Protein AF-0000000080636314 (afdb_homodimer)

Nearest PDB structures (foldseek):
  5c93-assembly1_A  TM=7.070E-01  e=3.529E-15  Lactiplantibacillus plantarum 16
  3sl2-assembly1_A  TM=9.063E-01  e=4.432E-10  Bacillus subtilis
  4q20-assembly1_A  TM=6.598E-01  e=8.015E-12  Caulobacter vibrioides CB15
  8a6x-assembly1_B  TM=3.886E-01  e=5.644E-16  Pseudomonas putida KT2440
  8a7f-assembly1_A  TM=3.856E-01  e=1.520E-15  Pseudomonas putida KT2440

Organism: Winmispira thermophila (strain ATCC 700085 / DSM 6578 / Z-1203) (NCBI:txid869211)

Solvent-accessible surface area (backbone atoms only — not comparable to full-atom values): 61653 Å² total; per-residue (Å²): 132,80,71,74,73,82,65,84,44,76,60,54,56,50,50,50,51,49,52,48,51,51,50,51,53,50,50,48,52,52,51,51,51,44,62,74,38,36,90,76,32,89,43,74,67,37,55,52,52,52,50,51,50,48,51,51,42,49,50,52,47,49,53,45,49,50,53,51,50,50,54,50,50,40,53,73,66,62,46,87,54,40,64,35,47,50,49,46,33,49,50,41,42,48,46,31,45,58,18,26,52,58,49,52,52,49,39,47,48,50,52,50,49,56,53,51,53,56,69,68,68,43,58,52,58,24,30,46,33,23,42,50,36,43,51,48,59,50,50,52,51,49,50,48,51,51,49,54,73,66,30,65,68,54,55,55,33,67,62,38,99,40,67,69,59,39,50,54,46,46,42,70,67,36,71,67,54,38,29,41,35,33,30,40,91,50,38,76,79,44,73,51,70,46,74,89,73,53,76,87,72,52,62,69,76,78,81,66,71,45,72,71,41,82,44,77,56,97,81,28,48,32,39,33,38,42,43,69,47,73,50,95,94,36,65,35,36,39,36,44,31,31,63,50,61,76,61,50,58,61,36,47,48,46,23,48,52,51,30,53,53,42,49,52,46,62,73,38,41,64,65,47,51,52,49,49,48,50,53,50,45,62,60,46,49,48,48,47,50,51,35,43,45,50,33,50,56,50,40,56,63,67,45,47,66,57,53,50,52,35,50,53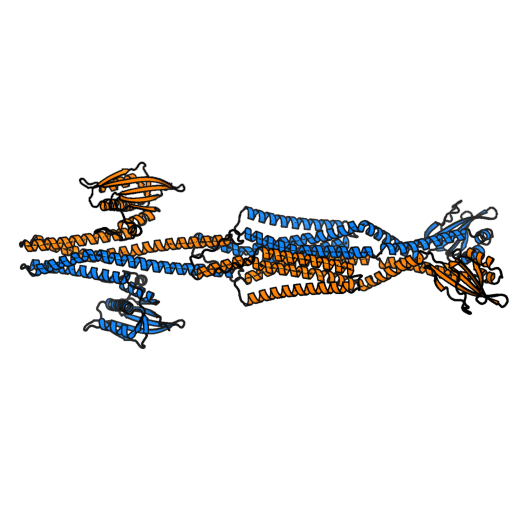,33,44,44,36,40,72,65,42,71,83,65,69,83,84,81,45,84,84,40,63,55,35,58,48,52,49,29,48,50,49,24,53,52,39,52,51,53,51,47,54,52,49,43,52,53,45,43,53,51,54,45,21,56,49,28,48,51,49,34,55,62,53,49,59,43,46,50,55,33,47,52,26,37,51,52,48,42,61,54,31,72,72,47,82,52,64,70,60,29,51,52,43,46,52,26,32,48,49,32,48,50,32,50,51,50,52,52,50,50,33,50,51,40,30,52,56,33,55,62,63,83,71,61,68,36,86,32,52,51,54,61,51,50,53,55,56,52,54,73,69,61,55,96,90,52,46,59,46,80,45,79,47,60,88,58,85,48,67,28,68,34,27,62,68,55,49,50,52,32,51,47,38,52,51,50,50,38,56,59,41,31,70,77,40,80,36,60,34,39,38,36,45,42,82,44,73,56,96,90,37,46,28,41,34,40,37,45,33,25,58,12,51,38,49,55,79,88,50,60,82,40,48,53,37,72,56,42,50,91,49,92,87,50,73,15,40,52,46,26,45,29,49,49,51,35,45,75,56,69,28,48,73,52,71,51,57,39,67,69,57,8,36,36,41,36,38,37,33,54,30,72,133,131,79,71,75,72,81,66,83,45,76,60,54,57,49,48,50,52,48,52,48,50,50,50,51,51,49,50,47,51,50,50,51,50,44,62,74,38,37,90,75,32,90,44,72,67,37,53,51,51,53,50,52,50,48,51,50,41,52,50,53,50,51,54,46,49,50,53,51,49,51,53,52,51,41,54,74,66,62,44,88,52,40,65,37,47,49,48,44,34,50,50,40,41,48,46,31,47,57,18,28,51,58,49,50,54,50,40,45,48,50,53,50,49,56,53,51,52,56,68,67,69,42,58,50,60,25,29,46,34,22,41,50,36,44,50,50,59,49,50,53,54,47,50,48,52,52,46,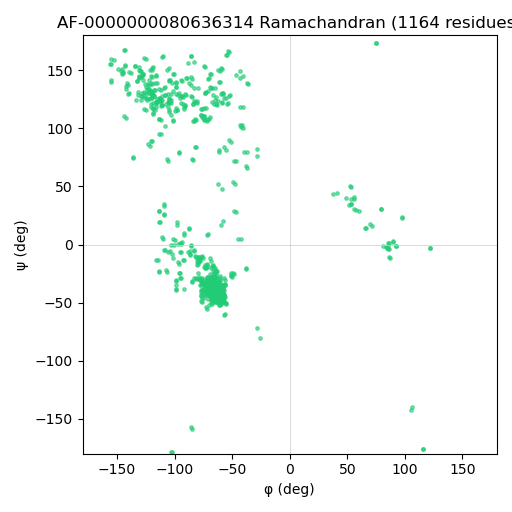54,73,65,30,66,68,53,56,53,34,67,64,38,99,41,66,69,59,39,52,53,47,47,42,69,67,37,70,67,55,36,28,41,35,32,30,39,91,49,38,76,79,45,74,50,70,49,74,89,73,53,75,88,70,54,63,68,74,80,81,68,70,44,71,72,40,82,45,75,58,97,78,27,50,32,38,34,38,45,41,71,47,73,50,98,92,36,64,35,35,38,37,43,31,33,63,48,62,76,62,50,58,60,35,46,48,47,21,49,52,51,30,53,52,41,48,50,45,63,75,39,42,67,63,47,52,51,50,50,47,50,52,50,47,63,60,46,49,47,48,47,50,52,35,43,46,50,32,49,56,51,41,56,62,67,44,48,66,57,54,50,52,34,51,51,33,44,45,37,39,72,64,42,72,84,64,69,83,85,79,48,83,85,41,65,56,33,58,48,50,50,27,48,50,48,23,53,52,38,51,49,52,52,48,54,51,47,43,52,53,46,42,53,50,55,46,22,56,49,30,46,51,49,32,56,63,55,48,60,43,46,50,56,33,47,54,26,36,51,52,47,43,60,53,31,73,73,47,83,54,65,71,60,27,50,52,42,46,52,28,31,47,49,32,50,50,33,48,52,50,53,51,50,50,32,50,51,40,31,52,55,33,55,64,63,84,71,61,68,37,87,32,52,51,55,61,51,51,53,54,55,51,55,74,69,61,55,97,88,51,50,59,46,80,46,79,46,60,88,59,86,47,64,27,69,35,28,62,68,55,49,49,50,31,51,46,40,52,51,49,50,39,54,58,41,32,71,76,41,77,36,60,36,40,39,36,46,44,82,45,74,57,96,90,37,45,27,40,34,40,37,44,32,27,58,13,52,39,49,53,79,89,50,59,83,38,48,53,36,73,54,42,51,92,48,93,89,50,73,14,39,54,48,24,44,28,50,49,52,34,46,74,57,70,27,47,75,52,70,51,57,39,68,69,57,7,35,34,41,38,38,37,33,54,31,73,132

Secondary structure (DSSP, 8-state):
---------HHHHHHHHHHHHHHHHHHHHHHHHHHHHTTT--SHHHHHHHHHHHHHHHHHHHHHHHHHHHHHHHHHTT-TTHHHHHHHHHHHHHHHHHHHHHHHHHHHHHHHHHHHHHHTT-HHHHHHHHHHHHHHHHHHHHHHHHHHHT-HHHHHHHHTT-HHHHHHHHHHH-TTEEEEEEEETTEEEEEEE-GGGS-S------S--EEEEEEEETTEEEEEEEEEEEETTEEEEEEEEEEPPTHHHHHHHHHHHHHHHHHHHHHTHHHHHHHHHHHHHHHHHHHHHHHHHHHHHHHHHHHHHHHHHHHHHHHHHTT-TT------TT-TTHHHHHHHHHHHHHHHHHHHHHHHHHHHHHHHHHHHHHHHHHHHHHHHHHHHHHHHHHHHTT---HHHHHHHHHHHHHHHHHHHHHHHHHHHHHHHHT-PPP--EEEEHHHHHHHHHHHH--TT-SEEEEEE--S--EEEE-HHHHHHHHHHHHHHHHHHTTTS-EEEEEEEEEEEETTEEEEEEEEE--SS---GGGGGGTTSTT---SSS--S-HHHHHHHHHHHTT-EEEEEEETTTEEEEEEEEEE--/---------HHHHHHHHHHHHHHHHHHHHHHHHHHHHTTT--SHHHHHHHHHHHHHHHHHHHHHHHHHHHHHHHHHTT-TTHHHHHHHHHHHHHHHHHHHHHHHHHHHHHHHHHHHHHHTT-HHHHHHHHHHHHHHHHHHHHHHHHHHHT-HHHHHHHHTT-HHHHHHHHHHH-TTEEEEEEEETTEEEEEEE-GGGS-S------S--EEEEEEEETTEEEEEEEEEEEETTEEEEEEEEEEPPHHHHHHHHHHHHHHHHHHHHHHTHHHHHHHHHHHHHHHHHHHHHHHHHHHHHHHHHHHHHHHHHHHHHHHHHTT-TT------TT-TTHHHHHHHHHHHHHHHHHHHHHHHHHHHHHHHHHHHHHHHHHHHHHHHHHHHHHHHHHHHTT---HHHHHHHHHHHHHHHHHHHHHHHHHHHHHHHHT-PPP--EEEEHHHHHHHHHHHH--TT-SEEEEEE--S--EEEE-HHHHHHHHHHHHHHHHHHTTTS-EEEEEEEEEEEETTEEEEEEEEE--SS---GGGGGGTTSTT----SS--S-HHHHHHHHHHHTT-EEEEEEETTTEEEEEEEEEE--

Radius of gyration: 63.08 Å; Cα contacts (8 Å, |Δi|>4): 1564; chains: 2; bounding box: 73×202×120 Å

pLDDT: mean 83.63, std 11.58, range [22.11, 97.38]

Foldseek 3Di:
DPPPPPCPDVVVLVVLVVVLVVVLVVLVVLLVCLVVQVVPPPDPVNVVSVVVLVVLLVVLVVVLVVLVVVLVVCVVVVDPCSVVLVVLLVVLLVVLCVVQVVVLVVVLVVLLVVVVVVLPPCPLVVLVVVLVVLVCVVVVVLVVQVCLVVPPVLVVVVQPPCVVVSVVVSCVSPVQWAKKWKDFQFHTPDIDGDPQPDDPGSPCPDDDQDRFDWDAGPQWTKTKTKDWDDYPNTIMIMMIIGIDDNCSRVSSCVSVVVSVVSVVCSVCVPVVSVVVSVSSCSSSVSSSSSSSVSSSVVSVVLCVVVVVVVVQVVVCVVPPLVDQDDQDVVDPCNVVSVVVRVVSVVVVVVVVVVVVVVVLLVQLVVLQVVLVVVLVVLVVQLVVLVVLLVVLVVDPPPVSSVVSNVVSVVSNVVSVLVNVLSVLSNCLSPPDQWQWDWDWPLVLVVVLVVVVDDPPALEEEAEAEPDTAIAGTRSVLVSLLVNLVVVVLSVQAVRHRWYWYWYWDWDDDPNFIKIKIKIWHQGQWDDPVCQVCQLPQQDDPDPSDSSNNNVSNQVRLVSQVKDKDKDIDGRGTIMIMIIGTHDD/DPPPPPCPDVVVLVVLVVVLVVVLVVLVVLLVCLVVQVVPPPDPVNVVSVVVLVVLLVVLVVVLVVLVVVLVVCVVVVDPCSVVLVVLLVVLLVVLCVVQVVVLVVVLVVLLVVLVVVLVPCPLVVLVVVLVVLVCVVVVVLVVQVCLVVPPVLLVVVQPPCVVVSVVVSCVSPVQWAKKWKDFPFHTPDIDGDPQPDDPGSPPPPDDQDRFDWDAGPQWIKTKTWDWDDYPNTIMIMMIMGIDDNCSRVSSCVSVVVSVVSVVCSVCVPVVSVVVSVSSCSSSVSSSSSSSVSSSVVSVVLCVVVVVVVVQVVVCVVPPLVDQDDQDVVDPCNVVSVVVRVVSVVVVVVVVVVVVVVVLLVQLVVLQVVLVVVVVVLVVLLVVLVVLLVVLVVDPPPVSSVVSNVVSVVSNVVSVLVNVLSVLSNCLSPPPQWQWDWDWPLVLVVVLVVVVDDPPALEEEAEAEPDTAIAGTRSVLVSLLVNLVVVVLSVQAVRHRWYWYWYWDWDDDPNFIKIKIKIWHQGQWDDPVCQVCQLPQQDDPDPSDSSNNNVSNQVRLVSQVKDKDKDIDGRGTIMIMIIGTRDD

Structure (mmCIF, N/CA/C/O backbone):
data_AF-0000000080636314-model_v1
#
loop_
_entity.id
_entity.type
_entity.pdbx_description
1 polymer 'histidine kinase'
#
loop_
_atom_site.group_PDB
_atom_site.id
_atom_site.type_symbol
_atom_site.label_atom_id
_atom_site.label_alt_id
_atom_site.label_comp_id
_atom_site.label_asym_id
_atom_site.label_entity_id
_atom_site.label_seq_id
_atom_site.pdbx_PDB_ins_code
_atom_site.Cartn_x
_atom_site.Cartn_y
_atom_site.Cartn_z
_atom_site.occupancy
_atom_site.B_iso_or_equiv
_atom_site.auth_seq_id
_atom_site.auth_comp_id
_atom_site.auth_asym_id
_atom_site.auth_atom_id
_atom_site.pdbx_PDB_model_num
ATOM 1 N N . MET A 1 1 ? -9.641 32.094 -10.695 1 22.11 1 MET A N 1
ATOM 2 C CA . MET A 1 1 ? -9.742 30.938 -11.602 1 22.11 1 MET A CA 1
ATOM 3 C C . MET A 1 1 ? -9.625 29.625 -10.828 1 22.11 1 MET A C 1
ATOM 5 O O . MET A 1 1 ? -8.703 29.438 -10.039 1 22.11 1 MET A O 1
ATOM 9 N N . ARG A 1 2 ? -10.773 28.953 -10.711 1 28.03 2 ARG A N 1
ATOM 10 C CA . ARG A 1 2 ? -11.047 27.672 -10.055 1 28.03 2 ARG A CA 1
ATOM 11 C C . ARG A 1 2 ? -10.141 26.578 -10.594 1 28.03 2 ARG A C 1
ATOM 13 O O . ARG A 1 2 ? -10.125 26.312 -11.797 1 28.03 2 ARG A O 1
ATOM 20 N N . ILE A 1 3 ? -8.938 26.5 -10.125 1 29.39 3 ILE A N 1
ATOM 21 C CA . ILE A 1 3 ? -8.164 25.359 -10.625 1 29.39 3 ILE A CA 1
ATOM 22 C C . ILE A 1 3 ? -9.039 24.109 -10.648 1 29.39 3 ILE A C 1
ATOM 24 O O . ILE A 1 3 ? -9.672 23.766 -9.648 1 29.39 3 ILE A O 1
ATOM 28 N N . PRO A 1 4 ? -9.469 23.844 -11.805 1 31.64 4 PRO A N 1
ATOM 29 C CA . PRO A 1 4 ? -10.242 22.609 -11.961 1 31.64 4 PRO A CA 1
ATOM 30 C C . PRO A 1 4 ? -9.664 21.438 -11.156 1 31.64 4 PRO A C 1
ATOM 32 O O . PRO A 1 4 ? -8.445 21.266 -11.109 1 31.64 4 PRO A O 1
ATOM 35 N N . GLY A 1 5 ? -10.227 21.156 -10.039 1 34.41 5 GLY A N 1
ATOM 36 C CA . GLY A 1 5 ? -9.992 20 -9.18 1 34.41 5 GLY A CA 1
ATOM 37 C C . GLY A 1 5 ? -9.734 18.719 -9.961 1 34.41 5 GLY A C 1
ATOM 38 O O . GLY A 1 5 ? -10.547 18.328 -10.797 1 34.41 5 GLY A O 1
ATOM 39 N N . PHE A 1 6 ? -8.523 18.594 -10.43 1 34.44 6 PHE A N 1
ATOM 40 C CA . PHE A 1 6 ? -8.109 17.344 -11.07 1 34.44 6 PHE A CA 1
ATOM 41 C C . PHE A 1 6 ? -8.719 16.141 -10.359 1 34.44 6 PHE A C 1
ATOM 43 O O . PHE A 1 6 ? -8.266 15.758 -9.289 1 34.44 6 PHE A O 1
ATOM 50 N N . PHE A 1 7 ? -9.961 16.031 -10.422 1 35 7 PHE A N 1
ATOM 51 C CA . PHE A 1 7 ? -10.742 14.828 -10.125 1 35 7 PHE A CA 1
ATOM 52 C C . PHE A 1 7 ? -10.133 13.602 -10.797 1 35 7 PHE A C 1
ATOM 54 O O . PHE A 1 7 ? -10.516 13.25 -11.914 1 35 7 PHE A O 1
ATOM 61 N N . PHE A 1 8 ? -9.031 13.469 -11.047 1 41.84 8 PHE A N 1
ATOM 62 C CA . PHE A 1 8 ? -8.641 12.141 -11.5 1 41.84 8 PHE A CA 1
ATOM 63 C C . PHE A 1 8 ? -9.227 11.07 -10.602 1 41.84 8 PHE A C 1
ATOM 65 O O . PHE A 1 8 ? -8.75 10.859 -9.484 1 41.84 8 PHE A O 1
ATOM 72 N N . SER A 1 9 ? -10.602 10.812 -10.664 1 48.84 9 SER A N 1
ATOM 73 C CA . SER A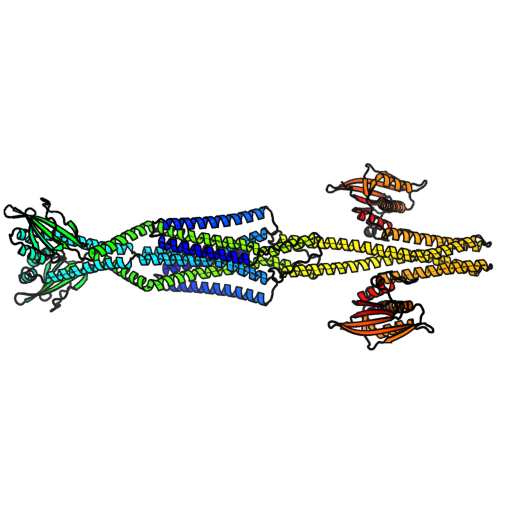 1 9 ? -11.82 10.188 -10.172 1 48.84 9 SER A CA 1
ATOM 74 C C . SER A 1 9 ? -11.641 8.688 -10.008 1 48.84 9 SER A C 1
ATOM 76 O O . SER A 1 9 ? -10.695 8.102 -10.539 1 48.84 9 SER A O 1
ATOM 78 N N . ARG A 1 10 ? -12.531 8.031 -9.312 1 57.59 10 ARG A N 1
ATOM 79 C CA . ARG A 1 10 ? -12.93 6.633 -9.234 1 57.59 10 ARG A CA 1
ATOM 80 C C . ARG A 1 10 ? -12.906 5.977 -10.609 1 57.59 10 ARG A C 1
ATOM 82 O O . ARG A 1 10 ? -12.57 4.797 -10.734 1 57.59 10 ARG A O 1
ATOM 89 N N . ARG A 1 11 ? -12.961 6.809 -11.641 1 60.5 11 ARG A N 1
ATOM 90 C CA . ARG A 1 11 ? -13.023 6.293 -13.008 1 60.5 11 ARG A CA 1
ATOM 91 C C . ARG A 1 11 ? -11.648 5.855 -13.492 1 60.5 11 ARG A C 1
ATOM 93 O O . ARG A 1 11 ? -11.523 4.852 -14.195 1 60.5 11 ARG A O 1
ATOM 100 N N . THR A 1 12 ? -10.641 6.578 -12.922 1 62.91 12 THR A N 1
ATOM 101 C CA . THR A 1 12 ? -9.312 6.211 -13.406 1 62.91 12 THR A CA 1
ATOM 102 C C . THR A 1 12 ? -8.844 4.91 -12.758 1 62.91 12 THR A C 1
ATOM 104 O O . THR A 1 12 ? -8.258 4.059 -13.43 1 62.91 12 THR A O 1
ATOM 107 N N . LEU A 1 13 ? -9.211 4.734 -11.539 1 68.94 13 LEU A N 1
ATOM 108 C CA . LEU A 1 13 ? -8.859 3.488 -10.867 1 68.94 13 LEU A CA 1
ATOM 109 C C . LEU A 1 13 ? -9.617 2.311 -11.469 1 68.94 13 LEU A C 1
ATOM 111 O O . LEU A 1 13 ? -9.039 1.247 -11.703 1 68.94 13 LEU A O 1
ATOM 115 N N . VAL A 1 14 ? -10.82 2.586 -11.711 1 69.38 14 VAL A N 1
ATOM 116 C CA . VAL A 1 14 ? -11.641 1.522 -12.281 1 69.38 14 VAL A CA 1
ATOM 117 C C . VAL A 1 14 ? -11.141 1.178 -13.68 1 69.38 14 VAL A C 1
ATOM 119 O O . VAL A 1 14 ? -11.062 0.003 -14.047 1 69.38 14 VAL A O 1
ATOM 122 N N . SER A 1 15 ? -10.766 2.203 -14.383 1 69.69 15 SER A N 1
ATOM 123 C CA . SER A 1 15 ? -10.258 1.956 -15.727 1 69.69 15 SER A CA 1
ATOM 124 C C . SER A 1 15 ? -8.938 1.188 -15.688 1 69.69 15 SER A C 1
ATOM 126 O O . SER A 1 15 ? -8.703 0.303 -16.516 1 69.69 15 SER A O 1
ATOM 128 N N . LEU A 1 16 ? -8.188 1.409 -14.711 1 71.31 16 LEU A N 1
ATOM 129 C CA . LEU A 1 16 ? -6.902 0.73 -14.578 1 71.31 16 LEU A CA 1
ATOM 130 C C . LEU A 1 16 ? -7.098 -0.731 -14.188 1 71.31 16 LEU A C 1
ATOM 132 O O . LEU A 1 16 ? -6.43 -1.616 -14.734 1 71.31 16 LEU A O 1
ATOM 136 N N . ILE A 1 17 ? -8.062 -0.902 -13.359 1 72.25 17 ILE A N 1
ATOM 137 C CA . ILE A 1 17 ? -8.352 -2.264 -12.922 1 72.25 17 ILE A CA 1
ATOM 138 C C . ILE A 1 17 ? -8.93 -3.064 -14.094 1 72.25 17 ILE A C 1
ATOM 140 O O . ILE A 1 17 ? -8.547 -4.219 -14.305 1 72.25 17 ILE A O 1
ATOM 144 N N . LEU A 1 18 ? -9.688 -2.404 -14.891 1 72.69 18 LEU A N 1
ATOM 145 C CA . LEU A 1 18 ? -10.297 -3.072 -16.031 1 72.69 18 LEU A CA 1
ATOM 146 C C . LEU A 1 18 ? -9.25 -3.422 -17.078 1 72.69 18 LEU A C 1
ATOM 148 O O . LEU A 1 18 ? -9.281 -4.512 -17.656 1 72.69 18 LEU A O 1
ATOM 152 N N . THR A 1 19 ? -8.414 -2.508 -17.312 1 70.75 19 THR A N 1
ATOM 153 C CA . THR A 1 19 ? -7.34 -2.773 -18.266 1 70.75 19 THR A CA 1
ATOM 154 C C . THR A 1 19 ? -6.441 -3.9 -17.766 1 70.75 19 THR A C 1
ATOM 156 O O . THR A 1 19 ? -6.008 -4.746 -18.547 1 70.75 19 THR A O 1
ATOM 159 N N . TYR A 1 20 ? -6.188 -3.959 -16.562 1 74 20 TYR A N 1
ATOM 160 C CA . TYR A 1 20 ? -5.406 -5.039 -15.961 1 74 20 TYR A CA 1
ATOM 161 C C . TYR A 1 20 ? -6.098 -6.383 -16.156 1 74 20 TYR A C 1
ATOM 163 O O . TYR A 1 20 ? -5.469 -7.352 -16.594 1 74 20 TYR A O 1
ATOM 171 N N . LEU A 1 21 ? -7.395 -6.324 -15.867 1 73.69 21 LEU A N 1
ATOM 172 C CA . LEU A 1 21 ? -8.156 -7.562 -15.992 1 73.69 21 LEU A CA 1
ATOM 173 C C . LEU A 1 21 ? -8.18 -8.031 -17.453 1 73.69 21 LEU A C 1
ATOM 175 O O . LEU A 1 21 ? -8.062 -9.227 -17.719 1 73.69 21 LEU A O 1
ATOM 179 N N . LEU A 1 22 ? -8.273 -7.082 -18.266 1 73.25 22 LEU A N 1
ATOM 180 C CA . LEU A 1 22 ? -8.266 -7.406 -19.688 1 73.25 22 LEU A CA 1
ATOM 181 C C . LEU A 1 22 ? -6.926 -8.008 -20.109 1 73.25 22 LEU A C 1
ATOM 183 O O . LEU A 1 22 ? -6.879 -8.992 -20.844 1 73.25 22 LEU A O 1
ATOM 187 N N . MET A 1 23 ? -5.914 -7.5 -19.609 1 74.81 23 MET A N 1
ATOM 188 C CA . MET A 1 23 ? -4.574 -7.984 -19.938 1 74.81 23 MET A CA 1
ATOM 189 C C . MET A 1 23 ? -4.348 -9.383 -19.359 1 74.81 23 MET A C 1
ATOM 191 O O . MET A 1 23 ? -3.725 -10.227 -20 1 74.81 23 MET A O 1
ATOM 195 N N . VAL A 1 24 ? -4.906 -9.602 -18.219 1 75.19 24 VAL A N 1
ATOM 196 C CA . VAL A 1 24 ? -4.801 -10.914 -17.594 1 75.19 24 VAL A CA 1
ATOM 197 C C . VAL A 1 24 ? -5.543 -11.953 -18.438 1 75.19 24 VAL A C 1
ATOM 199 O O . VAL A 1 24 ? -5.016 -13.031 -18.703 1 75.19 24 VAL A O 1
ATOM 202 N N . VAL A 1 25 ? -6.711 -11.547 -18.859 1 73.38 25 VAL A N 1
ATOM 203 C CA . VAL A 1 25 ? -7.512 -12.453 -19.688 1 73.38 25 VAL A CA 1
ATOM 204 C C . VAL A 1 25 ? -6.789 -12.742 -20.984 1 73.38 25 VAL A C 1
ATOM 206 O O . VAL A 1 25 ? -6.727 -13.898 -21.438 1 73.38 25 VAL A O 1
ATOM 209 N N . LEU A 1 26 ? -6.223 -11.75 -21.547 1 72.19 26 LEU A N 1
ATOM 210 C CA . LEU A 1 26 ? -5.484 -11.906 -22.797 1 72.19 26 LEU A CA 1
ATOM 211 C C . LEU A 1 26 ? -4.285 -12.828 -22.609 1 72.19 26 LEU A C 1
ATOM 213 O O . LEU A 1 26 ? -4.016 -13.688 -23.453 1 72.19 26 LEU A O 1
ATOM 217 N N . MET A 1 27 ? -3.645 -12.719 -21.516 1 73.19 27 MET A N 1
ATOM 218 C CA . MET A 1 27 ? -2.473 -13.539 -21.234 1 73.19 27 MET A CA 1
ATOM 219 C C . MET A 1 27 ? -2.869 -15 -21.016 1 73.19 27 MET A C 1
ATOM 221 O O . MET A 1 27 ? -2.17 -15.906 -21.469 1 73.19 27 MET A O 1
ATOM 225 N N . PHE A 1 28 ? -4.02 -15.102 -20.484 1 73.38 28 PHE A N 1
ATOM 226 C CA . PHE A 1 28 ? -4.527 -16.453 -20.266 1 73.38 28 PHE A CA 1
ATOM 227 C C . PHE A 1 28 ? -4.922 -17.109 -21.578 1 73.38 28 PHE A C 1
ATOM 229 O O . PHE A 1 28 ? -4.625 -18.281 -21.812 1 73.38 28 PHE A O 1
ATOM 236 N N . LEU A 1 29 ? -5.512 -16.328 -22.406 1 72.06 29 LEU A N 1
ATOM 237 C CA . LEU A 1 29 ? -5.93 -16.859 -23.703 1 72.06 29 LEU A CA 1
ATOM 238 C C . LEU A 1 29 ? -4.719 -17.203 -24.562 1 72.06 29 LEU A C 1
ATOM 240 O O . LEU A 1 29 ? -4.691 -18.25 -25.203 1 72.06 29 LEU A O 1
ATOM 244 N N . LEU A 1 30 ? -3.723 -16.406 -24.484 1 72.81 30 LEU A N 1
ATOM 245 C CA . LEU A 1 30 ? -2.504 -16.656 -25.25 1 72.81 30 LEU A CA 1
ATOM 246 C C . LEU A 1 30 ? -1.76 -17.875 -24.719 1 72.81 30 LEU A C 1
ATOM 248 O O . LEU A 1 30 ? -1.258 -18.688 -25.5 1 72.81 30 LEU A O 1
ATOM 252 N N . ALA A 1 31 ? -1.734 -18 -23.438 1 71.94 31 ALA A N 1
ATOM 253 C CA . ALA A 1 31 ? -1.084 -19.156 -22.828 1 71.94 31 ALA A CA 1
ATOM 254 C C . ALA A 1 31 ? -1.81 -20.453 -23.203 1 71.94 31 ALA A C 1
ATOM 256 O O . ALA A 1 31 ? -1.175 -21.453 -23.562 1 71.94 31 ALA A O 1
ATOM 257 N N . HIS A 1 32 ? -3.117 -20.328 -23.156 1 71 32 HIS A N 1
ATOM 258 C CA . HIS A 1 32 ? -3.934 -21.5 -23.5 1 71 32 HIS A CA 1
ATOM 259 C C . HIS A 1 32 ? -3.732 -21.891 -24.953 1 71 32 HIS A C 1
ATOM 261 O O . HIS A 1 32 ? -3.525 -23.078 -25.25 1 71 32 HIS A O 1
ATOM 267 N N . ARG A 1 33 ? -3.689 -20.984 -25.828 1 72.88 33 ARG A N 1
ATOM 268 C CA . ARG A 1 33 ? -3.52 -21.266 -27.25 1 72.88 33 ARG A CA 1
ATOM 269 C C . ARG A 1 33 ? -2.105 -21.75 -27.547 1 72.88 33 ARG A C 1
ATOM 271 O O . ARG A 1 33 ? -1.906 -22.609 -28.406 1 72.88 33 ARG A O 1
ATOM 278 N N . ALA A 1 34 ? -1.135 -21.25 -26.828 1 70.69 34 ALA A N 1
ATOM 279 C CA . ALA A 1 34 ? 0.261 -21.625 -27.031 1 70.69 34 ALA A CA 1
ATOM 280 C C . ALA A 1 34 ? 0.507 -23.062 -26.609 1 70.69 34 ALA A C 1
ATOM 282 O O . ALA A 1 34 ? 1.237 -23.797 -27.266 1 70.69 34 ALA A O 1
ATOM 283 N N . ILE A 1 35 ? -0.177 -23.453 -25.547 1 68.81 35 ILE A N 1
ATOM 284 C CA . ILE A 1 35 ? 0.045 -24.797 -25.016 1 68.81 35 ILE A CA 1
ATOM 285 C C . ILE A 1 35 ? -0.671 -25.812 -25.891 1 68.81 35 ILE A C 1
ATOM 287 O O . ILE A 1 35 ? -0.142 -26.906 -26.141 1 68.81 35 ILE A O 1
ATOM 291 N N . THR A 1 36 ? -1.852 -25.469 -26.312 1 64.19 36 THR A N 1
ATOM 292 C CA . THR A 1 36 ? -2.656 -26.422 -27.078 1 64.19 36 THR A CA 1
ATOM 293 C C . THR A 1 36 ? -2.145 -26.531 -28.5 1 64.19 36 THR A C 1
ATOM 295 O O . THR A 1 36 ? -2.26 -27.594 -29.125 1 64.19 36 THR A O 1
ATOM 298 N N . ARG A 1 37 ? -1.553 -25.438 -29.047 1 61.31 37 ARG A N 1
ATOM 299 C CA . ARG A 1 37 ? -1.223 -25.453 -30.469 1 61.31 37 ARG A CA 1
ATOM 300 C C . ARG A 1 37 ? 0.28 -25.609 -30.672 1 61.31 37 ARG A C 1
ATOM 302 O O . ARG A 1 37 ? 0.718 -26.078 -31.719 1 61.31 37 ARG A O 1
ATOM 309 N N . ILE A 1 38 ? 1.191 -25.25 -29.703 1 55.81 38 ILE A N 1
ATOM 310 C CA . ILE A 1 38 ? 2.627 -25.172 -29.953 1 55.81 38 ILE A CA 1
ATOM 311 C C . ILE A 1 38 ? 3.207 -26.562 -30.109 1 55.81 38 ILE A C 1
ATOM 313 O O . ILE A 1 38 ? 4.039 -26.812 -30.984 1 55.81 38 ILE A O 1
ATOM 317 N N . PRO A 1 39 ? 3.018 -27.547 -29.062 1 53.06 39 PRO A N 1
ATOM 318 C CA . PRO A 1 39 ? 3.777 -28.797 -29.219 1 53.06 39 PRO A CA 1
ATOM 319 C C . PRO A 1 39 ? 3.611 -29.422 -30.609 1 53.06 39 PRO A C 1
ATOM 321 O O . PRO A 1 39 ? 4.488 -30.156 -31.062 1 53.06 39 PRO A O 1
ATOM 324 N N . PHE A 1 40 ? 2.43 -29.156 -31.281 1 48.31 40 PHE A N 1
ATOM 325 C CA . PHE A 1 40 ? 2.121 -29.938 -32.469 1 48.31 40 PHE A CA 1
ATOM 326 C C . PHE A 1 40 ? 2.121 -29.062 -33.719 1 48.31 40 PHE A C 1
ATOM 328 O O . PHE A 1 40 ? 2.092 -29.562 -34.844 1 48.31 40 PHE A O 1
ATOM 335 N N . SER A 1 41 ? 2.111 -27.766 -33.406 1 51.72 41 SER A N 1
ATOM 336 C CA . SER A 1 41 ? 1.898 -27 -34.625 1 51.72 41 SER A CA 1
ATOM 337 C C . SER A 1 41 ? 3.182 -26.312 -35.094 1 51.72 41 SER A C 1
ATOM 339 O O . SER A 1 41 ? 3.631 -25.359 -34.469 1 51.72 41 SER A O 1
ATOM 341 N N . THR A 1 42 ? 4.125 -27 -35.594 1 56.44 42 THR A N 1
ATOM 342 C CA . THR A 1 42 ? 5.23 -26.406 -36.344 1 56.44 42 THR A CA 1
ATOM 343 C C . THR A 1 42 ? 4.719 -25.344 -37.281 1 56.44 42 THR A C 1
ATOM 345 O O . THR A 1 42 ? 5.496 -24.766 -38.062 1 56.44 42 THR A O 1
ATOM 348 N N . GLY A 1 43 ? 3.498 -25.016 -37.281 1 62.44 43 GLY A N 1
ATOM 349 C CA . GLY A 1 43 ? 2.969 -24.109 -38.281 1 62.44 43 GLY A CA 1
ATOM 350 C C . GLY A 1 43 ? 3.133 -22.656 -37.906 1 62.44 43 GLY A C 1
ATOM 351 O O . GLY A 1 43 ? 3.627 -22.328 -36.844 1 62.44 43 GLY A O 1
ATOM 352 N N . PRO A 1 44 ? 3.012 -21.812 -38.938 1 69.62 44 PRO A N 1
ATOM 353 C CA . PRO A 1 44 ? 3.15 -20.359 -38.812 1 69.62 44 PRO A CA 1
ATOM 354 C C . PRO A 1 44 ? 2.318 -19.781 -37.656 1 69.62 44 PRO A C 1
ATOM 356 O O . PRO A 1 44 ? 2.711 -18.797 -37.031 1 69.62 44 PRO A O 1
ATOM 359 N N . ALA A 1 45 ? 1.29 -20.453 -37.312 1 73.06 45 ALA A N 1
ATOM 360 C CA . ALA A 1 45 ? 0.407 -19.953 -36.25 1 73.06 45 ALA A CA 1
ATOM 361 C C . ALA A 1 45 ? 1.087 -20.031 -34.875 1 73.06 45 ALA A C 1
ATOM 363 O O . ALA A 1 45 ? 0.925 -19.125 -34.062 1 73.06 45 ALA A O 1
ATOM 364 N N . GLY A 1 46 ? 1.9 -21.047 -34.625 1 70.38 46 GLY A N 1
ATOM 365 C CA . GLY A 1 46 ? 2.635 -21.172 -33.375 1 70.38 46 GLY A CA 1
ATOM 366 C C . GLY A 1 46 ? 3.699 -20.094 -33.219 1 70.38 46 GLY A C 1
ATOM 367 O O . GLY A 1 46 ? 3.838 -19.516 -32.125 1 70.38 46 GLY A O 1
ATOM 368 N N . THR A 1 47 ? 4.25 -19.734 -34.281 1 75.31 47 THR A N 1
ATOM 369 C CA . THR A 1 47 ? 5.289 -18.719 -34.25 1 75.31 47 THR A CA 1
ATOM 370 C C . THR A 1 47 ? 4.684 -17.344 -34 1 75.31 47 THR A C 1
ATOM 372 O O . THR A 1 47 ? 5.242 -16.547 -33.219 1 75.31 47 THR A O 1
ATOM 375 N N . PHE A 1 48 ? 3.559 -17.109 -34.594 1 76.94 48 PHE A N 1
ATOM 376 C CA . PHE A 1 48 ? 2.889 -15.836 -34.406 1 76.94 48 PHE A CA 1
ATOM 377 C C . PHE A 1 48 ? 2.473 -15.656 -32.938 1 76.94 48 PHE A C 1
ATOM 379 O O . PHE A 1 48 ? 2.598 -14.562 -32.406 1 76.94 48 PHE A O 1
ATOM 386 N N . LEU A 1 49 ? 2.047 -16.703 -32.344 1 73.62 49 LEU A N 1
ATOM 387 C CA . LEU A 1 49 ? 1.598 -16.656 -30.953 1 73.62 49 LEU A CA 1
ATOM 388 C C . LEU A 1 49 ? 2.77 -16.391 -30.016 1 73.62 49 LEU A C 1
ATOM 390 O O . LEU A 1 49 ? 2.654 -15.602 -29.078 1 73.62 49 LEU A O 1
ATOM 394 N N . LEU A 1 50 ? 3.865 -16.938 -30.281 1 75.06 50 LEU A N 1
ATOM 395 C CA . LEU A 1 50 ? 5.055 -16.734 -29.453 1 75.06 50 LEU A CA 1
ATOM 396 C C . LEU A 1 50 ? 5.578 -15.312 -29.594 1 75.06 50 LEU A C 1
ATOM 398 O O . LEU A 1 50 ? 5.957 -14.688 -28.609 1 75.06 50 LEU A O 1
ATOM 402 N N . LEU A 1 51 ? 5.453 -14.82 -30.812 1 80.12 51 LEU A N 1
ATOM 403 C CA . LEU A 1 51 ? 5.938 -13.469 -31.062 1 80.12 51 LEU A CA 1
ATOM 404 C C . LEU A 1 51 ? 5.016 -12.438 -30.406 1 80.12 51 LEU A C 1
ATOM 406 O O . LEU A 1 51 ? 5.484 -11.438 -29.859 1 80.12 51 LEU A O 1
ATOM 410 N N . SER A 1 52 ? 3.746 -12.75 -30.484 1 77.5 52 SER A N 1
ATOM 411 C CA . SER A 1 52 ? 2.789 -11.852 -29.844 1 77.5 52 SER A CA 1
ATOM 412 C C . SER A 1 52 ? 2.967 -11.836 -28.328 1 77.5 52 SER A C 1
ATOM 414 O O . SER A 1 52 ? 2.865 -10.789 -27.703 1 77.5 52 SER A O 1
ATOM 416 N N . GLY A 1 53 ? 3.275 -12.977 -27.812 1 74.69 53 GLY A N 1
ATOM 417 C CA . GLY A 1 53 ? 3.561 -13.055 -26.391 1 74.69 53 GLY A CA 1
ATOM 418 C C . GLY A 1 53 ? 4.812 -12.297 -25.984 1 74.69 53 GLY A C 1
ATOM 419 O O . GLY A 1 53 ? 4.824 -11.594 -24.969 1 74.69 53 GLY A O 1
ATOM 420 N N . LEU A 1 54 ? 5.727 -12.359 -26.812 1 82.25 54 LEU A N 1
ATOM 421 C CA . LEU A 1 54 ? 6.984 -11.664 -26.562 1 82.25 54 LEU A CA 1
ATOM 422 C C . LEU A 1 54 ? 6.805 -10.148 -26.672 1 82.25 54 LEU A C 1
ATOM 424 O O . LEU A 1 54 ? 7.348 -9.398 -25.859 1 82.25 54 LEU A O 1
ATOM 428 N N . ALA A 1 55 ? 6.051 -9.781 -27.656 1 82.94 55 ALA A N 1
ATOM 429 C CA . ALA A 1 55 ? 5.77 -8.359 -27.844 1 82.94 55 ALA A CA 1
ATOM 430 C C . ALA A 1 55 ? 5.031 -7.789 -26.625 1 82.94 55 ALA A C 1
ATOM 432 O O . ALA A 1 55 ? 5.34 -6.688 -26.172 1 82.94 55 ALA A O 1
ATOM 433 N N . PHE A 1 56 ? 4.109 -8.547 -26.188 1 79.19 56 PHE A N 1
ATOM 434 C CA . PHE A 1 56 ? 3.346 -8.117 -25.016 1 79.19 56 PHE A CA 1
ATOM 435 C C . PHE A 1 56 ? 4.242 -8.008 -23.797 1 79.19 56 PHE A C 1
ATOM 437 O O . PHE A 1 56 ? 4.152 -7.043 -23.031 1 79.19 56 PHE A O 1
ATOM 444 N N . PHE A 1 57 ? 5.07 -8.938 -23.594 1 83.12 57 PHE A N 1
ATOM 445 C CA . PHE A 1 57 ? 6.023 -8.938 -22.5 1 83.12 57 PHE A CA 1
ATOM 446 C C . PHE A 1 57 ? 6.926 -7.715 -22.547 1 83.12 57 PHE A C 1
ATOM 448 O O . PHE A 1 57 ? 7.102 -7.023 -21.547 1 83.12 57 PHE A O 1
ATOM 455 N N . LEU A 1 58 ? 7.375 -7.383 -23.703 1 86.94 58 LEU A N 1
ATOM 456 C CA . LEU A 1 58 ? 8.281 -6.25 -23.875 1 86.94 58 LEU A CA 1
ATOM 457 C C . LEU A 1 58 ? 7.547 -4.93 -23.656 1 86.94 58 LEU A C 1
ATOM 459 O O . LEU A 1 58 ? 8.102 -3.992 -23.078 1 86.94 58 LEU A O 1
ATOM 463 N N . ALA A 1 59 ? 6.34 -4.922 -24.109 1 85.31 59 ALA A N 1
ATOM 464 C CA . ALA A 1 59 ? 5.535 -3.713 -23.922 1 85.31 59 ALA A CA 1
ATOM 465 C C . ALA A 1 59 ? 5.324 -3.402 -22.453 1 85.31 59 ALA A C 1
ATOM 467 O O . ALA A 1 59 ? 5.48 -2.258 -22.016 1 85.31 59 ALA A O 1
ATOM 468 N N . VAL A 1 60 ? 5.008 -4.461 -21.688 1 84.12 60 VAL A N 1
ATOM 469 C CA . VAL A 1 60 ? 4.762 -4.266 -20.266 1 84.12 60 VAL A CA 1
ATOM 470 C C . VAL A 1 60 ? 6.062 -3.861 -19.578 1 84.12 60 VAL A C 1
ATOM 472 O O . VAL A 1 60 ? 6.055 -3.006 -18.688 1 84.12 60 VAL A O 1
ATOM 475 N N . LEU A 1 61 ? 7.117 -4.348 -20.031 1 87.06 61 LEU A N 1
ATOM 476 C CA . LEU A 1 61 ? 8.422 -4.035 -19.453 1 87.06 61 LEU A CA 1
ATOM 477 C C . LEU A 1 61 ? 8.805 -2.584 -19.734 1 87.06 61 LEU A C 1
ATOM 479 O O . LEU A 1 61 ? 9.336 -1.902 -18.844 1 87.06 61 LEU A O 1
ATOM 483 N N . VAL A 1 62 ? 8.477 -2.143 -20.859 1 89.19 62 VAL A N 1
ATOM 484 C CA . VAL A 1 62 ? 8.789 -0.767 -21.234 1 89.19 62 VAL A CA 1
ATOM 485 C C . VAL A 1 62 ? 7.945 0.2 -20.406 1 89.19 62 VAL A C 1
ATOM 487 O O . VAL A 1 62 ? 8.453 1.207 -19.906 1 89.19 62 VAL A O 1
ATOM 490 N N . VAL A 1 63 ? 6.695 -0.169 -20.297 1 87 63 VAL A N 1
ATOM 491 C CA . VAL A 1 63 ? 5.812 0.693 -19.516 1 87 63 VAL A CA 1
ATOM 492 C C . VAL A 1 63 ? 6.27 0.726 -18.062 1 87 63 VAL A C 1
ATOM 494 O O . VAL A 1 63 ? 6.316 1.791 -17.438 1 87 63 VAL A O 1
ATOM 497 N N . LEU A 1 64 ? 6.609 -0.403 -17.516 1 87.56 64 LEU A N 1
ATOM 498 C CA . LEU A 1 64 ? 7.117 -0.47 -16.156 1 87.56 64 LEU A CA 1
ATOM 499 C C . LEU A 1 64 ? 8.414 0.323 -16.016 1 87.56 64 LEU A C 1
ATOM 501 O O . LEU A 1 64 ? 8.594 1.059 -15.047 1 87.56 64 LEU A O 1
ATOM 505 N N . GLY A 1 65 ? 9.266 0.228 -17.016 1 90.31 65 GLY A N 1
ATOM 506 C CA . GLY A 1 65 ? 10.5 0.992 -17.031 1 90.31 65 GLY A CA 1
ATOM 507 C C . GLY A 1 65 ? 10.273 2.492 -17.078 1 90.31 65 GLY A C 1
ATOM 508 O O . GLY A 1 65 ? 10.953 3.246 -16.375 1 90.31 65 GLY A O 1
ATOM 509 N N . ALA A 1 66 ? 9.312 2.914 -17.75 1 90.19 66 ALA A N 1
ATOM 510 C CA . ALA A 1 66 ? 8.984 4.332 -17.859 1 90.19 66 ALA A CA 1
ATOM 511 C C . ALA A 1 66 ? 8.5 4.883 -16.516 1 90.19 66 ALA A C 1
ATOM 513 O O . ALA A 1 66 ? 8.859 5.996 -16.125 1 90.19 66 ALA A O 1
ATOM 514 N N . TYR A 1 67 ? 7.742 4.074 -15.828 1 86.88 67 TYR A N 1
ATOM 515 C CA . TYR A 1 67 ? 7.227 4.508 -14.531 1 86.88 67 TYR A CA 1
ATOM 516 C C . TYR A 1 67 ? 8.344 4.555 -13.492 1 86.88 67 TYR A C 1
ATOM 518 O O . TYR A 1 67 ? 8.359 5.441 -12.633 1 86.88 67 TYR A O 1
ATOM 526 N N . VAL A 1 68 ? 9.242 3.66 -13.617 1 89.56 68 VAL A N 1
ATOM 527 C CA . VAL A 1 68 ? 10.391 3.652 -12.711 1 89.56 68 VAL A CA 1
ATOM 528 C C . VAL A 1 68 ? 11.266 4.875 -12.977 1 89.56 68 VAL A C 1
ATOM 530 O O . VAL A 1 68 ? 11.688 5.555 -12.039 1 89.56 68 VAL A O 1
ATOM 533 N N . VAL A 1 69 ? 11.43 5.207 -14.227 1 90.19 69 VAL A N 1
ATOM 534 C CA . VAL A 1 69 ? 12.234 6.371 -14.594 1 90.19 69 VAL A CA 1
ATOM 535 C C . VAL A 1 69 ? 11.555 7.648 -14.109 1 90.19 69 VAL A C 1
ATOM 537 O O . VAL A 1 69 ? 12.211 8.547 -13.586 1 90.19 69 VAL A O 1
ATOM 540 N N . LYS A 1 70 ? 10.281 7.691 -14.242 1 87.81 70 LYS A N 1
ATOM 541 C CA . LYS A 1 70 ? 9.516 8.844 -13.766 1 87.81 70 LYS A CA 1
ATOM 542 C C . LYS A 1 70 ? 9.68 9.016 -12.258 1 87.81 70 LYS A C 1
ATOM 544 O O . LYS A 1 70 ? 9.875 10.133 -11.781 1 87.81 70 LYS A O 1
ATOM 549 N N . ALA A 1 71 ? 9.625 7.938 -11.586 1 86.12 71 ALA A N 1
ATOM 550 C CA . ALA A 1 71 ? 9.797 7.988 -10.141 1 86.12 71 ALA A CA 1
ATOM 551 C C . ALA A 1 71 ? 11.195 8.461 -9.766 1 86.12 71 ALA A C 1
ATOM 553 O O . ALA A 1 71 ? 11.367 9.258 -8.844 1 86.12 71 ALA A O 1
ATOM 554 N N . LEU A 1 72 ? 12.156 8.031 -10.586 1 89.25 72 LEU A N 1
ATOM 555 C CA . LEU A 1 72 ? 13.539 8.422 -10.32 1 89.25 72 LEU A CA 1
ATOM 556 C C . LEU A 1 72 ? 13.75 9.898 -10.641 1 89.25 72 LEU A C 1
ATOM 558 O O . LEU A 1 72 ? 14.484 10.594 -9.93 1 89.25 72 LEU A O 1
ATOM 562 N N . GLN A 1 73 ? 13.078 10.383 -11.578 1 91.12 73 GLN A N 1
ATOM 563 C CA . GLN A 1 73 ? 13.164 11.797 -11.93 1 91.12 73 GLN A CA 1
ATOM 564 C C . GLN A 1 73 ? 12.531 12.672 -10.852 1 91.12 73 GLN A C 1
ATOM 566 O O . GLN A 1 73 ? 13.055 13.742 -10.531 1 91.12 73 GLN A O 1
ATOM 571 N N . GLU A 1 74 ? 11.484 12.156 -10.312 1 86.19 74 GLU A N 1
ATOM 572 C CA . GLU A 1 74 ? 10.82 12.891 -9.242 1 86.19 74 GLU A CA 1
ATOM 573 C C . GLU A 1 74 ? 11.68 12.945 -7.984 1 86.19 74 GLU A C 1
ATOM 575 O O . GLU A 1 74 ? 11.648 13.922 -7.238 1 86.19 74 GLU A O 1
ATOM 580 N N . VAL A 1 75 ? 12.453 11.93 -7.77 1 85.31 75 VAL A N 1
ATOM 581 C CA . VAL A 1 75 ? 13.375 11.891 -6.645 1 85.31 75 VAL A CA 1
ATOM 582 C C . VAL A 1 75 ? 14.484 12.914 -6.855 1 85.31 75 VAL A C 1
ATOM 584 O O . VAL A 1 75 ? 14.859 13.641 -5.926 1 85.31 75 VAL A O 1
ATOM 587 N N . ARG A 1 76 ? 14.938 12.992 -8.141 1 89.12 76 ARG A N 1
ATOM 588 C CA . ARG A 1 76 ? 16 13.93 -8.461 1 89.12 76 ARG A CA 1
ATOM 589 C C . ARG A 1 76 ? 15.523 15.375 -8.344 1 89.12 76 ARG A C 1
ATOM 591 O O . ARG A 1 76 ? 16.266 16.25 -7.91 1 89.12 76 ARG A O 1
ATOM 598 N N . ALA A 1 77 ? 14.266 15.586 -8.539 1 87.94 77 ALA A N 1
ATOM 599 C CA . ALA A 1 77 ? 13.68 16.922 -8.484 1 87.94 77 ALA A CA 1
ATOM 600 C C . ALA A 1 77 ? 13.297 17.297 -7.055 1 87.94 77 ALA A C 1
ATOM 602 O O . ALA A 1 77 ? 12.891 18.438 -6.789 1 87.94 77 ALA A O 1
ATOM 603 N N . ARG A 1 78 ? 13.438 16.328 -6.141 1 81.19 78 ARG A N 1
ATOM 604 C CA . ARG A 1 78 ? 13.141 16.516 -4.73 1 81.19 78 ARG A CA 1
ATOM 605 C C . ARG A 1 78 ? 11.734 17.094 -4.543 1 81.19 78 ARG A C 1
ATOM 607 O O . ARG A 1 78 ? 11.547 18.078 -3.824 1 81.19 78 ARG A O 1
ATOM 614 N N . LYS A 1 79 ? 10.719 16.547 -5.133 1 79.88 79 LYS A N 1
ATOM 615 C CA . LYS A 1 79 ? 9.328 16.969 -4.996 1 79.88 79 LYS A CA 1
ATOM 616 C C . LYS A 1 79 ? 8.797 16.672 -3.594 1 79.88 79 LYS A C 1
ATOM 618 O O . LYS A 1 79 ? 9.227 15.703 -2.955 1 79.88 79 LYS A O 1
ATOM 623 N N . PRO A 1 80 ? 7.961 17.484 -3.129 1 75.38 80 PRO A N 1
ATOM 624 C CA . PRO A 1 80 ? 7.383 17.203 -1.812 1 75.38 80 PRO A CA 1
ATOM 625 C C . PRO A 1 80 ? 6.668 15.852 -1.756 1 75.38 80 PRO A C 1
ATOM 627 O O . PRO A 1 80 ? 5.969 15.484 -2.701 1 75.38 80 PRO A O 1
ATOM 630 N N . GLY A 1 81 ? 6.988 15.07 -0.764 1 78.19 81 GLY A N 1
ATOM 631 C CA . GLY A 1 81 ? 6.305 13.805 -0.534 1 78.19 81 GLY A CA 1
ATOM 632 C C . GLY A 1 81 ? 6.949 12.633 -1.259 1 78.19 81 GLY A C 1
ATOM 633 O O . GLY A 1 81 ? 6.422 11.523 -1.247 1 78.19 81 GLY A O 1
ATOM 634 N N . ILE A 1 82 ? 8.07 12.859 -1.966 1 81.75 82 ILE A N 1
ATOM 635 C CA . ILE A 1 82 ? 8.68 11.852 -2.83 1 81.75 82 ILE A CA 1
ATOM 636 C C . ILE A 1 82 ? 9.156 10.672 -1.988 1 81.75 82 ILE A C 1
ATOM 638 O O . ILE A 1 82 ? 9.055 9.516 -2.408 1 81.75 82 ILE A O 1
ATOM 642 N N . PHE A 1 83 ? 9.562 10.93 -0.866 1 80.81 83 PHE A N 1
ATOM 643 C CA . PHE A 1 83 ? 10.062 9.844 -0.036 1 80.81 83 PHE A CA 1
ATOM 644 C C . PHE A 1 83 ? 8.922 8.953 0.427 1 80.81 83 PHE A C 1
ATOM 646 O O . PHE A 1 83 ? 9.062 7.727 0.48 1 80.81 83 PHE A O 1
ATOM 653 N N . LEU A 1 84 ? 7.812 9.578 0.718 1 82.94 84 LEU A N 1
ATOM 654 C CA . LEU A 1 84 ? 6.637 8.789 1.068 1 82.94 84 LEU A CA 1
ATOM 655 C C . LEU A 1 84 ? 6.137 7.992 -0.132 1 82.94 84 LEU A C 1
ATOM 657 O O . LEU A 1 84 ? 5.73 6.836 0.011 1 82.94 84 LEU A O 1
ATOM 661 N N . LYS A 1 85 ? 6.25 8.641 -1.218 1 84.44 85 LYS A N 1
ATOM 662 C CA . LYS A 1 85 ? 5.844 7.961 -2.445 1 84.44 85 LYS A CA 1
ATOM 663 C C . LYS A 1 85 ? 6.727 6.75 -2.727 1 84.44 85 LYS A C 1
ATOM 665 O O . LYS A 1 85 ? 6.227 5.664 -3.031 1 84.44 85 LYS A O 1
ATOM 670 N N . LEU A 1 86 ? 7.984 6.891 -2.605 1 86.44 86 LEU A N 1
ATOM 671 C CA . LEU A 1 86 ? 8.922 5.797 -2.84 1 86.44 86 LEU A CA 1
ATOM 672 C C . LEU A 1 86 ? 8.711 4.668 -1.838 1 86.44 86 LEU A C 1
ATOM 674 O O . LEU A 1 86 ? 8.773 3.492 -2.197 1 86.44 86 LEU A O 1
ATOM 678 N N . ARG A 1 87 ? 8.461 5.035 -0.717 1 84.5 87 ARG A N 1
ATOM 679 C CA . ARG A 1 87 ? 8.219 4.016 0.298 1 84.5 87 ARG A CA 1
ATOM 680 C C . ARG A 1 87 ? 6.965 3.211 -0.022 1 84.5 87 ARG A C 1
ATOM 682 O O . ARG A 1 87 ? 6.957 1.984 0.107 1 84.5 87 ARG A O 1
ATOM 689 N N . LEU A 1 88 ? 5.953 3.955 -0.389 1 87 88 LEU A N 1
ATOM 690 C CA . LEU A 1 88 ? 4.711 3.273 -0.733 1 87 88 LEU A CA 1
ATOM 691 C C . LEU A 1 88 ? 4.906 2.365 -1.942 1 87 88 LEU A C 1
ATOM 693 O O . LEU A 1 88 ? 4.43 1.228 -1.952 1 87 88 LEU A O 1
ATOM 697 N N . ILE A 1 89 ? 5.625 2.863 -2.881 1 88 89 ILE A N 1
ATOM 698 C CA . ILE A 1 89 ? 5.918 2.08 -4.074 1 88 89 ILE A CA 1
ATOM 699 C C . ILE A 1 89 ? 6.711 0.833 -3.693 1 88 89 ILE A C 1
ATOM 701 O O . ILE A 1 89 ? 6.43 -0.263 -4.184 1 88 89 ILE A O 1
ATOM 705 N N . LEU A 1 90 ? 7.672 0.966 -2.854 1 88.25 90 LEU A N 1
ATOM 706 C CA . LEU A 1 90 ? 8.492 -0.159 -2.416 1 88.25 90 LEU A CA 1
ATOM 707 C C . LEU A 1 90 ? 7.656 -1.165 -1.63 1 88.25 90 LEU A C 1
ATOM 709 O O . LEU A 1 90 ? 7.824 -2.377 -1.788 1 88.25 90 LEU A O 1
ATOM 713 N N . LEU A 1 91 ? 6.746 -0.641 -0.823 1 88.44 91 LEU A N 1
ATOM 714 C CA . LEU A 1 91 ? 5.883 -1.527 -0.048 1 88.44 91 LEU A CA 1
ATOM 715 C C . LEU A 1 91 ? 4.934 -2.299 -0.959 1 88.44 91 LEU A C 1
ATOM 717 O O . LEU A 1 91 ? 4.777 -3.514 -0.814 1 88.44 91 LEU A O 1
ATOM 721 N N . PHE A 1 92 ? 4.383 -1.551 -1.89 1 89.69 92 PHE A N 1
ATOM 722 C CA . PHE A 1 92 ? 3.494 -2.189 -2.852 1 89.69 92 PHE A CA 1
ATOM 723 C C . PHE A 1 92 ? 4.246 -3.225 -3.68 1 89.69 92 PHE A C 1
ATOM 725 O O . PHE A 1 92 ? 3.748 -4.328 -3.904 1 89.69 92 PHE A O 1
ATOM 732 N N . SER A 1 93 ? 5.457 -2.836 -4.113 1 90 93 SER A N 1
ATOM 733 C CA . SER A 1 93 ? 6.27 -3.75 -4.906 1 90 93 SER A CA 1
ATOM 734 C C . SER A 1 93 ? 6.68 -4.973 -4.094 1 90 93 SER A C 1
ATOM 736 O O . SER A 1 93 ? 6.641 -6.098 -4.59 1 90 93 SER A O 1
ATOM 738 N N . PHE A 1 94 ? 7.031 -4.719 -2.951 1 90.94 94 PHE A N 1
ATOM 739 C CA . PHE A 1 94 ? 7.438 -5.797 -2.061 1 90.94 94 PHE A CA 1
ATOM 740 C C . PHE A 1 94 ? 6.293 -6.777 -1.842 1 90.94 94 PHE A C 1
ATOM 742 O O . PHE A 1 94 ? 6.473 -7.992 -1.976 1 90.94 94 PHE A O 1
ATOM 749 N N . LEU A 1 95 ? 5.148 -6.309 -1.563 1 88.25 95 LEU A N 1
ATOM 750 C CA . LEU A 1 95 ? 3.984 -7.152 -1.321 1 88.25 95 LEU A CA 1
ATOM 751 C C . LEU A 1 95 ? 3.609 -7.934 -2.576 1 88.25 95 LEU A C 1
ATOM 753 O O . LEU A 1 95 ? 3.232 -9.102 -2.496 1 88.25 95 LEU A O 1
ATOM 757 N N . THR A 1 96 ? 3.725 -7.293 -3.674 1 88.62 96 THR A N 1
ATOM 758 C CA . THR A 1 96 ? 3.438 -7.938 -4.949 1 88.62 96 THR A CA 1
ATOM 759 C C . THR A 1 96 ? 4.395 -9.102 -5.191 1 88.62 96 THR A C 1
ATOM 761 O O . THR A 1 96 ? 3.967 -10.188 -5.586 1 88.62 96 THR A O 1
ATOM 764 N N . LEU A 1 97 ? 5.613 -8.883 -4.902 1 88.94 97 LEU A N 1
ATOM 765 C CA . LEU A 1 97 ? 6.629 -9.906 -5.125 1 88.94 97 LEU A CA 1
ATOM 766 C C . LEU A 1 97 ? 6.473 -11.047 -4.121 1 88.94 97 LEU A C 1
ATOM 768 O O . LEU A 1 97 ? 6.625 -12.219 -4.48 1 88.94 97 LEU A O 1
ATOM 772 N N . VAL A 1 98 ? 6.105 -10.703 -2.99 1 86.81 98 VAL A N 1
ATOM 773 C CA . VAL A 1 98 ? 5.922 -11.703 -1.942 1 86.81 98 VAL A CA 1
ATOM 774 C C . VAL A 1 98 ? 4.715 -12.578 -2.268 1 86.81 98 VAL A C 1
ATOM 776 O O . VAL A 1 98 ? 4.703 -13.773 -1.962 1 86.81 98 VAL A O 1
ATOM 779 N N . ALA A 1 99 ? 3.795 -12 -2.938 1 87.25 99 ALA A N 1
ATOM 780 C CA . ALA A 1 99 ? 2.574 -12.727 -3.273 1 87.25 99 ALA A CA 1
ATOM 781 C C . ALA A 1 99 ? 2.764 -13.555 -4.539 1 87.25 99 ALA A C 1
ATOM 783 O O . ALA A 1 99 ? 2.26 -14.68 -4.637 1 87.25 99 ALA A O 1
ATOM 784 N N . SER A 1 100 ? 3.566 -13.086 -5.43 1 88.06 100 SER A N 1
ATOM 785 C CA . SER A 1 100 ? 3.605 -13.688 -6.758 1 88.06 100 SER A CA 1
ATOM 786 C C . SER A 1 100 ? 4.77 -14.664 -6.891 1 88.06 100 SER A C 1
ATOM 788 O O . SER A 1 100 ? 4.621 -15.734 -7.48 1 88.06 100 SER A O 1
ATOM 790 N N . VAL A 1 101 ? 5.945 -14.391 -6.332 1 86.88 101 VAL A N 1
ATOM 791 C CA . VAL A 1 101 ? 7.164 -15.156 -6.566 1 86.88 101 VAL A CA 1
ATOM 792 C C . VAL A 1 101 ? 7.023 -16.547 -5.957 1 86.88 101 VAL A C 1
ATOM 794 O O . VAL A 1 101 ? 7.254 -17.562 -6.629 1 86.88 101 VAL A O 1
ATOM 797 N N . PRO A 1 102 ? 6.555 -16.656 -4.762 1 85.31 102 PRO A N 1
ATOM 798 C CA . PRO A 1 102 ? 6.379 -18 -4.211 1 85.31 102 PRO A CA 1
ATOM 799 C C . PRO A 1 102 ? 5.352 -18.812 -4.984 1 85.31 102 PRO A C 1
ATOM 801 O O . PRO A 1 102 ? 5.512 -20.031 -5.129 1 85.31 102 PRO A O 1
ATOM 804 N N . GLN A 1 103 ? 4.328 -18.203 -5.496 1 84.12 103 GLN A N 1
ATOM 805 C CA . GLN A 1 103 ? 3.33 -18.906 -6.297 1 84.12 103 GLN A CA 1
ATOM 806 C C . GLN A 1 103 ? 3.939 -19.438 -7.586 1 84.12 103 GLN A C 1
ATOM 808 O O . GLN A 1 103 ? 3.646 -20.578 -7.996 1 84.12 103 GLN A O 1
ATOM 813 N N . GLY A 1 104 ? 4.734 -18.625 -8.172 1 84.75 104 GLY A N 1
ATOM 814 C CA . GLY A 1 104 ? 5.422 -19.062 -9.375 1 84.75 104 GLY A CA 1
ATOM 815 C C . GLY A 1 104 ? 6.395 -20.203 -9.133 1 84.75 104 GLY A C 1
ATOM 816 O O . GLY A 1 104 ? 6.434 -21.156 -9.898 1 84.75 104 GLY A O 1
ATOM 817 N N . LEU A 1 105 ? 7.105 -20.141 -8.094 1 86.88 105 LEU A N 1
ATOM 818 C CA . LEU A 1 105 ? 8.055 -21.188 -7.75 1 86.88 105 LEU A CA 1
ATOM 819 C C . LEU A 1 105 ? 7.336 -22.484 -7.418 1 86.88 105 LEU A C 1
ATOM 821 O O . LEU A 1 105 ? 7.809 -23.578 -7.773 1 86.88 105 LEU A O 1
ATOM 825 N N . LEU A 1 106 ? 6.219 -22.344 -6.766 1 85.81 106 LEU A N 1
ATOM 826 C CA . LEU A 1 106 ? 5.41 -23.531 -6.465 1 85.81 106 LEU A CA 1
ATOM 827 C C . LEU A 1 106 ? 4.891 -24.172 -7.746 1 85.81 106 LEU A C 1
ATOM 829 O O . LEU A 1 106 ? 4.914 -25.391 -7.883 1 85.81 106 LEU A O 1
ATOM 833 N N . ALA A 1 107 ? 4.457 -23.344 -8.633 1 85.94 107 ALA A N 1
ATOM 834 C CA . ALA A 1 107 ? 3.955 -23.844 -9.906 1 85.94 107 ALA A CA 1
ATOM 835 C C . ALA A 1 107 ? 5.043 -24.594 -10.672 1 85.94 107 ALA A C 1
ATOM 837 O O . ALA A 1 107 ? 4.809 -25.703 -11.172 1 85.94 107 ALA A O 1
ATOM 838 N N . ILE A 1 108 ? 6.211 -24.047 -10.68 1 85.94 108 ILE A N 1
ATOM 839 C CA . ILE A 1 108 ? 7.34 -24.656 -11.375 1 85.94 108 ILE A CA 1
ATOM 840 C C . ILE A 1 108 ? 7.699 -25.984 -10.719 1 85.94 108 ILE A C 1
ATOM 842 O O . ILE A 1 108 ? 7.938 -26.984 -11.406 1 85.94 108 ILE A O 1
ATOM 846 N N . ASN A 1 109 ? 7.633 -26 -9.5 1 84.88 109 ASN A N 1
ATOM 847 C CA . ASN A 1 109 ? 7.953 -27.219 -8.766 1 84.88 109 ASN A CA 1
ATOM 848 C C . ASN A 1 109 ? 6.93 -28.328 -9.039 1 84.88 109 ASN A C 1
ATOM 850 O O . ASN A 1 109 ? 7.297 -29.484 -9.25 1 84.88 109 ASN A O 1
ATOM 854 N N . VAL A 1 110 ? 5.703 -27.953 -9.008 1 83.44 110 VAL A N 1
ATOM 855 C CA . VAL A 1 110 ? 4.641 -28.922 -9.258 1 83.44 110 VAL A CA 1
ATOM 856 C C . VAL A 1 110 ? 4.754 -29.453 -10.688 1 83.44 110 VAL A C 1
ATOM 858 O O . VAL A 1 110 ? 4.676 -30.656 -10.914 1 83.44 110 VAL A O 1
ATOM 861 N N . ILE A 1 111 ? 5.02 -28.578 -11.594 1 82.62 111 ILE A N 1
ATOM 862 C CA . ILE A 1 111 ? 5.156 -28.953 -12.992 1 82.62 111 ILE A CA 1
ATOM 863 C C . ILE A 1 111 ? 6.34 -29.922 -13.148 1 82.62 111 ILE A C 1
ATOM 865 O O . ILE A 1 111 ? 6.219 -30.969 -13.781 1 82.62 111 ILE A O 1
ATOM 869 N N . ARG A 1 112 ? 7.391 -29.578 -12.531 1 83.88 112 ARG A N 1
ATOM 870 C CA . ARG A 1 112 ? 8.602 -30.391 -12.633 1 83.88 112 ARG A CA 1
ATOM 871 C C . ARG A 1 112 ? 8.398 -31.766 -12.008 1 83.88 112 ARG A C 1
ATOM 873 O O . ARG A 1 112 ? 8.812 -32.781 -12.57 1 83.88 112 ARG A O 1
ATOM 880 N N . GLU A 1 113 ? 7.715 -31.797 -10.953 1 80.75 113 GLU A N 1
ATOM 881 C CA . GLU A 1 113 ? 7.523 -33.031 -10.234 1 80.75 113 GLU A CA 1
ATOM 882 C C . GLU A 1 113 ? 6.5 -33.938 -10.945 1 80.75 113 GLU A C 1
ATOM 884 O O . GLU A 1 113 ? 6.672 -35.156 -11.008 1 80.75 113 GLU A O 1
ATOM 889 N N . VAL A 1 114 ? 5.461 -33.344 -11.398 1 79.62 114 VAL A N 1
ATOM 890 C CA . VAL A 1 114 ? 4.426 -34.125 -12.086 1 79.62 114 VAL A CA 1
ATOM 891 C C . VAL A 1 114 ? 4.992 -34.719 -13.375 1 79.62 114 VAL A C 1
ATOM 893 O O . VAL A 1 114 ? 4.824 -35.906 -13.641 1 79.62 114 VAL A O 1
ATOM 896 N N . ILE A 1 115 ? 5.73 -33.938 -14.086 1 81.56 115 ILE A N 1
ATOM 897 C CA . ILE A 1 115 ? 6.293 -34.406 -15.352 1 81.56 115 ILE A CA 1
ATOM 898 C C . ILE A 1 115 ? 7.422 -35.406 -15.086 1 81.56 115 ILE A C 1
ATOM 900 O O . ILE A 1 115 ? 7.539 -36.406 -15.781 1 81.56 115 ILE A O 1
ATOM 904 N N . GLY A 1 116 ? 8.234 -35.062 -14.141 1 80.12 116 GLY A N 1
ATOM 905 C CA . GLY A 1 116 ? 9.273 -36 -13.766 1 80.12 116 GLY A CA 1
ATOM 906 C C . GLY A 1 116 ? 8.742 -37.375 -13.328 1 80.12 116 GLY A C 1
ATOM 907 O O . GLY A 1 116 ? 9.305 -38.406 -13.664 1 80.12 116 GLY A O 1
ATOM 908 N N . GLY A 1 117 ? 7.621 -37.344 -12.586 1 78.31 117 GLY A N 1
ATOM 909 C CA . GLY A 1 117 ? 6.969 -38.594 -12.172 1 78.31 117 GLY A CA 1
ATOM 910 C C . GLY A 1 117 ? 6.484 -39.406 -13.344 1 78.31 117 GLY A C 1
ATOM 911 O O . GLY A 1 117 ? 6.574 -40.656 -13.312 1 78.31 117 GLY A O 1
ATOM 912 N N . TRP A 1 118 ? 6.121 -38.75 -14.328 1 77.69 118 TRP A N 1
ATOM 913 C CA . TRP A 1 118 ? 5.645 -39.438 -15.523 1 77.69 118 TRP A CA 1
ATOM 914 C C . TRP A 1 118 ? 6.793 -40.156 -16.234 1 77.69 118 TRP A C 1
ATOM 916 O O . TRP A 1 118 ? 6.637 -41.281 -16.719 1 77.69 118 TRP A O 1
ATOM 926 N N . PHE A 1 119 ? 7.949 -39.562 -16.266 1 80.56 119 PHE A N 1
ATOM 927 C CA . PHE A 1 119 ? 9.102 -40.125 -16.953 1 80.56 119 PHE A CA 1
ATOM 928 C C . PHE A 1 119 ? 9.641 -41.344 -16.172 1 80.56 119 PHE A C 1
ATOM 930 O O . PHE A 1 119 ? 10.242 -42.219 -16.766 1 80.56 119 PHE A O 1
ATOM 937 N N . GLN A 1 120 ? 9.266 -41.375 -14.977 1 83.44 120 GLN A N 1
ATOM 938 C CA . GLN A 1 120 ? 9.805 -42.438 -14.133 1 83.44 120 GLN A CA 1
ATOM 939 C C . GLN A 1 120 ? 8.867 -43.656 -14.102 1 83.44 120 GLN A C 1
ATOM 941 O O . GLN A 1 120 ? 9.203 -44.688 -13.523 1 83.44 120 GLN A O 1
ATOM 946 N N . MET A 1 121 ? 7.777 -43.625 -14.836 1 85.19 121 MET A N 1
ATOM 947 C CA . MET A 1 121 ? 6.801 -44.719 -14.836 1 85.19 121 MET A CA 1
ATOM 948 C C . MET A 1 121 ? 7.266 -45.875 -15.719 1 85.19 121 MET A C 1
ATOM 950 O O . MET A 1 121 ? 6.703 -46.969 -15.656 1 85.19 121 MET A O 1
ATOM 954 N N . GLY A 1 122 ? 8.305 -45.656 -16.5 1 90.06 122 GLY A N 1
ATOM 955 C CA . GLY A 1 122 ? 8.836 -46.719 -17.344 1 90.06 122 GLY A CA 1
ATOM 956 C C . GLY A 1 122 ? 8.031 -46.938 -18.609 1 90.06 122 GLY A C 1
ATOM 957 O O . GLY A 1 122 ? 7.875 -48.062 -19.062 1 90.06 122 GLY A O 1
ATOM 958 N N . VAL A 1 123 ? 7.453 -45.906 -19.078 1 92.62 123 VAL A N 1
ATOM 959 C CA . VAL A 1 123 ? 6.625 -46 -20.281 1 92.62 123 VAL A CA 1
ATOM 960 C C . VAL A 1 123 ? 7.48 -46.438 -21.469 1 92.62 123 VAL A C 1
ATOM 962 O O . VAL A 1 123 ? 7.078 -47.312 -22.234 1 92.62 123 VAL A O 1
ATOM 965 N N . THR A 1 124 ? 8.688 -45.875 -21.578 1 93.31 124 THR A N 1
ATOM 966 C CA . THR A 1 124 ? 9.586 -46.219 -22.672 1 93.31 124 THR A CA 1
ATOM 967 C C . THR A 1 124 ? 9.961 -47.688 -22.641 1 93.31 124 THR A C 1
ATOM 969 O O . THR A 1 124 ? 9.969 -48.375 -23.672 1 93.31 124 THR A O 1
ATOM 972 N N . GLU A 1 125 ? 10.18 -48.156 -21.453 1 94.81 125 GLU A N 1
ATOM 973 C CA . GLU A 1 125 ? 10.555 -49.562 -21.281 1 94.81 125 GLU A CA 1
ATOM 974 C C . GLU A 1 125 ? 9.391 -50.5 -21.625 1 94.81 125 GLU A C 1
ATOM 976 O O . GLU A 1 125 ? 9.594 -51.531 -22.25 1 94.81 125 GLU A O 1
ATOM 981 N N . ALA A 1 126 ? 8.258 -50.125 -21.219 1 96.12 126 ALA A N 1
ATOM 982 C CA . ALA A 1 126 ? 7.086 -50.938 -21.516 1 96.12 126 ALA A CA 1
ATOM 983 C C . ALA A 1 126 ? 6.793 -50.938 -23.016 1 96.12 126 ALA A C 1
ATOM 985 O O . ALA A 1 126 ? 6.477 -52 -23.594 1 96.12 126 ALA A O 1
ATOM 986 N N . LEU A 1 127 ? 6.898 -49.781 -23.609 1 96.25 127 LEU A N 1
ATOM 987 C CA . LEU A 1 127 ? 6.688 -49.719 -25.047 1 96.25 127 LEU A CA 1
ATOM 988 C C . LEU A 1 127 ? 7.742 -50.531 -25.797 1 96.25 127 LEU A C 1
ATOM 990 O O . LEU A 1 127 ? 7.434 -51.188 -26.797 1 96.25 127 LEU A O 1
ATOM 994 N N . GLN A 1 128 ? 8.961 -50.5 -25.312 1 96.25 128 GLN A N 1
ATOM 995 C CA . GLN A 1 128 ? 10.023 -51.281 -25.906 1 96.25 128 GLN A CA 1
ATOM 996 C C . GLN A 1 128 ? 9.711 -52.781 -25.797 1 96.25 128 GLN A C 1
ATOM 998 O O . GLN A 1 128 ? 10.008 -53.562 -26.703 1 96.25 128 GLN A O 1
ATOM 1003 N N . SER A 1 129 ? 9.164 -53.156 -24.688 1 97.12 129 SER A N 1
ATOM 1004 C CA . SER A 1 129 ? 8.734 -54.531 -24.516 1 97.12 129 SER A CA 1
ATOM 1005 C C . SER A 1 129 ? 7.699 -54.906 -25.578 1 97.12 129 SER A C 1
ATOM 1007 O O . SER A 1 129 ? 7.754 -56.031 -26.141 1 97.12 129 SER A O 1
ATOM 1009 N N . GLY A 1 130 ? 6.766 -54.031 -25.797 1 97.38 130 GLY A N 1
ATOM 1010 C CA . GLY A 1 130 ? 5.789 -54.25 -26.844 1 97.38 130 GLY A CA 1
ATOM 1011 C C . GLY A 1 130 ? 6.414 -54.406 -28.219 1 97.38 130 GLY A C 1
ATOM 1012 O O . GLY A 1 130 ? 6.043 -55.281 -28.984 1 97.38 130 GLY A O 1
ATOM 1013 N N . VAL A 1 131 ? 7.391 -53.594 -28.484 1 97 131 VAL A N 1
ATOM 1014 C CA . VAL A 1 131 ? 8.086 -53.656 -29.766 1 97 131 VAL A CA 1
ATOM 1015 C C . VAL A 1 131 ? 8.852 -54.969 -29.875 1 97 131 VAL A C 1
ATOM 1017 O O . VAL A 1 131 ? 8.898 -55.562 -30.953 1 97 131 VAL A O 1
ATOM 1020 N N . ASN A 1 132 ? 9.43 -55.406 -28.797 1 96 132 ASN A N 1
ATOM 1021 C CA . ASN A 1 132 ? 10.141 -56.688 -28.797 1 96 132 ASN A CA 1
ATOM 1022 C C . ASN A 1 132 ? 9.211 -57.844 -29.156 1 96 132 ASN A C 1
ATOM 1024 O O . ASN A 1 132 ? 9.594 -58.75 -29.891 1 96 132 ASN A O 1
ATOM 1028 N N . PHE A 1 133 ? 8.016 -57.781 -28.656 1 96.5 133 PHE A N 1
ATOM 1029 C CA . PHE A 1 133 ? 7.031 -58.781 -29 1 96.5 133 PHE A CA 1
ATOM 1030 C C . PHE A 1 133 ? 6.684 -58.719 -30.484 1 96.5 133 PHE A C 1
ATOM 1032 O O . PHE A 1 133 ? 6.566 -59.75 -31.156 1 96.5 133 PHE A O 1
ATOM 1039 N N . ALA A 1 134 ? 6.5 -57.531 -30.953 1 96.06 134 ALA A N 1
ATOM 1040 C CA . ALA A 1 134 ? 6.18 -57.344 -32.375 1 96.06 134 ALA A CA 1
ATOM 1041 C C . ALA A 1 134 ? 7.297 -57.875 -33.25 1 96.06 134 ALA A C 1
ATOM 1043 O O . ALA A 1 134 ? 7.039 -58.562 -34.25 1 96.06 134 ALA A O 1
ATOM 1044 N N . VAL A 1 135 ? 8.547 -57.594 -32.938 1 95.19 135 VAL A N 1
ATOM 1045 C CA . VAL A 1 135 ? 9.711 -58.031 -33.688 1 95.19 135 VAL A CA 1
ATOM 1046 C C . VAL A 1 135 ? 9.82 -59.562 -33.625 1 95.19 135 VAL A C 1
ATOM 1048 O O . VAL A 1 135 ? 10.102 -60.219 -34.625 1 95.19 135 VAL A O 1
ATOM 1051 N N . SER A 1 136 ? 9.594 -60.094 -32.438 1 94.06 136 SER A N 1
ATOM 1052 C CA . SER A 1 136 ? 9.656 -61.562 -32.312 1 94.06 136 SER A CA 1
ATOM 1053 C C . SER A 1 136 ? 8.555 -62.25 -33.094 1 94.06 136 SER A C 1
ATOM 1055 O O . SER A 1 136 ? 8.773 -63.281 -33.688 1 94.06 136 SER A O 1
ATOM 1057 N N . TYR A 1 137 ? 7.422 -61.625 -33.094 1 92.69 137 TYR A N 1
ATOM 1058 C CA . TYR A 1 137 ? 6.305 -62.125 -33.906 1 92.69 137 TYR A CA 1
ATOM 1059 C C . TYR A 1 137 ? 6.664 -62.188 -35.375 1 92.69 137 TYR A C 1
ATOM 1061 O O . TYR A 1 137 ? 6.344 -63.156 -36.062 1 92.69 137 TYR A O 1
ATOM 1069 N N . TYR A 1 138 ? 7.363 -61.25 -35.781 1 92.44 138 TYR A N 1
ATOM 1070 C CA . TYR A 1 138 ? 7.816 -61.156 -37.188 1 92.44 138 TYR A CA 1
ATOM 1071 C C . TYR A 1 138 ? 8.953 -62.125 -37.438 1 92.44 138 TYR A C 1
ATOM 1073 O O . TYR A 1 138 ? 8.906 -62.906 -38.406 1 92.44 138 TYR A O 1
ATOM 1081 N N . THR A 1 139 ? 9.969 -62.188 -36.656 1 93.31 139 THR A N 1
ATOM 1082 C CA . THR A 1 139 ? 11.18 -62.969 -36.844 1 93.31 139 THR A CA 1
ATOM 1083 C C . THR A 1 139 ? 10.859 -64.438 -36.812 1 93.31 139 THR A C 1
ATOM 1085 O O . THR A 1 139 ? 11.43 -65.25 -37.562 1 93.31 139 THR A O 1
ATOM 1088 N N . GLU A 1 140 ? 10.008 -64.812 -36 1 89.19 140 GLU A N 1
ATOM 1089 C CA . GLU A 1 140 ? 9.633 -66.188 -35.906 1 89.19 140 GLU A CA 1
ATOM 1090 C C . GLU A 1 140 ? 8.938 -66.688 -37.156 1 89.19 140 GLU A C 1
ATOM 1092 O O . GLU A 1 140 ? 9.148 -67.812 -37.594 1 89.19 140 GLU A O 1
ATOM 1097 N N . ARG A 1 141 ? 8.148 -65.875 -37.781 1 90.25 141 ARG A N 1
ATOM 1098 C CA . ARG A 1 141 ? 7.48 -66.25 -39.031 1 90.25 141 ARG A CA 1
ATOM 1099 C C . ARG A 1 141 ? 8.469 -66.312 -40.188 1 90.25 141 ARG A C 1
ATOM 1101 O O . ARG A 1 141 ? 8.352 -67.125 -41.094 1 90.25 141 ARG A O 1
ATOM 1108 N N . VAL A 1 142 ? 9.43 -65.438 -40.125 1 92.19 142 VAL A N 1
ATOM 1109 C CA . VAL A 1 142 ? 10.492 -65.438 -41.125 1 92.19 142 VAL A CA 1
ATOM 1110 C C . VAL A 1 142 ? 11.297 -66.75 -41 1 92.19 142 VAL A C 1
ATOM 1112 O O . VAL A 1 142 ? 11.594 -67.375 -42 1 92.19 142 VAL A O 1
ATOM 1115 N N . GLU A 1 143 ? 11.594 -67.062 -39.781 1 88.38 143 GLU A N 1
ATOM 1116 C CA . GLU A 1 143 ? 12.352 -68.25 -39.531 1 88.38 143 GLU A CA 1
ATOM 1117 C C . GLU A 1 143 ? 11.547 -69.5 -39.938 1 88.38 143 GLU A C 1
ATOM 1119 O O . GLU A 1 143 ? 12.102 -70.438 -40.469 1 88.38 143 GLU A O 1
ATOM 1124 N N . LEU A 1 144 ? 10.289 -69.438 -39.656 1 85.5 144 LEU A N 1
ATOM 1125 C CA . LEU A 1 144 ? 9.406 -70.562 -40 1 85.5 144 LEU A CA 1
ATOM 1126 C C . LEU A 1 144 ? 9.391 -70.75 -41.531 1 85.5 144 LEU A C 1
ATOM 1128 O O . LEU A 1 144 ? 9.539 -71.875 -42 1 85.5 144 LEU A O 1
ATOM 1132 N N . LEU A 1 145 ? 9.25 -69.75 -42.25 1 89.25 145 LEU A N 1
ATOM 1133 C CA . LEU A 1 145 ? 9.242 -69.875 -43.719 1 89.25 145 LEU A CA 1
ATOM 1134 C C . LEU A 1 145 ? 10.578 -70.375 -44.219 1 89.25 145 LEU A C 1
ATOM 1136 O O . LEU A 1 145 ? 10.617 -71.125 -45.188 1 89.25 145 LEU A O 1
ATOM 1140 N N . GLY A 1 146 ? 11.602 -69.938 -43.562 1 87.31 146 GLY A N 1
ATOM 1141 C CA . GLY A 1 146 ? 12.922 -70.438 -43.906 1 87.31 146 GLY A CA 1
ATOM 1142 C C . GLY A 1 146 ? 13.07 -71.938 -43.656 1 87.31 146 GLY A C 1
ATOM 1143 O O . GLY A 1 146 ? 13.617 -72.625 -44.5 1 87.31 146 GLY A O 1
ATOM 1144 N N . ARG A 1 147 ? 12.555 -72.375 -42.688 1 83.75 147 ARG A N 1
ATOM 1145 C CA . ARG A 1 147 ? 12.625 -73.75 -42.344 1 83.75 147 ARG A CA 1
ATOM 1146 C C . ARG A 1 147 ? 11.766 -74.625 -43.281 1 83.75 147 ARG A C 1
ATOM 1148 O O . ARG A 1 147 ? 12.172 -75.688 -43.688 1 83.75 147 ARG A O 1
ATOM 1155 N N . VAL A 1 148 ? 10.617 -74.062 -43.562 1 85.69 148 VAL A N 1
ATOM 1156 C CA . VAL A 1 148 ? 9.719 -74.812 -44.469 1 85.69 148 VAL A CA 1
ATOM 1157 C C . VAL A 1 148 ? 10.359 -74.938 -45.844 1 85.69 148 VAL A C 1
ATOM 1159 O O . VAL A 1 148 ? 10.305 -75.938 -46.469 1 85.69 148 VAL A O 1
ATOM 1162 N N . ASN A 1 149 ? 10.977 -73.875 -46.219 1 88 149 ASN A N 1
ATOM 1163 C CA . ASN A 1 149 ? 11.617 -73.875 -47.531 1 88 149 ASN A CA 1
ATOM 1164 C C . ASN A 1 149 ? 12.773 -74.875 -47.625 1 88 149 ASN A C 1
ATOM 1166 O O . ASN A 1 149 ? 13.117 -75.312 -48.719 1 88 149 ASN A O 1
ATOM 1170 N N . ASN A 1 150 ? 13.281 -75.25 -46.469 1 87.19 150 ASN A N 1
ATOM 1171 C CA . ASN A 1 150 ? 14.43 -76.125 -46.469 1 87.19 150 ASN A CA 1
ATOM 1172 C C . ASN A 1 150 ? 14.047 -77.5 -45.938 1 87.19 150 ASN A C 1
ATOM 1174 O O . ASN A 1 150 ? 14.914 -78.375 -45.719 1 87.19 150 ASN A O 1
ATOM 1178 N N . HIS A 1 151 ? 12.789 -77.688 -45.719 1 84.62 151 HIS A N 1
ATOM 1179 C CA . HIS A 1 151 ? 12.336 -78.938 -45.188 1 84.62 151 HIS A CA 1
ATOM 1180 C C . HIS A 1 151 ? 12.508 -80.062 -46.188 1 84.62 151 HIS A C 1
ATOM 1182 O O . HIS A 1 151 ? 12.117 -79.938 -47.344 1 84.62 151 HIS A O 1
ATOM 1188 N N . PRO A 1 152 ? 13.023 -81.25 -45.812 1 84.62 152 PRO A N 1
ATOM 1189 C CA . PRO A 1 152 ? 13.312 -82.312 -46.75 1 84.62 152 PRO A CA 1
ATOM 1190 C C . PRO A 1 152 ? 12.062 -82.812 -47.469 1 84.62 152 PRO A C 1
ATOM 1192 O O . PRO A 1 152 ? 12.102 -83.125 -48.656 1 84.62 152 PRO A O 1
ATOM 1195 N N . LEU A 1 153 ? 11.016 -82.938 -46.781 1 82.38 153 LEU A N 1
ATOM 1196 C CA . LEU A 1 153 ? 9.789 -83.438 -47.375 1 82.38 153 LEU A CA 1
ATOM 1197 C C . LEU A 1 153 ? 9.273 -82.5 -48.438 1 82.38 153 LEU A C 1
ATOM 1199 O O . LEU A 1 153 ? 8.727 -82.938 -49.469 1 82.38 153 LEU A O 1
ATOM 1203 N N . TYR A 1 154 ? 9.43 -81.25 -48.188 1 88.06 154 TYR A N 1
ATOM 1204 C CA . TYR A 1 154 ? 9.023 -80.25 -49.156 1 88.06 154 TYR A CA 1
ATOM 1205 C C . TYR A 1 154 ? 9.898 -80.312 -50.406 1 88.06 154 TYR A C 1
ATOM 1207 O O . TYR A 1 154 ? 9.383 -80.375 -51.531 1 88.06 154 TYR A O 1
ATOM 1215 N N . LEU A 1 155 ? 11.141 -80.5 -50.188 1 89.12 155 LEU A N 1
ATOM 1216 C CA . LEU A 1 155 ? 12.086 -80.625 -51.312 1 89.12 155 LEU A CA 1
ATOM 1217 C C . LEU A 1 155 ? 11.836 -81.875 -52.125 1 89.12 155 LEU A C 1
ATOM 1219 O O . LEU A 1 155 ? 11.906 -81.812 -53.375 1 89.12 155 LEU A O 1
ATOM 1223 N N . GLU A 1 156 ? 11.516 -82.875 -51.406 1 90.25 156 GLU A N 1
ATOM 1224 C CA . GLU A 1 156 ? 11.203 -84.125 -52.094 1 90.25 156 GLU A CA 1
ATOM 1225 C C . GLU A 1 156 ? 9.898 -84.062 -52.875 1 90.25 156 GLU A C 1
ATOM 1227 O O . GLU A 1 156 ? 9.789 -84.562 -54 1 90.25 156 GLU A O 1
ATOM 1232 N N . SER A 1 157 ? 9.016 -83.375 -52.312 1 91.69 157 SER A N 1
ATOM 1233 C CA . SER A 1 157 ? 7.707 -83.25 -52.938 1 91.69 157 SER A CA 1
ATOM 1234 C C . SER A 1 157 ? 7.793 -82.438 -54.219 1 91.69 157 SER A C 1
ATOM 1236 O O . SER A 1 157 ? 7.031 -82.625 -55.156 1 91.69 157 SER A O 1
ATOM 1238 N N . LEU A 1 158 ? 8.68 -81.5 -54.219 1 90.81 158 LEU A N 1
ATOM 1239 C CA . LEU A 1 158 ? 8.852 -80.625 -55.406 1 90.81 158 LEU A CA 1
ATOM 1240 C C . LEU A 1 158 ? 9.359 -81.438 -56.594 1 90.81 158 LEU A C 1
ATOM 1242 O O . LEU A 1 158 ? 9.109 -81.062 -57.75 1 90.81 158 LEU A O 1
ATOM 1246 N N . GLN A 1 159 ? 9.938 -82.438 -56.156 1 90.62 159 GLN A N 1
ATOM 1247 C CA . GLN A 1 159 ? 10.508 -83.25 -57.219 1 90.62 159 GLN A CA 1
ATOM 1248 C C . GLN A 1 159 ? 9.477 -84.25 -57.781 1 90.62 159 GLN A C 1
ATOM 1250 O O . GLN A 1 159 ? 9.648 -84.75 -58.875 1 90.62 159 GLN A O 1
ATOM 1255 N N . GLN A 1 160 ? 8.383 -84.188 -56.938 1 86.62 160 GLN A N 1
ATOM 1256 C CA . GLN A 1 160 ? 7.309 -85.062 -57.406 1 86.62 160 GLN A CA 1
ATOM 1257 C C . GLN A 1 160 ? 6.258 -84.25 -58.188 1 86.62 160 GLN A C 1
ATOM 1259 O O . GLN A 1 160 ? 5.996 -83.125 -57.906 1 86.62 160 GLN A O 1
ATOM 1264 N N . ASP A 1 161 ? 6.031 -84.5 -59.438 1 83.31 161 ASP A N 1
ATOM 1265 C CA . ASP A 1 161 ? 5.105 -83.812 -60.312 1 83.31 161 ASP A CA 1
ATOM 1266 C C . ASP A 1 161 ? 3.672 -83.875 -59.812 1 83.31 161 ASP A C 1
ATOM 1268 O O . ASP A 1 161 ? 2.764 -84.25 -60.562 1 83.31 161 ASP A O 1
ATOM 1272 N N . GLU A 1 162 ? 3.428 -83.562 -58.406 1 92.25 162 GLU A N 1
ATOM 1273 C CA . GLU A 1 162 ? 2.113 -83.5 -57.781 1 92.25 162 GLU A CA 1
ATOM 1274 C C . GLU A 1 162 ? 1.97 -82.312 -56.875 1 92.25 162 GLU A C 1
ATOM 1276 O O . GLU A 1 162 ? 1.938 -82.438 -55.656 1 92.25 162 GLU A O 1
ATOM 1281 N N . PRO A 1 163 ? 1.812 -81.188 -57.562 1 92.75 163 PRO A N 1
ATOM 1282 C CA . PRO A 1 163 ? 1.792 -79.938 -56.781 1 92.75 163 PRO A CA 1
ATOM 1283 C C . PRO A 1 163 ? 0.665 -79.875 -55.75 1 92.75 163 PRO A C 1
ATOM 1285 O O . PRO A 1 163 ? 0.8 -79.25 -54.719 1 92.75 163 PRO A O 1
ATOM 1288 N N . GLU A 1 164 ? -0.45 -80.5 -56 1 93.62 164 GLU A N 1
ATOM 1289 C CA . GLU A 1 164 ? -1.548 -80.562 -55.031 1 93.62 164 GLU A CA 1
ATOM 1290 C C . GLU A 1 164 ? -1.141 -81.25 -53.75 1 93.62 164 GLU A C 1
ATOM 1292 O O . GLU A 1 164 ? -1.55 -80.875 -52.656 1 93.62 164 GLU A O 1
ATOM 1297 N N . LYS A 1 165 ? -0.372 -82.312 -53.906 1 91.56 165 LYS A N 1
ATOM 1298 C CA . LYS A 1 165 ? 0.138 -83.062 -52.75 1 91.56 165 LYS A CA 1
ATOM 1299 C C . LYS A 1 165 ? 1.131 -82.188 -51.969 1 91.56 165 LYS A C 1
ATOM 1301 O O . LYS A 1 165 ? 1.167 -82.25 -50.75 1 91.56 165 LYS A O 1
ATOM 1306 N N . THR A 1 166 ? 1.898 -81.438 -52.719 1 92.44 166 THR A N 1
ATOM 1307 C CA . THR A 1 166 ? 2.848 -80.562 -52.094 1 92.44 166 THR A CA 1
ATOM 1308 C C . THR A 1 166 ? 2.117 -79.5 -51.25 1 92.44 166 THR A C 1
ATOM 1310 O O . THR A 1 166 ? 2.531 -79.188 -50.125 1 92.44 166 THR A O 1
ATOM 1313 N N . TRP A 1 167 ? 1.062 -79 -51.812 1 92.62 167 TRP A N 1
ATOM 1314 C CA . TRP A 1 167 ? 0.264 -78 -51.094 1 92.62 167 TRP A CA 1
ATOM 1315 C C . TRP A 1 167 ? -0.333 -78.562 -49.812 1 92.62 167 TRP A C 1
ATOM 1317 O O . TRP A 1 167 ? -0.302 -77.938 -48.75 1 92.62 167 TRP A O 1
ATOM 1327 N N . ARG A 1 168 ? -0.851 -79.75 -49.906 1 89.5 168 ARG A N 1
ATOM 1328 C CA . ARG A 1 168 ? -1.413 -80.438 -48.75 1 89.5 168 ARG A CA 1
ATOM 1329 C C . ARG A 1 168 ? -0.341 -80.688 -47.688 1 89.5 168 ARG A C 1
ATOM 1331 O O . ARG A 1 168 ? -0.601 -80.562 -46.469 1 89.5 168 ARG A O 1
ATOM 1338 N N . LEU A 1 169 ? 0.795 -81 -48.156 1 84.75 169 LEU A N 1
ATOM 1339 C CA . LEU A 1 169 ? 1.921 -81.25 -47.25 1 84.75 169 LEU A CA 1
ATOM 1340 C C . LEU A 1 169 ? 2.297 -79.938 -46.562 1 84.75 169 LEU A C 1
ATOM 1342 O O . LEU A 1 169 ? 2.467 -79.938 -45.344 1 84.75 169 LEU A O 1
ATOM 1346 N N . LEU A 1 170 ? 2.387 -78.938 -47.312 1 87.75 170 LEU A N 1
ATOM 1347 C CA . LEU A 1 170 ? 2.758 -77.625 -46.75 1 87.75 170 LEU A CA 1
ATOM 1348 C C . LEU A 1 170 ? 1.755 -77.188 -45.688 1 87.75 170 LEU A C 1
ATOM 1350 O O . LEU A 1 170 ? 2.145 -76.75 -44.625 1 87.75 170 LEU A O 1
ATOM 1354 N N . ARG A 1 171 ? 0.532 -77.312 -45.906 1 84.75 171 ARG A N 1
ATOM 1355 C CA . ARG A 1 171 ? -0.508 -76.875 -44.969 1 84.75 171 ARG A CA 1
ATOM 1356 C C . ARG A 1 171 ? -0.501 -77.812 -43.719 1 84.75 171 ARG A C 1
ATOM 1358 O O . ARG A 1 171 ? -0.877 -77.375 -42.625 1 84.75 171 ARG A O 1
ATOM 1365 N N . SER A 1 172 ? -0.124 -79.062 -44.031 1 76.25 172 SER A N 1
ATOM 1366 C CA . SER A 1 172 ? -0.046 -79.938 -42.906 1 76.25 172 SER A CA 1
ATOM 1367 C C . SER A 1 172 ? 1.144 -79.625 -42 1 76.25 172 SER A C 1
ATOM 1369 O O . SER A 1 172 ? 1.085 -79.812 -40.781 1 76.25 172 SER A O 1
ATOM 1371 N N . LEU A 1 173 ? 2.207 -79.125 -42.688 1 74.69 173 LEU A N 1
ATOM 1372 C CA . LEU A 1 173 ? 3.393 -78.75 -41.938 1 74.69 173 LEU A CA 1
ATOM 1373 C C . LEU A 1 173 ? 3.162 -77.438 -41.188 1 74.69 173 LEU A C 1
ATOM 1375 O O . LEU A 1 173 ? 3.498 -77.312 -40 1 74.69 173 LEU A O 1
ATOM 1379 N N . TYR A 1 174 ? 2.598 -76.5 -41.938 1 79.25 174 TYR A N 1
ATOM 1380 C CA . TYR A 1 174 ? 2.348 -75.188 -41.344 1 79.25 174 TYR A CA 1
ATOM 1381 C C . TYR A 1 174 ? 1.043 -74.625 -41.844 1 79.25 174 TYR A C 1
ATOM 1383 O O . TYR A 1 174 ? 0.991 -74.062 -42.969 1 79.25 174 TYR A O 1
ATOM 1391 N N . GLN A 1 175 ? 0.165 -74.625 -40.938 1 78.69 175 GLN A N 1
ATOM 1392 C CA . GLN A 1 175 ? -1.176 -74.188 -41.281 1 78.69 175 GLN A CA 1
ATOM 1393 C C . GLN A 1 175 ? -1.193 -72.688 -41.625 1 78.69 175 GLN A C 1
ATOM 1395 O O . GLN A 1 175 ? -2.119 -72.188 -42.281 1 78.69 175 GLN A O 1
ATOM 1400 N N . GLU A 1 176 ? -0.172 -72 -41.219 1 81.94 176 GLU A N 1
ATOM 1401 C CA . GLU A 1 176 ? -0.13 -70.5 -41.375 1 81.94 176 GLU A CA 1
ATOM 1402 C C . GLU A 1 176 ? 0.227 -70.125 -42.812 1 81.94 176 GLU A C 1
ATOM 1404 O O . GLU A 1 176 ? 0.068 -69 -43.219 1 81.94 176 GLU A O 1
ATOM 1409 N N . ILE A 1 177 ? 0.712 -71.062 -43.625 1 90.94 177 ILE A N 1
ATOM 1410 C CA . ILE A 1 177 ? 1.043 -70.812 -45 1 90.94 177 ILE A CA 1
ATOM 1411 C C . ILE A 1 177 ? -0.226 -70.438 -45.781 1 90.94 177 ILE A C 1
ATOM 1413 O O . ILE A 1 177 ? -1.206 -71.188 -45.75 1 90.94 177 ILE A O 1
ATOM 1417 N N . SER A 1 178 ? -0.187 -69.375 -46.438 1 92.19 178 SER A N 1
ATOM 1418 C CA . SER A 1 178 ? -1.397 -68.812 -47 1 92.19 178 SER A CA 1
ATOM 1419 C C . SER A 1 178 ? -1.509 -69.188 -48.5 1 92.19 178 SER A C 1
ATOM 1421 O O . SER A 1 178 ? -2.613 -69.25 -49.031 1 92.19 178 SER A O 1
ATOM 1423 N N . SER A 1 179 ? -0.375 -69.312 -49.125 1 93.56 179 SER A N 1
ATOM 1424 C CA . SER A 1 179 ? -0.442 -69.625 -50.562 1 93.56 179 SER A CA 1
ATOM 1425 C C . SER A 1 179 ? 0.838 -70.312 -51.031 1 93.56 179 SER A C 1
ATOM 1427 O O . SER A 1 179 ? 1.876 -70.188 -50.375 1 93.56 179 SER A O 1
ATOM 1429 N N . PHE A 1 180 ? 0.688 -71.062 -52.094 1 94.19 180 PHE A N 1
ATOM 1430 C CA . PHE A 1 180 ? 1.772 -71.75 -52.75 1 94.19 180 PHE A CA 1
ATOM 1431 C C . PHE A 1 180 ? 1.63 -71.688 -54.281 1 94.19 180 PHE A C 1
ATOM 1433 O O . PHE A 1 180 ? 0.542 -71.938 -54.812 1 94.19 180 PHE A O 1
ATOM 1440 N N . GLU A 1 181 ? 2.674 -71.312 -54.906 1 93.56 181 GLU A N 1
ATOM 1441 C CA . GLU A 1 181 ? 2.625 -71.25 -56.375 1 93.56 181 GLU A CA 1
ATOM 1442 C C . GLU A 1 181 ? 3.9 -71.75 -57 1 93.56 181 GLU A C 1
ATOM 1444 O O . GLU A 1 181 ? 4.977 -71.688 -56.406 1 93.56 181 GLU A O 1
ATOM 1449 N N . ILE A 1 182 ? 3.736 -72.312 -58.125 1 92.31 182 ILE A N 1
ATOM 1450 C CA . ILE A 1 182 ? 4.848 -72.812 -58.938 1 92.31 182 ILE A CA 1
ATOM 1451 C C . ILE A 1 182 ? 4.844 -72.125 -60.281 1 92.31 182 ILE A C 1
ATOM 1453 O O . ILE A 1 182 ? 3.818 -72.062 -60.969 1 92.31 182 ILE A O 1
ATOM 1457 N N . ILE A 1 183 ? 5.969 -71.625 -60.625 1 90.5 183 ILE A N 1
ATOM 1458 C CA . ILE A 1 183 ? 6.098 -70.875 -61.844 1 90.5 183 ILE A CA 1
ATOM 1459 C C . ILE A 1 183 ? 7.152 -71.5 -62.75 1 90.5 183 ILE A C 1
ATOM 1461 O O . ILE A 1 183 ? 8.203 -71.938 -62.281 1 90.5 183 ILE A O 1
ATOM 1465 N N . GLN A 1 184 ? 6.797 -71.625 -64 1 88.44 184 GLN A N 1
ATOM 1466 C CA . GLN A 1 184 ? 7.691 -72.188 -65.062 1 88.44 184 GLN A CA 1
ATOM 1467 C C . GLN A 1 184 ? 7.836 -71.188 -66.188 1 88.44 184 GLN A C 1
ATOM 1469 O O . GLN A 1 184 ? 6.848 -70.812 -66.812 1 88.44 184 GLN A O 1
ATOM 1474 N N . GLU A 1 185 ? 9.07 -70.875 -66.5 1 82.69 185 GLU A N 1
ATOM 1475 C CA . GLU A 1 185 ? 9.359 -69.938 -67.562 1 82.69 185 GLU A CA 1
ATOM 1476 C C . GLU A 1 185 ? 8.414 -68.75 -67.562 1 82.69 185 GLU A C 1
ATOM 1478 O O . GLU A 1 185 ? 7.824 -68.375 -68.562 1 82.69 185 GLU A O 1
ATOM 1483 N N . GLY A 1 186 ? 8.164 -68.188 -66.375 1 80.75 186 GLY A N 1
ATOM 1484 C CA . GLY A 1 186 ? 7.363 -67 -66.188 1 80.75 186 GLY A CA 1
ATOM 1485 C C . GLY A 1 186 ? 5.871 -67.25 -66.188 1 80.75 186 GLY A C 1
ATOM 1486 O O . GLY A 1 186 ? 5.07 -66.312 -66.062 1 80.75 186 GLY A O 1
ATOM 1487 N N . ARG A 1 187 ? 5.477 -68.438 -66.375 1 88.12 187 ARG A N 1
ATOM 1488 C CA . ARG A 1 187 ? 4.062 -68.812 -66.375 1 88.12 187 ARG A CA 1
ATOM 1489 C C . ARG A 1 187 ? 3.729 -69.625 -65.125 1 88.12 187 ARG A C 1
ATOM 1491 O O . ARG A 1 187 ? 4.457 -70.562 -64.75 1 88.12 187 ARG A O 1
ATOM 1498 N N . ARG A 1 188 ? 2.6 -69.25 -64.5 1 90.88 188 ARG A N 1
ATOM 1499 C CA . ARG A 1 188 ? 2.145 -70 -63.312 1 90.88 188 ARG A CA 1
ATOM 1500 C C . ARG A 1 188 ? 1.574 -71.375 -63.688 1 90.88 188 ARG A C 1
ATOM 1502 O O . ARG A 1 188 ? 0.604 -71.438 -64.438 1 90.88 188 ARG A O 1
ATOM 1509 N N . VAL A 1 189 ? 2.064 -72.375 -63.312 1 90.62 189 VAL A N 1
ATOM 1510 C CA . VAL A 1 189 ? 1.645 -73.75 -63.656 1 90.62 189 VAL A CA 1
ATOM 1511 C C . VAL A 1 189 ? 0.719 -74.312 -62.594 1 90.62 189 VAL A C 1
ATOM 1513 O O . VAL A 1 189 ? -0.078 -75.188 -62.844 1 90.62 189 VAL A O 1
ATOM 1516 N N . PHE A 1 190 ? 0.886 -73.688 -61.312 1 93.75 190 PHE A N 1
ATOM 1517 C CA . PHE A 1 190 ? 0.053 -74.188 -60.188 1 93.75 190 PHE A CA 1
ATOM 1518 C C . PHE A 1 190 ? -0.093 -73.062 -59.125 1 93.75 190 PHE A C 1
ATOM 1520 O O . PHE A 1 190 ? 0.814 -72.25 -58.938 1 93.75 190 PHE A O 1
ATOM 1527 N N . TRP A 1 191 ? -1.172 -73 -58.625 1 92.62 191 TRP A N 1
ATOM 1528 C CA . TRP A 1 191 ? -1.362 -72.125 -57.438 1 92.62 191 TRP A CA 1
ATOM 1529 C C . TRP A 1 191 ? -2.414 -72.75 -56.5 1 92.62 191 TRP A C 1
ATOM 1531 O O . TRP A 1 191 ? -3.309 -73.438 -56.938 1 92.62 191 TRP A O 1
ATOM 1541 N N . ALA A 1 192 ? -2.252 -72.5 -55.219 1 95.06 192 ALA A N 1
ATOM 1542 C CA . ALA A 1 192 ? -3.211 -72.875 -54.188 1 95.06 192 ALA A CA 1
ATOM 1543 C C . ALA A 1 192 ? -3.193 -71.875 -53.031 1 95.06 192 ALA A C 1
ATOM 1545 O O . ALA A 1 192 ? -2.174 -71.25 -52.781 1 95.06 192 ALA A O 1
ATOM 1546 N N . GLY A 1 193 ? -4.363 -71.75 -52.375 1 93.31 193 GLY A N 1
ATOM 1547 C CA . GLY A 1 193 ? -4.449 -70.938 -51.219 1 93.31 193 GLY A CA 1
ATOM 1548 C C . GLY A 1 193 ? -5.191 -69.625 -51.5 1 93.31 193 GLY A C 1
ATOM 1549 O O . GLY A 1 193 ? -6.195 -69.625 -52.219 1 93.31 193 GLY A O 1
ATOM 1550 N N . GLU A 1 194 ? -4.703 -68.562 -50.938 1 90.81 194 GLU A N 1
ATOM 1551 C CA . GLU A 1 194 ? -5.371 -67.312 -51.062 1 90.81 194 GLU A CA 1
ATOM 1552 C C . GLU A 1 194 ? -5.004 -66.625 -52.375 1 90.81 194 GLU A C 1
ATOM 1554 O O . GLU A 1 194 ? -3.854 -66.188 -52.562 1 90.81 194 GLU A O 1
ATOM 1559 N N . PRO A 1 195 ? -5.969 -66.312 -53.156 1 88.81 195 PRO A N 1
ATOM 1560 C CA . PRO A 1 195 ? -5.707 -65.75 -54.469 1 88.81 195 PRO A CA 1
ATOM 1561 C C . PRO A 1 195 ? -5.16 -64.312 -54.406 1 88.81 195 PRO A C 1
ATOM 1563 O O . PRO A 1 195 ? -4.422 -63.875 -55.312 1 88.81 195 PRO A O 1
ATOM 1566 N N . SER A 1 196 ? -5.504 -63.594 -53.375 1 87 196 SER A N 1
ATOM 1567 C CA . SER A 1 196 ? -5.09 -62.219 -53.281 1 87 196 SER A CA 1
ATOM 1568 C C . SER A 1 196 ? -3.588 -62.094 -53.062 1 87 196 SER A C 1
ATOM 1570 O O . SER A 1 196 ? -3.002 -61.031 -53.25 1 87 196 SER A O 1
ATOM 1572 N N . LEU A 1 197 ? -2.924 -63.188 -52.75 1 86.75 197 LEU A N 1
ATOM 1573 C CA . LEU A 1 197 ? -1.511 -63.156 -52.375 1 86.75 197 LEU A CA 1
ATOM 1574 C C . LEU A 1 197 ? -0.645 -63.625 -53.531 1 86.75 197 LEU A C 1
ATOM 1576 O O . LEU A 1 197 ? 0.585 -63.625 -53.438 1 86.75 197 LEU A O 1
ATOM 1580 N N . LEU A 1 198 ? -1.326 -63.969 -54.594 1 84.62 198 LEU A N 1
ATOM 1581 C CA . LEU A 1 198 ? -0.591 -64.5 -55.719 1 84.62 198 LEU A CA 1
ATOM 1582 C C . LEU A 1 198 ? 0.231 -63.406 -56.406 1 84.62 198 LEU A C 1
ATOM 1584 O O . LEU A 1 198 ? -0.17 -62.25 -56.438 1 84.62 198 LEU A O 1
ATOM 1588 N N . LEU A 1 199 ? 1.409 -63.812 -56.844 1 82.06 199 LEU A N 1
ATOM 1589 C CA . LEU A 1 199 ? 2.295 -62.844 -57.531 1 82.06 199 LEU A CA 1
ATOM 1590 C C . LEU A 1 199 ? 1.664 -62.344 -58.812 1 82.06 199 LEU A C 1
ATOM 1592 O O . LEU A 1 199 ? 1.117 -63.125 -59.594 1 82.06 199 LEU A O 1
ATOM 1596 N N . SER A 1 200 ? 1.426 -61.031 -58.938 1 72.69 200 SER A N 1
ATOM 1597 C CA . SER A 1 200 ? 0.816 -60.438 -60.125 1 72.69 200 SER A CA 1
ATOM 1598 C C . SER A 1 200 ? 1.66 -60.688 -61.375 1 72.69 200 SER A C 1
ATOM 1600 O O . SER A 1 200 ? 1.123 -60.969 -62.469 1 72.69 200 SER A O 1
ATOM 1602 N N . SER A 1 201 ? 2.957 -60.375 -61.375 1 69.12 201 SER A N 1
ATOM 1603 C CA . SER A 1 201 ? 3.816 -60.594 -62.531 1 69.12 201 SER A CA 1
ATOM 1604 C C . SER A 1 201 ? 4.965 -61.531 -62.219 1 69.12 201 SER A C 1
ATOM 1606 O O . SER A 1 201 ? 5.949 -61.156 -61.594 1 69.12 201 SER A O 1
ATOM 1608 N N . PRO A 1 202 ? 4.539 -62.844 -62.469 1 61.25 202 PRO A N 1
ATOM 1609 C CA . PRO A 1 202 ? 5.586 -63.812 -62.188 1 61.25 202 PRO A CA 1
ATOM 1610 C C . PRO A 1 202 ? 6.859 -63.562 -63 1 61.25 202 PRO A C 1
ATOM 1612 O O . PRO A 1 202 ? 7.652 -64.5 -63.188 1 61.25 202 PRO A O 1
ATOM 1615 N N . GLU A 1 203 ? 7.07 -62.406 -63.5 1 56.16 203 GLU A N 1
ATOM 1616 C CA . GLU A 1 203 ? 8.281 -62.25 -64.312 1 56.16 203 GLU A CA 1
ATOM 1617 C C . GLU A 1 203 ? 9.492 -62.875 -63.594 1 56.16 203 GLU A C 1
ATOM 1619 O O . GLU A 1 203 ? 9.508 -63 -62.375 1 56.16 203 GLU A O 1
ATOM 1624 N N . GLU A 1 204 ? 10.422 -63.469 -64.625 1 50.22 204 GLU A N 1
ATOM 1625 C CA . GLU A 1 204 ? 11.602 -64.312 -64.5 1 50.22 204 GLU A CA 1
ATOM 1626 C C . GLU A 1 204 ? 12.578 -63.781 -63.438 1 50.22 204 GLU A C 1
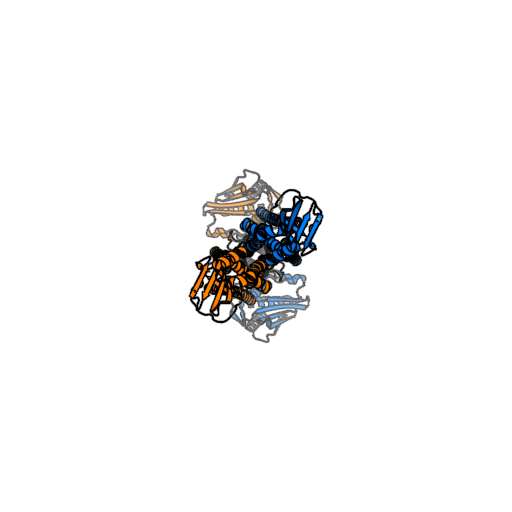ATOM 1628 O O . GLU A 1 204 ? 13.258 -62.781 -63.688 1 50.22 204 GLU A O 1
ATOM 1633 N N . GLU A 1 205 ? 12.211 -63.531 -62.344 1 49.81 205 GLU A N 1
ATOM 1634 C CA . GLU A 1 205 ? 13.469 -63.344 -61.625 1 49.81 205 GLU A CA 1
ATOM 1635 C C . GLU A 1 205 ? 14.32 -64.625 -61.625 1 49.81 205 GLU A C 1
ATOM 1637 O O . GLU A 1 205 ? 13.883 -65.688 -61.188 1 49.81 205 GLU A O 1
ATOM 1642 N N . GLU A 1 206 ? 15.031 -64.875 -62.75 1 47.84 206 GLU A N 1
ATOM 1643 C CA . GLU A 1 206 ? 15.828 -66.062 -63.062 1 47.84 206 GLU A CA 1
ATOM 1644 C C . GLU A 1 206 ? 16.328 -66.75 -61.812 1 47.84 206 GLU A C 1
ATOM 1646 O O . GLU A 1 206 ? 16.391 -67.938 -61.75 1 47.84 206 GLU A O 1
ATOM 1651 N N . ASN A 1 207 ? 17.453 -66.25 -61.156 1 46.09 207 ASN A N 1
ATOM 1652 C CA . ASN A 1 207 ? 18.516 -67 -60.469 1 46.09 207 ASN A CA 1
ATOM 1653 C C . ASN A 1 207 ? 18.219 -67.188 -59 1 46.09 207 ASN A C 1
ATOM 1655 O O . ASN A 1 207 ? 19.062 -67.688 -58.25 1 46.09 207 ASN A O 1
ATOM 1659 N N . LEU A 1 208 ? 17.609 -66.312 -57.969 1 46.44 208 LEU A N 1
ATOM 1660 C CA . LEU A 1 208 ? 18.172 -66.25 -56.625 1 46.44 208 LEU A CA 1
ATOM 1661 C C . LEU A 1 208 ? 17.25 -66.938 -55.625 1 46.44 208 LEU A C 1
ATOM 1663 O O . LEU A 1 208 ? 16.031 -66.75 -55.656 1 46.44 208 LEU A O 1
ATOM 1667 N N . THR A 1 209 ? 17.453 -68.25 -55.094 1 52.88 209 THR A N 1
ATOM 1668 C CA . THR A 1 209 ? 17.031 -68.562 -53.75 1 52.88 209 THR A CA 1
ATOM 1669 C C . THR A 1 209 ? 17.047 -67.375 -52.844 1 52.88 209 THR A C 1
ATOM 1671 O O . THR A 1 209 ? 18.109 -66.875 -52.469 1 52.88 209 THR A O 1
ATOM 1674 N N . SER A 1 210 ? 16.062 -66.5 -52.969 1 62.31 210 SER A N 1
ATOM 1675 C CA . SER A 1 210 ? 16.062 -65.188 -52.281 1 62.31 210 SER A CA 1
ATOM 1676 C C . SER A 1 210 ? 15.633 -65.375 -50.844 1 62.31 210 SER A C 1
ATOM 1678 O O . SER A 1 210 ? 14.883 -66.312 -50.5 1 62.31 210 SER A O 1
ATOM 1680 N N . PRO A 1 211 ? 16.328 -64.75 -49.844 1 74.56 211 PRO A N 1
ATOM 1681 C CA . PRO A 1 211 ? 15.859 -64.562 -48.469 1 74.56 211 PRO A CA 1
ATOM 1682 C C . PRO A 1 211 ? 14.383 -64.188 -48.375 1 74.56 211 PRO A C 1
ATOM 1684 O O . PRO A 1 211 ? 13.773 -63.844 -49.375 1 74.56 211 PRO A O 1
ATOM 1687 N N . VAL A 1 212 ? 13.688 -64.688 -47.281 1 82 212 VAL A N 1
ATOM 1688 C CA . VAL A 1 212 ? 12.289 -64.312 -47.031 1 82 212 VAL A CA 1
ATOM 1689 C C . VAL A 1 212 ? 12.094 -62.812 -47.312 1 82 212 VAL A C 1
ATOM 1691 O O . VAL A 1 212 ? 12.844 -62 -46.781 1 82 212 VAL A O 1
ATOM 1694 N N . THR A 1 213 ? 11.289 -62.5 -48.219 1 87.56 213 THR A N 1
ATOM 1695 C CA . THR A 1 213 ? 11 -61.094 -48.531 1 87.56 213 THR A CA 1
ATOM 1696 C C . THR A 1 213 ? 9.688 -60.656 -47.906 1 87.56 213 THR A C 1
ATOM 1698 O O . THR A 1 213 ? 8.773 -61.469 -47.719 1 87.56 213 THR A O 1
ATOM 1701 N N . ARG A 1 214 ? 9.695 -59.375 -47.531 1 89.81 214 ARG A N 1
ATOM 1702 C CA . ARG A 1 214 ? 8.492 -58.75 -46.969 1 89.81 214 ARG A CA 1
ATOM 1703 C C . ARG A 1 214 ? 7.824 -57.844 -48 1 89.81 214 ARG A C 1
ATOM 1705 O O . ARG A 1 214 ? 8.477 -56.969 -48.562 1 89.81 214 ARG A O 1
ATOM 1712 N N . GLU A 1 215 ? 6.594 -58.125 -48.25 1 89.31 215 GLU A N 1
ATOM 1713 C CA . GLU A 1 215 ? 5.832 -57.312 -49.188 1 89.31 215 GLU A CA 1
ATOM 1714 C C . GLU A 1 215 ? 4.527 -56.812 -48.594 1 89.31 215 GLU A C 1
ATOM 1716 O O . GLU A 1 215 ? 3.982 -57.469 -47.688 1 89.31 215 GLU A O 1
ATOM 1721 N N . SER A 1 216 ? 4.082 -55.625 -48.969 1 88.94 216 SER A N 1
ATOM 1722 C CA . SER A 1 216 ? 2.797 -55.094 -48.531 1 88.94 216 SER A CA 1
ATOM 1723 C C . SER A 1 216 ? 1.762 -55.156 -49.625 1 88.94 216 SER A C 1
ATOM 1725 O O . SER A 1 216 ? 1.938 -54.531 -50.688 1 88.94 216 SER A O 1
ATOM 1727 N N . ILE A 1 217 ? 0.778 -55.938 -49.438 1 86.94 217 ILE A N 1
ATOM 1728 C CA . ILE A 1 217 ? -0.3 -56.094 -50.406 1 86.94 217 ILE A CA 1
ATOM 1729 C C . ILE A 1 217 ? -1.626 -55.688 -49.781 1 86.94 217 ILE A C 1
ATOM 1731 O O . ILE A 1 217 ? -2.096 -56.312 -48.844 1 86.94 217 ILE A O 1
ATOM 1735 N N . GLU A 1 218 ? -2.266 -54.656 -50.281 1 85.88 218 GLU A N 1
ATOM 1736 C CA . GLU A 1 218 ? -3.561 -54.156 -49.812 1 85.88 218 GLU A CA 1
ATOM 1737 C C . GLU A 1 218 ? -3.553 -53.938 -48.312 1 85.88 218 GLU A C 1
ATOM 1739 O O . GLU A 1 218 ? -4.477 -54.344 -47.625 1 85.88 218 GLU A O 1
ATOM 1744 N N . GLY A 1 219 ? -2.422 -53.531 -47.75 1 83.62 219 GLY A N 1
ATOM 1745 C CA . GLY A 1 219 ? -2.324 -53.188 -46.344 1 83.62 219 GLY A CA 1
ATOM 1746 C C . GLY A 1 219 ? -1.91 -54.344 -45.469 1 83.62 219 GLY A C 1
ATOM 1747 O O . GLY A 1 219 ? -1.757 -54.188 -44.25 1 83.62 219 GLY A O 1
ATOM 1748 N N . LEU A 1 220 ? -1.739 -55.5 -46.156 1 88.38 220 LEU A N 1
ATOM 1749 C CA . LEU A 1 220 ? -1.312 -56.688 -45.406 1 88.38 220 LEU A CA 1
ATOM 1750 C C . LEU A 1 220 ? 0.177 -56.938 -45.625 1 88.38 220 LEU A C 1
ATOM 1752 O O . LEU A 1 220 ? 0.7 -56.75 -46.719 1 88.38 220 LEU A O 1
ATOM 1756 N N . THR A 1 221 ? 0.768 -57.281 -44.562 1 91.81 221 THR A N 1
ATOM 1757 C CA . THR A 1 221 ? 2.16 -57.719 -44.656 1 91.81 221 THR A CA 1
ATOM 1758 C C . THR A 1 221 ? 2.246 -59.188 -45.031 1 91.81 221 THR A C 1
ATOM 1760 O O . THR A 1 221 ? 1.692 -60.062 -44.375 1 91.81 221 THR A O 1
ATOM 1763 N N . VAL A 1 222 ? 2.918 -59.406 -46.156 1 93 222 VAL A N 1
ATOM 1764 C CA . VAL A 1 222 ? 3.062 -60.781 -46.656 1 93 222 VAL A CA 1
ATOM 1765 C C . VAL A 1 222 ? 4.543 -61.156 -46.719 1 93 222 VAL A C 1
ATOM 1767 O O . VAL A 1 222 ? 5.375 -60.375 -47.188 1 93 222 VAL A O 1
ATOM 1770 N N . LEU A 1 223 ? 4.82 -62.25 -46.156 1 93.75 223 LEU A N 1
ATOM 1771 C CA . LEU A 1 223 ? 6.156 -62.812 -46.219 1 93.75 223 LEU A CA 1
ATOM 1772 C C . LEU A 1 223 ? 6.23 -63.906 -47.312 1 93.75 223 LEU A C 1
ATOM 1774 O O . LEU A 1 223 ? 5.332 -64.75 -47.406 1 93.75 223 LEU A O 1
ATOM 1778 N N . ARG A 1 224 ? 7.316 -63.844 -48.094 1 91.94 224 ARG A N 1
ATOM 1779 C CA . ARG A 1 224 ? 7.449 -64.812 -49.219 1 91.94 224 ARG A CA 1
ATOM 1780 C C . ARG A 1 224 ? 8.844 -65.438 -49.25 1 91.94 224 ARG A C 1
ATOM 1782 O O . ARG A 1 224 ? 9.828 -64.75 -48.938 1 91.94 224 ARG A O 1
ATOM 1789 N N . VAL A 1 225 ? 8.828 -66.625 -49.531 1 92.25 225 VAL A N 1
ATOM 1790 C CA . VAL A 1 225 ? 10.102 -67.25 -49.781 1 92.25 225 VAL A CA 1
ATOM 1791 C C . VAL A 1 225 ? 10.07 -67.938 -51.156 1 92.25 225 VAL A C 1
ATOM 1793 O O . VAL A 1 225 ? 9.055 -68.5 -51.531 1 92.25 225 VAL A O 1
ATOM 1796 N N . ARG A 1 226 ? 11.094 -67.812 -51.875 1 90.31 226 ARG A N 1
ATOM 1797 C CA . ARG A 1 226 ? 11.211 -68.312 -53.25 1 90.31 226 ARG A CA 1
ATOM 1798 C C . ARG A 1 226 ? 12.328 -69.375 -53.344 1 90.31 226 ARG A C 1
ATOM 1800 O O . ARG A 1 226 ? 13.375 -69.188 -52.719 1 90.31 226 ARG A O 1
ATOM 1807 N N . ARG A 1 227 ? 11.93 -70.438 -54 1 90.12 227 ARG A N 1
ATOM 1808 C CA . ARG A 1 227 ? 12.922 -71.5 -54.219 1 90.12 227 ARG A CA 1
ATOM 1809 C C . ARG A 1 227 ? 12.914 -71.938 -55.688 1 90.12 227 ARG A C 1
ATOM 1811 O O . ARG A 1 227 ? 11.867 -72.312 -56.219 1 90.12 227 ARG A O 1
ATOM 1818 N N . VAL A 1 228 ? 14.109 -72 -56.281 1 90 228 VAL A N 1
ATOM 1819 C CA . VAL A 1 228 ? 14.266 -72.5 -57.625 1 90 228 VAL A CA 1
ATOM 1820 C C . VAL A 1 228 ? 14.641 -74 -57.594 1 90 228 VAL A C 1
ATOM 1822 O O . VAL A 1 228 ? 15.5 -74.375 -56.781 1 90 228 VAL A O 1
ATOM 1825 N N . PHE A 1 229 ? 13.891 -74.75 -58.281 1 88.06 229 PHE A N 1
ATOM 1826 C CA . PHE A 1 229 ? 14.211 -76.188 -58.312 1 88.06 229 PHE A CA 1
ATOM 1827 C C . PHE A 1 229 ? 14.125 -76.688 -59.75 1 88.06 229 PHE A C 1
ATOM 1829 O O . PHE A 1 229 ? 13.453 -76.125 -60.594 1 88.06 229 PHE A O 1
ATOM 1836 N N . GLU A 1 230 ? 14.891 -77.75 -60 1 89.88 230 GLU A N 1
ATOM 1837 C CA . GLU A 1 230 ? 14.938 -78.312 -61.312 1 89.88 230 GLU A CA 1
ATOM 1838 C C . GLU A 1 230 ? 14.305 -79.75 -61.344 1 89.88 230 GLU A C 1
ATOM 1840 O O . GLU A 1 230 ? 14.531 -80.5 -60.406 1 89.88 230 GLU A O 1
ATOM 1845 N N . ARG A 1 231 ? 13.336 -79.875 -62.219 1 88.88 231 ARG A N 1
ATOM 1846 C CA . ARG A 1 231 ? 12.695 -81.188 -62.438 1 88.88 231 ARG A CA 1
ATOM 1847 C C . ARG A 1 231 ? 12.633 -81.562 -63.906 1 88.88 231 ARG A C 1
ATOM 1849 O O . ARG A 1 231 ? 12.094 -80.75 -64.75 1 88.88 231 ARG A O 1
ATOM 1856 N N . ASP A 1 232 ? 13.172 -82.75 -64.375 1 87.88 232 ASP A N 1
ATOM 1857 C CA . ASP A 1 232 ? 13.172 -83.188 -65.75 1 87.88 232 ASP A CA 1
ATOM 1858 C C . ASP A 1 232 ? 13.797 -82.188 -66.688 1 87.88 232 ASP A C 1
ATOM 1860 O O . ASP A 1 232 ? 13.242 -81.875 -67.75 1 87.88 232 ASP A O 1
ATOM 1864 N N . SER A 1 233 ? 14.859 -81.5 -66.375 1 87.88 233 SER A N 1
ATOM 1865 C CA . SER A 1 233 ? 15.656 -80.562 -67.125 1 87.88 233 SER A CA 1
ATOM 1866 C C . SER A 1 233 ? 14.906 -79.25 -67.375 1 87.88 233 SER A C 1
ATOM 1868 O O . SER A 1 233 ? 15.211 -78.5 -68.312 1 87.88 233 SER A O 1
ATOM 1870 N N . THR A 1 234 ? 13.891 -79.125 -66.562 1 90.19 234 THR A N 1
ATOM 1871 C CA . THR A 1 234 ? 13.148 -77.875 -66.625 1 90.19 234 THR A CA 1
ATOM 1872 C C . THR A 1 234 ? 13.273 -77.125 -65.25 1 90.19 234 THR A C 1
ATOM 1874 O O . THR A 1 234 ? 13.266 -77.75 -64.188 1 90.19 234 THR A O 1
ATOM 1877 N N . VAL A 1 235 ? 13.438 -75.875 -65.375 1 90.44 235 VAL A N 1
ATOM 1878 C CA . VAL A 1 235 ? 13.625 -75.062 -64.188 1 90.44 235 VAL A CA 1
ATOM 1879 C C . VAL A 1 235 ? 12.281 -74.5 -63.719 1 90.44 235 VAL A C 1
ATOM 1881 O O . VAL A 1 235 ? 11.531 -73.938 -64.5 1 90.44 235 VAL A O 1
ATOM 1884 N N . TYR A 1 236 ? 11.93 -74.688 -62.406 1 90.12 236 TYR A N 1
ATOM 1885 C CA . TYR A 1 236 ? 10.703 -74.188 -61.781 1 90.12 236 TYR A CA 1
ATOM 1886 C C . TYR A 1 236 ? 11.008 -73.25 -60.625 1 90.12 236 TYR A C 1
ATOM 1888 O O . TYR A 1 236 ? 12.109 -73.312 -60.062 1 90.12 236 TYR A O 1
ATOM 1896 N N . LEU A 1 237 ? 10.109 -72.375 -60.406 1 90.31 237 LEU A N 1
ATOM 1897 C CA . LEU A 1 237 ? 10.156 -71.562 -59.25 1 90.31 237 LEU A CA 1
ATOM 1898 C C . LEU A 1 237 ? 8.984 -71.812 -58.312 1 90.31 237 LEU A C 1
ATOM 1900 O O . LEU A 1 237 ? 7.828 -71.75 -58.719 1 90.31 237 LEU A O 1
ATOM 1904 N N . ALA A 1 238 ? 9.273 -72.125 -57.031 1 92.06 238 ALA A N 1
ATOM 1905 C CA . ALA A 1 238 ? 8.25 -72.375 -56.031 1 92.06 238 ALA A CA 1
ATOM 1906 C C . ALA A 1 238 ? 8.188 -71.125 -55.062 1 92.06 238 ALA A C 1
ATOM 1908 O O . ALA A 1 238 ? 9.227 -70.688 -54.594 1 92.06 238 ALA A O 1
ATOM 1909 N N . VAL A 1 239 ? 7 -70.688 -54.906 1 92 239 VAL A N 1
ATOM 1910 C CA . VAL A 1 239 ? 6.816 -69.562 -54.031 1 92 239 VAL A CA 1
ATOM 1911 C C . VAL A 1 239 ? 5.828 -69.875 -52.938 1 92 239 VAL A C 1
ATOM 1913 O O . VAL A 1 239 ? 4.699 -70.312 -53.188 1 92 239 VAL A O 1
ATOM 1916 N N . ILE A 1 240 ? 6.312 -69.688 -51.656 1 93.25 240 ILE A N 1
ATOM 1917 C CA . ILE A 1 240 ? 5.461 -69.875 -50.469 1 93.25 240 ILE A CA 1
ATOM 1918 C C . ILE A 1 240 ? 5.172 -68.5 -49.875 1 93.25 240 ILE A C 1
ATOM 1920 O O . ILE A 1 240 ? 6.09 -67.688 -49.656 1 93.25 240 ILE A O 1
ATOM 1924 N N . SER A 1 241 ? 3.936 -68.312 -49.688 1 92.94 241 SER A N 1
ATOM 1925 C CA . SER A 1 241 ? 3.549 -67 -49.125 1 92.94 241 SER A CA 1
ATOM 1926 C C . SER A 1 241 ? 2.818 -67.188 -47.781 1 92.94 241 SER A C 1
ATOM 1928 O O . SER A 1 241 ? 2.031 -68.125 -47.656 1 92.94 241 SER A O 1
ATOM 1930 N N . LEU A 1 242 ? 3.184 -66.312 -46.844 1 93.31 242 LEU A N 1
ATOM 1931 C CA . LEU A 1 242 ? 2.535 -66.25 -45.531 1 93.31 242 LEU A CA 1
ATOM 1932 C C . LEU A 1 242 ? 2.023 -64.875 -45.219 1 93.31 242 LEU A C 1
ATOM 1934 O O . LEU A 1 242 ? 2.785 -63.875 -45.281 1 93.31 242 LEU A O 1
ATOM 1938 N N . SER A 1 243 ? 0.727 -64.75 -44.875 1 92.62 243 SER A N 1
ATOM 1939 C CA . SER A 1 243 ? 0.121 -63.438 -44.562 1 92.62 243 SER A CA 1
ATOM 1940 C C . SER A 1 243 ? 0.104 -63.188 -43.062 1 92.62 243 SER A C 1
ATOM 1942 O O . SER A 1 243 ? -0.329 -64.062 -42.312 1 92.62 243 SER A O 1
ATOM 1944 N N . MET A 1 244 ? 0.589 -62.031 -42.75 1 91.62 244 MET A N 1
ATOM 1945 C CA . MET A 1 244 ? 0.464 -61.625 -41.344 1 91.62 244 MET A CA 1
ATOM 1946 C C . MET A 1 244 ? -0.971 -61.219 -41.031 1 91.62 244 MET A C 1
ATOM 1948 O O . MET A 1 244 ? -1.725 -60.812 -41.938 1 91.62 244 MET A O 1
ATOM 1952 N N . PRO A 1 245 ? -1.319 -61.375 -39.75 1 90.5 245 PRO A N 1
ATOM 1953 C CA . PRO A 1 245 ? -2.672 -60.938 -39.406 1 90.5 245 PRO A CA 1
ATOM 1954 C C . PRO A 1 245 ? -2.92 -59.469 -39.688 1 90.5 245 PRO A C 1
ATOM 1956 O O . PRO A 1 245 ? -1.997 -58.656 -39.625 1 90.5 245 PRO A O 1
ATOM 1959 N N . PRO A 1 246 ? -4.172 -59.094 -39.969 1 90.62 246 PRO A N 1
ATOM 1960 C CA . PRO A 1 246 ? -4.504 -57.719 -40.344 1 90.62 246 PRO A CA 1
ATOM 1961 C C . PRO A 1 246 ? -4.164 -56.688 -39.281 1 90.62 246 PRO A C 1
ATOM 1963 O O . PRO A 1 246 ? -3.865 -55.531 -39.594 1 90.62 246 PRO A O 1
ATOM 1966 N N . TRP A 1 247 ? -4.156 -57.094 -38.031 1 91.25 247 TRP A N 1
ATOM 1967 C CA . TRP A 1 247 ? -3.939 -56.156 -36.938 1 91.25 247 TRP A CA 1
ATOM 1968 C C . TRP A 1 247 ? -2.451 -55.906 -36.75 1 91.25 247 TRP A C 1
ATOM 1970 O O . TRP A 1 247 ? -2.072 -54.969 -36 1 91.25 247 TRP A O 1
ATOM 1980 N N . TYR A 1 248 ? -1.583 -56.75 -37.469 1 93.88 248 TYR A N 1
ATOM 1981 C CA . TYR A 1 248 ? -0.15 -56.719 -37.188 1 93.88 248 TYR A CA 1
ATOM 1982 C C . TYR A 1 248 ? 0.436 -55.375 -37.562 1 93.88 248 TYR A C 1
ATOM 1984 O O . TYR A 1 248 ? 1.176 -54.781 -36.75 1 93.88 248 TYR A O 1
ATOM 1992 N N . VAL A 1 249 ? 0.112 -54.812 -38.688 1 92.81 249 VAL A N 1
ATOM 1993 C CA . VAL A 1 249 ? 0.716 -53.594 -39.188 1 92.81 249 VAL A CA 1
ATOM 1994 C C . VAL A 1 249 ? 0.3 -52.406 -38.312 1 92.81 249 VAL A C 1
ATOM 1996 O O . VAL A 1 249 ? 1.149 -51.656 -37.844 1 92.81 249 VAL A O 1
ATOM 1999 N N . ASP A 1 250 ? -0.978 -52.312 -38.094 1 94.25 250 ASP A N 1
ATOM 2000 C CA . ASP A 1 250 ? -1.502 -51.156 -37.312 1 94.25 250 ASP A CA 1
ATOM 2001 C C . ASP A 1 250 ? -0.97 -51.188 -35.906 1 94.25 250 ASP A C 1
ATOM 2003 O O . ASP A 1 250 ? -0.54 -50.125 -35.375 1 94.25 250 ASP A O 1
ATOM 2007 N N . GLN A 1 251 ? -0.933 -52.281 -35.281 1 94.56 251 GLN A N 1
ATOM 2008 C CA . GLN A 1 251 ? -0.502 -52.375 -33.906 1 94.56 251 GLN A CA 1
ATOM 2009 C C . GLN A 1 251 ? 1.008 -52.188 -33.781 1 94.56 251 GLN A C 1
ATOM 2011 O O . GLN A 1 251 ? 1.485 -51.562 -32.812 1 94.56 251 GLN A O 1
ATOM 2016 N N . SER A 1 252 ? 1.743 -52.719 -34.75 1 95.31 252 SER A N 1
ATOM 2017 C CA . SER A 1 252 ? 3.193 -52.531 -34.719 1 95.31 252 SER A CA 1
ATOM 2018 C C . SER A 1 252 ? 3.578 -51.094 -34.938 1 95.31 252 SER A C 1
ATOM 2020 O O . SER A 1 252 ? 4.469 -50.562 -34.25 1 95.31 252 SER A O 1
ATOM 2022 N N . ASN A 1 253 ? 2.859 -50.406 -35.844 1 94.75 253 ASN A N 1
ATOM 2023 C CA . ASN A 1 253 ? 3.141 -49 -36.125 1 94.75 253 ASN A CA 1
ATOM 2024 C C . ASN A 1 253 ? 2.826 -48.125 -34.906 1 94.75 253 ASN A C 1
ATOM 2026 O O . ASN A 1 253 ? 3.596 -47.219 -34.594 1 94.75 253 ASN A O 1
ATOM 2030 N N . ARG A 1 254 ? 1.715 -48.375 -34.312 1 94.81 254 ARG A N 1
ATOM 2031 C CA . ARG A 1 254 ? 1.328 -47.594 -33.125 1 94.81 254 ARG A CA 1
ATOM 2032 C C . ARG A 1 254 ? 2.375 -47.719 -32.031 1 94.81 254 ARG A C 1
ATOM 2034 O O . ARG A 1 254 ? 2.742 -46.75 -31.391 1 94.81 254 ARG A O 1
ATOM 2041 N N . LEU A 1 255 ? 2.869 -48.906 -31.828 1 95.75 255 LEU A N 1
ATOM 2042 C CA . LEU A 1 255 ? 3.869 -49.188 -30.812 1 95.75 255 LEU A CA 1
ATOM 2043 C C . LEU A 1 255 ? 5.199 -48.531 -31.156 1 95.75 255 LEU A C 1
ATOM 2045 O O . LEU A 1 255 ? 5.793 -47.844 -30.312 1 95.75 255 LEU A O 1
ATOM 2049 N N . THR A 1 256 ? 5.641 -48.656 -32.406 1 95.19 256 THR A N 1
ATOM 2050 C CA . THR A 1 256 ? 6.953 -48.156 -32.781 1 95.19 256 THR A CA 1
ATOM 2051 C C . THR A 1 256 ? 6.965 -46.625 -32.812 1 95.19 256 THR A C 1
ATOM 2053 O O . THR A 1 256 ? 7.926 -46 -32.375 1 95.19 256 THR A O 1
ATOM 2056 N N . GLU A 1 257 ? 5.867 -46.125 -33.281 1 95.31 257 GLU A N 1
ATOM 2057 C CA . GLU A 1 257 ? 5.773 -44.656 -33.344 1 95.31 257 GLU A CA 1
ATOM 2058 C C . GLU A 1 257 ? 5.812 -44.031 -31.969 1 95.31 257 GLU A C 1
ATOM 2060 O O . GLU A 1 257 ? 6.543 -43.094 -31.719 1 95.31 257 GLU A O 1
ATOM 2065 N N . LEU A 1 258 ? 5.027 -44.562 -31.078 1 94 258 LEU A N 1
ATOM 2066 C CA . LEU A 1 258 ? 4.969 -44 -29.734 1 94 258 LEU A CA 1
ATOM 2067 C C . LEU A 1 258 ? 6.27 -44.25 -28.984 1 94 258 LEU A C 1
ATOM 2069 O O . LEU A 1 258 ? 6.73 -43.375 -28.219 1 94 258 LEU A O 1
ATOM 2073 N N . ARG A 1 259 ? 6.816 -45.469 -29.156 1 94.5 259 ARG A N 1
ATOM 2074 C CA . ARG A 1 259 ? 8.102 -45.75 -28.531 1 94.5 259 ARG A CA 1
ATOM 2075 C C . ARG A 1 259 ? 9.172 -44.75 -28.984 1 94.5 259 ARG A C 1
ATOM 2077 O O . ARG A 1 259 ? 9.914 -44.219 -28.156 1 94.5 259 ARG A O 1
ATOM 2084 N N . ASP A 1 260 ? 9.258 -44.438 -30.266 1 94.38 260 ASP A N 1
ATOM 2085 C CA . ASP A 1 260 ? 10.25 -43.5 -30.797 1 94.38 260 ASP A CA 1
ATOM 2086 C C . ASP A 1 260 ? 10.023 -42.094 -30.25 1 94.38 260 ASP A C 1
ATOM 2088 O O . ASP A 1 260 ? 10.977 -41.406 -29.906 1 94.38 260 ASP A O 1
ATOM 2092 N N . ARG A 1 261 ? 8.789 -41.75 -30.125 1 90.88 261 ARG A N 1
ATOM 2093 C CA . ARG A 1 261 ? 8.453 -40.438 -29.562 1 90.88 261 ARG A CA 1
ATOM 2094 C C . ARG A 1 261 ? 8.891 -40.344 -28.109 1 90.88 261 ARG A C 1
ATOM 2096 O O . ARG A 1 261 ? 9.461 -39.344 -27.688 1 90.88 261 ARG A O 1
ATOM 2103 N N . PHE A 1 262 ? 8.695 -41.406 -27.344 1 90.75 262 PHE A N 1
ATOM 2104 C CA . PHE A 1 262 ? 9.031 -41.375 -25.922 1 90.75 262 PHE A CA 1
ATOM 2105 C C . PHE A 1 262 ? 10.539 -41.5 -25.734 1 90.75 262 PHE A C 1
ATOM 2107 O O . PHE A 1 262 ? 11.094 -40.969 -24.781 1 90.75 262 PHE A O 1
ATOM 2114 N N . LEU A 1 263 ? 11.172 -42.219 -26.594 1 91.62 263 LEU A N 1
ATOM 2115 C CA . LEU A 1 263 ? 12.625 -42.281 -26.547 1 91.62 263 LEU A CA 1
ATOM 2116 C C . LEU A 1 263 ? 13.234 -40.906 -26.734 1 91.62 263 LEU A C 1
ATOM 2118 O O . LEU A 1 263 ? 14.18 -40.531 -26.047 1 91.62 263 LEU A O 1
ATOM 2122 N N . LEU A 1 264 ? 12.625 -40.156 -27.641 1 89.56 264 LEU A N 1
ATOM 2123 C CA . LEU A 1 264 ? 13.062 -38.781 -27.875 1 89.56 264 LEU A CA 1
ATOM 2124 C C . LEU A 1 264 ? 12.805 -37.906 -26.656 1 89.56 264 LEU A C 1
ATOM 2126 O O . LEU A 1 264 ? 13.68 -37.156 -26.234 1 89.56 264 LEU A O 1
ATOM 2130 N N . LEU A 1 265 ? 11.641 -38.125 -26.094 1 85.44 265 LEU A N 1
ATOM 2131 C CA . LEU A 1 265 ? 11.273 -37.344 -24.906 1 85.44 265 LEU A CA 1
ATOM 2132 C C . LEU A 1 265 ? 12.188 -37.656 -23.734 1 85.44 265 LEU A C 1
ATOM 2134 O O . LEU A 1 265 ? 12.578 -36.781 -22.984 1 85.44 265 LEU A O 1
ATOM 2138 N N . ASP A 1 266 ? 12.539 -38.906 -23.578 1 87.94 266 ASP A N 1
ATOM 2139 C CA . ASP A 1 266 ? 13.43 -39.344 -22.5 1 87.94 266 ASP A CA 1
ATOM 2140 C C . ASP A 1 266 ? 14.836 -38.781 -22.688 1 87.94 266 ASP A C 1
ATOM 2142 O O . ASP A 1 266 ? 15.484 -38.375 -21.719 1 87.94 266 ASP A O 1
ATOM 2146 N N . ARG A 1 267 ? 15.281 -38.719 -23.875 1 87.56 267 ARG A N 1
ATOM 2147 C CA . ARG A 1 267 ? 16.594 -38.188 -24.188 1 87.56 267 ARG A CA 1
ATOM 2148 C C . ARG A 1 267 ? 16.656 -36.688 -23.938 1 87.56 267 ARG A C 1
ATOM 2150 O O . ARG A 1 267 ? 17.688 -36.188 -23.484 1 87.56 267 ARG A O 1
ATOM 2157 N N . TYR A 1 268 ? 15.508 -36.031 -24.094 1 86.81 268 TYR A N 1
ATOM 2158 C CA . TYR A 1 268 ? 15.453 -34.562 -24 1 86.81 268 TYR A CA 1
ATOM 2159 C C . TYR A 1 268 ? 14.648 -34.156 -22.781 1 86.81 268 TYR A C 1
ATOM 2161 O O . TYR A 1 268 ? 13.977 -33.094 -22.797 1 86.81 268 TYR A O 1
ATOM 2169 N N . GLN A 1 269 ? 14.641 -34.969 -21.766 1 86 269 GLN A N 1
ATOM 2170 C CA . GLN A 1 269 ? 13.875 -34.656 -20.562 1 86 269 GLN A CA 1
ATOM 2171 C C . GLN A 1 269 ? 14.289 -33.344 -19.969 1 86 269 GLN A C 1
ATOM 2173 O O . GLN A 1 269 ? 13.445 -32.5 -19.625 1 86 269 GLN A O 1
ATOM 2178 N N . GLY A 1 270 ? 15.602 -33.125 -19.797 1 84.12 270 GLY A N 1
ATOM 2179 C CA . GLY A 1 270 ? 16.125 -31.906 -19.219 1 84.12 270 GLY A CA 1
ATOM 2180 C C . GLY A 1 270 ? 15.688 -30.672 -19.984 1 84.12 270 GLY A C 1
ATOM 2181 O O . GLY A 1 270 ? 14.969 -29.828 -19.453 1 84.12 270 GLY A O 1
ATOM 2182 N N . PRO A 1 271 ? 16.078 -30.609 -21.281 1 84.75 271 PRO A N 1
ATOM 2183 C CA . PRO A 1 271 ? 15.656 -29.484 -22.109 1 84.75 271 PRO A CA 1
ATOM 2184 C C . PRO A 1 271 ? 14.141 -29.312 -22.156 1 84.75 271 PRO A C 1
ATOM 2186 O O . PRO A 1 271 ? 13.648 -28.172 -22.219 1 84.75 271 PRO A O 1
ATOM 2189 N N . PHE A 1 272 ? 13.383 -30.359 -22.047 1 82.31 272 PHE A N 1
ATOM 2190 C CA . PHE A 1 272 ? 11.93 -30.297 -22.062 1 82.31 272 PHE A CA 1
ATOM 2191 C C . PHE A 1 272 ? 11.398 -29.609 -20.812 1 82.31 272 PHE A C 1
ATOM 2193 O O . PHE A 1 272 ? 10.562 -28.719 -20.891 1 82.31 272 PHE A O 1
ATOM 2200 N N . LEU A 1 273 ? 11.898 -30.031 -19.734 1 84.44 273 LEU A N 1
ATOM 2201 C CA . LEU A 1 273 ? 11.5 -29.422 -18.469 1 84.44 273 LEU A CA 1
ATOM 2202 C C . LEU A 1 273 ? 11.875 -27.953 -18.422 1 84.44 273 LEU A C 1
ATOM 2204 O O . LEU A 1 273 ? 11.102 -27.125 -17.953 1 84.44 273 LEU A O 1
ATOM 2208 N N . LEU A 1 274 ? 13.039 -27.641 -18.859 1 84.56 274 LEU A N 1
ATOM 2209 C CA . LEU A 1 274 ? 13.477 -26.25 -18.922 1 84.56 274 LEU A CA 1
ATOM 2210 C C . LEU A 1 274 ? 12.57 -25.422 -19.844 1 84.56 274 LEU A C 1
ATOM 2212 O O . LEU A 1 274 ? 12.195 -24.297 -19.516 1 84.56 274 LEU A O 1
ATOM 2216 N N . SER A 1 275 ? 12.234 -26.062 -20.984 1 82.69 275 SER A N 1
ATOM 2217 C CA . SER A 1 275 ? 11.359 -25.375 -21.922 1 82.69 275 SER A CA 1
ATOM 2218 C C . SER A 1 275 ? 9.992 -25.094 -21.297 1 82.69 275 SER A C 1
ATOM 2220 O O . SER A 1 275 ? 9.422 -24.016 -21.5 1 82.69 275 SER A O 1
ATOM 2222 N N . LEU A 1 276 ? 9.531 -26.031 -20.531 1 81.88 276 LEU A N 1
ATOM 2223 C CA . LEU A 1 276 ? 8.25 -25.859 -19.875 1 81.88 276 LEU A CA 1
ATOM 2224 C C . LEU A 1 276 ? 8.328 -24.766 -18.812 1 81.88 276 LEU A C 1
ATOM 2226 O O . LEU A 1 276 ? 7.41 -23.953 -18.672 1 81.88 276 LEU A O 1
ATOM 2230 N N . THR A 1 277 ? 9.391 -24.766 -18.062 1 84.62 277 THR A N 1
ATOM 2231 C CA . THR A 1 277 ? 9.617 -23.734 -17.047 1 84.62 277 THR A CA 1
ATOM 2232 C C . THR A 1 277 ? 9.703 -22.359 -17.688 1 84.62 277 THR A C 1
ATOM 2234 O O . THR A 1 277 ? 9.102 -21.406 -17.203 1 84.62 277 THR A O 1
ATOM 2237 N N . LEU A 1 278 ? 10.414 -22.266 -18.75 1 82.25 278 LEU A N 1
ATOM 2238 C CA . LEU A 1 278 ? 10.562 -21 -19.453 1 82.25 278 LEU A CA 1
ATOM 2239 C C . LEU A 1 278 ? 9.227 -20.547 -20.047 1 82.25 278 LEU A C 1
ATOM 2241 O O . LEU A 1 278 ? 8.914 -19.359 -20.062 1 82.25 278 LEU A O 1
ATOM 2245 N N . PHE A 1 279 ? 8.508 -21.547 -20.547 1 82.69 279 PHE A N 1
ATOM 2246 C CA . PHE A 1 279 ? 7.176 -21.266 -21.062 1 82.69 279 PHE A CA 1
ATOM 2247 C C . PHE A 1 279 ? 6.277 -20.688 -19.984 1 82.69 279 PHE A C 1
ATOM 2249 O O . PHE A 1 279 ? 5.602 -19.672 -20.203 1 82.69 279 PHE A O 1
ATOM 2256 N N . TYR A 1 280 ? 6.262 -21.297 -18.859 1 84.94 280 TYR A N 1
ATOM 2257 C CA . TYR A 1 280 ? 5.492 -20.781 -17.734 1 84.94 280 TYR A CA 1
ATOM 2258 C C . TYR A 1 280 ? 5.961 -19.375 -17.359 1 84.94 280 TYR A C 1
ATOM 2260 O O . TYR A 1 280 ? 5.145 -18.484 -17.141 1 84.94 280 TYR A O 1
ATOM 2268 N N . GLY A 1 281 ? 7.297 -19.234 -17.234 1 84.25 281 GLY A N 1
ATOM 2269 C CA . GLY A 1 281 ? 7.867 -17.938 -16.891 1 84.25 281 GLY A CA 1
ATOM 2270 C C . GLY A 1 281 ? 7.496 -16.844 -17.875 1 84.25 281 GLY A C 1
ATOM 2271 O O . GLY A 1 281 ? 7.254 -15.703 -17.484 1 84.25 281 GLY A O 1
ATOM 2272 N N . PHE A 1 282 ? 7.398 -17.219 -19.062 1 82.75 282 PHE A N 1
ATOM 2273 C CA . PHE A 1 282 ? 7.086 -16.266 -20.125 1 82.75 282 PHE A CA 1
ATOM 2274 C C . PHE A 1 282 ? 5.723 -15.633 -19.906 1 82.75 282 PHE A C 1
ATOM 2276 O O . PHE A 1 282 ? 5.523 -14.453 -20.219 1 82.75 282 PHE A O 1
ATOM 2283 N N . PHE A 1 283 ? 4.785 -16.328 -19.391 1 82.62 283 PHE A N 1
ATOM 2284 C CA . PHE A 1 283 ? 3.443 -15.797 -19.172 1 82.62 283 PHE A CA 1
ATOM 2285 C C . PHE A 1 283 ? 3.293 -15.281 -17.75 1 82.62 283 PHE A C 1
ATOM 2287 O O . PHE A 1 283 ? 2.496 -14.375 -17.5 1 82.62 283 PHE A O 1
ATOM 2294 N N . ALA A 1 284 ? 4.043 -15.867 -16.859 1 86.62 284 ALA A N 1
ATOM 2295 C CA . ALA A 1 284 ? 3.93 -15.5 -15.445 1 86.62 284 ALA A CA 1
ATOM 2296 C C . ALA A 1 284 ? 4.566 -14.141 -15.18 1 86.62 284 ALA A C 1
ATOM 2298 O O . ALA A 1 284 ? 4.035 -13.344 -14.406 1 86.62 284 ALA A O 1
ATOM 2299 N N . LEU A 1 285 ? 5.641 -13.82 -15.82 1 87.5 285 LEU A N 1
ATOM 2300 C CA . LEU A 1 285 ? 6.418 -12.617 -15.539 1 87.5 285 LEU A CA 1
ATOM 2301 C C . LEU A 1 285 ? 5.633 -11.359 -15.898 1 87.5 285 LEU A C 1
ATOM 2303 O O . LEU A 1 285 ? 5.566 -10.414 -15.109 1 87.5 285 LEU A O 1
ATOM 2307 N N . PRO A 1 286 ? 4.996 -11.297 -17.109 1 84.19 286 PRO A N 1
ATOM 2308 C CA . PRO A 1 286 ? 4.191 -10.109 -17.422 1 84.19 286 PRO A CA 1
ATOM 2309 C C . PRO A 1 286 ? 3.076 -9.875 -16.406 1 84.19 286 PRO A C 1
ATOM 2311 O O . PRO A 1 286 ? 2.719 -8.727 -16.125 1 84.19 286 PRO A O 1
ATOM 2314 N N . LEU A 1 287 ? 2.531 -10.953 -15.906 1 85.38 287 LEU A N 1
ATOM 2315 C CA . LEU A 1 287 ? 1.481 -10.812 -14.906 1 85.38 287 LEU A CA 1
ATOM 2316 C C . LEU A 1 287 ? 2.016 -10.133 -13.648 1 85.38 287 LEU A C 1
ATOM 2318 O O . LEU A 1 287 ? 1.337 -9.297 -13.055 1 85.38 287 LEU A O 1
ATOM 2322 N N . VAL A 1 288 ? 3.229 -10.492 -13.273 1 88.31 288 VAL A N 1
ATOM 2323 C CA . VAL A 1 288 ? 3.867 -9.867 -12.117 1 88.31 288 VAL A CA 1
ATOM 2324 C C . VAL A 1 288 ? 4.133 -8.391 -12.406 1 88.31 288 VAL A C 1
ATOM 2326 O O . VAL A 1 288 ? 3.863 -7.527 -11.57 1 88.31 288 VAL A O 1
ATOM 2329 N N . PHE A 1 289 ? 4.59 -8.102 -13.586 1 88.62 289 PHE A N 1
ATOM 2330 C CA . PHE A 1 289 ? 4.898 -6.73 -13.961 1 88.62 289 PHE A CA 1
ATOM 2331 C C . PHE A 1 289 ? 3.637 -5.879 -13.984 1 88.62 289 PHE A C 1
ATOM 2333 O O . PHE A 1 289 ? 3.662 -4.711 -13.586 1 88.62 289 PHE A O 1
ATOM 2340 N N . LEU A 1 290 ? 2.59 -6.488 -14.469 1 86.25 290 LEU A N 1
ATOM 2341 C CA . LEU A 1 290 ? 1.317 -5.773 -14.492 1 86.25 290 LEU A CA 1
ATOM 2342 C C . LEU A 1 290 ? 0.857 -5.441 -13.078 1 86.25 290 LEU A C 1
ATOM 2344 O O . LEU A 1 290 ? 0.327 -4.355 -12.828 1 86.25 290 LEU A O 1
ATOM 2348 N N . ALA A 1 291 ? 1.065 -6.328 -12.172 1 88 291 ALA A N 1
ATOM 2349 C CA . ALA A 1 291 ? 0.716 -6.086 -10.773 1 88 291 ALA A CA 1
ATOM 2350 C C . ALA A 1 291 ? 1.576 -4.973 -10.18 1 88 291 ALA A C 1
ATOM 2352 O O . ALA A 1 291 ? 1.081 -4.129 -9.43 1 88 291 ALA A O 1
ATOM 2353 N N . LEU A 1 292 ? 2.807 -4.98 -10.562 1 89.38 292 LEU A N 1
ATOM 2354 C CA . LEU A 1 292 ? 3.711 -3.928 -10.117 1 89.38 292 LEU A CA 1
ATOM 2355 C C . LEU A 1 292 ? 3.281 -2.568 -10.656 1 89.38 292 LEU A C 1
ATOM 2357 O O . LEU A 1 292 ? 3.305 -1.571 -9.93 1 89.38 292 LEU A O 1
ATOM 2361 N N . LEU A 1 293 ? 2.916 -2.555 -11.867 1 87.19 293 LEU A N 1
ATOM 2362 C CA . LEU A 1 293 ? 2.451 -1.327 -12.5 1 87.19 293 LEU A CA 1
ATOM 2363 C C . LEU A 1 293 ? 1.204 -0.793 -11.805 1 87.19 293 LEU A C 1
ATOM 2365 O O . LEU A 1 293 ? 1.076 0.415 -11.594 1 87.19 293 LEU A O 1
ATOM 2369 N N . LEU A 1 294 ? 0.376 -1.67 -11.469 1 86.94 294 LEU A N 1
ATOM 2370 C CA . LEU A 1 294 ? -0.824 -1.27 -10.742 1 86.94 294 LEU A CA 1
ATOM 2371 C C . LEU A 1 294 ? -0.466 -0.67 -9.391 1 86.94 294 LEU A C 1
ATOM 2373 O O . LEU A 1 294 ? -1.102 0.286 -8.938 1 86.94 294 LEU A O 1
ATOM 2377 N N . GLY A 1 295 ? 0.512 -1.255 -8.719 1 87.94 295 GLY A N 1
ATOM 2378 C CA . GLY A 1 295 ? 0.993 -0.704 -7.461 1 87.94 295 GLY A CA 1
ATOM 2379 C C . GLY A 1 295 ? 1.502 0.719 -7.59 1 87.94 295 GLY A C 1
ATOM 2380 O O . GLY A 1 295 ? 1.229 1.562 -6.73 1 87.94 295 GLY A O 1
ATOM 2381 N N . PHE A 1 296 ? 2.143 1.043 -8.648 1 86.75 296 PHE A N 1
ATOM 2382 C CA . PHE A 1 296 ? 2.66 2.379 -8.93 1 86.75 296 PHE A CA 1
ATOM 2383 C C . PHE A 1 296 ? 1.521 3.377 -9.094 1 86.75 296 PHE A C 1
ATOM 2385 O O . PHE A 1 296 ? 1.563 4.473 -8.539 1 86.75 296 PHE A O 1
ATOM 2392 N N . LEU A 1 297 ? 0.571 2.988 -9.766 1 84.38 297 LEU A N 1
ATOM 2393 C CA . LEU A 1 297 ? -0.549 3.875 -10.062 1 84.38 297 LEU A CA 1
ATOM 2394 C C . LEU A 1 297 ? -1.379 4.137 -8.812 1 84.38 297 LEU A C 1
ATOM 2396 O O . LEU A 1 297 ? -1.838 5.262 -8.586 1 84.38 297 LEU A O 1
ATOM 2400 N N . LEU A 1 298 ? -1.52 3.121 -8.008 1 86.38 298 LEU A N 1
ATOM 2401 C CA . LEU A 1 298 ? -2.299 3.244 -6.777 1 86.38 298 LEU A CA 1
ATOM 2402 C C . LEU A 1 298 ? -1.571 4.113 -5.758 1 86.38 298 LEU A C 1
ATOM 2404 O O . LEU A 1 298 ? -2.207 4.812 -4.965 1 86.38 298 LEU A O 1
ATOM 2408 N N . SER A 1 299 ? -0.273 4.074 -5.754 1 87 299 SER A N 1
ATOM 2409 C CA . SER A 1 299 ? 0.525 4.887 -4.844 1 87 299 SER A CA 1
ATOM 2410 C C . SER A 1 299 ? 0.285 6.375 -5.074 1 87 299 SER A C 1
ATOM 2412 O O . SER A 1 299 ? 0.135 7.141 -4.121 1 87 299 SER A O 1
ATOM 2414 N N . ASP A 1 300 ? 0.164 6.766 -6.293 1 82.88 300 ASP A N 1
ATOM 2415 C CA . ASP A 1 300 ? -0.08 8.164 -6.652 1 82.88 300 ASP A CA 1
ATOM 2416 C C . ASP A 1 300 ? -1.441 8.633 -6.141 1 82.88 300 ASP A C 1
ATOM 2418 O O . ASP A 1 300 ? -1.564 9.734 -5.613 1 82.88 300 ASP A O 1
ATOM 2422 N N . ASP A 1 301 ? -2.277 7.801 -6.242 1 82 301 ASP A N 1
ATOM 2423 C CA . ASP A 1 301 ? -3.645 8.141 -5.859 1 82 301 ASP A CA 1
ATOM 2424 C C . ASP A 1 301 ? -3.775 8.25 -4.344 1 82 301 ASP A C 1
ATOM 2426 O O . ASP A 1 301 ? -4.5 9.109 -3.84 1 82 301 ASP A O 1
ATOM 2430 N N . PHE A 1 302 ? -3.121 7.52 -3.658 1 85.5 302 PHE A N 1
ATOM 2431 C CA . PHE A 1 302 ? -3.178 7.48 -2.201 1 85.5 302 PHE A CA 1
ATOM 2432 C C . PHE A 1 302 ? -2.516 8.719 -1.603 1 85.5 302 PHE A C 1
ATOM 2434 O O . PHE A 1 302 ? -2.945 9.211 -0.558 1 85.5 302 PHE A O 1
ATOM 2441 N N . LEU A 1 303 ? -1.565 9.289 -2.227 1 85.12 303 LEU A N 1
ATOM 2442 C CA . LEU A 1 303 ? -0.746 10.352 -1.647 1 85.12 303 LEU A CA 1
ATOM 2443 C C . LEU A 1 303 ? -1.318 11.719 -1.978 1 85.12 303 LEU A C 1
ATOM 2445 O O . LEU A 1 303 ? -0.961 12.719 -1.344 1 85.12 303 LEU A O 1
ATOM 2449 N N . LYS A 1 304 ? -2.189 11.828 -2.838 1 83.88 304 LYS A N 1
ATOM 2450 C CA . LYS A 1 304 ? -2.699 13.102 -3.344 1 83.88 304 LYS A CA 1
ATOM 2451 C C . LYS A 1 304 ? -3.273 13.953 -2.213 1 83.88 304 LYS A C 1
ATOM 2453 O O . LYS A 1 304 ? -2.906 15.117 -2.059 1 83.88 304 LYS A O 1
ATOM 2458 N N . PRO A 1 305 ? -4.094 13.312 -1.399 1 82.94 305 PRO A N 1
ATOM 2459 C CA . PRO A 1 305 ? -4.672 14.133 -0.33 1 82.94 305 PRO A CA 1
ATOM 2460 C C . PRO A 1 305 ? -3.625 14.609 0.674 1 82.94 305 PRO A C 1
ATOM 2462 O O . PRO A 1 305 ? -3.754 15.703 1.229 1 82.94 305 PRO A O 1
ATOM 2465 N N . LEU A 1 306 ? -2.605 13.922 0.858 1 85.06 306 LEU A N 1
ATOM 2466 C CA . LEU A 1 306 ? -1.553 14.289 1.796 1 85.06 306 LEU A CA 1
ATOM 2467 C C . LEU A 1 306 ? -0.714 15.438 1.241 1 85.06 306 LEU A C 1
ATOM 2469 O O . LEU A 1 306 ? -0.332 16.344 1.981 1 85.06 306 LEU A O 1
ATOM 2473 N N . ILE A 1 307 ? -0.484 15.391 -0.014 1 84.12 307 ILE A N 1
ATOM 2474 C CA . ILE A 1 307 ? 0.258 16.453 -0.683 1 84.12 307 ILE A CA 1
ATOM 2475 C C . ILE A 1 307 ? -0.561 17.734 -0.668 1 84.12 307 ILE A C 1
ATOM 2477 O O . ILE A 1 307 ? -0.015 18.828 -0.468 1 84.12 307 ILE A O 1
ATOM 2481 N N . GLN A 1 308 ? -1.815 17.578 -0.814 1 84.81 308 GLN A N 1
ATOM 2482 C CA . GLN A 1 308 ? -2.693 18.75 -0.76 1 84.81 308 GLN A CA 1
ATOM 2483 C C . GLN A 1 308 ? -2.674 19.391 0.625 1 84.81 308 GLN A C 1
ATOM 2485 O O . GLN A 1 308 ? -2.674 20.609 0.749 1 84.81 308 GLN A O 1
ATOM 2490 N N . LEU A 1 309 ? -2.711 18.578 1.634 1 86.31 309 LEU A N 1
ATOM 2491 C CA . LEU A 1 309 ? -2.643 19.094 3 1 86.31 309 LEU A CA 1
ATOM 2492 C C . LEU A 1 309 ? -1.348 19.859 3.227 1 86.31 309 LEU A C 1
ATOM 2494 O O . LEU A 1 309 ? -1.349 20.906 3.887 1 86.31 309 LEU A O 1
ATOM 2498 N N . GLU A 1 310 ? -0.297 19.312 2.686 1 87.12 310 GLU A N 1
ATOM 2499 C CA . GLU A 1 310 ? 0.991 19.984 2.766 1 87.12 310 GLU A CA 1
ATOM 2500 C C . GLU A 1 310 ? 0.939 21.344 2.07 1 87.12 310 GLU A C 1
ATOM 2502 O O . GLU A 1 310 ? 1.452 22.344 2.596 1 87.12 310 GLU A O 1
ATOM 2507 N N . HIS A 1 311 ? 0.321 21.438 0.958 1 85.75 311 HIS A N 1
ATOM 2508 C CA . HIS A 1 311 ? 0.162 22.688 0.23 1 85.75 311 HIS A CA 1
ATOM 2509 C C . HIS A 1 311 ? -0.675 23.688 1.026 1 85.75 311 HIS A C 1
ATOM 2511 O O . HIS A 1 311 ? -0.356 24.875 1.07 1 85.75 311 HIS A O 1
ATOM 2517 N N . ASP A 1 312 ? -1.708 23.141 1.646 1 86.62 312 ASP A N 1
ATOM 2518 C CA . ASP A 1 312 ? -2.57 24 2.461 1 86.62 312 ASP A CA 1
ATOM 2519 C C . ASP A 1 312 ? -1.806 24.578 3.648 1 86.62 312 ASP A C 1
ATOM 2521 O O . ASP A 1 312 ? -1.952 25.766 3.971 1 86.62 312 ASP A O 1
ATOM 2525 N N . MET A 1 313 ? -0.96 23.828 4.234 1 88.69 313 MET A N 1
ATOM 2526 C CA . MET A 1 313 ? -0.146 24.281 5.359 1 88.69 313 MET A CA 1
ATOM 2527 C C . MET A 1 313 ? 0.846 25.359 4.914 1 88.69 313 MET A C 1
ATOM 2529 O O . MET A 1 313 ? 1.061 26.344 5.625 1 88.69 313 MET A O 1
ATOM 2533 N N . ARG A 1 314 ? 1.335 25.203 3.736 1 87.44 314 ARG A N 1
ATOM 2534 C CA . ARG A 1 314 ? 2.293 26.156 3.207 1 87.44 314 ARG A CA 1
ATOM 2535 C C . ARG A 1 314 ? 1.607 27.484 2.854 1 87.44 314 ARG A C 1
ATOM 2537 O O . ARG A 1 314 ? 2.193 28.547 3.008 1 87.44 314 ARG A O 1
ATOM 2544 N N . ARG A 1 315 ? 0.438 27.344 2.365 1 87 315 ARG A N 1
ATOM 2545 C CA . ARG A 1 315 ? -0.342 28.547 2.051 1 87 315 ARG A CA 1
ATOM 2546 C C . ARG A 1 315 ? -0.62 29.359 3.307 1 87 315 ARG A C 1
ATOM 2548 O O . ARG A 1 315 ? -0.527 30.594 3.287 1 87 315 ARG A O 1
ATOM 2555 N N . ILE A 1 316 ? -0.868 28.672 4.348 1 86.06 316 ILE A N 1
ATOM 2556 C CA . ILE A 1 316 ? -1.123 29.344 5.621 1 86.06 316 ILE A CA 1
ATOM 2557 C C . ILE A 1 316 ? 0.173 29.938 6.156 1 86.06 316 ILE A C 1
ATOM 2559 O O . ILE A 1 316 ? 0.181 31.078 6.645 1 86.06 316 ILE A O 1
ATOM 2563 N N . ALA A 1 317 ? 1.199 29.266 5.965 1 86.69 317 ALA A N 1
ATOM 2564 C CA . ALA A 1 317 ? 2.51 29.75 6.379 1 86.69 317 ALA A CA 1
ATOM 2565 C C . ALA A 1 317 ? 2.904 31 5.578 1 86.69 317 ALA A C 1
ATOM 2567 O O . ALA A 1 317 ? 3.6 31.875 6.09 1 86.69 317 ALA A O 1
ATOM 2568 N N . ALA A 1 318 ? 2.379 31.047 4.379 1 86.62 318 ALA A N 1
ATOM 2569 C CA . ALA A 1 318 ? 2.711 32.156 3.486 1 86.62 318 ALA A CA 1
ATOM 2570 C C . ALA A 1 318 ? 1.838 33.375 3.771 1 86.62 318 ALA A C 1
ATOM 2572 O O . ALA A 1 318 ? 2.012 34.438 3.156 1 86.62 318 ALA A O 1
ATOM 2573 N N . GLY A 1 319 ? 0.867 33.25 4.664 1 80.69 319 GLY A N 1
ATOM 2574 C CA . GLY A 1 319 ? 0.167 34.438 5.098 1 80.69 319 GLY A CA 1
ATOM 2575 C C . GLY A 1 319 ? -1.329 34.375 4.855 1 80.69 319 GLY A C 1
ATOM 2576 O O . GLY A 1 319 ? -2.061 35.312 5.211 1 80.69 319 GLY A O 1
ATOM 2577 N N . GLU A 1 320 ? -1.74 33.312 4.254 1 83.12 320 GLU A N 1
ATOM 2578 C CA . GLU A 1 320 ? -3.178 33.188 4.035 1 83.12 320 GLU A CA 1
ATOM 2579 C C . GLU A 1 320 ? -3.867 32.594 5.266 1 83.12 320 GLU A C 1
ATOM 2581 O O . GLU A 1 320 ? -4.34 31.469 5.234 1 83.12 320 GLU A O 1
ATOM 2586 N N . LEU A 1 321 ? -3.967 33.281 6.168 1 76.69 321 LEU A N 1
ATOM 2587 C CA . LEU A 1 321 ? -4.43 32.812 7.473 1 76.69 321 LEU A CA 1
ATOM 2588 C C . LEU A 1 321 ? -5.93 32.531 7.449 1 76.69 321 LEU A C 1
ATOM 2590 O O . LEU A 1 321 ? -6.438 31.797 8.297 1 76.69 321 LEU A O 1
ATOM 2594 N N . SER A 1 322 ? -6.637 33.156 6.395 1 76.69 322 SER A N 1
ATOM 2595 C CA . SER A 1 322 ? -8.078 32.969 6.301 1 76.69 322 SER A CA 1
ATOM 2596 C C . SER A 1 322 ? -8.43 31.688 5.543 1 76.69 322 SER A C 1
ATOM 2598 O O . SER A 1 322 ? -9.594 31.281 5.512 1 76.69 322 SER A O 1
ATOM 2600 N N . PHE A 1 323 ? -7.352 31.141 5.188 1 79.5 323 PHE A N 1
ATOM 2601 C CA . PHE A 1 323 ? -7.59 29.938 4.41 1 79.5 323 PHE A CA 1
ATOM 2602 C C . PHE A 1 323 ? -8.086 28.797 5.301 1 79.5 323 PHE A C 1
ATOM 2604 O O . PHE A 1 323 ? -7.57 28.609 6.402 1 79.5 323 PHE A O 1
ATOM 2611 N N . ARG A 1 324 ? -9.227 28.172 4.809 1 78.94 324 ARG A N 1
ATOM 2612 C CA . ARG A 1 324 ? -9.727 26.953 5.453 1 78.94 324 ARG A CA 1
ATOM 2613 C C . ARG A 1 324 ? -9.703 25.766 4.496 1 78.94 324 ARG A C 1
ATOM 2615 O O . ARG A 1 324 ? -10.125 25.891 3.346 1 78.94 324 ARG A O 1
ATOM 2622 N N . PRO A 1 325 ? -9.062 24.734 5.035 1 75.88 325 PRO A N 1
ATOM 2623 C CA . PRO A 1 325 ? -9.023 23.578 4.145 1 75.88 325 PRO A CA 1
ATOM 2624 C C . PRO A 1 325 ? -10.414 23.062 3.789 1 75.88 325 PRO A C 1
ATOM 2626 O O . PRO A 1 325 ? -11.336 23.125 4.613 1 75.88 325 PRO A O 1
ATOM 2629 N N . THR A 1 326 ? -10.562 22.688 2.504 1 67.56 326 THR A N 1
ATOM 2630 C CA . THR A 1 326 ? -11.828 22.125 2.059 1 67.56 326 THR A CA 1
ATOM 2631 C C . THR A 1 326 ? -12.016 20.703 2.613 1 67.56 326 THR A C 1
ATOM 2633 O O . THR A 1 326 ? -11.195 19.828 2.355 1 67.56 326 THR A O 1
ATOM 2636 N N . PHE A 1 327 ? -12.93 20.703 3.553 1 65.31 327 PHE A N 1
ATOM 2637 C CA . PHE A 1 327 ? -13.273 19.422 4.156 1 65.31 327 PHE A CA 1
ATOM 2638 C C . PHE A 1 327 ? -14.125 18.594 3.207 1 65.31 327 PHE A C 1
ATOM 2640 O O . PHE A 1 327 ? -15.227 19 2.836 1 65.31 327 PHE A O 1
ATOM 2647 N N . THR A 1 328 ? -13.555 17.656 2.707 1 65.5 328 THR A N 1
ATOM 2648 C CA . THR A 1 328 ? -14.398 16.641 2.086 1 65.5 328 THR A CA 1
ATOM 2649 C C . THR A 1 328 ? -14.555 15.43 3.002 1 65.5 328 THR A C 1
ATOM 2651 O O . THR A 1 328 ? -13.586 14.727 3.281 1 65.5 328 THR A O 1
ATOM 2654 N N . PRO A 1 329 ? -15.734 15.312 3.58 1 57.91 329 PRO A N 1
ATOM 2655 C CA . PRO A 1 329 ? -15.953 14.227 4.539 1 57.91 329 PRO A CA 1
ATOM 2656 C C . PRO A 1 329 ? -15.539 12.867 3.996 1 57.91 329 PRO A C 1
ATOM 2658 O O . PRO A 1 329 ? -15.211 11.961 4.77 1 57.91 329 PRO A O 1
ATOM 2661 N N . ARG A 1 330 ? -15.594 12.836 2.729 1 60.66 330 ARG A N 1
ATOM 2662 C CA . ARG A 1 330 ? -15.32 11.516 2.162 1 60.66 330 ARG A CA 1
ATOM 2663 C C . ARG A 1 330 ? -13.82 11.32 1.93 1 60.66 330 ARG A C 1
ATOM 2665 O O . ARG A 1 330 ? -13.398 10.289 1.414 1 60.66 330 ARG A O 1
ATOM 2672 N N . SER A 1 331 ? -13.047 12.18 2.494 1 64.62 331 SER A N 1
ATOM 2673 C CA . SER A 1 331 ? -11.609 12.062 2.248 1 64.62 331 SER A CA 1
ATOM 2674 C C . SER A 1 331 ? -10.961 11.07 3.207 1 64.62 331 SER A C 1
ATOM 2676 O O . SER A 1 331 ? -11.414 10.906 4.34 1 64.62 331 SER A O 1
ATOM 2678 N N . GLU A 1 332 ? -10.016 10.336 2.699 1 70.75 332 GLU A N 1
ATOM 2679 C CA . GLU A 1 332 ? -9.305 9.305 3.441 1 70.75 332 GLU A CA 1
ATOM 2680 C C . GLU A 1 332 ? -8.508 9.898 4.598 1 70.75 332 GLU A C 1
ATOM 2682 O O . GLU A 1 332 ? -8.273 9.234 5.609 1 70.75 332 GLU A O 1
ATOM 2687 N N . ILE A 1 333 ? -8.25 11.109 4.383 1 76.19 333 ILE A N 1
ATOM 2688 C CA . ILE A 1 333 ? -7.453 11.766 5.414 1 76.19 333 ILE A CA 1
ATOM 2689 C C . ILE A 1 333 ? -8.328 12.758 6.184 1 76.19 333 ILE A C 1
ATOM 2691 O O . ILE A 1 333 ? -7.828 13.734 6.742 1 76.19 333 ILE A O 1
ATOM 2695 N N . ALA A 1 334 ? -9.633 12.539 6.246 1 75.75 334 ALA A N 1
ATOM 2696 C CA . ALA A 1 334 ? -10.602 13.43 6.887 1 75.75 334 ALA A CA 1
ATOM 2697 C C . ALA A 1 334 ? -10.227 13.672 8.352 1 75.75 334 ALA A C 1
ATOM 2699 O O . ALA A 1 334 ? -10.398 14.781 8.859 1 75.75 334 ALA A O 1
ATOM 2700 N N . PHE A 1 335 ? -9.688 12.656 8.961 1 77.38 335 PHE A N 1
ATOM 2701 C CA . PHE A 1 335 ? -9.32 12.781 10.367 1 77.38 335 PHE A CA 1
ATOM 2702 C C . PHE A 1 335 ? -8.195 13.781 10.547 1 77.38 335 PHE A C 1
ATOM 2704 O O . PHE A 1 335 ? -8.203 14.57 11.492 1 77.38 335 PHE A O 1
ATOM 2711 N N . LEU A 1 336 ? -7.316 13.82 9.625 1 82.75 336 LEU A N 1
ATOM 2712 C CA . LEU A 1 336 ? -6.191 14.75 9.68 1 82.75 336 LEU A CA 1
ATOM 2713 C C . LEU A 1 336 ? -6.633 16.156 9.32 1 82.75 336 LEU A C 1
ATOM 2715 O O . LEU A 1 336 ? -6.223 17.125 9.969 1 82.75 336 LEU A O 1
ATOM 2719 N N . ILE A 1 337 ? -7.473 16.234 8.398 1 83.06 337 ILE A N 1
ATOM 2720 C CA . ILE A 1 337 ? -7.988 17.516 7.957 1 83.06 337 ILE A CA 1
ATOM 2721 C C . ILE A 1 337 ? -8.836 18.141 9.062 1 83.06 337 ILE A C 1
ATOM 2723 O O . ILE A 1 337 ? -8.75 19.344 9.32 1 83.06 337 ILE A O 1
ATOM 2727 N N . ARG A 1 338 ? -9.578 17.328 9.703 1 81.88 338 ARG A N 1
ATOM 2728 C CA . ARG A 1 338 ? -10.406 17.812 10.812 1 81.88 338 ARG A CA 1
ATOM 2729 C C . ARG A 1 338 ? -9.539 18.312 11.961 1 81.88 338 ARG A C 1
ATOM 2731 O O . ARG A 1 338 ? -9.828 19.344 12.562 1 81.88 338 ARG A O 1
ATOM 2738 N N . ALA A 1 339 ? -8.57 17.531 12.289 1 84.12 339 ALA A N 1
ATOM 2739 C CA . ALA A 1 339 ? -7.652 17.953 13.344 1 84.12 339 ALA A CA 1
ATOM 2740 C C . ALA A 1 339 ? -6.957 19.266 12.992 1 84.12 339 ALA A C 1
ATOM 2742 O O . ALA A 1 339 ? -6.812 20.141 13.836 1 84.12 339 ALA A O 1
ATOM 2743 N N . PHE A 1 340 ? -6.652 19.344 11.766 1 87.62 340 PHE A N 1
ATOM 2744 C CA . PHE A 1 340 ? -6 20.531 11.25 1 87.62 340 PHE A CA 1
ATOM 2745 C C . PHE A 1 340 ? -6.938 21.734 11.305 1 87.62 340 PHE A C 1
ATOM 2747 O O . PHE A 1 340 ? -6.559 22.797 11.789 1 87.62 340 PHE A O 1
ATOM 2754 N N . ALA A 1 341 ? -8.07 21.516 10.883 1 83.38 341 ALA A N 1
ATOM 2755 C CA . ALA A 1 341 ? -9.062 22.578 10.891 1 83.38 341 ALA A CA 1
ATOM 2756 C C . ALA A 1 341 ? -9.375 23.016 12.32 1 83.38 341 ALA A C 1
ATOM 2758 O O . ALA A 1 341 ? -9.508 24.219 12.594 1 83.38 341 ALA A O 1
ATOM 2759 N N . THR A 1 342 ? -9.547 22.094 13.203 1 86.06 342 THR A N 1
ATOM 2760 C CA . THR A 1 342 ? -9.812 22.391 14.609 1 86.06 342 THR A CA 1
ATOM 2761 C C . THR A 1 342 ? -8.656 23.172 15.227 1 86.06 342 THR A C 1
ATOM 2763 O O . THR A 1 342 ? -8.875 24.125 15.961 1 86.06 342 THR A O 1
ATOM 2766 N N . MET A 1 343 ? -7.516 22.734 14.883 1 88 343 MET A N 1
ATOM 2767 C CA . MET A 1 343 ? -6.32 23.406 15.375 1 88 343 MET A CA 1
ATOM 2768 C C . MET A 1 343 ? -6.289 24.859 14.906 1 88 343 MET A C 1
ATOM 2770 O O . MET A 1 343 ? -6.039 25.766 15.703 1 88 343 MET A O 1
ATOM 2774 N N . LEU A 1 344 ? -6.633 25.141 13.695 1 87.5 344 LEU A N 1
ATOM 2775 C CA . LEU A 1 344 ? -6.617 26.484 13.125 1 87.5 344 LEU A CA 1
ATOM 2776 C C . LEU A 1 344 ? -7.66 27.375 13.797 1 87.5 344 LEU A C 1
ATOM 2778 O O . LEU A 1 344 ? -7.387 28.531 14.117 1 87.5 344 LEU A O 1
ATOM 2782 N N . THR A 1 345 ? -8.758 26.75 14.008 1 85.06 345 THR A N 1
ATOM 2783 C CA . THR A 1 345 ? -9.844 27.5 14.648 1 85.06 345 THR A CA 1
ATOM 2784 C C . THR A 1 345 ? -9.469 27.859 16.078 1 85.06 345 THR A C 1
ATOM 2786 O O . THR A 1 345 ? -9.703 28.984 16.516 1 85.06 345 THR A O 1
ATOM 2789 N N . GLU A 1 346 ? -8.875 27.016 16.734 1 85.5 346 GLU A N 1
ATOM 2790 C CA . GLU A 1 346 ? -8.477 27.25 18.125 1 85.5 346 GLU A CA 1
ATOM 2791 C C . GLU A 1 346 ? -7.34 28.281 18.203 1 85.5 346 GLU A C 1
ATOM 2793 O O . GLU A 1 346 ? -7.301 29.094 19.125 1 85.5 346 GLU A O 1
ATOM 2798 N N . LEU A 1 347 ? -6.484 28.188 17.266 1 85.56 347 LEU A N 1
ATOM 2799 C CA . LEU A 1 347 ? -5.387 29.156 17.219 1 85.56 347 LEU A CA 1
ATOM 2800 C C . LEU A 1 347 ? -5.906 30.562 16.938 1 85.56 347 LEU A C 1
ATOM 2802 O O . LEU A 1 347 ? -5.422 31.531 17.531 1 85.56 347 LEU A O 1
ATOM 2806 N N . GLU A 1 348 ? -6.875 30.656 16.156 1 85.38 348 GLU A N 1
ATOM 2807 C CA . GLU A 1 348 ? -7.5 31.938 15.859 1 85.38 348 GLU A CA 1
ATOM 2808 C C . GLU A 1 348 ? -8.242 32.5 17.078 1 85.38 348 GLU A C 1
ATOM 2810 O O . GLU A 1 348 ? -8.141 33.688 17.391 1 85.38 348 GLU A O 1
ATOM 2815 N N . ARG A 1 349 ? -8.922 31.641 17.719 1 82.25 349 ARG A N 1
ATOM 2816 C CA . ARG A 1 349 ? -9.648 32.031 18.938 1 82.25 349 ARG A CA 1
ATOM 2817 C C . ARG A 1 349 ? -8.695 32.469 20.031 1 82.25 349 ARG A C 1
ATOM 2819 O O . ARG A 1 349 ? -8.938 33.5 20.688 1 82.25 349 ARG A O 1
ATOM 2826 N N . ASN A 1 350 ? -7.676 31.75 20.172 1 83.5 350 ASN A N 1
ATOM 2827 C CA . ASN A 1 350 ? -6.664 32.094 21.156 1 83.5 350 ASN A CA 1
ATOM 2828 C C . ASN A 1 350 ? -5.977 33.406 20.828 1 83.5 350 ASN A C 1
ATOM 2830 O O . ASN A 1 350 ? -5.656 34.188 21.719 1 83.5 350 ASN A O 1
ATOM 2834 N N . ARG A 1 351 ? -5.785 33.625 19.594 1 83.12 351 ARG A N 1
ATOM 2835 C CA . ARG A 1 351 ? -5.191 34.875 19.125 1 83.12 351 ARG A CA 1
ATOM 2836 C C . ARG A 1 351 ? -6.09 36.062 19.453 1 83.12 351 ARG A C 1
ATOM 2838 O O . ARG A 1 351 ? -5.617 37.094 19.969 1 83.12 351 ARG A O 1
ATOM 2845 N N . GLU A 1 352 ? -7.305 35.969 19.25 1 81.56 352 GLU A N 1
ATOM 2846 C CA . GLU A 1 352 ? -8.266 37.031 19.531 1 81.56 352 GLU A CA 1
ATOM 2847 C C . GLU A 1 352 ? -8.336 37.344 21.031 1 81.56 352 GLU A C 1
ATOM 2849 O O . GLU A 1 352 ? -8.367 38.5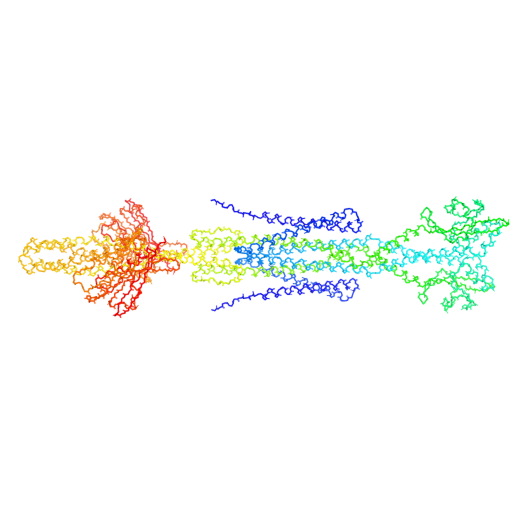 21.422 1 81.56 352 GLU A O 1
ATOM 2854 N N . LYS A 1 353 ? -8.305 36.312 21.781 1 79.5 353 LYS A N 1
ATOM 2855 C CA . LYS A 1 353 ? -8.32 36.469 23.234 1 79.5 353 LYS A CA 1
ATOM 2856 C C . LYS A 1 353 ? -7.062 37.188 23.719 1 79.5 353 LYS A C 1
ATOM 2858 O O . LYS A 1 353 ? -7.133 38.031 24.594 1 79.5 353 LYS A O 1
ATOM 2863 N N . LEU A 1 354 ? -6 36.781 23.109 1 81.5 354 LEU A N 1
ATOM 2864 C CA . LEU A 1 354 ? -4.727 37.406 23.484 1 81.5 354 LEU A CA 1
ATOM 2865 C C . LEU A 1 354 ? -4.676 38.875 23.109 1 81.5 354 LEU A C 1
ATOM 2867 O O . LEU A 1 354 ? -4.156 39.688 23.859 1 81.5 354 LEU A O 1
ATOM 2871 N N . LEU A 1 355 ? -5.188 39.188 21.984 1 81.25 355 LEU A N 1
ATOM 2872 C CA . LEU A 1 355 ? -5.23 40.562 21.516 1 81.25 355 LEU A CA 1
ATOM 2873 C C . LEU A 1 355 ? -6.082 41.406 22.438 1 81.25 355 LEU A C 1
ATOM 2875 O O . LEU A 1 355 ? -5.691 42.531 22.797 1 81.25 355 LEU A O 1
ATOM 2879 N N . GLN A 1 356 ? -7.164 40.906 22.875 1 76.69 356 GLN A N 1
ATOM 2880 C CA . GLN A 1 356 ? -8.055 41.625 23.781 1 76.69 356 GLN A CA 1
ATOM 2881 C C . GLN A 1 356 ? -7.41 41.812 25.141 1 76.69 356 GLN A C 1
ATOM 2883 O O . GLN A 1 356 ? -7.465 42.906 25.719 1 76.69 356 GLN A O 1
ATOM 2888 N N . ALA A 1 357 ? -6.816 40.75 25.609 1 75.56 357 ALA A N 1
ATOM 2889 C CA . ALA A 1 357 ? -6.141 40.812 26.906 1 75.56 357 ALA A CA 1
ATOM 2890 C C . ALA A 1 357 ? -4.996 41.812 26.875 1 75.56 357 ALA A C 1
ATOM 2892 O O . ALA A 1 357 ? -4.805 42.562 27.828 1 75.56 357 ALA A O 1
ATOM 2893 N N . GLU A 1 358 ? -4.309 41.812 25.781 1 76.81 358 GLU A N 1
ATOM 2894 C CA . GLU A 1 358 ? -3.178 42.719 25.641 1 76.81 358 GLU A CA 1
ATOM 2895 C C . GLU A 1 358 ? -3.65 44.156 25.547 1 76.81 358 GLU A C 1
ATOM 2897 O O . GLU A 1 358 ? -3.014 45.062 26.094 1 76.81 358 GLU A O 1
ATOM 2902 N N . LYS A 1 359 ? -4.711 44.375 24.922 1 72.38 359 LYS A N 1
ATOM 2903 C CA . LYS A 1 359 ? -5.297 45.688 24.828 1 72.38 359 LYS A CA 1
ATOM 2904 C C . LYS A 1 359 ? -5.656 46.219 26.219 1 72.38 359 LYS A C 1
ATOM 2906 O O . LYS A 1 359 ? -5.328 47.375 26.547 1 72.38 359 LYS A O 1
ATOM 2911 N N . ILE A 1 360 ? -6.262 45.469 27.016 1 67.31 360 ILE A N 1
ATOM 2912 C CA . ILE A 1 360 ? -6.699 45.844 28.359 1 67.31 360 ILE A CA 1
ATOM 2913 C C . ILE A 1 360 ? -5.484 46.125 29.234 1 67.31 360 ILE A C 1
ATOM 2915 O O . ILE A 1 360 ? -5.445 47.125 29.953 1 67.31 360 ILE A O 1
ATOM 2919 N N . ALA A 1 361 ? -4.496 45.25 29.078 1 73.75 361 ALA A N 1
ATOM 2920 C CA . ALA A 1 361 ? -3.283 45.406 29.875 1 73.75 361 ALA A CA 1
ATOM 2921 C C . ALA A 1 361 ? -2.549 46.688 29.531 1 73.75 361 ALA A C 1
ATOM 2923 O O . ALA A 1 361 ? -2.105 47.438 30.406 1 73.75 361 ALA A O 1
ATOM 2924 N N . THR A 1 362 ? -2.414 46.969 28.297 1 72.19 362 THR A N 1
ATOM 2925 C CA . THR A 1 362 ? -1.763 48.188 27.828 1 72.19 362 THR A CA 1
ATOM 2926 C C . THR A 1 362 ? -2.525 49.406 28.297 1 72.19 362 THR A C 1
ATOM 2928 O O . THR A 1 362 ? -1.921 50.375 28.734 1 72.19 362 THR A O 1
ATOM 2931 N N . TRP A 1 363 ? -3.74 49.312 28.328 1 67.12 363 TRP A N 1
ATOM 2932 C CA . TRP A 1 363 ? -4.617 50.375 28.797 1 67.12 363 TRP A CA 1
ATOM 2933 C C . TRP A 1 363 ? -4.383 50.656 30.281 1 67.12 363 TRP A C 1
ATOM 2935 O O . TRP A 1 363 ? -4.281 51.812 30.688 1 67.12 363 TRP A O 1
ATOM 2945 N N . GLN A 1 364 ? -4.391 49.625 30.984 1 68.75 364 GLN A N 1
ATOM 2946 C CA . GLN A 1 364 ? -4.254 49.75 32.438 1 68.75 364 GLN A CA 1
ATOM 2947 C C . GLN A 1 364 ? -2.928 50.406 32.812 1 68.75 364 GLN A C 1
ATOM 2949 O O . GLN A 1 364 ? -2.891 51.281 33.656 1 68.75 364 GLN A O 1
ATOM 2954 N N . ASP A 1 365 ? -1.956 50 32.062 1 70.88 365 ASP A N 1
ATOM 2955 C CA . ASP A 1 365 ? -0.618 50.531 32.344 1 70.88 365 ASP A CA 1
ATOM 2956 C C . ASP A 1 365 ? -0.523 52 32 1 70.88 365 ASP A C 1
ATOM 2958 O O . ASP A 1 365 ? -0.019 52.812 32.812 1 70.88 365 ASP A O 1
ATOM 2962 N N . ILE A 1 366 ? -1.08 52.438 31.062 1 69.06 366 ILE A N 1
ATOM 2963 C CA . ILE A 1 366 ? -1.02 53.844 30.578 1 69.06 366 ILE A CA 1
ATOM 2964 C C . ILE A 1 366 ? -1.89 54.719 31.453 1 69.06 366 ILE A C 1
ATOM 2966 O O . ILE A 1 366 ? -1.466 55.812 31.859 1 69.06 366 ILE A O 1
ATOM 2970 N N . ALA A 1 367 ? -2.99 54.219 31.734 1 69.31 367 ALA A N 1
ATOM 2971 C CA . ALA A 1 367 ? -3.938 54.969 32.562 1 69.31 367 ALA A CA 1
ATOM 2972 C C . ALA A 1 367 ? -3.344 55.281 33.938 1 69.31 367 ALA A C 1
ATOM 2974 O O . ALA A 1 367 ? -3.457 56.406 34.438 1 69.31 367 ALA A O 1
ATOM 2975 N N . GLN A 1 368 ? -2.734 54.281 34.469 1 71.94 368 GLN A N 1
ATOM 2976 C CA . GLN A 1 368 ? -2.137 54.438 35.812 1 71.94 368 GLN A CA 1
ATOM 2977 C C . GLN A 1 368 ? -1.003 55.469 35.781 1 71.94 368 GLN A C 1
ATOM 2979 O O . GLN A 1 368 ? -0.903 56.312 36.656 1 71.94 368 GLN A O 1
ATOM 2984 N N . GLN A 1 369 ? -0.273 55.344 34.75 1 69.75 369 GLN A N 1
ATOM 2985 C CA . GLN A 1 369 ? 0.879 56.219 34.625 1 69.75 369 GLN A CA 1
ATOM 2986 C C . GLN A 1 369 ? 0.443 57.656 34.344 1 69.75 369 GLN A C 1
ATOM 2988 O O . GLN A 1 369 ? 0.934 58.594 34.969 1 69.75 369 GLN A O 1
ATOM 2993 N N . LEU A 1 370 ? -0.505 57.906 33.5 1 73.25 370 LEU A N 1
ATOM 2994 C CA . LEU A 1 370 ? -1.012 59.219 33.156 1 73.25 370 LEU A CA 1
ATOM 2995 C C . LEU A 1 37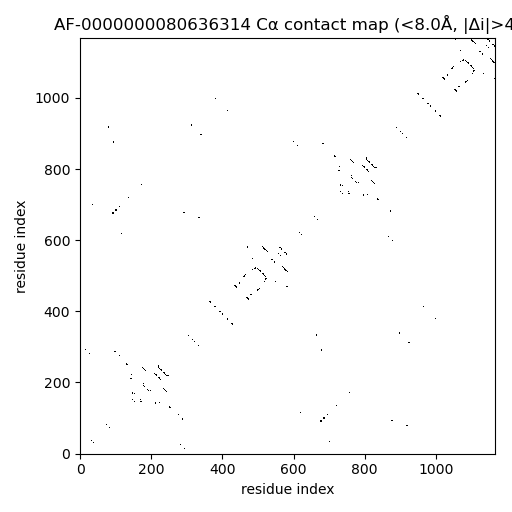0 ? -1.715 59.875 34.344 1 73.25 370 LEU A C 1
ATOM 2997 O O . LEU A 1 370 ? -1.531 61.062 34.594 1 73.25 370 LEU A O 1
ATOM 3001 N N . ALA A 1 371 ? -2.457 59.094 35.031 1 74 371 ALA A N 1
ATOM 3002 C CA . ALA A 1 371 ? -3.135 59.594 36.219 1 74 371 ALA A CA 1
ATOM 3003 C C . ALA A 1 371 ? -2.135 60.156 37.219 1 74 371 ALA A C 1
ATOM 3005 O O . ALA A 1 371 ? -2.359 61.219 37.812 1 74 371 ALA A O 1
ATOM 3006 N N . HIS A 1 372 ? -1.017 59.438 37.406 1 74.81 372 HIS A N 1
ATOM 3007 C CA . HIS A 1 372 ? 0.023 59.844 38.344 1 74.81 372 HIS A CA 1
ATOM 3008 C C . HIS A 1 372 ? 0.711 61.125 37.875 1 74.81 372 HIS A C 1
ATOM 3010 O O . HIS A 1 372 ? 0.873 62.094 38.625 1 74.81 372 HIS A O 1
ATOM 3016 N N . GLU A 1 373 ? 0.932 61.25 36.562 1 74 373 GLU A N 1
ATOM 3017 C CA . GLU A 1 373 ? 1.682 62.375 35.969 1 74 373 GLU A CA 1
ATOM 3018 C C . GLU A 1 373 ? 0.836 63.625 35.906 1 74 373 GLU A C 1
ATOM 3020 O O . GLU A 1 373 ? 1.357 64.75 36.031 1 74 373 GLU A O 1
ATOM 3025 N N . ILE A 1 374 ? -0.409 63.469 35.75 1 81.69 374 ILE A N 1
ATOM 3026 C CA . ILE A 1 374 ? -1.313 64.625 35.656 1 81.69 374 ILE A CA 1
ATOM 3027 C C . ILE A 1 374 ? -1.686 65.125 37.062 1 81.69 374 ILE A C 1
ATOM 3029 O O . ILE A 1 374 ? -1.829 66.312 37.281 1 81.69 374 ILE A O 1
ATOM 3033 N N . LYS A 1 375 ? -1.729 64.312 38.094 1 83.56 375 LYS A N 1
ATOM 3034 C CA . LYS A 1 375 ? -2.041 64.625 39.469 1 83.56 375 LYS A CA 1
ATOM 3035 C C . LYS A 1 375 ? -0.955 65.562 40.062 1 83.56 375 LYS A C 1
ATOM 3037 O O . LYS A 1 375 ? -1.248 66.438 40.844 1 83.56 375 LYS A O 1
ATOM 3042 N N . ASN A 1 376 ? 0.227 65.375 39.656 1 84 376 ASN A N 1
ATOM 3043 C CA . ASN A 1 376 ? 1.386 66.062 40.188 1 84 376 ASN A CA 1
ATOM 3044 C C . ASN A 1 376 ? 1.32 67.562 39.938 1 84 376 ASN A C 1
ATOM 3046 O O . ASN A 1 376 ? 1.471 68.375 40.844 1 84 376 ASN A O 1
ATOM 3050 N N . PRO A 1 377 ? 0.97 68 38.75 1 87.44 377 PRO A N 1
ATOM 3051 C CA . PRO A 1 377 ? 0.838 69.438 38.5 1 87.44 377 PRO A CA 1
ATOM 3052 C C . PRO A 1 377 ? -0.498 70 39 1 87.44 377 PRO A C 1
ATOM 3054 O O . PRO A 1 377 ? -0.6 71.188 39.281 1 87.44 377 PRO A O 1
ATOM 3057 N N . LEU A 1 378 ? -1.458 69.188 39.25 1 90.94 378 LEU A N 1
ATOM 3058 C CA . LEU A 1 378 ? -2.779 69.688 39.656 1 90.94 378 LEU A CA 1
ATOM 3059 C C . LEU A 1 378 ? -2.779 70.062 41.125 1 90.94 378 LEU A C 1
ATOM 3061 O O . LEU A 1 378 ? -3.473 71 41.5 1 90.94 378 LEU A O 1
ATOM 3065 N N . THR A 1 379 ? -1.928 69.5 41.906 1 91.12 379 THR A N 1
ATOM 3066 C CA . THR A 1 379 ? -1.865 69.75 43.312 1 91.12 379 THR A CA 1
ATOM 3067 C C . THR A 1 379 ? -1.329 71.188 43.562 1 91.12 379 THR A C 1
ATOM 3069 O O . THR A 1 379 ? -1.958 71.938 44.281 1 91.12 379 THR A O 1
ATOM 3072 N N . PRO A 1 380 ? -0.237 71.5 42.969 1 93.31 380 PRO A N 1
ATOM 3073 C CA . PRO A 1 380 ? 0.242 72.875 43.125 1 93.31 380 PRO A CA 1
ATOM 3074 C C . PRO A 1 380 ? -0.729 73.875 42.562 1 93.31 380 PRO A C 1
ATOM 3076 O O . PRO A 1 380 ? -0.851 75 43.094 1 93.31 380 PRO A O 1
ATOM 3079 N N . ILE A 1 381 ? -1.38 73.625 41.562 1 94.38 381 ILE A N 1
ATOM 3080 C CA . ILE A 1 381 ? -2.373 74.5 41 1 94.38 381 ILE A CA 1
ATOM 3081 C C . ILE A 1 381 ? -3.492 74.75 42 1 94.38 381 ILE A C 1
ATOM 3083 O O . ILE A 1 381 ? -3.883 75.875 42.25 1 94.38 381 ILE A O 1
ATOM 3087 N N . ARG A 1 382 ? -3.908 73.688 42.594 1 94.88 382 ARG A N 1
ATOM 3088 C CA . ARG A 1 382 ? -4.969 73.812 43.594 1 94.88 382 ARG A CA 1
ATOM 3089 C C . ARG A 1 382 ? -4.527 74.625 44.781 1 94.88 382 ARG A C 1
ATOM 3091 O O . ARG A 1 382 ? -5.246 75.5 45.219 1 94.88 382 ARG A O 1
ATOM 3098 N N . LEU A 1 383 ? -3.396 74.375 45.25 1 94.56 383 LEU A N 1
ATOM 3099 C CA . LEU A 1 383 ? -2.867 75.062 46.406 1 94.56 383 LEU A CA 1
ATOM 3100 C C . LEU A 1 383 ? -2.668 76.562 46.125 1 94.56 383 LEU A C 1
ATOM 3102 O O . LEU A 1 383 ? -2.98 77.375 46.969 1 94.56 383 LEU A O 1
ATOM 3106 N N . ALA A 1 384 ? -2.203 76.812 44.969 1 95.56 384 ALA A N 1
ATOM 3107 C CA . ALA A 1 384 ? -2.01 78.188 44.562 1 95.56 384 ALA A CA 1
ATOM 3108 C C . ALA A 1 384 ? -3.344 78.875 44.438 1 95.56 384 ALA A C 1
ATOM 3110 O O . ALA A 1 384 ? -3.477 80.062 44.875 1 95.56 384 ALA A O 1
ATOM 3111 N N . ALA A 1 385 ? -4.262 78.25 43.906 1 95.25 385 ALA A N 1
ATOM 3112 C CA . ALA A 1 385 ? -5.594 78.875 43.781 1 95.25 385 ALA A CA 1
ATOM 3113 C C . ALA A 1 385 ? -6.242 79.125 45.125 1 95.25 385 ALA A C 1
ATOM 3115 O O . ALA A 1 385 ? -6.859 80.125 45.375 1 95.25 385 ALA A O 1
ATOM 3116 N N . GLU A 1 386 ? -6.078 78.188 46 1 94.5 386 GLU A N 1
ATOM 3117 C CA . GLU A 1 386 ? -6.625 78.375 47.344 1 94.5 386 GLU A CA 1
ATOM 3118 C C . GLU A 1 386 ? -5.949 79.5 48.125 1 94.5 386 GLU A C 1
ATOM 3120 O O . GLU A 1 386 ? -6.598 80.188 48.906 1 94.5 386 GLU A O 1
ATOM 3125 N N . ARG A 1 387 ? -4.746 79.625 47.875 1 94.19 387 ARG A N 1
ATOM 3126 C CA . ARG A 1 387 ? -3.994 80.75 48.469 1 94.19 387 ARG A CA 1
ATOM 3127 C C . ARG A 1 387 ? -4.512 82.062 48 1 94.19 387 ARG A C 1
ATOM 3129 O O . ARG A 1 387 ? -4.688 83 48.812 1 94.19 387 ARG A O 1
ATOM 3136 N N . ILE A 1 388 ? -4.789 82.188 46.781 1 94.62 388 ILE A N 1
ATOM 3137 C CA . ILE A 1 388 ? -5.336 83.375 46.188 1 94.62 388 ILE A CA 1
ATOM 3138 C C . ILE A 1 388 ? -6.719 83.688 46.781 1 94.62 388 ILE A C 1
ATOM 3140 O O . ILE A 1 388 ? -7.031 84.812 47.156 1 94.62 388 ILE A O 1
ATOM 3144 N N . ARG A 1 389 ? -7.438 82.625 46.875 1 93.31 389 ARG A N 1
ATOM 3145 C CA . ARG A 1 389 ? -8.805 82.75 47.375 1 93.31 389 ARG A CA 1
ATOM 3146 C C . ARG A 1 389 ? -8.805 83.25 48.812 1 93.31 389 ARG A C 1
ATOM 3148 O O . ARG A 1 389 ? -9.609 84.125 49.188 1 93.31 389 ARG A O 1
ATOM 3155 N N . ARG A 1 390 ? -7.938 82.812 49.625 1 92.94 390 ARG A N 1
ATOM 3156 C CA . ARG A 1 390 ? -7.828 83.25 51.031 1 92.94 390 ARG A CA 1
ATOM 3157 C C . ARG A 1 390 ? -7.402 84.688 51.156 1 92.94 390 ARG A C 1
ATOM 3159 O O . ARG A 1 390 ? -7.918 85.438 52 1 92.94 390 ARG A O 1
ATOM 3166 N N . LYS A 1 391 ? -6.574 85.062 50.312 1 91.19 391 LYS A N 1
ATOM 3167 C CA . LYS A 1 391 ? -6.102 86.438 50.344 1 91.19 391 LYS A CA 1
ATOM 3168 C C . LYS A 1 391 ? -7.16 87.375 49.812 1 91.19 391 LYS A C 1
ATOM 3170 O O . LYS A 1 391 ? -7.258 88.562 50.25 1 91.19 391 LYS A O 1
ATOM 3175 N N . ALA A 1 392 ? -7.902 86.938 48.906 1 86.94 392 ALA A N 1
ATOM 3176 C CA . ALA A 1 392 ? -8.977 87.75 48.281 1 86.94 392 ALA A CA 1
ATOM 3177 C C . ALA A 1 392 ? -10.039 88.125 49.312 1 86.94 392 ALA A C 1
ATOM 3179 O O . ALA A 1 392 ? -10.648 89.188 49.25 1 86.94 392 ALA A O 1
ATOM 3180 N N . GLU A 1 393 ? -10.211 87.312 50.281 1 87.25 393 GLU A N 1
ATOM 3181 C CA . GLU A 1 393 ? -11.203 87.562 51.312 1 87.25 393 GLU A CA 1
ATOM 3182 C C . GLU A 1 393 ? -10.844 88.75 52.156 1 87.25 393 GLU A C 1
ATOM 3184 O O . GLU A 1 393 ? -11.719 89.438 52.688 1 87.25 393 GLU A O 1
ATOM 3189 N N . GLY A 1 394 ? -9.602 89.188 52.156 1 83.56 394 GLY A N 1
ATOM 3190 C CA . GLY A 1 394 ? -9.133 90.312 52.969 1 83.56 394 GLY A CA 1
ATOM 3191 C C . GLY A 1 394 ? -8.992 91.562 52.188 1 83.56 394 GLY A C 1
ATOM 3192 O O . GLY A 1 394 ? -8.617 92.625 52.719 1 83.56 394 GLY A O 1
ATOM 3193 N N . VAL A 1 395 ? -9.398 91.5 50.906 1 87 395 VAL A N 1
ATOM 3194 C CA . VAL A 1 395 ? -9.219 92.625 50.031 1 87 395 VAL A CA 1
ATOM 3195 C C . VAL A 1 395 ? -10.391 93.625 50.188 1 87 395 VAL A C 1
ATOM 3197 O O . VAL A 1 395 ? -11.555 93.188 50.156 1 87 395 VAL A O 1
ATOM 3200 N N . GLU A 1 396 ? -10.211 94.938 50.438 1 84.44 396 GLU A N 1
ATOM 3201 C CA . GLU A 1 396 ? -11.227 95.938 50.688 1 84.44 396 GLU A CA 1
ATOM 3202 C C . GLU A 1 396 ? -11.844 96.438 49.375 1 84.44 396 GLU A C 1
ATOM 3204 O O . GLU A 1 396 ? -13.023 96.812 49.344 1 84.44 396 GLU A O 1
ATOM 3209 N N . ASP A 1 397 ? -11.086 96.438 48.25 1 88.5 397 ASP A N 1
ATOM 3210 C CA . ASP A 1 397 ? -11.586 96.812 46.938 1 88.5 397 ASP A CA 1
ATOM 3211 C C . ASP A 1 397 ? -12.578 95.75 46.406 1 88.5 397 ASP A C 1
ATOM 3213 O O . ASP A 1 397 ? -12.18 94.688 46 1 88.5 397 ASP A O 1
ATOM 3217 N N . GLU A 1 398 ? -13.797 96.062 46.344 1 89.88 398 GLU A N 1
ATOM 3218 C CA . GLU A 1 398 ? -14.867 95.125 45.969 1 89.88 398 GLU A CA 1
ATOM 3219 C C . GLU A 1 398 ? -14.695 94.625 44.562 1 89.88 398 GLU A C 1
ATOM 3221 O O . GLU A 1 398 ? -15.016 93.5 44.25 1 89.88 398 GLU A O 1
ATOM 3226 N N . ALA A 1 399 ? -14.211 95.5 43.625 1 88.31 399 ALA A N 1
ATOM 3227 C CA . ALA A 1 399 ? -14.016 95.062 42.25 1 88.31 399 ALA A CA 1
ATOM 3228 C C . ALA A 1 399 ? -12.898 94.062 42.094 1 88.31 399 ALA A C 1
ATOM 3230 O O . ALA A 1 399 ? -13.023 93.062 41.375 1 88.31 399 ALA A O 1
ATOM 3231 N N . LEU A 1 400 ? -11.875 94.312 42.812 1 90.12 400 LEU A N 1
ATOM 3232 C CA . LEU A 1 400 ? -10.75 93.375 42.812 1 90.12 400 LEU A CA 1
ATOM 3233 C C . LEU A 1 400 ? -11.125 92.062 43.469 1 90.12 400 LEU A C 1
ATOM 3235 O O . LEU A 1 400 ? -10.766 91 42.969 1 90.12 400 LEU A O 1
ATOM 3239 N N . GLN A 1 401 ? -11.805 92.188 44.562 1 91.62 401 GLN A N 1
ATOM 3240 C CA . GLN A 1 401 ? -12.242 90.938 45.281 1 91.62 401 GLN A CA 1
ATOM 3241 C C . GLN A 1 401 ? -13.133 90.125 44.406 1 91.62 401 GLN A C 1
ATOM 3243 O O . GLN A 1 401 ? -13.008 88.875 44.406 1 91.62 401 GLN A O 1
ATOM 3248 N N . ARG A 1 402 ? -13.984 90.625 43.562 1 93.06 402 ARG A N 1
ATOM 3249 C CA . ARG A 1 402 ? -14.891 89.875 42.688 1 93.06 402 ARG A CA 1
ATOM 3250 C C . ARG A 1 402 ? -14.125 89.188 41.594 1 93.06 402 ARG A C 1
ATOM 3252 O O . ARG A 1 402 ? -14.422 88 41.312 1 93.06 402 ARG A O 1
ATOM 3259 N N . VAL A 1 403 ? -13.164 89.812 41.031 1 91.69 403 VAL A N 1
ATOM 3260 C CA . VAL A 1 403 ? -12.383 89.188 39.969 1 91.69 403 VAL A CA 1
ATOM 3261 C C . VAL A 1 403 ? -11.562 88 40.5 1 91.69 403 VAL A C 1
ATOM 3263 O O . VAL A 1 403 ? -11.477 87 39.844 1 91.69 403 VAL A O 1
ATOM 3266 N N . LEU A 1 404 ? -10.93 88.25 41.656 1 93.81 404 LEU A N 1
ATOM 3267 C CA . LEU A 1 404 ? -10.109 87.188 42.25 1 93.81 404 LEU A CA 1
ATOM 3268 C C . LEU A 1 404 ? -10.969 86 42.625 1 93.81 404 LEU A C 1
ATOM 3270 O O . LEU A 1 404 ? -10.578 84.812 42.406 1 93.81 404 LEU A O 1
ATOM 3274 N N . ASP A 1 405 ? -12.07 86.25 43.156 1 93 405 ASP A N 1
ATOM 3275 C CA . ASP A 1 405 ? -12.969 85.188 43.562 1 93 405 ASP A CA 1
ATOM 3276 C C . ASP A 1 405 ? -13.5 84.438 42.375 1 93 405 ASP A C 1
ATOM 3278 O O . ASP A 1 405 ? -13.516 83.188 42.375 1 93 405 ASP A O 1
ATOM 3282 N N . GLN A 1 406 ? -13.875 85.062 41.312 1 93.44 406 GLN A N 1
ATOM 3283 C CA . GLN A 1 406 ? -14.406 84.438 40.125 1 93.44 406 GLN A CA 1
ATOM 3284 C C . GLN A 1 406 ? -13.328 83.625 39.438 1 93.44 406 GLN A C 1
ATOM 3286 O O . GLN A 1 406 ? -13.586 82.5 39 1 93.44 406 GLN A O 1
ATOM 3291 N N . SER A 1 407 ? -12.219 84.188 39.312 1 94.69 407 SER A N 1
ATOM 3292 C CA . SER A 1 407 ? -11.133 83.5 38.656 1 94.69 407 SER A CA 1
ATOM 3293 C C . SER A 1 407 ? -10.68 82.312 39.406 1 94.69 407 SER A C 1
ATOM 3295 O O . SER A 1 407 ? -10.43 81.25 38.844 1 94.69 407 SER A O 1
ATOM 3297 N N . THR A 1 408 ? -10.555 82.375 40.688 1 94.75 408 THR A N 1
ATOM 3298 C CA . THR A 1 408 ? -10.125 81.25 41.5 1 94.75 408 THR A CA 1
ATOM 3299 C C . THR A 1 408 ? -11.188 80.125 41.5 1 94.75 408 THR A C 1
ATOM 3301 O O . THR A 1 408 ? -10.867 78.938 41.531 1 94.75 408 THR A O 1
ATOM 3304 N N . GLN A 1 409 ? -12.375 80.562 41.438 1 93.19 409 GLN A N 1
ATOM 3305 C CA . GLN A 1 409 ? -13.461 79.562 41.344 1 93.19 409 GLN A CA 1
ATOM 3306 C C . GLN A 1 409 ? -13.383 78.812 40.062 1 93.19 409 GLN A C 1
ATOM 3308 O O . GLN A 1 409 ? -13.594 77.562 40.062 1 93.19 409 GLN A O 1
ATOM 3313 N N . ILE A 1 410 ? -13.078 79.438 39 1 93.94 410 ILE A N 1
ATOM 3314 C CA . ILE A 1 410 ? -12.922 78.812 37.719 1 93.94 410 ILE A CA 1
ATOM 3315 C C . ILE A 1 410 ? -11.758 77.812 37.781 1 93.94 410 ILE A C 1
ATOM 3317 O O . ILE A 1 410 ? -11.883 76.688 37.344 1 93.94 410 ILE A O 1
ATOM 3321 N N . ILE A 1 411 ? -10.656 78.25 38.344 1 95.44 411 ILE A N 1
ATOM 3322 C CA . ILE A 1 411 ? -9.469 77.438 38.438 1 95.44 411 ILE A CA 1
ATOM 3323 C C . ILE A 1 411 ? -9.766 76.188 39.281 1 95.44 411 ILE A C 1
ATOM 3325 O O . ILE A 1 411 ? -9.477 75.062 38.875 1 95.44 411 ILE A O 1
ATOM 3329 N N . LEU A 1 412 ? -10.336 76.375 40.406 1 94.81 412 LEU A N 1
ATOM 3330 C CA . LEU A 1 412 ? -10.609 75.312 41.344 1 94.81 412 LEU A CA 1
ATOM 3331 C C . LEU A 1 412 ? -11.648 74.375 40.75 1 94.81 412 LEU A C 1
ATOM 3333 O O . LEU A 1 412 ? -11.547 73.125 40.906 1 94.81 412 LEU A O 1
ATOM 3337 N N . HIS A 1 413 ? -12.578 74.875 40.031 1 91.88 413 HIS A N 1
ATOM 3338 C CA . HIS A 1 413 ? -13.578 74.062 39.375 1 91.88 413 HIS A CA 1
ATOM 3339 C C . HIS A 1 413 ? -12.945 73.188 38.312 1 91.88 413 HIS A C 1
ATOM 3341 O O . HIS A 1 413 ? -13.242 72 38.219 1 91.88 413 HIS A O 1
ATOM 3347 N N . GLU A 1 414 ? -12.109 73.75 37.531 1 91.75 414 GLU A N 1
ATOM 3348 C CA . GLU A 1 414 ? -11.453 73 36.469 1 91.75 414 GLU A CA 1
ATOM 3349 C C . GLU A 1 414 ? -10.461 72 37.031 1 91.75 414 GLU A C 1
ATOM 3351 O O . GLU A 1 414 ? -10.305 70.875 36.469 1 91.75 414 GLU A O 1
ATOM 3356 N N . VAL A 1 415 ? -9.773 72.312 38.062 1 93.06 415 VAL A N 1
ATOM 3357 C CA . VAL A 1 415 ? -8.859 71.375 38.75 1 93.06 415 VAL A CA 1
ATOM 3358 C C . VAL A 1 415 ? -9.641 70.188 39.312 1 93.06 415 VAL A C 1
ATOM 3360 O O . VAL A 1 415 ? -9.211 69.062 39.219 1 93.06 415 VAL A O 1
ATOM 3363 N N . ASN A 1 416 ? -10.773 70.5 39.875 1 89.19 416 ASN A N 1
ATOM 3364 C CA . ASN A 1 416 ? -11.633 69.438 40.406 1 89.19 416 ASN A CA 1
ATOM 3365 C C . ASN A 1 416 ? -12.148 68.5 39.281 1 89.19 416 ASN A C 1
ATOM 3367 O O . ASN A 1 416 ? -12.234 67.312 39.469 1 89.19 416 ASN A O 1
ATOM 3371 N N . ARG A 1 417 ? -12.445 69.125 38.219 1 84.44 417 ARG A N 1
ATOM 3372 C CA . ARG A 1 417 ? -12.906 68.375 37.062 1 84.44 417 ARG A CA 1
ATOM 3373 C C . ARG A 1 417 ? -11.812 67.438 36.562 1 84.44 417 ARG A C 1
ATOM 3375 O O . ARG A 1 417 ? -12.078 66.25 36.281 1 84.44 417 ARG A O 1
ATOM 3382 N N . LEU A 1 418 ? -10.633 67.875 36.406 1 87.62 418 LEU A N 1
ATOM 3383 C CA . LEU A 1 418 ? -9.5 67.062 35.938 1 87.62 418 LEU A CA 1
ATOM 3384 C C . LEU A 1 418 ? -9.18 65.938 36.938 1 87.62 418 LEU A C 1
ATOM 3386 O O . LEU A 1 418 ? -8.844 64.812 36.531 1 87.62 418 LEU A O 1
ATOM 3390 N N . THR A 1 419 ? -9.234 66.312 38.219 1 86.31 419 THR A N 1
ATOM 3391 C CA . THR A 1 419 ? -8.984 65.312 39.25 1 86.31 419 THR A CA 1
ATOM 3392 C C . THR A 1 419 ? -10.008 64.188 39.188 1 86.31 419 THR A C 1
ATOM 3394 O O . THR A 1 419 ? -9.648 63 39.281 1 86.31 419 THR A O 1
ATOM 3397 N N . ARG A 1 420 ? -11.211 64.5 38.906 1 79.25 420 ARG A N 1
ATOM 3398 C CA . ARG A 1 420 ? -12.266 63.5 38.781 1 79.25 420 ARG A CA 1
ATOM 3399 C C . ARG A 1 420 ? -12.039 62.656 37.531 1 79.25 420 ARG A C 1
ATOM 3401 O O . ARG A 1 420 ? -12.219 61.438 37.562 1 79.25 420 ARG A O 1
ATOM 3408 N N . LEU A 1 421 ? -11.695 63.25 36.469 1 75.94 421 LEU A N 1
ATOM 3409 C CA . LEU A 1 421 ? -11.391 62.531 35.25 1 75.94 421 LEU A CA 1
ATOM 3410 C C . LEU A 1 421 ? -10.266 61.531 35.469 1 75.94 421 LEU A C 1
ATOM 3412 O O . LEU A 1 421 ? -10.367 60.375 35.031 1 75.94 421 LEU A O 1
ATOM 3416 N N . LEU A 1 422 ? -9.242 61.938 36.094 1 78.94 422 LEU A N 1
ATOM 3417 C CA . LEU A 1 422 ? -8.094 61.062 36.375 1 78.94 422 LEU A CA 1
ATOM 3418 C C . LEU A 1 422 ? -8.477 59.938 37.312 1 78.94 422 LEU A C 1
ATOM 3420 O O . LEU A 1 422 ? -7.988 58.812 37.156 1 78.94 422 LEU A O 1
ATOM 3424 N N . GLU A 1 423 ? -9.273 60.25 38.281 1 75.19 423 GLU A N 1
ATOM 3425 C CA . GLU A 1 423 ? -9.758 59.219 39.188 1 75.19 423 GLU A CA 1
ATOM 3426 C C . GLU A 1 423 ? -10.602 58.188 38.469 1 75.19 423 GLU A C 1
ATOM 3428 O O . GLU A 1 423 ? -10.461 57 38.688 1 75.19 423 GLU A O 1
ATOM 3433 N N . GLU A 1 424 ? -11.383 58.688 37.562 1 71 424 GLU A N 1
ATOM 3434 C CA . GLU A 1 424 ? -12.188 57.781 36.75 1 71 424 GLU A CA 1
ATOM 3435 C C . GLU A 1 424 ? -11.305 56.938 35.844 1 71 424 GLU A C 1
ATOM 3437 O O . GLU A 1 424 ? -11.578 55.75 35.656 1 71 424 GLU A O 1
ATOM 3442 N N . PHE A 1 425 ?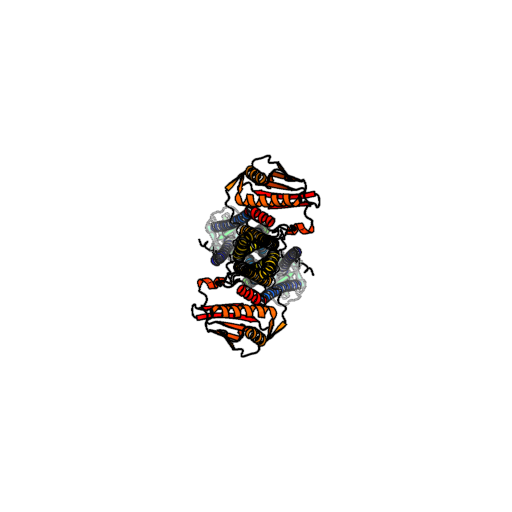 -10.352 57.531 35.344 1 71.5 425 PHE A N 1
ATOM 3443 C CA . PHE A 1 425 ? -9.398 56.844 34.469 1 71.5 425 PHE A CA 1
ATOM 3444 C C . PHE A 1 425 ? -8.633 55.781 35.25 1 71.5 425 PHE A C 1
ATOM 3446 O O . PHE A 1 425 ? -8.438 54.656 34.781 1 71.5 425 PHE A O 1
ATOM 3453 N N . ARG A 1 426 ? -8.219 56.156 36.375 1 69.69 426 ARG A N 1
ATOM 3454 C CA . ARG A 1 426 ? -7.516 55.25 37.281 1 69.69 426 ARG A CA 1
ATOM 3455 C C . ARG A 1 426 ? -8.414 54.062 37.656 1 69.69 426 ARG A C 1
ATOM 3457 O O . ARG A 1 426 ? -7.965 52.938 37.688 1 69.69 426 ARG A O 1
ATOM 3464 N N . ASP A 1 427 ? -9.578 54.406 37.969 1 68.31 427 ASP A N 1
ATOM 3465 C CA . ASP A 1 427 ? -10.539 53.375 38.312 1 68.31 427 ASP A CA 1
ATOM 3466 C C . ASP A 1 427 ? -10.766 52.406 37.188 1 68.31 427 ASP A C 1
ATOM 3468 O O . ASP A 1 427 ? -10.906 51.188 37.406 1 68.31 427 ASP A O 1
ATOM 3472 N N . PHE A 1 428 ? -10.742 52.938 36.031 1 65.56 428 PHE A N 1
ATOM 3473 C CA . PHE A 1 428 ? -10.883 52.125 34.844 1 65.56 428 PHE A CA 1
ATOM 3474 C C . PHE A 1 428 ? -9.672 51.219 34.656 1 65.56 428 PHE A C 1
ATOM 3476 O O . PHE A 1 428 ? -9.82 50.031 34.312 1 65.56 428 PHE A O 1
ATOM 3483 N N . SER A 1 429 ? -8.586 51.781 34.844 1 64.19 429 SER A N 1
ATOM 3484 C CA . SER A 1 429 ? -7.34 51.062 34.625 1 64.19 429 SER A CA 1
ATOM 3485 C C . SER A 1 429 ? -7.098 50.031 35.688 1 64.19 429 SER A C 1
ATOM 3487 O O . SER A 1 429 ? -6.398 49.031 35.469 1 64.19 429 SER A O 1
ATOM 3489 N N . ARG A 1 430 ? -7.598 50.375 36.969 1 61.28 430 ARG A N 1
ATOM 3490 C CA . ARG A 1 430 ? -7.297 49.5 38.125 1 61.28 430 ARG A CA 1
ATOM 3491 C C . ARG A 1 430 ? -8.391 48.469 38.312 1 61.28 430 ARG A C 1
ATOM 3493 O O . ARG A 1 430 ? -8.492 47.875 39.406 1 61.28 430 ARG A O 1
ATOM 3500 N N . LEU A 1 431 ? -9.219 48.375 37.438 1 63.88 431 LEU A N 1
ATOM 3501 C CA . LEU A 1 431 ? -10.188 47.312 37.688 1 63.88 431 LEU A CA 1
ATOM 3502 C C . LEU A 1 431 ? -9.492 46 38 1 63.88 431 LEU A C 1
ATOM 3504 O O . LEU A 1 431 ? -8.898 45.406 37.094 1 63.88 431 LEU A O 1
ATOM 3508 N N . ARG A 1 432 ? -9.172 45.75 39.25 1 64.75 432 ARG A N 1
ATOM 3509 C CA . ARG A 1 432 ? -8.602 44.5 39.719 1 64.75 432 ARG A CA 1
ATOM 3510 C C . ARG A 1 432 ? -9.477 43.312 39.312 1 64.75 432 ARG A C 1
ATOM 3512 O O . ARG A 1 432 ? -10.625 43.5 38.906 1 64.75 432 ARG A O 1
ATOM 3519 N N . GLU A 1 433 ? -8.859 42.094 39.375 1 77 433 GLU A N 1
ATOM 3520 C CA . GLU A 1 433 ? -9.656 40.906 39.219 1 77 433 GLU A CA 1
ATOM 3521 C C . GLU A 1 433 ? -10.797 40.844 40.25 1 77 433 GLU A C 1
ATOM 3523 O O . GLU A 1 433 ? -10.602 41.156 41.406 1 77 433 GLU A O 1
ATOM 3528 N N . PRO A 1 434 ? -11.961 40.688 39.75 1 81.12 434 PRO A N 1
ATOM 3529 C CA . PRO A 1 434 ? -13.117 40.719 40.656 1 81.12 434 PRO A CA 1
ATOM 3530 C C . PRO A 1 434 ? -13.039 39.656 41.75 1 81.12 434 PRO A C 1
ATOM 3532 O O . PRO A 1 434 ? -12.609 38.531 41.5 1 81.12 434 PRO A O 1
ATOM 3535 N N . THR A 1 435 ? -13.062 40.031 42.938 1 86.44 435 THR A N 1
ATOM 3536 C CA . THR A 1 435 ? -13.266 39.094 44.031 1 86.44 435 THR A CA 1
ATOM 3537 C C . THR A 1 435 ? -14.719 38.656 44.094 1 86.44 435 THR A C 1
ATOM 3539 O O . THR A 1 435 ? -15.594 39.406 44.531 1 86.44 435 THR A O 1
ATOM 3542 N N . LEU A 1 436 ? -14.938 37.344 43.75 1 89.75 436 LEU A N 1
ATOM 3543 C CA . LEU A 1 436 ? -16.297 36.844 43.625 1 89.75 436 LEU A CA 1
ATOM 3544 C C . LEU A 1 436 ? -16.875 36.438 44.969 1 89.75 436 LEU A C 1
ATOM 3546 O O . LEU A 1 436 ? -16.344 35.562 45.656 1 89.75 436 LEU A O 1
ATOM 3550 N N . THR A 1 437 ? -17.781 37.219 45.5 1 91.69 437 THR A N 1
ATOM 3551 C CA . THR A 1 437 ? -18.547 36.938 46.688 1 91.69 437 THR A CA 1
ATOM 3552 C C . THR A 1 437 ? -20.031 36.906 46.406 1 91.69 437 THR A C 1
ATOM 3554 O O . THR A 1 437 ? -20.484 37.438 45.406 1 91.69 437 THR A O 1
ATOM 3557 N N . PRO A 1 438 ? -20.797 36.062 47.219 1 93.62 438 PRO A N 1
ATOM 3558 C CA . PRO A 1 438 ? -22.25 36.062 47 1 93.62 438 PRO A CA 1
ATOM 3559 C C . PRO A 1 438 ? -22.859 37.469 47.094 1 93.62 438 PRO A C 1
ATOM 3561 O O . PRO A 1 438 ? -22.656 38.156 48.094 1 93.62 438 PRO A O 1
ATOM 3564 N N . CYS A 1 439 ? -23.453 37.844 46.031 1 92.75 439 CYS A N 1
ATOM 3565 C CA . CYS A 1 439 ? -24.047 39.188 45.938 1 92.75 439 CYS A CA 1
ATOM 3566 C C . CYS A 1 439 ? -25.531 39.094 45.562 1 92.75 439 CYS A C 1
ATOM 3568 O O . CYS A 1 439 ? -25.875 38.5 44.562 1 92.75 439 CYS A O 1
ATOM 3570 N N . ASN A 1 440 ? -26.375 39.562 46.531 1 94.44 440 ASN A N 1
ATOM 3571 C CA . ASN A 1 440 ? -27.797 39.656 46.188 1 94.44 440 ASN A CA 1
ATOM 3572 C C . ASN A 1 440 ? -28.078 40.875 45.312 1 94.44 440 ASN A C 1
ATOM 3574 O O . ASN A 1 440 ? -27.953 42 45.719 1 94.44 440 ASN A O 1
ATOM 3578 N N . LEU A 1 441 ? -28.547 40.594 44.062 1 94.69 441 LEU A N 1
ATOM 3579 C CA . LEU A 1 441 ? -28.688 41.625 43.062 1 94.69 441 LEU A CA 1
ATOM 3580 C C . LEU A 1 441 ? -29.828 42.562 43.406 1 94.69 441 LEU A C 1
ATOM 3582 O O . LEU A 1 441 ? -29.75 43.781 43.125 1 94.69 441 LEU A O 1
ATOM 3586 N N . ARG A 1 442 ? -30.891 42.062 44.031 1 93.75 442 ARG A N 1
ATOM 3587 C CA . ARG A 1 442 ? -32 42.906 44.406 1 93.75 442 ARG A CA 1
ATOM 3588 C C . ARG A 1 442 ? -31.578 43.938 45.438 1 93.75 442 ARG A C 1
ATOM 3590 O O . ARG A 1 442 ? -31.891 45.125 45.312 1 93.75 442 ARG A O 1
ATOM 3597 N N . SER A 1 443 ? -30.906 43.469 46.406 1 93.62 443 SER A N 1
ATOM 3598 C CA . SER A 1 443 ? -30.422 44.344 47.469 1 93.62 443 SER A CA 1
ATOM 3599 C C . SER A 1 443 ? -29.438 45.375 46.906 1 93.62 443 SER A C 1
ATOM 3601 O O . SER A 1 443 ? -29.469 46.562 47.312 1 93.62 443 SER A O 1
ATOM 3603 N N . LEU A 1 444 ? -28.641 44.906 46.094 1 94.19 444 LEU A N 1
ATOM 3604 C CA . LEU A 1 444 ? -27.641 45.812 45.469 1 94.19 444 LEU A CA 1
ATOM 3605 C C . LEU A 1 444 ? -28.328 46.906 44.656 1 94.19 444 LEU A C 1
ATOM 3607 O O . LEU A 1 444 ? -27.969 48.062 44.781 1 94.19 444 LEU A O 1
ATOM 3611 N N . LEU A 1 445 ? -29.266 46.562 43.875 1 94.75 445 LEU A N 1
ATOM 3612 C CA . LEU A 1 445 ? -29.984 47.531 43.031 1 94.75 445 LEU A CA 1
ATOM 3613 C C . LEU A 1 445 ? -30.75 48.531 43.875 1 94.75 445 LEU A C 1
ATOM 3615 O O . LEU A 1 445 ? -30.734 49.719 43.594 1 94.75 445 LEU A O 1
ATOM 3619 N N . SER A 1 446 ? -31.391 48.031 44.906 1 92.81 446 SER A N 1
ATOM 3620 C CA . SER A 1 446 ? -32.156 48.906 45.812 1 92.81 446 SER A CA 1
ATOM 3621 C C . SER A 1 446 ? -31.234 49.906 46.5 1 92.81 446 SER A C 1
ATOM 3623 O O . SER A 1 446 ? -31.594 51.094 46.594 1 92.81 446 SER A O 1
ATOM 3625 N N . HIS A 1 447 ? -30.141 49.438 46.875 1 91.81 447 HIS A N 1
ATOM 3626 C CA . HIS A 1 447 ? -29.172 50.312 47.5 1 91.81 447 HIS A CA 1
ATOM 3627 C C . HIS A 1 447 ? -28.672 51.406 46.562 1 91.81 447 HIS A C 1
ATOM 3629 O O . HIS A 1 447 ? -28.562 52.562 46.938 1 91.81 447 HIS A O 1
ATOM 3635 N N . ILE A 1 448 ? -28.391 51.031 45.344 1 92.19 448 ILE A N 1
ATOM 3636 C CA . ILE A 1 448 ? -27.875 51.969 44.344 1 92.19 448 ILE A CA 1
ATOM 3637 C C . ILE A 1 448 ? -28.953 53 44.031 1 92.19 448 ILE A C 1
ATOM 3639 O O . ILE A 1 448 ? -28.672 54.219 44 1 92.19 448 ILE A O 1
ATOM 3643 N N . LEU A 1 449 ? -30.141 52.656 43.844 1 92.5 449 LEU A N 1
ATOM 3644 C CA . LEU A 1 449 ? -31.234 53.562 43.469 1 92.5 449 LEU A CA 1
ATOM 3645 C C . LEU A 1 449 ? -31.531 54.531 44.594 1 92.5 449 LEU A C 1
ATOM 3647 O O . LEU A 1 449 ? -31.891 55.688 44.312 1 92.5 449 LEU A O 1
ATOM 3651 N N . SER A 1 450 ? -31.406 54.062 45.812 1 89.56 450 SER A N 1
ATOM 3652 C CA . SER A 1 450 ? -31.688 54.906 46.938 1 89.56 450 SER A CA 1
ATOM 3653 C C . SER A 1 450 ? -30.688 56.062 47.031 1 89.56 450 SER A C 1
ATOM 3655 O O . SER A 1 450 ? -31.031 57.156 47.5 1 89.56 450 SER A O 1
ATOM 3657 N N . SER A 1 451 ? -29.531 55.781 46.5 1 86.88 451 SER A N 1
ATOM 3658 C CA . SER A 1 451 ? -28.516 56.844 46.531 1 86.88 451 SER A CA 1
ATOM 3659 C C . SER A 1 451 ? -28.812 57.938 45.531 1 86.88 451 SER A C 1
ATOM 3661 O O . SER A 1 451 ? -28.312 59.062 45.656 1 86.88 451 SER A O 1
ATOM 3663 N N . TYR A 1 452 ? -29.578 57.688 44.562 1 85 452 TYR A N 1
ATOM 3664 C CA . TYR A 1 452 ? -29.906 58.656 43.531 1 85 452 TYR A CA 1
ATOM 3665 C C . TYR A 1 452 ? -31.297 59.25 43.75 1 85 452 TYR A C 1
ATOM 3667 O O . TYR A 1 452 ? -31.672 60.25 43.125 1 85 452 TYR A O 1
ATOM 3675 N N . ASP A 1 453 ? -31.938 58.625 44.719 1 76.5 453 ASP A N 1
ATOM 3676 C CA . ASP A 1 453 ? -33.312 59.062 45 1 76.5 453 ASP A CA 1
ATOM 3677 C C . ASP A 1 453 ? -33.344 60.281 45.875 1 76.5 453 ASP A C 1
ATOM 3679 O O . ASP A 1 453 ? -32.938 60.219 47.031 1 76.5 453 ASP A O 1
ATOM 3683 N N . ALA A 1 454 ? -33.219 61.5 45.344 1 71.44 454 ALA A N 1
ATOM 3684 C CA . ALA A 1 454 ? -33.312 62.719 46.125 1 71.44 454 ALA A CA 1
ATOM 3685 C C . ALA A 1 454 ? -34.656 63.438 45.844 1 71.44 454 ALA A C 1
ATOM 3687 O O . ALA A 1 454 ? -35.219 63.281 44.781 1 71.44 454 ALA A O 1
ATOM 3688 N N . PRO A 1 455 ? -35.125 64.25 47.094 1 70.38 455 PRO A N 1
ATOM 3689 C CA . PRO A 1 455 ? -36.344 65.062 46.906 1 70.38 455 PRO A CA 1
ATOM 3690 C C . PRO A 1 455 ? -36.219 66.125 45.875 1 70.38 455 PRO A C 1
ATOM 3692 O O . PRO A 1 455 ? -35.156 66.75 45.719 1 70.38 455 PRO A O 1
ATOM 3695 N N . GLU A 1 456 ? -37.094 66.25 44.719 1 73 456 GLU A N 1
ATOM 3696 C CA . GLU A 1 456 ? -37.188 67.312 43.75 1 73 456 GLU A CA 1
ATOM 3697 C C . GLU A 1 456 ? -36.406 67 42.5 1 73 456 GLU A C 1
ATOM 3699 O O . GLU A 1 456 ? -35.938 67.875 41.781 1 73 456 GLU A O 1
ATOM 3704 N N . THR A 1 457 ? -36.219 65.688 42.312 1 81 457 THR A N 1
ATOM 3705 C CA . THR A 1 457 ? -35.531 65.312 41.062 1 81 457 THR A CA 1
ATOM 3706 C C . THR A 1 457 ? -36.531 65.125 39.969 1 81 457 THR A C 1
ATOM 3708 O O . THR A 1 457 ? -37.656 64.688 40.219 1 81 457 THR A O 1
ATOM 3711 N N . PRO A 1 458 ? -36.188 65.5 38.781 1 86.75 458 PRO A N 1
ATOM 3712 C CA . PRO A 1 458 ? -37.062 65.312 37.625 1 86.75 458 PRO A CA 1
ATOM 3713 C C . PRO A 1 458 ? -37.219 63.906 37.156 1 86.75 458 PRO A C 1
ATOM 3715 O O . PRO A 1 458 ? -37.844 63.625 36.125 1 86.75 458 PRO A O 1
ATOM 3718 N N . TYR A 1 459 ? -36.688 62.938 37.938 1 90.06 459 TYR A N 1
ATOM 3719 C CA . TYR A 1 459 ? -36.781 61.562 37.5 1 90.06 459 TYR A CA 1
ATOM 3720 C C . TYR A 1 459 ? -37.312 60.688 38.625 1 90.06 459 TYR A C 1
ATOM 3722 O O . TYR A 1 459 ? -37.188 61.031 39.812 1 90.06 459 TYR A O 1
ATOM 3730 N N . ARG A 1 460 ? -38 59.531 38.281 1 90.88 460 ARG A N 1
ATOM 3731 C CA . ARG A 1 460 ? -38.5 58.531 39.188 1 90.88 460 ARG A CA 1
ATOM 3732 C C . ARG A 1 460 ? -38.031 57.156 38.812 1 90.88 460 ARG A C 1
ATOM 3734 O O . ARG A 1 460 ? -37.875 56.844 37.625 1 90.88 460 ARG A O 1
ATOM 3741 N N . PHE A 1 461 ? -37.75 56.438 39.812 1 92.88 461 PHE A N 1
ATOM 3742 C CA . PHE A 1 461 ? -37.25 55.062 39.562 1 92.88 461 PHE A CA 1
ATOM 3743 C C . PHE A 1 461 ? -38.375 54.062 39.781 1 92.88 461 PHE A C 1
ATOM 3745 O O . PHE A 1 461 ? -39.156 54.156 40.719 1 92.88 461 PHE A O 1
ATOM 3752 N N . HIS A 1 462 ? -38.562 53.125 38.844 1 92.69 462 HIS A N 1
ATOM 3753 C CA . HIS A 1 462 ? -39.438 51.969 38.969 1 92.69 462 HIS A CA 1
ATOM 3754 C C . HIS A 1 462 ? -38.625 50.656 39.031 1 92.69 462 HIS A C 1
ATOM 3756 O O . HIS A 1 462 ? -38 50.281 38.031 1 92.69 462 HIS A O 1
ATOM 3762 N N . LEU A 1 463 ? -38.531 50.031 40.156 1 93.12 463 LEU A N 1
ATOM 3763 C CA . LEU A 1 463 ? -37.781 48.812 40.344 1 93.12 463 LEU A CA 1
ATOM 3764 C C . LEU A 1 463 ? -38.719 47.594 40.281 1 93.12 463 LEU A C 1
ATOM 3766 O O . LEU A 1 463 ? -39.656 47.5 41.094 1 93.12 463 LEU A O 1
ATOM 3770 N N . ASP A 1 464 ? -38.5 46.781 39.281 1 91.69 464 ASP A N 1
ATOM 3771 C CA . ASP A 1 464 ? -39.281 45.562 39.125 1 91.69 464 ASP A CA 1
ATOM 3772 C C . ASP A 1 464 ? -38.375 44.312 39.312 1 91.69 464 ASP A C 1
ATOM 3774 O O . ASP A 1 464 ? -37.688 43.906 38.375 1 91.69 464 ASP A O 1
ATOM 3778 N N . THR A 1 465 ? -38.344 43.781 40.5 1 87.38 465 THR A N 1
ATOM 3779 C CA . THR A 1 465 ? -37.531 42.625 40.812 1 87.38 465 THR A CA 1
ATOM 3780 C C . THR A 1 465 ? -38.375 41.469 41.375 1 87.38 465 THR A C 1
ATOM 3782 O O . THR A 1 465 ? -38.5 41.312 42.594 1 87.38 465 THR A O 1
ATOM 3785 N N . PRO A 1 466 ? -38.906 40.688 40.469 1 76.38 466 PRO A N 1
ATOM 3786 C CA . PRO A 1 466 ? -39.844 39.656 40.938 1 76.38 466 PRO A CA 1
ATOM 3787 C C . PRO A 1 466 ? -39.125 38.594 41.812 1 76.38 466 PRO A C 1
ATOM 3789 O O . PRO A 1 466 ? -39.781 38 42.688 1 76.38 466 PRO A O 1
ATOM 3792 N N . GLU A 1 467 ? -37.875 38.281 41.562 1 83.25 467 GLU A N 1
ATOM 3793 C CA . GLU A 1 467 ? -37.188 37.25 42.312 1 83.25 467 GLU A CA 1
ATOM 3794 C C . GLU A 1 467 ? -35.844 37.75 42.812 1 83.25 467 GLU A C 1
ATOM 3796 O O . GLU A 1 467 ? -35.281 38.688 42.281 1 83.25 467 GLU A O 1
ATOM 3801 N N . ASP A 1 468 ? -35.5 37.156 43.969 1 87.81 468 ASP A N 1
ATOM 3802 C CA . ASP A 1 468 ? -34.156 37.375 44.5 1 87.81 468 ASP A CA 1
ATOM 3803 C C . ASP A 1 468 ? -33.156 36.469 43.781 1 87.81 468 ASP A C 1
ATOM 3805 O O . ASP A 1 468 ? -33.375 35.281 43.625 1 87.81 468 ASP A O 1
ATOM 3809 N N . ILE A 1 469 ? -32.219 37.125 43.219 1 92.56 469 ILE A N 1
ATOM 3810 C CA . ILE A 1 469 ? -31.172 36.375 42.5 1 92.56 469 ILE A CA 1
ATOM 3811 C C . ILE A 1 469 ? -29.812 36.656 43.156 1 92.56 469 ILE A C 1
ATOM 3813 O O . ILE A 1 469 ? -29.406 37.812 43.312 1 92.56 469 ILE A O 1
ATOM 3817 N N . VAL A 1 470 ? -29.172 35.594 43.594 1 93.56 470 VAL A N 1
ATOM 3818 C CA . VAL A 1 470 ? -27.828 35.688 44.156 1 93.56 470 VAL A CA 1
ATOM 3819 C C . VAL A 1 470 ? -26.797 35.156 43.156 1 93.56 470 VAL A C 1
ATOM 3821 O O . VAL A 1 470 ? -26.984 34.062 42.594 1 93.56 470 VAL A O 1
ATOM 3824 N N . ILE A 1 471 ? -25.828 36 42.875 1 93.12 471 ILE A N 1
ATOM 3825 C CA . ILE A 1 471 ? -24.766 35.562 41.969 1 93.12 471 ILE A CA 1
ATOM 3826 C C . ILE A 1 471 ? -23.406 35.75 42.656 1 93.12 471 ILE A C 1
ATOM 3828 O O . ILE A 1 471 ? -23.312 36.406 43.688 1 93.12 471 ILE A O 1
ATOM 3832 N N . GLN A 1 472 ? -22.406 35.031 42.156 1 93.5 472 GLN A N 1
ATOM 3833 C CA . GLN A 1 472 ? -21.031 35.281 42.562 1 93.5 472 GLN A CA 1
ATOM 3834 C C . GLN A 1 472 ? -20.422 36.438 41.812 1 93.5 472 GLN A C 1
ATOM 3836 O O . GLN A 1 472 ? -20.203 36.375 40.594 1 93.5 472 GLN A O 1
ATOM 3841 N N . ALA A 1 473 ? -20.25 37.562 42.469 1 92.94 473 ALA A N 1
ATOM 3842 C CA . ALA A 1 473 ? -19.734 38.75 41.812 1 92.94 473 ALA A CA 1
ATOM 3843 C C . ALA A 1 473 ? -19.016 39.656 42.781 1 92.94 473 ALA A C 1
ATOM 3845 O O . ALA A 1 473 ? -19.125 39.5 44 1 92.94 473 ALA A O 1
ATOM 3846 N N . ASP A 1 474 ? -18.172 40.5 42.281 1 92.31 474 ASP A N 1
ATOM 3847 C CA . ASP A 1 474 ? -17.594 41.594 43.062 1 92.31 474 ASP A CA 1
ATOM 3848 C C . ASP A 1 474 ? -18.594 42.719 43.219 1 92.31 474 ASP A C 1
ATOM 3850 O O . ASP A 1 474 ? -18.906 43.438 42.281 1 92.31 474 ASP A O 1
ATOM 3854 N N . GLU A 1 475 ? -19.078 42.938 44.438 1 92.44 475 GLU A N 1
ATOM 3855 C CA . GLU A 1 475 ? -20.156 43.906 44.719 1 92.44 475 GLU A CA 1
ATOM 3856 C C . GLU A 1 475 ? -19.734 45.312 44.344 1 92.44 475 GLU A C 1
ATOM 3858 O O . GLU A 1 475 ? -20.547 46.062 43.812 1 92.44 475 GLU A O 1
ATOM 3863 N N . GLU A 1 476 ? -18.516 45.688 44.594 1 88.44 476 GLU A N 1
ATOM 3864 C CA . GLU A 1 476 ? -18.047 47.031 44.344 1 88.44 476 GLU A CA 1
ATOM 3865 C C . GLU A 1 476 ? -17.984 47.312 42.844 1 88.44 476 GLU A C 1
ATOM 3867 O O . GLU A 1 476 ? -18.328 48.406 42.375 1 88.44 476 GLU A O 1
ATOM 3872 N N . HIS A 1 477 ? -17.547 46.25 42.156 1 90.19 477 HIS A N 1
ATOM 3873 C CA . HIS A 1 477 ? -17.484 46.375 40.719 1 90.19 477 HIS A CA 1
ATOM 3874 C C . HIS A 1 477 ? -18.875 46.531 40.125 1 90.19 477 HIS A C 1
ATOM 3876 O O . HIS A 1 477 ? -19.094 47.406 39.281 1 90.19 477 HIS A O 1
ATOM 3882 N N . LEU A 1 478 ? -19.734 45.719 40.594 1 93.5 478 LEU A N 1
ATOM 3883 C CA . LEU A 1 478 ? -21.094 45.781 40.062 1 93.5 478 LEU A CA 1
ATOM 3884 C C . LEU A 1 478 ? -21.766 47.094 40.438 1 93.5 478 LEU A C 1
ATOM 3886 O O . LEU A 1 478 ? -22.531 47.656 39.625 1 93.5 478 LEU A O 1
ATOM 3890 N N . LYS A 1 479 ? -21.5 47.594 41.625 1 91.94 479 LYS A N 1
ATOM 3891 C CA . LYS A 1 479 ? -22.031 48.906 42.031 1 91.94 479 LYS A CA 1
ATOM 3892 C C . LYS A 1 479 ? -21.578 50 41.062 1 91.94 479 LYS A C 1
ATOM 3894 O O . LYS A 1 479 ? -22.375 50.875 40.688 1 91.94 479 LYS A O 1
ATOM 3899 N N . GLN A 1 480 ? -20.375 49.906 40.75 1 87.62 480 GLN A N 1
ATOM 3900 C CA . GLN A 1 480 ? -19.812 50.906 39.844 1 87.62 480 GLN A CA 1
ATOM 3901 C C . GLN A 1 480 ? -20.469 50.781 38.438 1 87.62 480 GLN A C 1
ATOM 3903 O O . GLN A 1 480 ? -20.828 51.812 37.844 1 87.62 480 GLN A O 1
ATOM 3908 N N . ALA A 1 481 ? -20.609 49.531 37.969 1 91.81 481 ALA A N 1
ATOM 3909 C CA . ALA A 1 481 ? -21.203 49.312 36.656 1 91.81 481 ALA A CA 1
ATOM 3910 C C . ALA A 1 481 ? -22.641 49.812 36.625 1 91.81 481 ALA A C 1
ATOM 3912 O O . ALA A 1 481 ? -23.031 50.562 35.719 1 91.81 481 ALA A O 1
ATOM 3913 N N . LEU A 1 482 ? -23.359 49.406 37.562 1 94.69 482 LEU A N 1
ATOM 3914 C CA . LEU A 1 482 ? -24.766 49.75 37.594 1 94.69 482 LEU A CA 1
ATOM 3915 C C . LEU A 1 482 ? -24.938 51.25 37.844 1 94.69 482 LEU A C 1
ATOM 3917 O O . LEU A 1 482 ? -25.844 51.875 37.312 1 94.69 482 LEU A O 1
ATOM 3921 N N . GLY A 1 483 ? -24.094 51.812 38.688 1 90.38 483 GLY A N 1
ATOM 3922 C CA . GLY A 1 483 ? -24.109 53.25 38.906 1 90.38 483 GLY A CA 1
ATOM 3923 C C . GLY A 1 483 ? -23.891 54.062 37.625 1 90.38 483 GLY A C 1
ATOM 3924 O O . GLY A 1 483 ? -24.578 55.031 37.375 1 90.38 483 GLY A O 1
ATOM 3925 N N . ASN A 1 484 ? -22.984 53.625 36.844 1 87.19 484 ASN A N 1
ATOM 3926 C CA . ASN A 1 484 ? -22.703 54.281 35.562 1 87.19 484 ASN A CA 1
ATOM 3927 C C . ASN A 1 484 ? -23.906 54.219 34.625 1 87.19 484 ASN A C 1
ATOM 3929 O O . ASN A 1 484 ? -24.219 55.219 33.938 1 87.19 484 ASN A O 1
ATOM 3933 N N . LEU A 1 485 ? -24.531 53.062 34.625 1 94.06 485 LEU A N 1
ATOM 3934 C CA . LEU A 1 485 ? -25.703 52.906 33.75 1 94.06 485 LEU A CA 1
ATOM 3935 C C . LEU A 1 485 ? -26.859 53.781 34.219 1 94.06 485 LEU A C 1
ATOM 3937 O O . LEU A 1 485 ? -27.547 54.375 33.406 1 94.06 485 LEU A O 1
ATOM 3941 N N . ILE A 1 486 ? -27.094 53.781 35.469 1 93.19 486 ILE A N 1
ATOM 3942 C CA . ILE A 1 486 ? -28.172 54.594 36.031 1 93.19 486 ILE A CA 1
ATOM 3943 C C . ILE A 1 486 ? -27.891 56.062 35.781 1 93.19 486 ILE A C 1
ATOM 3945 O O . ILE A 1 486 ? -28.781 56.812 35.406 1 93.19 486 ILE A O 1
ATOM 3949 N N . GLN A 1 487 ? -26.625 56.469 36.062 1 88.56 487 GLN A N 1
ATOM 3950 C CA . GLN A 1 487 ? -26.25 57.844 35.781 1 88.56 487 GLN A CA 1
ATOM 3951 C C . GLN A 1 487 ? -26.469 58.219 34.312 1 88.56 487 GLN A C 1
ATOM 3953 O O . GLN A 1 487 ? -26.938 59.312 34 1 88.56 487 GLN A O 1
ATOM 3958 N N . ASN A 1 488 ? -26.109 57.375 33.438 1 88.81 488 ASN A N 1
ATOM 3959 C CA . ASN A 1 488 ? -26.328 57.594 32.031 1 88.81 488 ASN A CA 1
ATOM 3960 C C . ASN A 1 488 ? -27.812 57.75 31.703 1 88.81 488 ASN A C 1
ATOM 3962 O O . ASN A 1 488 ? -28.188 58.594 30.891 1 88.81 488 ASN A O 1
ATOM 3966 N N . ALA A 1 489 ? -28.625 56.906 32.312 1 92.38 489 ALA A N 1
ATOM 3967 C CA . ALA A 1 489 ? -30.078 57 32.125 1 92.38 489 ALA A CA 1
ATOM 3968 C C . ALA A 1 489 ? -30.609 58.344 32.594 1 92.38 489 ALA A C 1
ATOM 3970 O O . ALA A 1 489 ? -31.453 58.938 31.953 1 92.38 489 ALA A O 1
ATOM 3971 N N . ILE A 1 490 ? -30.109 58.844 33.719 1 89.62 490 ILE A N 1
ATOM 3972 C CA . ILE A 1 490 ? -30.516 60.125 34.281 1 89.62 490 ILE A CA 1
ATOM 3973 C C . ILE A 1 490 ? -30.109 61.25 33.344 1 89.62 490 ILE A C 1
ATOM 3975 O O . ILE A 1 490 ? -30.922 62.125 33.031 1 89.62 490 ILE A O 1
ATOM 3979 N N . ASP A 1 491 ? -28.875 61.156 32.875 1 87.19 491 ASP A N 1
ATOM 3980 C CA . ASP A 1 491 ? -28.344 62.219 32 1 87.19 491 ASP A CA 1
ATOM 3981 C C . ASP A 1 491 ? -29.078 62.25 30.672 1 87.19 491 ASP A C 1
ATOM 3983 O O . ASP A 1 491 ? -29.219 63.312 30.062 1 87.19 491 ASP A O 1
ATOM 3987 N N . ALA A 1 492 ? -29.531 61.156 30.203 1 88.81 492 ALA A N 1
ATOM 3988 C CA . ALA A 1 492 ? -30.234 61.062 28.938 1 88.81 492 ALA A CA 1
ATOM 3989 C C . ALA A 1 492 ? -31.547 61.844 28.969 1 88.81 492 ALA A C 1
ATOM 3991 O O . ALA A 1 492 ? -32.031 62.281 27.938 1 88.81 492 ALA A O 1
ATOM 3992 N N . GLY A 1 493 ? -32.094 61.969 30.125 1 86.44 493 GLY A N 1
ATOM 3993 C CA . GLY A 1 493 ? -33.375 62.688 30.281 1 86.44 493 GLY A CA 1
ATOM 3994 C C . GLY A 1 493 ? -33.219 64.188 30.188 1 86.44 493 GLY A C 1
ATOM 3995 O O . GLY A 1 493 ? -34.219 64.875 29.969 1 86.44 493 GLY A O 1
ATOM 3996 N N . ALA A 1 494 ? -32.031 64.75 30.219 1 79.25 494 ALA A N 1
ATOM 3997 C CA . ALA A 1 494 ? -31.688 66.188 30.062 1 79.25 494 ALA A CA 1
ATOM 3998 C C . ALA A 1 494 ? -32.562 67.062 30.969 1 79.25 494 ALA A C 1
ATOM 4000 O O . ALA A 1 494 ? -33.062 68.062 30.531 1 79.25 494 ALA A O 1
ATOM 4001 N N . GLY A 1 495 ? -32.812 66.625 32.156 1 80.31 495 GLY A N 1
ATOM 4002 C CA . GLY A 1 495 ? -33.531 67.438 33.094 1 80.31 495 GLY A CA 1
ATOM 4003 C C . GLY A 1 495 ? -35.031 67.312 32.938 1 80.31 495 GLY A C 1
ATOM 4004 O O . GLY A 1 495 ? -35.812 67.938 33.719 1 80.31 495 GLY A O 1
ATOM 4005 N N . LYS A 1 496 ? -35.531 66.625 32.094 1 85.19 496 LYS A N 1
ATOM 4006 C CA . LYS A 1 496 ? -36.969 66.438 31.891 1 85.19 496 LYS A CA 1
ATOM 4007 C C . LYS A 1 496 ? -37.469 65.25 32.781 1 85.19 496 LYS A C 1
ATOM 4009 O O . LYS A 1 496 ? -36.688 64.438 33.281 1 85.19 496 LYS A O 1
ATOM 4014 N N . GLU A 1 497 ? -38.812 65.438 33 1 86.81 497 GLU A N 1
ATOM 4015 C CA . GLU A 1 497 ? -39.438 64.375 33.781 1 86.81 497 GLU A CA 1
ATOM 4016 C C . GLU A 1 497 ? -39.406 63.031 33.062 1 86.81 497 GLU A C 1
ATOM 4018 O O . GLU A 1 497 ? -39.781 62.969 31.891 1 86.81 497 GLU A O 1
ATOM 4023 N N . GLN A 1 498 ? -38.781 62.031 33.688 1 91.31 498 GLN A N 1
ATOM 4024 C CA . GLN A 1 498 ? -38.719 60.719 33.094 1 91.31 498 GLN A CA 1
ATOM 4025 C C . GLN A 1 498 ? -38.844 59.625 34.188 1 91.31 498 GLN A C 1
ATOM 4027 O O . GLN A 1 498 ? -38.562 59.906 35.344 1 91.31 498 GLN A O 1
ATOM 4032 N N . THR A 1 499 ? -39.344 58.5 33.719 1 92 499 THR A N 1
ATOM 4033 C CA . THR A 1 499 ? -39.344 57.312 34.562 1 92 499 THR A CA 1
ATOM 4034 C C . THR A 1 499 ? -38.281 56.344 34.094 1 92 499 THR A C 1
ATOM 4036 O O . THR A 1 499 ? -38.25 55.938 32.938 1 92 499 THR A O 1
ATOM 4039 N N . ILE A 1 500 ? -37.344 56.062 34.938 1 94.56 500 ILE A N 1
ATOM 4040 C CA . ILE A 1 500 ? -36.312 55.062 34.656 1 94.56 500 ILE A CA 1
ATOM 4041 C C . ILE A 1 500 ? -36.75 53.719 35.25 1 94.56 500 ILE A C 1
ATOM 4043 O O . ILE A 1 500 ? -36.938 53.594 36.469 1 94.56 500 ILE A O 1
ATOM 4047 N N . THR A 1 501 ? -36.844 52.719 34.406 1 95.44 501 THR A N 1
ATOM 4048 C CA . THR A 1 501 ? -37.312 51.406 34.812 1 95.44 501 THR A CA 1
ATOM 4049 C C . THR A 1 501 ? -36.125 50.438 34.906 1 95.44 501 THR A C 1
ATOM 4051 O O . THR A 1 501 ? -35.344 50.312 33.969 1 95.44 501 THR A O 1
ATOM 4054 N N . VAL A 1 502 ? -35.906 49.844 36.062 1 95.94 502 VAL A N 1
ATOM 4055 C CA . VAL A 1 502 ? -34.906 48.812 36.281 1 95.94 502 VAL A CA 1
ATOM 4056 C C . VAL A 1 502 ? -35.594 47.469 36.562 1 95.94 502 VAL A C 1
ATOM 4058 O O . VAL A 1 502 ? -36.406 47.344 37.469 1 95.94 502 VAL A O 1
ATOM 4061 N N . ARG A 1 503 ? -35.25 46.438 35.719 1 96 503 ARG A N 1
ATOM 4062 C CA . ARG A 1 503 ? -35.875 45.125 35.844 1 96 503 ARG A CA 1
ATOM 4063 C C . ARG A 1 503 ? -34.812 44.062 36.031 1 96 503 ARG A C 1
ATOM 4065 O O . ARG A 1 503 ? -33.75 44.094 35.406 1 96 503 ARG A O 1
ATOM 4072 N N . LEU A 1 504 ? -35 43.219 36.938 1 95.19 504 LEU A N 1
ATOM 4073 C CA . LEU A 1 504 ? -34.188 42.031 37.188 1 95.19 504 LEU A CA 1
ATOM 4074 C C . LEU A 1 504 ? -34.938 40.781 36.875 1 95.19 504 LEU A C 1
ATOM 4076 O O . LEU A 1 504 ? -36.031 40.531 37.438 1 95.19 504 LEU A O 1
ATOM 4080 N N . LEU A 1 505 ? -34.344 40.031 35.906 1 93.12 505 LEU A N 1
ATOM 4081 C CA . LEU A 1 505 ? -35.031 38.812 35.5 1 93.12 505 LEU A CA 1
ATOM 4082 C C . LEU A 1 505 ? -34.062 37.625 35.5 1 93.12 505 LEU A C 1
ATOM 4084 O O . LEU A 1 505 ? -32.875 37.781 35.25 1 93.12 505 LEU A O 1
ATOM 4088 N N . ARG A 1 506 ? -34.594 36.438 35.875 1 93.38 506 ARG A N 1
ATOM 4089 C CA . ARG A 1 506 ? -33.844 35.188 35.688 1 93.38 506 ARG A CA 1
ATOM 4090 C C . ARG A 1 506 ? -34.156 34.562 34.344 1 93.38 506 ARG A C 1
ATOM 4092 O O . ARG A 1 506 ? -35.312 34.344 34 1 93.38 506 ARG A O 1
ATOM 4099 N N . THR A 1 507 ? -33.125 34.438 33.594 1 88.62 507 THR A N 1
ATOM 4100 C CA . THR A 1 507 ? -33.281 33.844 32.281 1 88.62 507 THR A CA 1
ATOM 4101 C C . THR A 1 507 ? -32.5 32.531 32.156 1 88.62 507 THR A C 1
ATOM 4103 O O . THR A 1 507 ? -31.484 32.344 32.844 1 88.62 507 THR A O 1
ATOM 4106 N N . SER A 1 508 ? -32.938 31.578 31.469 1 88.25 508 SER A N 1
ATOM 4107 C CA . SER A 1 508 ? -32.281 30.297 31.25 1 88.25 508 SER A CA 1
ATOM 4108 C C . SER A 1 508 ? -31.922 30.109 29.766 1 88.25 508 SER A C 1
ATOM 4110 O O . SER A 1 508 ? -32.75 30.359 28.891 1 88.25 508 SER A O 1
ATOM 4112 N N . ARG A 1 509 ? -30.703 29.984 29.484 1 79.94 509 ARG A N 1
ATOM 4113 C CA . ARG A 1 509 ? -30.219 29.703 28.125 1 79.94 509 ARG A CA 1
ATOM 4114 C C . ARG A 1 509 ? -29.281 28.516 28.109 1 79.94 509 ARG A C 1
ATOM 4116 O O . ARG A 1 509 ? -28.297 28.484 28.844 1 79.94 509 ARG A O 1
ATOM 4123 N N . ASP A 1 510 ? -29.594 27.609 27.266 1 78.44 510 ASP A N 1
ATOM 4124 C CA . ASP A 1 510 ? -28.797 26.422 27.031 1 78.44 510 ASP A CA 1
ATOM 4125 C C . ASP A 1 510 ? -28.516 25.672 28.328 1 78.44 510 ASP A C 1
ATOM 4127 O O . ASP A 1 510 ? -27.406 25.219 28.578 1 78.44 510 ASP A O 1
ATOM 4131 N N . GLY A 1 511 ? -29.516 25.672 29.312 1 79.06 511 GLY A N 1
ATOM 4132 C CA . GLY A 1 511 ? -29.422 24.938 30.578 1 79.06 511 GLY A CA 1
ATOM 4133 C C . GLY A 1 511 ? -28.703 25.719 31.656 1 79.06 511 GLY A C 1
ATOM 4134 O O . GLY A 1 511 ? -28.453 25.188 32.75 1 79.06 511 GLY A O 1
ATOM 4135 N N . ARG A 1 512 ? -28.25 26.797 31.312 1 82.31 512 ARG A N 1
ATOM 4136 C CA . ARG A 1 512 ? -27.609 27.656 32.312 1 82.31 512 ARG A CA 1
ATOM 4137 C C . ARG A 1 512 ? -28.516 28.812 32.688 1 82.31 512 ARG A C 1
ATOM 4139 O O . ARG A 1 512 ? -29.312 29.281 31.875 1 82.31 512 ARG A O 1
ATOM 4146 N N . SER A 1 513 ? -28.469 29.078 34 1 91.06 513 SER A N 1
ATOM 4147 C CA . SER A 1 513 ? -29.266 30.188 34.531 1 91.06 513 SER A CA 1
ATOM 4148 C C . SER A 1 513 ? -28.469 31.484 34.531 1 91.06 513 SER A C 1
ATOM 4150 O O . SER A 1 513 ? -27.281 31.5 34.844 1 91.06 513 SER A O 1
ATOM 4152 N N . TYR A 1 514 ? -29.094 32.531 33.969 1 92.81 514 TYR A N 1
ATOM 4153 C CA . TYR A 1 514 ? -28.484 33.844 33.938 1 92.81 514 TYR A CA 1
ATOM 4154 C C . TYR A 1 514 ? -29.359 34.875 34.656 1 92.81 514 TYR A C 1
ATOM 4156 O O . TYR A 1 514 ? -30.578 34.719 34.719 1 92.81 514 TYR A O 1
ATOM 4164 N N . ALA A 1 515 ? -28.75 35.812 35.312 1 94.62 515 ALA A N 1
ATOM 4165 C CA . ALA A 1 515 ? -29.422 37 35.812 1 94.62 515 ALA A CA 1
ATOM 4166 C C . ALA A 1 515 ? -29.344 38.125 34.781 1 94.62 515 ALA A C 1
ATOM 4168 O O . ALA A 1 515 ? -28.25 38.531 34.406 1 94.62 515 ALA A O 1
ATOM 4169 N N . THR A 1 516 ? -30.453 38.562 34.312 1 95.06 516 THR A N 1
ATOM 4170 C CA . THR A 1 516 ? -30.5 39.656 33.312 1 95.06 516 THR A CA 1
ATOM 4171 C C . THR A 1 516 ? -31.016 40.938 33.969 1 95.06 516 THR A C 1
ATOM 4173 O O . THR A 1 516 ? -32.094 40.969 34.531 1 95.06 516 THR A O 1
ATOM 4176 N N . ILE A 1 517 ? -30.203 42 33.938 1 95.81 517 ILE A N 1
ATOM 4177 C CA . ILE A 1 517 ? -30.578 43.312 34.406 1 95.81 517 ILE A CA 1
ATOM 4178 C C . ILE A 1 517 ? -30.906 44.25 33.219 1 95.81 517 ILE A C 1
ATOM 4180 O O . ILE A 1 517 ? -30.094 44.375 32.312 1 95.81 517 ILE A O 1
ATOM 4184 N N . GLU A 1 518 ? -32.094 44.781 33.281 1 96.38 518 GLU A N 1
ATOM 4185 C CA . GLU A 1 518 ? -32.531 45.719 32.25 1 96.38 518 GLU A CA 1
ATOM 4186 C C . GLU A 1 518 ? -32.688 47.125 32.812 1 96.38 518 GLU A C 1
ATOM 4188 O O . GLU A 1 518 ? -33.344 47.344 33.844 1 96.38 518 GLU A O 1
ATOM 4193 N N . ILE A 1 519 ? -32.031 48.094 32.25 1 96.19 519 ILE A N 1
ATOM 4194 C CA . ILE A 1 519 ? -32.188 49.5 32.625 1 96.19 519 ILE A CA 1
ATOM 4195 C C . ILE A 1 519 ? -32.688 50.312 31.422 1 96.19 519 ILE A C 1
ATOM 4197 O O . ILE A 1 519 ? -32 50.469 30.422 1 96.19 519 ILE A O 1
ATOM 4201 N N . ARG A 1 520 ? -33.906 50.781 31.594 1 95.94 520 ARG A N 1
ATOM 4202 C CA . ARG A 1 520 ? -34.594 51.469 30.5 1 95.94 520 ARG A CA 1
ATOM 4203 C C . ARG A 1 520 ? -34.781 52.938 30.859 1 95.94 520 ARG A C 1
ATOM 4205 O O . ARG A 1 520 ? -35.344 53.281 31.906 1 95.94 520 ARG A O 1
ATOM 4212 N N . ASP A 1 521 ? -34.312 53.812 29.969 1 93.94 521 ASP A N 1
ATOM 4213 C CA . ASP A 1 521 ? -34.562 55.25 30.109 1 93.94 521 ASP A CA 1
ATOM 4214 C C . ASP A 1 521 ? -35.5 55.781 29.047 1 93.94 521 ASP A C 1
ATOM 4216 O O . ASP A 1 521 ? -35.875 55.031 28.125 1 93.94 521 ASP A O 1
ATOM 4220 N N . GLU A 1 522 ? -36.094 56.969 29.297 1 92.69 522 GLU A N 1
ATOM 4221 C CA . GLU A 1 522 ? -36.969 57.625 28.344 1 92.69 522 GLU A CA 1
ATOM 4222 C C . GLU A 1 522 ? -36.312 58.875 27.734 1 92.69 522 GLU A C 1
ATOM 4224 O O . GLU A 1 522 ? -36.969 59.875 27.484 1 92.69 522 GLU A O 1
ATOM 4229 N N . GLY A 1 523 ? -35.062 58.781 27.594 1 89.69 523 GLY A N 1
ATOM 4230 C CA . GLY A 1 523 ? -34.281 59.938 27.156 1 89.69 523 GLY A CA 1
ATOM 4231 C C . GLY A 1 523 ? -34.25 60.094 25.641 1 89.69 523 GLY A C 1
ATOM 4232 O O . GLY A 1 523 ? -35.188 59.656 24.953 1 89.69 523 GLY A O 1
ATOM 4233 N N . HIS A 1 524 ? -33.219 60.844 25.141 1 89.31 524 HIS A N 1
ATOM 4234 C CA . HIS A 1 524 ? -33.125 61.25 23.734 1 89.31 524 HIS A CA 1
ATOM 4235 C C . HIS A 1 524 ? -32.688 60.094 22.844 1 89.31 524 HIS A C 1
ATOM 4237 O O . HIS A 1 524 ? -32.812 60.156 21.625 1 89.31 524 HIS A O 1
ATOM 4243 N N . GLY A 1 525 ? -32.281 59.031 23.438 1 91 525 GLY A N 1
ATOM 4244 C CA . GLY A 1 525 ? -31.875 57.875 22.641 1 91 525 GLY A CA 1
ATOM 4245 C C . GLY A 1 525 ? -30.516 58.062 21.984 1 91 525 GLY A C 1
ATOM 4246 O O . GLY A 1 525 ? -29.906 59.125 22.109 1 91 525 GLY A O 1
ATOM 4247 N N . ILE A 1 526 ? -30 56.969 21.344 1 89.5 526 ILE A N 1
ATOM 4248 C CA . ILE A 1 526 ? -28.688 56.969 20.688 1 89.5 526 ILE A CA 1
ATOM 4249 C C . ILE A 1 526 ? -28.859 56.75 19.188 1 89.5 526 ILE A C 1
ATOM 4251 O O . ILE A 1 526 ? -29.453 55.781 18.734 1 89.5 526 ILE A O 1
ATOM 4255 N N . PRO A 1 527 ? -28.359 57.688 18.469 1 89.25 527 PRO A N 1
ATOM 4256 C CA . PRO A 1 527 ? -28.453 57.531 17.016 1 89.25 527 PRO A CA 1
ATOM 4257 C C . PRO A 1 527 ? -27.734 56.281 16.516 1 89.25 527 PRO A C 1
ATOM 4259 O O . PRO A 1 527 ? -26.734 55.844 17.109 1 89.25 527 PRO A O 1
ATOM 4262 N N . GLU A 1 528 ? -28.203 55.719 15.469 1 87.44 528 GLU A N 1
ATOM 4263 C CA . GLU A 1 528 ? -27.703 54.469 14.922 1 87.44 528 GLU A CA 1
ATOM 4264 C C . GLU A 1 528 ? -26.219 54.562 14.594 1 87.44 528 GLU A C 1
ATOM 4266 O O . GLU A 1 528 ? -25.484 53.594 14.797 1 87.44 528 GLU A O 1
ATOM 4271 N N . ASP A 1 529 ? -25.719 55.656 14.156 1 79.69 529 ASP A N 1
ATOM 4272 C CA . ASP A 1 529 ? -24.328 55.844 13.734 1 79.69 529 ASP A CA 1
ATOM 4273 C C . ASP A 1 529 ? -23.375 55.844 14.938 1 79.69 529 ASP A C 1
ATOM 4275 O O . ASP A 1 529 ? -22.188 55.562 14.797 1 79.69 529 ASP A O 1
ATOM 4279 N N . GLN A 1 530 ? -23.906 56.031 16.125 1 81.25 530 GLN A N 1
ATOM 4280 C CA . GLN A 1 530 ? -23.078 56.156 17.312 1 81.25 530 GLN A CA 1
ATOM 4281 C C . GLN A 1 530 ? -23.141 54.906 18.156 1 81.25 530 GLN A C 1
ATOM 4283 O O . GLN A 1 530 ? -22.375 54.719 19.109 1 81.25 530 GLN A O 1
ATOM 4288 N N . GLN A 1 531 ? -23.984 54 17.781 1 85.25 531 GLN A N 1
ATOM 4289 C CA . GLN A 1 531 ? -24.234 52.812 18.609 1 85.25 531 GLN A CA 1
ATOM 4290 C C . GLN A 1 531 ? -23.016 51.938 18.672 1 85.25 531 GLN A C 1
ATOM 4292 O O . GLN A 1 531 ? -22.766 51.281 19.703 1 85.25 531 GLN A O 1
ATOM 4297 N N . ARG A 1 532 ? -22.156 51.906 17.719 1 76.62 532 ARG A N 1
ATOM 4298 C CA . ARG A 1 532 ? -20.984 51.062 17.672 1 76.62 532 ARG A CA 1
ATOM 4299 C C . ARG A 1 532 ? -19.859 51.594 18.547 1 76.62 532 ARG A C 1
ATOM 4301 O O . ARG A 1 532 ? -18.969 50.844 18.969 1 76.62 532 ARG A O 1
ATOM 4308 N N . LEU A 1 533 ? -20.047 52.75 18.938 1 73.94 533 LEU A N 1
ATOM 4309 C CA . LEU A 1 533 ? -18.938 53.438 19.594 1 73.94 533 LEU A CA 1
ATOM 4310 C C . LEU A 1 533 ? -19.203 53.594 21.094 1 73.94 533 LEU A C 1
ATOM 4312 O O . LEU A 1 533 ? -18.312 54 21.844 1 73.94 533 LEU A O 1
ATOM 4316 N N . VAL A 1 534 ? -20.375 53.188 21.469 1 81.19 534 VAL A N 1
ATOM 4317 C CA . VAL A 1 534 ? -20.844 53.594 22.797 1 81.19 534 VAL A CA 1
ATOM 4318 C C . VAL A 1 534 ? -19.953 52.938 23.859 1 81.19 534 VAL A C 1
ATOM 4320 O O . VAL A 1 534 ? -19.75 53.531 24.938 1 81.19 534 VAL A O 1
ATOM 4323 N N . PHE A 1 535 ? -19.391 51.812 23.547 1 81.56 535 PHE A N 1
ATOM 4324 C CA . PHE A 1 535 ? -18.609 51.094 24.562 1 81.56 535 PHE A CA 1
ATOM 4325 C C . PHE A 1 535 ? -17.125 51.438 24.422 1 81.56 535 PHE A C 1
ATOM 4327 O O . PHE A 1 535 ? -16.312 50.969 25.234 1 81.56 535 PHE A O 1
ATOM 4334 N N . LEU A 1 536 ? -16.906 52.125 23.438 1 73.38 536 LEU A N 1
ATOM 4335 C CA . LEU A 1 536 ? -15.508 52.5 23.25 1 73.38 536 LEU A CA 1
ATOM 4336 C C . LEU A 1 536 ? -15.094 53.562 24.281 1 73.38 536 LEU A C 1
ATOM 4338 O O . LEU A 1 536 ? -15.867 54.469 24.594 1 73.38 536 LEU A O 1
ATOM 4342 N N . PRO A 1 537 ? -13.977 53.312 24.922 1 68.88 537 PRO A N 1
ATOM 4343 C CA . PRO A 1 537 ? -13.516 54.312 25.875 1 68.88 537 PRO A CA 1
ATOM 4344 C C . PRO A 1 537 ? -13.453 55.719 25.266 1 68.88 537 PRO A C 1
ATOM 4346 O O . PRO A 1 537 ? -13.078 55.875 24.109 1 68.88 537 PRO A O 1
ATOM 4349 N N . TYR A 1 538 ? -14.117 56.781 25.984 1 62.31 538 TYR A N 1
ATOM 4350 C CA . TYR A 1 538 ? -14.039 58.219 25.766 1 62.31 538 TYR A CA 1
ATOM 4351 C C . TYR A 1 538 ? -15.039 58.656 24.703 1 62.31 538 TYR A C 1
ATOM 4353 O O . TYR A 1 538 ? -14.992 59.781 24.234 1 62.31 538 TYR A O 1
ATOM 4361 N N . TYR A 1 539 ? -15.734 57.656 24.281 1 68.19 539 TYR A N 1
ATOM 4362 C CA . TYR A 1 539 ? -16.828 58.094 23.453 1 68.19 539 TYR A CA 1
ATOM 4363 C C . TYR A 1 539 ? -17.953 58.688 24.297 1 68.19 539 TYR A C 1
ATOM 4365 O O . TYR A 1 539 ? -18.516 58.031 25.156 1 68.19 539 TYR A O 1
ATOM 4373 N N . THR A 1 540 ? -18.094 59.906 24.219 1 69.81 540 THR A N 1
ATOM 4374 C CA . THR A 1 540 ? -19.203 60.531 24.938 1 69.81 540 THR A CA 1
ATOM 4375 C C . THR A 1 540 ? -19.828 61.625 24.109 1 69.81 540 THR A C 1
ATOM 4377 O O . THR A 1 540 ? -19.141 62.25 23.281 1 69.81 540 THR A O 1
ATOM 4380 N N . THR A 1 541 ? -21 61.688 24.094 1 67.94 541 THR A N 1
ATOM 4381 C CA . THR A 1 541 ? -21.719 62.812 23.5 1 67.94 541 THR A CA 1
ATOM 4382 C C . THR A 1 541 ? -22.078 63.844 24.547 1 67.94 541 THR A C 1
ATOM 4384 O O . THR A 1 541 ? -22.656 64.875 24.234 1 67.94 541 THR A O 1
ATOM 4387 N N . LYS A 1 542 ? -21.672 63.594 25.812 1 69.38 542 LYS A N 1
ATOM 4388 C CA . LYS A 1 542 ? -21.953 64.5 26.922 1 69.38 542 LYS A CA 1
ATOM 4389 C C . LYS A 1 542 ? -20.875 65.562 27.031 1 69.38 542 LYS A C 1
ATOM 4391 O O . LYS A 1 542 ? -19.703 65.312 26.734 1 69.38 542 LYS A O 1
ATOM 4396 N N . ARG A 1 543 ? -21.344 66.812 27.312 1 60.78 543 ARG A N 1
ATOM 4397 C CA . ARG A 1 543 ? -20.422 67.938 27.453 1 60.78 543 ARG A CA 1
ATOM 4398 C C . ARG A 1 543 ? -19.438 67.688 28.594 1 60.78 543 ARG A C 1
ATOM 4400 O O . ARG A 1 543 ? -18.266 68.062 28.484 1 60.78 543 ARG A O 1
ATOM 4407 N N . GLN A 1 544 ? -19.969 67.062 29.734 1 57.47 544 GLN A N 1
ATOM 4408 C CA . GLN A 1 544 ? -19.109 66.875 30.891 1 57.47 544 GLN A CA 1
ATOM 4409 C C . GLN A 1 544 ? -18.812 65.438 31.141 1 57.47 544 GLN A C 1
ATOM 4411 O O . GLN A 1 544 ? -18.328 65.062 32.219 1 57.47 544 GLN A O 1
ATOM 4416 N N . GLY A 1 545 ? -19.016 64.688 30.141 1 65.69 545 GLY A N 1
ATOM 4417 C CA . GLY A 1 545 ? -18.812 63.25 30.328 1 65.69 545 GLY A CA 1
ATOM 4418 C C . GLY A 1 545 ? -17.422 62.781 29.953 1 65.69 545 GLY A C 1
ATOM 4419 O O . GLY A 1 545 ? -16.781 63.375 29.062 1 65.69 545 GLY A O 1
ATOM 4420 N N . THR A 1 546 ? -16.844 61.844 30.734 1 64.19 546 THR A N 1
ATOM 4421 C CA . THR A 1 546 ? -15.508 61.312 30.469 1 64.19 546 THR A CA 1
ATOM 4422 C C . THR A 1 546 ? -15.562 60.25 29.375 1 64.19 546 THR A C 1
ATOM 4424 O O . THR A 1 546 ? -14.539 59.906 28.797 1 64.19 546 THR A O 1
ATOM 4427 N N . GLY A 1 547 ? -16.719 59.781 29.094 1 73 547 GLY A N 1
ATOM 4428 C CA . GLY A 1 547 ? -16.938 58.719 28.109 1 73 547 GLY A CA 1
ATOM 4429 C C . GLY A 1 547 ? -16.328 57.375 28.516 1 73 547 GLY A C 1
ATOM 4430 O O . GLY A 1 547 ? -16.156 56.5 27.688 1 73 547 GLY A O 1
ATOM 4431 N N . LEU A 1 548 ? -15.969 57.25 29.75 1 78.12 548 LEU A N 1
ATOM 4432 C CA . LEU A 1 548 ? -15.375 56 30.234 1 78.12 548 LEU A CA 1
ATOM 4433 C C . LEU A 1 548 ? -16.438 55.125 30.906 1 78.12 548 LEU A C 1
ATOM 4435 O O . LEU A 1 548 ? -16.203 53.938 31.109 1 78.12 548 LEU A O 1
ATOM 4439 N N . GLY A 1 549 ? -17.516 55.719 31.188 1 79.81 549 GLY A N 1
ATOM 4440 C CA . GLY A 1 549 ? -18.531 55.031 31.969 1 79.81 549 GLY A CA 1
ATOM 4441 C C . GLY A 1 549 ? -18.953 53.719 31.359 1 79.81 549 GLY A C 1
ATOM 4442 O O . GLY A 1 549 ? -18.875 52.688 32 1 79.81 549 GLY A O 1
ATOM 4443 N N . LEU A 1 550 ? -19.281 53.75 30.109 1 87.12 550 LEU A N 1
ATOM 4444 C CA . LEU A 1 550 ? -19.797 52.562 29.469 1 87.12 550 LEU A CA 1
ATOM 4445 C C . LEU A 1 550 ? -18.672 51.562 29.188 1 87.12 550 LEU A C 1
ATOM 4447 O O . LEU A 1 550 ? -18.906 50.344 29.188 1 87.12 550 LEU A O 1
ATOM 4451 N N . ALA A 1 551 ? -17.562 52.031 28.922 1 81.31 551 ALA A N 1
ATOM 4452 C CA . ALA A 1 551 ? -16.406 51.156 28.75 1 81.31 551 ALA A CA 1
ATOM 4453 C C . ALA A 1 551 ? -16.109 50.375 30.031 1 81.31 551 ALA A C 1
ATOM 4455 O O . ALA A 1 551 ? -15.789 49.188 29.984 1 81.31 551 ALA A O 1
ATOM 4456 N N . ILE A 1 552 ? -16.188 51.062 31.141 1 80 552 ILE A N 1
ATOM 4457 C CA . ILE A 1 552 ? -15.984 50.438 32.438 1 80 552 ILE A CA 1
ATOM 4458 C C . ILE A 1 552 ? -17.047 49.375 32.688 1 80 552 ILE A C 1
ATOM 4460 O O . ILE A 1 552 ? -16.75 48.281 33.156 1 80 552 ILE A O 1
ATOM 4464 N N . VAL A 1 553 ? -18.25 49.719 32.312 1 89.5 553 VAL A N 1
ATOM 4465 C CA . VAL A 1 553 ? -19.359 48.781 32.469 1 89.5 553 VAL A CA 1
ATOM 4466 C C . VAL A 1 553 ? -19.062 47.5 31.672 1 89.5 553 VAL A C 1
ATOM 4468 O O . VAL A 1 553 ? -19.203 46.406 32.188 1 89.5 553 VAL A O 1
ATOM 4471 N N . GLN A 1 554 ? -18.719 47.688 30.469 1 87.75 554 GLN A N 1
ATOM 4472 C CA . GLN A 1 554 ? -18.438 46.562 29.609 1 87.75 554 GLN A CA 1
ATOM 4473 C C . GLN A 1 554 ? -17.328 45.688 30.188 1 87.75 554 GLN A C 1
ATOM 4475 O O . GLN A 1 554 ? -17.438 44.469 30.188 1 87.75 554 GLN A O 1
ATOM 4480 N N . ARG A 1 555 ? -16.328 46.219 30.609 1 80.5 555 ARG A N 1
ATOM 4481 C CA . ARG A 1 555 ? -15.203 45.5 31.188 1 80.5 555 ARG A CA 1
ATOM 4482 C C . ARG A 1 555 ? -15.641 44.719 32.406 1 80.5 555 ARG A C 1
ATOM 4484 O O . ARG A 1 555 ? -15.281 43.531 32.562 1 80.5 555 ARG A O 1
ATOM 4491 N N . ILE A 1 556 ? -16.328 45.375 33.312 1 86.88 556 ILE A N 1
ATOM 4492 C CA . ILE A 1 556 ? -16.781 44.75 34.531 1 86.88 556 ILE A CA 1
ATOM 4493 C C . ILE A 1 556 ? -17.656 43.562 34.188 1 86.88 556 ILE A C 1
ATOM 4495 O O . ILE A 1 556 ? -17.5 42.469 34.781 1 86.88 556 ILE A O 1
ATOM 4499 N N . VAL A 1 557 ? -18.516 43.688 33.25 1 91.75 557 VAL A N 1
ATOM 4500 C CA . VAL A 1 557 ? -19.438 42.625 32.844 1 91.75 557 VAL A CA 1
ATOM 4501 C C . VAL A 1 557 ? -18.656 41.438 32.25 1 91.75 557 VAL A C 1
ATOM 4503 O O . VAL A 1 557 ? -18.922 40.281 32.594 1 91.75 557 VAL A O 1
ATOM 4506 N N . LEU A 1 558 ? -17.766 41.812 31.484 1 85.06 558 LEU A N 1
ATOM 4507 C CA . LEU A 1 558 ? -16.938 40.812 30.859 1 85.06 558 LEU A CA 1
ATOM 4508 C C . LEU A 1 558 ? -16.109 40.062 31.906 1 85.06 558 LEU A C 1
ATOM 4510 O O . LEU A 1 558 ? -15.984 38.812 31.844 1 85.06 558 LEU A O 1
ATOM 4514 N N . ASP A 1 559 ? -15.578 40.719 32.812 1 83.38 559 ASP A N 1
ATOM 4515 C CA . ASP A 1 559 ? -14.797 40.125 33.875 1 83.38 559 ASP A CA 1
ATOM 4516 C C . ASP A 1 559 ? -15.648 39.188 34.75 1 83.38 559 ASP A C 1
ATOM 4518 O O . ASP A 1 559 ? -15.117 38.312 35.438 1 83.38 559 ASP A O 1
ATOM 4522 N N . HIS A 1 560 ? -16.891 39.406 34.719 1 89 560 HIS A N 1
ATOM 4523 C CA . HIS A 1 560 ? -17.812 38.531 35.438 1 89 560 HIS A CA 1
ATOM 4524 C C . HIS A 1 560 ? -18.438 37.5 34.531 1 89 560 HIS A C 1
ATOM 4526 O O . HIS A 1 560 ? -19.484 36.938 34.844 1 89 560 HIS A O 1
ATOM 4532 N N . ASN A 1 561 ? -17.781 37.281 33.375 1 87.62 561 ASN A N 1
ATOM 4533 C CA . ASN A 1 561 ? -18.188 36.312 32.375 1 87.62 561 ASN A CA 1
ATOM 4534 C C . ASN A 1 561 ? -19.609 36.562 31.875 1 87.62 561 ASN A C 1
ATOM 4536 O O . ASN A 1 561 ? -20.375 35.625 31.641 1 87.62 561 ASN A O 1
ATOM 4540 N N . GLY A 1 562 ? -20 37.875 31.906 1 89 562 GLY A N 1
ATOM 4541 C CA . GLY A 1 562 ? -21.312 38.281 31.438 1 89 562 GLY A CA 1
ATOM 4542 C C . GLY A 1 562 ? -21.281 38.906 30.047 1 89 562 GLY A C 1
ATOM 4543 O O . GLY A 1 562 ? -20.266 38.844 29.344 1 89 562 GLY A O 1
ATOM 4544 N N . LYS A 1 563 ? -22.484 39.312 29.641 1 91.5 563 LYS A N 1
ATOM 4545 C CA . LYS A 1 563 ? -22.656 40 28.359 1 91.5 563 LYS A CA 1
ATOM 4546 C C . LYS A 1 563 ? -23.438 41.312 28.547 1 91.5 563 LYS A C 1
ATOM 4548 O O . LYS A 1 563 ? -24.312 41.375 29.406 1 91.5 563 LYS A O 1
ATOM 4553 N N . ILE A 1 564 ? -23.062 42.281 27.734 1 92.25 564 ILE A N 1
ATOM 4554 C CA . ILE A 1 564 ? -23.797 43.562 27.75 1 92.25 564 ILE A CA 1
ATOM 4555 C C . ILE A 1 564 ? -24.219 43.938 26.344 1 92.25 564 ILE A C 1
ATOM 4557 O O . ILE A 1 564 ? -23.469 43.719 25.391 1 92.25 564 ILE A O 1
ATOM 4561 N N . TRP A 1 565 ? -25.469 44.281 26.156 1 92.5 565 TRP A N 1
ATOM 4562 C CA . TRP A 1 565 ? -25.969 44.812 24.906 1 92.5 565 TRP A CA 1
ATOM 4563 C C . TRP A 1 565 ? -27.031 45.906 25.172 1 92.5 565 TRP A C 1
ATOM 4565 O O . TRP A 1 565 ? -27.344 46.188 26.328 1 92.5 565 TRP A O 1
ATOM 4575 N N . PHE A 1 566 ? -27.406 46.688 24.125 1 93.5 566 PHE A N 1
ATOM 4576 C CA . PHE A 1 566 ? -28.391 47.719 24.312 1 93.5 566 PHE A CA 1
ATOM 4577 C C . PHE A 1 566 ? -29.266 47.875 23.078 1 93.5 566 PHE A C 1
ATOM 4579 O O . PHE A 1 566 ? -28.938 47.406 22 1 93.5 566 PHE A O 1
ATOM 4586 N N . THR A 1 567 ? -30.484 48.25 23.266 1 94 567 THR A N 1
ATOM 4587 C CA . THR A 1 567 ? -31.391 48.719 22.234 1 94 567 THR A CA 1
ATOM 4588 C C . THR A 1 567 ? -31.734 50.188 22.438 1 94 567 THR A C 1
ATOM 4590 O O . THR A 1 567 ? -31.891 50.625 23.578 1 94 567 THR A O 1
ATOM 4593 N N . SER A 1 568 ? -31.672 50.969 21.344 1 93.06 568 SER A N 1
ATOM 4594 C CA . SER A 1 568 ? -31.953 52.406 21.469 1 93.06 568 SER A CA 1
ATOM 4595 C C . SER A 1 568 ? -32.719 52.938 20.266 1 93.06 568 SER A C 1
ATOM 4597 O O . SER A 1 568 ? -32.531 52.438 19.141 1 93.06 568 SER A O 1
ATOM 4599 N N . GLU A 1 569 ? -33.719 53.75 20.531 1 91.81 569 GLU A N 1
ATOM 4600 C CA . GLU A 1 569 ? -34.438 54.5 19.5 1 91.81 569 GLU A CA 1
ATOM 4601 C C . GLU A 1 569 ? -34.438 56 19.797 1 91.81 569 GLU A C 1
ATOM 4603 O O . GLU A 1 569 ? -34.719 56.406 20.922 1 91.81 569 GLU A O 1
ATOM 4608 N N . VAL A 1 570 ? -34.062 56.75 18.734 1 91.94 570 VAL A N 1
ATOM 4609 C CA . VAL A 1 570 ? -33.969 58.188 18.906 1 91.94 570 VAL A CA 1
ATOM 4610 C C . VAL A 1 570 ? -35.344 58.75 19.328 1 91.94 570 VAL A C 1
ATOM 4612 O O . VAL A 1 570 ? -36.344 58.438 18.719 1 91.94 570 VAL A O 1
ATOM 4615 N N . GLY A 1 571 ? -35.375 59.5 20.328 1 89.94 571 GLY A N 1
ATOM 4616 C CA . GLY A 1 571 ? -36.594 60.125 20.797 1 89.94 571 GLY A CA 1
ATOM 4617 C C . GLY A 1 571 ? -37.375 59.25 21.75 1 89.94 571 GLY A C 1
ATOM 4618 O O . GLY A 1 571 ? -38.344 59.719 22.375 1 89.94 571 GLY A O 1
ATOM 4619 N N . LYS A 1 572 ? -37.125 58 21.953 1 90.75 572 LYS A N 1
ATOM 4620 C CA . LYS A 1 572 ? -37.844 57.094 22.797 1 90.75 572 LYS A CA 1
ATOM 4621 C C . LYS A 1 572 ? -37 56.625 23.984 1 90.75 572 LYS A C 1
ATOM 4623 O O . LYS A 1 572 ? -37.562 56.125 24.984 1 90.75 572 LYS A O 1
ATOM 4628 N N . GLY A 1 573 ? -35.75 56.719 23.812 1 92.88 573 GLY A N 1
ATOM 4629 C CA . GLY A 1 573 ? -34.906 56.312 24.922 1 92.88 573 GLY A CA 1
ATOM 4630 C C . GLY A 1 573 ? -34.031 55.094 24.594 1 92.88 573 GLY A C 1
ATOM 4631 O O . GLY A 1 573 ? -33.938 54.688 23.438 1 92.88 573 GLY A O 1
ATOM 4632 N N . SER A 1 574 ? -33.312 54.625 25.562 1 94.75 574 SER A N 1
ATOM 4633 C CA . SER A 1 574 ? -32.406 53.5 25.422 1 94.75 574 SER A CA 1
ATOM 4634 C C . SER A 1 574 ? -32.625 52.469 26.531 1 94.75 574 SER A C 1
ATOM 4636 O O . SER A 1 574 ? -33 52.844 27.641 1 94.75 574 SER A O 1
ATOM 4638 N N . THR A 1 575 ? -32.469 51.219 26.172 1 96 575 THR A N 1
ATOM 4639 C CA . THR A 1 575 ? -32.5 50.125 27.141 1 96 575 THR A CA 1
ATOM 4640 C C . THR A 1 575 ? -31.188 49.344 27.125 1 96 575 THR A C 1
ATOM 4642 O O . THR A 1 575 ? -30.781 48.812 26.094 1 96 575 THR A O 1
ATOM 4645 N N . PHE A 1 576 ? -30.469 49.312 28.219 1 96.19 576 PHE A N 1
ATOM 4646 C CA . PHE A 1 576 ? -29.25 48.531 28.359 1 96.19 576 PHE A CA 1
ATOM 4647 C C . PHE A 1 576 ? -29.531 47.219 29.078 1 96.19 576 PHE A C 1
ATOM 4649 O O . PHE A 1 576 ? -30.312 47.188 30.031 1 96.19 576 PHE A O 1
ATOM 4656 N N . TYR A 1 577 ? -28.906 46.156 28.609 1 95.94 577 TYR A N 1
ATOM 4657 C CA . TYR A 1 577 ? -29.062 44.812 29.172 1 95.94 577 TYR A CA 1
ATOM 4658 C C . TYR A 1 577 ? -27.734 44.281 29.656 1 95.94 577 TYR A C 1
ATOM 4660 O O . TYR A 1 577 ? -26.719 44.375 28.953 1 95.94 577 TYR A O 1
ATOM 4668 N N . ILE A 1 578 ? -27.688 43.781 30.828 1 95.81 578 ILE A N 1
ATOM 4669 C CA . ILE A 1 578 ? -26.547 43.062 31.359 1 95.81 578 ILE A CA 1
ATOM 4670 C C . ILE A 1 578 ? -26.969 41.625 31.734 1 95.81 578 ILE A C 1
ATOM 4672 O O . ILE A 1 578 ? -27.984 41.438 32.406 1 95.81 578 ILE A O 1
ATOM 4676 N N . GLU A 1 579 ? -26.281 40.719 31.234 1 94.56 579 GLU A N 1
ATOM 4677 C CA . GLU A 1 579 ? -26.516 39.312 31.562 1 94.56 579 GLU A CA 1
ATOM 4678 C C . GLU A 1 579 ? -25.344 38.719 32.344 1 94.56 579 GLU A C 1
ATOM 4680 O O . GLU A 1 579 ? -24.203 38.781 31.859 1 94.56 579 GLU A O 1
ATOM 4685 N N . LEU A 1 580 ? -25.562 38.188 33.531 1 94.38 580 LEU A N 1
ATOM 4686 C CA . LEU A 1 580 ? -24.547 37.562 34.375 1 94.38 580 LEU A CA 1
ATOM 4687 C C . LEU A 1 580 ? -24.906 36.125 34.719 1 94.38 580 LEU A C 1
ATOM 4689 O O . LEU A 1 580 ? -26.062 35.812 34.969 1 94.38 580 LEU A O 1
ATOM 4693 N N . PRO A 1 581 ? -23.906 35.281 34.656 1 92.62 581 PRO A N 1
ATOM 4694 C CA . PRO A 1 581 ? -24.188 33.875 34.969 1 92.62 581 PRO A CA 1
ATOM 4695 C C . PRO A 1 581 ? -24.547 33.656 36.438 1 92.62 581 PRO A C 1
ATOM 4697 O O . PRO A 1 581 ? -23.969 34.312 37.312 1 92.62 581 PRO A O 1
ATOM 4700 N N . VAL A 1 582 ? -25.625 32.844 36.625 1 91 582 VAL A N 1
ATOM 4701 C CA . VAL A 1 582 ? -26.031 32.406 37.969 1 91 582 VAL A CA 1
ATOM 4702 C C . VAL A 1 582 ? -25.453 31.031 38.281 1 91 582 VAL A C 1
ATOM 4704 O O . VAL A 1 582 ? -25.562 30.109 37.469 1 91 582 VAL A O 1
ATOM 4707 N N . GLU A 1 583 ? -24.172 31 38.656 1 74.94 583 GLU A N 1
ATOM 4708 C CA . GLU A 1 583 ? -23.609 29.672 38.906 1 74.94 583 GLU A CA 1
ATOM 4709 C C . GLU A 1 583 ? -24.656 28.75 39.562 1 74.94 583 GLU A C 1
ATOM 4711 O O . GLU A 1 583 ? -25.469 29.203 40.344 1 74.94 583 GLU A O 1
ATOM 4716 N N . PRO A 1 584 ? -24.688 27.375 39.062 1 55.38 584 PRO A N 1
ATOM 4717 C CA . PRO A 1 584 ? -25.547 26.406 39.75 1 55.38 584 PRO A CA 1
ATOM 4718 C C . PRO A 1 584 ? -25.203 26.266 41.219 1 55.38 584 PRO A C 1
ATOM 4720 O O . PRO A 1 584 ? -24.078 26.531 41.625 1 55.38 584 PRO A O 1
ATOM 4723 N N . MET B 1 1 ? 6.145 11.266 32.969 1 22.12 1 MET B N 1
ATOM 4724 C CA . MET B 1 1 ? 6.438 9.883 32.594 1 22.12 1 MET B CA 1
ATOM 4725 C C . MET B 1 1 ? 6.48 9.719 31.094 1 22.12 1 MET B C 1
ATOM 4727 O O . MET B 1 1 ? 5.551 10.133 30.391 1 22.12 1 MET B O 1
ATOM 4731 N N . ARG B 1 2 ? 7.695 9.539 30.562 1 28.41 2 ARG B N 1
ATOM 4732 C CA . ARG B 1 2 ? 8.102 9.367 29.172 1 28.41 2 ARG B CA 1
ATOM 4733 C C . ARG B 1 2 ? 7.383 8.18 28.531 1 28.41 2 ARG B C 1
ATOM 4735 O O . ARG B 1 2 ? 7.465 7.055 29.031 1 28.41 2 ARG B O 1
ATOM 4742 N N . ILE B 1 3 ? 6.188 8.359 28.047 1 29.84 3 ILE B N 1
ATOM 4743 C CA . ILE B 1 3 ? 5.609 7.207 27.375 1 29.84 3 ILE B CA 1
ATOM 4744 C C . ILE B 1 3 ? 6.664 6.555 26.484 1 29.84 3 ILE B C 1
ATOM 4746 O O . ILE B 1 3 ? 7.305 7.227 25.672 1 29.84 3 ILE B O 1
ATOM 4750 N N . PRO B 1 4 ? 7.148 5.512 26.984 1 32.19 4 PRO B N 1
ATOM 4751 C CA . PRO B 1 4 ? 8.102 4.75 26.172 1 32.19 4 PRO B CA 1
ATOM 4752 C C . PRO B 1 4 ? 7.676 4.664 24.703 1 32.19 4 PRO B C 1
ATOM 4754 O O . PRO B 1 4 ? 6.492 4.484 24.406 1 32.19 4 PRO B O 1
ATOM 4757 N N . GLY B 1 5 ? 8.273 5.43 23.859 1 35.03 5 GLY B N 1
ATOM 4758 C CA . GLY B 1 5 ? 8.172 5.434 22.406 1 35.03 5 GLY B CA 1
ATOM 4759 C C . GLY B 1 5 ? 8.102 4.039 21.812 1 35.03 5 GLY B C 1
ATOM 4760 O O . GLY B 1 5 ? 8.969 3.205 22.062 1 35.03 5 GLY B O 1
ATOM 4761 N N . PHE B 1 6 ? 6.941 3.465 21.859 1 34.88 6 PHE B N 1
ATOM 4762 C CA . PHE B 1 6 ? 6.719 2.189 21.188 1 34.88 6 PHE B CA 1
ATOM 4763 C C . PHE B 1 6 ? 7.473 2.137 19.859 1 34.88 6 PHE B C 1
ATOM 4765 O O . PHE B 1 6 ? 7.047 2.738 18.875 1 34.88 6 PHE B O 1
ATOM 4772 N N . PHE B 1 7 ? 8.711 2.123 19.938 1 35.09 7 PHE B N 1
ATOM 4773 C CA . PHE B 1 7 ? 9.641 1.758 18.875 1 35.09 7 PHE B CA 1
ATOM 4774 C C . PHE B 1 7 ? 9.234 0.439 18.219 1 35.09 7 PHE B C 1
ATOM 4776 O O . PHE B 1 7 ? 9.711 -0.626 18.625 1 35.09 7 PHE B O 1
ATOM 4783 N N . PHE B 1 8 ? 8.164 0.038 18.141 1 42.16 8 PHE B N 1
ATOM 4784 C CA . PHE B 1 8 ? 7.977 -1.131 17.297 1 42.16 8 PHE B CA 1
ATOM 4785 C C . PHE B 1 8 ? 8.664 -0.936 15.953 1 42.16 8 PHE B C 1
ATOM 4787 O O . PHE B 1 8 ? 8.164 -0.206 15.094 1 42.16 8 PHE B O 1
ATOM 4794 N N . SER B 1 9 ? 10.062 -0.961 15.883 1 49 9 SER B N 1
ATOM 4795 C CA . SER B 1 9 ? 11.32 -0.769 15.164 1 49 9 SER B CA 1
ATOM 4796 C C . SER B 1 9 ? 11.328 -1.552 13.852 1 49 9 SER B C 1
ATOM 4798 O O . SER B 1 9 ? 10.508 -2.449 13.656 1 49 9 SER B O 1
ATOM 4800 N N . ARG B 1 10 ? 12.258 -1.301 12.953 1 57.69 10 ARG B N 1
ATOM 4801 C CA . ARG B 1 10 ? 12.82 -2.02 11.812 1 57.69 10 ARG B CA 1
ATOM 4802 C C . ARG B 1 10 ? 12.945 -3.51 12.117 1 57.69 10 ARG B C 1
ATOM 4804 O O . ARG B 1 10 ? 12.766 -4.344 11.227 1 57.69 10 ARG B O 1
ATOM 4811 N N . ARG B 1 11 ? 12.969 -3.848 13.406 1 60.19 11 ARG B N 1
ATOM 4812 C CA . ARG B 1 11 ? 13.156 -5.234 13.82 1 60.19 11 ARG B CA 1
ATOM 4813 C C . ARG B 1 11 ? 11.867 -6.035 13.68 1 60.19 11 ARG B C 1
ATOM 4815 O O . ARG B 1 11 ? 11.898 -7.203 13.297 1 60.19 11 ARG B O 1
ATOM 4822 N N . THR B 1 12 ? 10.758 -5.273 13.836 1 63 12 THR B N 1
ATOM 4823 C CA . THR B 1 12 ? 9.508 -6.023 13.75 1 63 12 THR B CA 1
ATOM 4824 C C . THR B 1 12 ? 9.164 -6.332 12.297 1 63 12 THR B C 1
ATOM 4826 O O . THR B 1 12 ? 8.711 -7.434 11.977 1 63 12 THR B O 1
ATOM 4829 N N . LEU B 1 13 ? 9.492 -5.426 11.445 1 68.5 13 LEU B N 1
ATOM 4830 C CA . LEU B 1 13 ? 9.242 -5.664 10.031 1 68.5 13 LEU B CA 1
ATOM 4831 C C . LEU B 1 13 ? 10.164 -6.754 9.492 1 68.5 13 LEU B C 1
ATOM 4833 O O . LEU B 1 13 ? 9.727 -7.633 8.75 1 68.5 13 LEU B O 1
ATOM 4837 N N . VAL B 1 14 ? 11.352 -6.645 9.93 1 68.69 14 VAL B N 1
ATOM 4838 C CA . VAL B 1 14 ? 12.32 -7.637 9.477 1 68.69 14 VAL B CA 1
ATOM 4839 C C . VAL B 1 14 ? 11.938 -9.016 10.008 1 68.69 14 VAL B C 1
ATOM 4841 O O . VAL B 1 14 ? 12.008 -10.008 9.281 1 68.69 14 VAL B O 1
ATOM 4844 N N . SER B 1 15 ? 11.477 -9.023 11.219 1 68.94 15 SER B N 1
ATOM 4845 C CA . SER B 1 15 ? 11.07 -10.305 11.797 1 68.94 15 SER B CA 1
ATOM 4846 C C . SER B 1 15 ? 9.852 -10.867 11.078 1 68.94 15 SER B C 1
ATOM 4848 O O . SER B 1 15 ? 9.766 -12.078 10.859 1 68.94 15 SER B O 1
ATOM 4850 N N . LEU B 1 16 ? 9.031 -10.047 10.633 1 71 16 LEU B N 1
ATOM 4851 C CA . LEU B 1 16 ? 7.828 -10.492 9.938 1 71 16 LEU B CA 1
ATOM 4852 C C . LEU B 1 16 ? 8.164 -11.016 8.547 1 71 16 LEU B C 1
ATOM 4854 O O . LEU B 1 16 ? 7.633 -12.047 8.117 1 71 16 LEU B O 1
ATOM 4858 N N . ILE B 1 17 ? 9.086 -10.344 7.969 1 72.19 17 ILE B N 1
ATOM 4859 C CA . ILE B 1 17 ? 9.508 -10.766 6.641 1 72.19 17 ILE B CA 1
ATOM 4860 C C . ILE B 1 17 ? 10.234 -12.109 6.73 1 72.19 17 ILE B C 1
ATOM 4862 O O . ILE B 1 17 ? 9.992 -13.008 5.918 1 72.19 17 ILE B O 1
ATOM 4866 N N . LEU B 1 18 ? 10.961 -12.281 7.781 1 71.94 18 LEU B N 1
ATOM 4867 C CA . LEU B 1 18 ? 11.695 -13.523 7.969 1 71.94 18 LEU B CA 1
ATOM 4868 C C . LEU B 1 18 ? 10.75 -14.68 8.258 1 71.94 18 LEU B C 1
ATOM 4870 O O . LEU B 1 18 ? 10.93 -15.781 7.734 1 71.94 18 LEU B O 1
ATOM 4874 N N . THR B 1 19 ? 9.828 -14.406 9.07 1 70.12 19 THR B N 1
ATOM 4875 C CA . THR B 1 19 ? 8.844 -15.438 9.367 1 70.12 19 THR B CA 1
ATOM 4876 C C . THR B 1 19 ? 8.055 -15.812 8.117 1 70.12 19 THR B C 1
ATOM 4878 O O . THR B 1 19 ? 7.766 -16.984 7.879 1 70.12 19 THR B O 1
ATOM 4881 N N . TYR B 1 20 ? 7.75 -14.906 7.328 1 73.44 20 TYR B N 1
ATOM 4882 C CA . TYR B 1 20 ? 7.07 -15.156 6.062 1 73.44 20 TYR B CA 1
ATOM 4883 C C . TYR B 1 20 ? 7.918 -16.031 5.152 1 73.44 20 TYR B C 1
ATOM 4885 O O . TYR B 1 20 ? 7.43 -17.031 4.605 1 73.44 20 TYR B O 1
ATOM 4893 N N . LEU B 1 21 ? 9.18 -15.625 5.098 1 73.25 21 LEU B N 1
ATOM 4894 C CA . LEU B 1 21 ? 10.078 -16.375 4.234 1 73.25 21 LEU B CA 1
ATOM 4895 C C . LEU B 1 21 ? 10.234 -17.812 4.734 1 73.25 21 LEU B C 1
ATOM 4897 O O . LEU B 1 21 ? 10.258 -18.75 3.936 1 73.25 21 LEU B O 1
ATOM 4901 N N . LEU B 1 22 ? 10.258 -17.906 5.996 1 72.62 22 LEU B N 1
ATOM 4902 C CA . LEU B 1 22 ? 10.359 -19.234 6.594 1 72.62 22 LEU B CA 1
ATOM 4903 C C . LEU B 1 22 ? 9.117 -20.062 6.285 1 72.62 22 LEU B C 1
ATOM 4905 O O . LEU B 1 22 ? 9.219 -21.25 5.938 1 72.62 22 LEU B O 1
ATOM 4909 N N . MET B 1 23 ? 8.039 -19.469 6.328 1 74.31 23 MET B N 1
ATOM 4910 C CA . MET B 1 23 ? 6.781 -20.172 6.059 1 74.31 23 MET B CA 1
ATOM 4911 C C . MET B 1 23 ? 6.688 -20.562 4.586 1 74.31 23 MET B C 1
ATOM 4913 O O . MET B 1 23 ? 6.199 -21.641 4.262 1 74.31 23 MET B O 1
ATOM 4917 N N . VAL B 1 24 ? 7.195 -19.719 3.756 1 74.56 24 VAL B N 1
ATOM 4918 C CA . VAL B 1 24 ? 7.211 -20.016 2.326 1 74.56 24 VAL B CA 1
ATOM 4919 C C . VAL B 1 24 ? 8.109 -21.219 2.051 1 74.56 24 VAL B C 1
ATOM 4921 O O . VAL B 1 24 ? 7.715 -22.141 1.327 1 74.56 24 VAL B O 1
ATOM 4924 N N . VAL B 1 25 ? 9.25 -21.188 2.699 1 72.25 25 VAL B N 1
ATOM 4925 C CA . VAL B 1 25 ? 10.188 -22.297 2.518 1 72.25 25 VAL B CA 1
ATOM 4926 C C . VAL B 1 25 ? 9.57 -23.594 3.031 1 72.25 25 VAL B C 1
ATOM 4928 O O . VAL B 1 25 ? 9.656 -24.625 2.373 1 72.25 25 VAL B O 1
ATOM 4931 N N . LEU B 1 26 ? 8.922 -23.5 4.121 1 71.81 26 LEU B N 1
ATOM 4932 C CA . LEU B 1 26 ? 8.273 -24.672 4.707 1 71.81 26 LEU B CA 1
ATOM 4933 C C . LEU B 1 26 ? 7.176 -25.203 3.789 1 71.81 26 LEU B C 1
ATOM 4935 O O . LEU B 1 26 ? 7.055 -26.406 3.596 1 71.81 26 LEU B O 1
ATOM 4939 N N . MET B 1 27 ? 6.473 -24.344 3.184 1 72.88 27 MET B N 1
ATOM 4940 C CA . MET B 1 27 ? 5.391 -24.734 2.289 1 72.88 27 MET B CA 1
ATOM 4941 C C . MET B 1 27 ? 5.934 -25.375 1.023 1 72.88 27 MET B C 1
ATOM 4943 O O . MET B 1 27 ? 5.367 -26.359 0.53 1 72.88 27 MET B O 1
ATOM 4947 N N . PHE B 1 28 ? 7.047 -24.891 0.686 1 72.88 28 PHE B N 1
ATOM 4948 C CA . PHE B 1 28 ? 7.695 -25.453 -0.489 1 72.88 28 PHE B CA 1
ATOM 4949 C C . PHE B 1 28 ? 8.219 -26.859 -0.19 1 72.88 28 PHE B C 1
ATOM 4951 O O . PHE B 1 28 ? 8.062 -27.766 -1.001 1 72.88 28 PHE B O 1
ATOM 4958 N N . LEU B 1 29 ? 8.773 -26.984 0.944 1 71.94 29 LEU B N 1
ATOM 4959 C CA . LEU B 1 29 ? 9.312 -28.281 1.333 1 71.94 29 LEU B CA 1
ATOM 4960 C C . LEU B 1 29 ? 8.195 -29.312 1.514 1 71.94 29 LEU B C 1
ATOM 4962 O O . LEU B 1 29 ? 8.32 -30.453 1.072 1 71.94 29 LEU B O 1
ATOM 4966 N N . LEU B 1 30 ? 7.121 -28.891 2.049 1 72.12 30 LEU B N 1
ATOM 4967 C CA . LEU B 1 30 ? 5.977 -29.766 2.256 1 72.12 30 LEU B CA 1
ATOM 4968 C C . LEU B 1 30 ? 5.344 -30.156 0.923 1 72.12 30 LEU B C 1
ATOM 4970 O O . LEU B 1 30 ? 4.977 -31.312 0.723 1 72.12 30 LEU B O 1
ATOM 4974 N N . ALA B 1 31 ? 5.266 -29.219 0.053 1 71.44 31 ALA B N 1
ATOM 4975 C CA . ALA B 1 31 ? 4.715 -29.5 -1.272 1 71.44 31 ALA B CA 1
ATOM 4976 C C . ALA B 1 31 ? 5.598 -30.484 -2.039 1 71.44 31 ALA B C 1
ATOM 4978 O O . ALA B 1 31 ? 5.098 -31.438 -2.643 1 71.44 31 ALA B O 1
ATOM 4979 N N . HIS B 1 32 ? 6.883 -30.234 -1.903 1 70.5 32 HIS B N 1
ATOM 4980 C CA . HIS B 1 32 ? 7.84 -31.109 -2.572 1 70.5 32 HIS B CA 1
ATOM 4981 C C . HIS B 1 32 ? 7.766 -32.531 -2.027 1 70.5 32 HIS B C 1
ATOM 4983 O O . HIS B 1 32 ? 7.703 -33.5 -2.795 1 70.5 32 HIS B O 1
ATOM 4989 N N . ARG B 1 33 ? 7.668 -32.719 -0.777 1 73.06 33 ARG B N 1
ATOM 4990 C CA . ARG B 1 33 ? 7.609 -34.031 -0.15 1 73.06 33 ARG B CA 1
ATOM 4991 C C . ARG B 1 33 ? 6.277 -34.719 -0.433 1 73.06 33 ARG B C 1
ATOM 4993 O O . ARG B 1 33 ? 6.219 -35.938 -0.599 1 73.06 33 ARG B O 1
ATOM 5000 N N . ALA B 1 34 ? 5.219 -33.906 -0.51 1 70.38 34 ALA B N 1
ATOM 5001 C CA . ALA B 1 34 ? 3.887 -34.469 -0.762 1 70.38 34 ALA B CA 1
ATOM 5002 C C . ALA B 1 34 ? 3.773 -35 -2.182 1 70.38 34 ALA B C 1
ATOM 5004 O O . ALA B 1 34 ? 3.168 -36.062 -2.402 1 70.38 34 ALA B O 1
ATOM 5005 N N . ILE B 1 35 ? 4.422 -34.312 -3.092 1 68.25 35 ILE B N 1
ATOM 5006 C CA . ILE B 1 35 ? 4.316 -34.719 -4.492 1 68.25 35 ILE B CA 1
ATOM 5007 C C . ILE B 1 35 ? 5.188 -35.938 -4.746 1 68.25 35 ILE B C 1
ATOM 5009 O O . ILE B 1 35 ? 4.789 -36.844 -5.48 1 68.25 35 ILE B O 1
ATOM 5013 N N . THR B 1 36 ? 6.352 -35.938 -4.137 1 64.12 36 THR B N 1
ATOM 5014 C CA . THR B 1 36 ? 7.293 -37.031 -4.391 1 64.12 36 THR B CA 1
ATOM 5015 C C . THR B 1 36 ? 6.879 -38.312 -3.648 1 64.12 36 THR B C 1
ATOM 5017 O O . THR B 1 36 ? 7.145 -39.406 -4.109 1 64.12 36 THR B O 1
ATOM 5020 N N . ARG B 1 37 ? 6.199 -38.125 -2.502 1 61.22 37 ARG B N 1
ATOM 5021 C CA . ARG B 1 37 ? 5.949 -39.312 -1.672 1 61.22 37 ARG B CA 1
ATOM 5022 C C . ARG B 1 37 ? 4.488 -39.719 -1.74 1 61.22 37 ARG B C 1
ATOM 5024 O O . ARG B 1 37 ? 4.156 -40.875 -1.499 1 61.22 37 ARG B O 1
ATOM 5031 N N . ILE B 1 38 ? 3.512 -38.844 -2.098 1 56.25 38 ILE B N 1
ATOM 5032 C CA . ILE B 1 38 ? 2.092 -39.156 -1.956 1 56.25 38 ILE B CA 1
ATOM 5033 C C . ILE B 1 38 ? 1.674 -40.188 -3.008 1 56.25 38 ILE B C 1
ATOM 5035 O O . ILE B 1 38 ? 0.923 -41.094 -2.711 1 56.25 38 ILE B O 1
ATOM 5039 N N . PRO B 1 39 ? 1.933 -39.938 -4.41 1 53.31 39 PRO B N 1
ATOM 5040 C CA . PRO B 1 39 ? 1.333 -40.906 -5.344 1 53.31 39 PRO B CA 1
ATOM 5041 C C . PRO B 1 39 ? 1.652 -42.344 -4.988 1 53.31 39 PRO B C 1
ATOM 5043 O O . PRO B 1 39 ? 0.904 -43.25 -5.355 1 53.31 39 PRO B O 1
ATOM 5046 N N . PHE B 1 40 ? 2.82 -42.562 -4.246 1 48.5 40 PHE B N 1
ATOM 5047 C CA . PHE B 1 40 ? 3.297 -43.938 -4.117 1 48.5 40 PHE B CA 1
ATOM 5048 C C . PHE B 1 40 ? 3.27 -44.406 -2.662 1 48.5 40 PHE B C 1
ATOM 5050 O O . PHE B 1 40 ? 3.434 -45.562 -2.369 1 48.5 40 PHE B O 1
ATOM 5057 N N . SER B 1 41 ? 3.092 -43.375 -1.83 1 51.94 41 SER B N 1
ATOM 5058 C CA . SER B 1 41 ? 3.285 -43.844 -0.465 1 51.94 41 SER B CA 1
ATOM 5059 C C . SER B 1 41 ? 1.96 -43.938 0.282 1 51.94 41 SER B C 1
ATOM 5061 O O . SER B 1 41 ? 1.379 -42.938 0.655 1 51.94 41 SER B O 1
ATOM 5063 N N . THR B 1 42 ? 1.151 -44.875 0.009 1 56.62 42 THR B N 1
ATOM 5064 C CA . THR B 1 42 ? 0.032 -45.25 0.875 1 56.62 42 THR B CA 1
ATOM 5065 C C . THR B 1 42 ? 0.48 -45.312 2.332 1 56.62 42 THR B C 1
ATOM 5067 O O . THR B 1 42 ? -0.305 -45.688 3.209 1 56.62 42 THR B O 1
ATOM 5070 N N . GLY B 1 43 ? 1.657 -44.969 2.629 1 62.81 43 GLY B N 1
ATOM 5071 C CA . GLY B 1 43 ? 2.15 -45.156 3.982 1 62.81 43 GLY B CA 1
ATOM 5072 C C . GLY B 1 43 ? 1.805 -44 4.91 1 62.81 43 GLY B C 1
ATOM 5073 O O . GLY B 1 43 ? 1.233 -43 4.48 1 62.81 43 GLY B O 1
ATOM 5074 N N . PRO B 1 44 ? 1.906 -44.312 6.211 1 70.56 44 PRO B N 1
ATOM 5075 C CA . PRO B 1 44 ? 1.602 -43.344 7.273 1 70.56 44 PRO B CA 1
ATOM 5076 C C . PRO B 1 44 ? 2.295 -42 7.07 1 70.56 44 PRO B C 1
ATOM 5078 O O . PRO B 1 44 ? 1.759 -40.969 7.457 1 70.56 44 PRO B O 1
ATOM 5081 N N . ALA B 1 45 ? 3.355 -42.031 6.375 1 73.75 45 ALA B N 1
ATOM 5082 C CA . ALA B 1 45 ? 4.117 -40.781 6.176 1 73.75 45 ALA B CA 1
ATOM 5083 C C . ALA B 1 45 ? 3.371 -39.812 5.258 1 73.75 45 ALA B C 1
ATOM 5085 O O . ALA B 1 45 ? 3.387 -38.625 5.48 1 73.75 45 ALA B O 1
ATOM 5086 N N . GLY B 1 46 ? 2.656 -40.344 4.246 1 70.75 46 GLY B N 1
ATOM 5087 C CA . GLY B 1 46 ? 1.862 -39.5 3.357 1 70.75 46 GLY B CA 1
ATOM 5088 C C . GLY B 1 46 ? 0.682 -38.844 4.051 1 70.75 46 GLY B C 1
ATOM 5089 O O . GLY B 1 46 ? 0.418 -37.656 3.848 1 70.75 46 GLY B O 1
ATOM 5090 N N . THR B 1 47 ? 0.162 -39.531 4.957 1 75.88 47 THR B N 1
ATOM 5091 C CA . THR B 1 47 ? -0.98 -39 5.699 1 75.88 47 THR B CA 1
ATOM 5092 C C . THR B 1 47 ? -0.54 -37.906 6.664 1 75.88 47 THR B C 1
ATOM 5094 O O . THR B 1 47 ? -1.222 -36.875 6.812 1 75.88 47 THR B O 1
ATOM 5097 N N . PHE B 1 48 ? 0.58 -38.125 7.27 1 77.25 48 PHE B N 1
ATOM 5098 C CA . PHE B 1 48 ? 1.103 -37.125 8.195 1 77.25 48 PHE B CA 1
ATOM 5099 C C . PHE B 1 48 ? 1.41 -35.812 7.477 1 77.25 48 PHE B C 1
ATOM 5101 O O . PHE B 1 48 ? 1.132 -34.719 8 1 77.25 48 PHE B O 1
ATOM 5108 N N . LEU B 1 49 ? 1.909 -35.906 6.297 1 73.81 49 LEU B N 1
ATOM 5109 C CA . LEU B 1 49 ? 2.268 -34.75 5.52 1 73.81 49 LEU B CA 1
ATOM 5110 C C . LEU B 1 49 ? 1.021 -33.969 5.102 1 73.81 49 LEU B C 1
ATOM 5112 O O . LEU B 1 49 ? 0.997 -32.719 5.168 1 73.81 49 LEU B O 1
ATOM 5116 N N . LEU B 1 50 ? 0.018 -34.594 4.777 1 75.44 50 LEU B N 1
ATOM 5117 C CA . LEU B 1 50 ? -1.233 -33.969 4.383 1 75.44 50 LEU B CA 1
ATOM 5118 C C . LEU B 1 50 ? -1.894 -33.281 5.574 1 75.44 50 LEU B C 1
ATOM 5120 O O . LEU B 1 50 ? -2.393 -32.156 5.457 1 75.44 50 LEU B O 1
ATOM 5124 N N . LEU B 1 51 ? -1.759 -33.938 6.703 1 80.5 51 LEU B N 1
ATOM 5125 C CA . LEU B 1 51 ? -2.365 -33.375 7.902 1 80.5 51 LEU B CA 1
ATOM 5126 C C . LEU B 1 51 ? -1.601 -32.156 8.375 1 80.5 51 LEU B C 1
ATOM 5128 O O . LEU B 1 51 ? -2.205 -31.172 8.82 1 80.5 51 LEU B O 1
ATOM 5132 N N . SER B 1 52 ? -0.314 -32.25 8.25 1 77.88 52 SER B N 1
ATOM 5133 C CA . SER B 1 52 ? 0.504 -31.094 8.625 1 77.88 52 SER B CA 1
ATOM 5134 C C . SER B 1 52 ? 0.239 -29.906 7.707 1 77.88 52 SER B C 1
ATOM 5136 O O . SER B 1 52 ? 0.178 -28.766 8.164 1 77.88 52 SER B O 1
ATOM 5138 N N . GLY B 1 53 ? 0.036 -30.203 6.465 1 75.25 53 GLY B N 1
ATOM 5139 C CA . GLY B 1 53 ? -0.323 -29.156 5.523 1 75.25 53 GLY B CA 1
ATOM 5140 C C . GLY B 1 53 ? -1.671 -28.531 5.816 1 75.25 53 GLY B C 1
ATOM 5141 O O . GLY B 1 53 ? -1.815 -27.297 5.766 1 75.25 53 GLY B O 1
ATOM 5142 N N . LEU B 1 54 ? -2.523 -29.312 6.227 1 82.81 54 LEU B N 1
ATOM 5143 C CA . LEU B 1 54 ? -3.861 -28.828 6.562 1 82.81 54 LEU B CA 1
ATOM 5144 C C . LEU B 1 54 ? -3.84 -28 7.84 1 82.81 54 LEU B C 1
ATOM 5146 O O . LEU B 1 54 ? -4.504 -26.969 7.922 1 82.81 54 LEU B O 1
ATOM 5150 N N . ALA B 1 55 ? -3.086 -28.484 8.766 1 83.12 55 ALA B N 1
ATOM 5151 C CA . ALA B 1 55 ? -2.947 -27.75 10.016 1 83.12 55 ALA B CA 1
ATOM 5152 C C . ALA B 1 55 ? -2.346 -26.375 9.781 1 83.12 55 ALA B C 1
ATOM 5154 O O . ALA B 1 55 ? -2.801 -25.375 10.359 1 83.12 55 ALA B O 1
ATOM 5155 N N . PHE B 1 56 ? -1.369 -26.344 8.961 1 79.69 56 PHE B N 1
ATOM 5156 C CA . PHE B 1 56 ? -0.725 -25.078 8.641 1 79.69 56 PHE B CA 1
ATOM 5157 C C . PHE B 1 56 ? -1.696 -24.141 7.934 1 79.69 56 PHE B C 1
ATOM 5159 O O . PHE B 1 56 ? -1.758 -22.953 8.25 1 79.69 56 PHE B O 1
ATOM 5166 N N . PHE B 1 57 ? -2.42 -24.641 7.035 1 83.5 57 PHE B N 1
ATOM 5167 C CA . PHE B 1 57 ? -3.428 -23.875 6.312 1 83.5 57 PHE B CA 1
ATOM 5168 C C . PHE B 1 57 ? -4.457 -23.281 7.27 1 83.5 57 PHE B C 1
ATOM 5170 O O . PHE B 1 57 ? -4.762 -22.094 7.207 1 83.5 57 PHE B O 1
ATOM 5177 N N . LEU B 1 58 ? -4.875 -24.062 8.211 1 87 58 LEU B N 1
ATOM 5178 C CA . LEU B 1 58 ? -5.887 -23.609 9.164 1 87 58 LEU B CA 1
ATOM 5179 C C . LEU B 1 58 ? -5.312 -22.578 10.117 1 87 58 LEU B C 1
ATOM 5181 O O . LEU B 1 58 ? -5.996 -21.609 10.484 1 87 58 LEU B O 1
ATOM 5185 N N . ALA B 1 59 ? -4.094 -22.797 10.461 1 85.25 59 ALA B N 1
ATOM 5186 C CA . ALA B 1 59 ? -3.439 -21.844 11.359 1 85.25 59 ALA B CA 1
ATOM 5187 C C . ALA B 1 59 ? -3.348 -20.453 10.719 1 85.25 59 ALA B C 1
ATOM 5189 O O . ALA B 1 59 ? -3.652 -19.453 11.359 1 85.25 59 ALA B O 1
ATOM 5190 N N . VAL B 1 60 ? -2.957 -20.438 9.43 1 84.31 60 VAL B N 1
ATOM 5191 C CA . VAL B 1 60 ? -2.818 -19.172 8.727 1 84.31 60 VAL B CA 1
ATOM 5192 C C . VAL B 1 60 ? -4.188 -18.516 8.562 1 84.31 60 VAL B C 1
ATOM 5194 O O . VAL B 1 60 ? -4.328 -17.297 8.703 1 84.31 60 VAL B O 1
ATOM 5197 N N . LEU B 1 61 ? -5.16 -19.297 8.391 1 87.12 61 LEU B N 1
ATOM 5198 C CA . LEU B 1 61 ? -6.52 -18.797 8.227 1 87.12 61 LEU B CA 1
ATOM 5199 C C . LEU B 1 61 ? -7.039 -18.188 9.523 1 87.12 61 LEU B C 1
ATOM 5201 O O . LEU B 1 61 ? -7.691 -17.141 9.5 1 87.12 61 LEU B O 1
ATOM 5205 N N . VAL B 1 62 ? -6.703 -18.781 10.578 1 89.25 62 VAL B N 1
ATOM 5206 C CA . VAL B 1 62 ? -7.141 -18.297 11.883 1 89.25 62 VAL B CA 1
ATOM 5207 C C . VAL B 1 62 ? -6.457 -16.969 12.195 1 89.25 62 VAL B C 1
ATOM 5209 O O . VAL B 1 62 ? -7.098 -16.016 12.656 1 89.25 62 VAL B O 1
ATOM 5212 N N . VAL B 1 63 ? -5.188 -16.938 11.891 1 87.06 63 VAL B N 1
ATOM 5213 C CA . VAL B 1 63 ? -4.445 -15.719 12.156 1 87.06 63 VAL B CA 1
ATOM 5214 C C . VAL B 1 63 ? -4.984 -14.594 11.273 1 87.06 63 VAL B C 1
ATOM 5216 O O . VAL B 1 63 ? -5.188 -13.469 11.742 1 87.06 63 VAL B O 1
ATOM 5219 N N . LEU B 1 64 ? -5.219 -14.875 10.031 1 87.75 64 LEU B N 1
ATOM 5220 C CA . LEU B 1 64 ? -5.789 -13.891 9.117 1 87.75 64 LEU B CA 1
ATOM 5221 C C . LEU B 1 64 ? -7.168 -13.445 9.594 1 87.75 64 LEU B C 1
ATOM 5223 O O . LEU B 1 64 ? -7.48 -12.258 9.586 1 87.75 64 LEU B O 1
ATOM 5227 N N . GLY B 1 65 ? -7.949 -14.391 10.078 1 90.5 65 GLY B N 1
ATOM 5228 C CA . GLY B 1 65 ? -9.266 -14.078 10.625 1 90.5 65 GLY B CA 1
ATOM 5229 C C . GLY B 1 65 ? -9.203 -13.195 11.852 1 90.5 65 GLY B C 1
ATOM 5230 O O . GLY B 1 65 ? -9.992 -12.258 11.984 1 90.5 65 GLY B O 1
ATOM 5231 N N . ALA B 1 66 ? -8.273 -13.375 12.656 1 90.31 66 ALA B N 1
ATOM 5232 C CA . ALA B 1 66 ? -8.086 -12.57 13.859 1 90.31 66 ALA B CA 1
ATOM 5233 C C . ALA B 1 66 ? -7.75 -11.125 13.508 1 90.31 66 ALA B C 1
ATOM 5235 O O . ALA B 1 66 ? -8.25 -10.195 14.141 1 90.31 66 ALA B O 1
ATOM 5236 N N . TYR B 1 67 ? -6.93 -10.977 12.492 1 87 67 TYR B N 1
ATOM 5237 C CA . TYR B 1 67 ? -6.539 -9.633 12.078 1 87 67 TYR B CA 1
ATOM 5238 C C . TYR B 1 67 ? -7.707 -8.906 11.43 1 87 67 TYR B C 1
ATOM 5240 O O . TYR B 1 67 ? -7.871 -7.695 11.609 1 87 67 TYR B O 1
ATOM 5248 N N . VAL B 1 68 ? -8.5 -9.641 10.742 1 89.69 68 VAL B N 1
ATOM 5249 C CA . VAL B 1 68 ? -9.688 -9.055 10.125 1 89.69 68 VAL B CA 1
ATOM 5250 C C . VAL B 1 68 ? -10.68 -8.633 11.203 1 89.69 68 VAL B C 1
ATOM 5252 O O . VAL B 1 68 ? -11.227 -7.527 11.156 1 89.69 68 VAL B O 1
ATOM 5255 N N . VAL B 1 69 ? -10.82 -9.453 12.227 1 90.38 69 VAL B N 1
ATOM 5256 C CA . VAL B 1 69 ? -11.727 -9.141 13.32 1 90.38 69 VAL B CA 1
ATOM 5257 C C . VAL B 1 69 ? -11.219 -7.914 14.086 1 90.38 69 VAL B C 1
ATOM 5259 O O . VAL B 1 69 ? -12 -7.027 14.438 1 90.38 69 VAL B O 1
ATOM 5262 N N . LYS B 1 70 ? -9.945 -7.844 14.273 1 88.06 70 LYS B N 1
ATOM 5263 C CA . LYS B 1 70 ? -9.344 -6.691 14.938 1 88.06 70 LYS B CA 1
ATOM 5264 C C . LYS B 1 70 ? -9.609 -5.406 14.156 1 88.06 70 LYS B C 1
ATOM 5266 O O . LYS B 1 70 ? -9.953 -4.379 14.734 1 88.06 70 LYS B O 1
ATOM 5271 N N . ALA B 1 71 ? -9.469 -5.527 12.883 1 86.25 71 ALA B N 1
ATOM 5272 C CA . ALA B 1 71 ? -9.719 -4.367 12.039 1 86.25 71 ALA B CA 1
ATOM 5273 C C . ALA B 1 71 ? -11.188 -3.947 12.109 1 86.25 71 ALA B C 1
ATOM 5275 O O . ALA B 1 71 ? -11.492 -2.754 12.172 1 86.25 71 ALA B O 1
ATOM 5276 N N . LEU B 1 72 ? -12.039 -4.949 12.203 1 89.38 72 LEU B N 1
ATOM 5277 C CA . LEU B 1 72 ? -13.469 -4.664 12.281 1 89.38 72 LEU B CA 1
ATOM 5278 C C . LEU B 1 72 ? -13.836 -4.059 13.633 1 89.38 72 LEU B C 1
ATOM 5280 O O . LEU B 1 72 ? -14.672 -3.158 13.703 1 89.38 72 LEU B O 1
ATOM 5284 N N . GLN B 1 73 ? -13.18 -4.434 14.625 1 91.25 73 GLN B N 1
ATOM 5285 C CA . GLN B 1 73 ? -13.398 -3.873 15.953 1 91.25 73 GLN B CA 1
ATOM 5286 C C . GLN B 1 73 ? -12.93 -2.424 16.031 1 91.25 73 GLN B C 1
ATOM 5288 O O . GLN B 1 73 ? -13.586 -1.585 16.656 1 91.25 73 GLN B O 1
ATOM 5293 N N . GLU B 1 74 ? -11.859 -2.184 15.344 1 86.5 74 GLU B N 1
ATOM 5294 C CA . GLU B 1 74 ? -11.344 -0.818 15.32 1 86.5 74 GLU B CA 1
ATOM 5295 C C . GLU B 1 74 ? -12.273 0.112 14.547 1 86.5 74 GLU B C 1
ATOM 5297 O O . GLU B 1 74 ? -12.391 1.295 14.875 1 86.5 74 GLU B O 1
ATOM 5302 N N . VAL B 1 75 ? -12.922 -0.407 13.562 1 85.25 75 VAL B N 1
ATOM 5303 C CA . VAL B 1 75 ? -13.898 0.359 12.805 1 85.25 75 VAL B CA 1
ATOM 5304 C C . VAL B 1 75 ? -15.102 0.681 13.688 1 85.25 75 VAL B C 1
ATOM 5306 O O . VAL B 1 75 ? -15.602 1.81 13.68 1 85.25 75 VAL B O 1
ATOM 5309 N N . ARG B 1 76 ? -15.484 -0.359 14.508 1 89.5 76 ARG B N 1
ATOM 5310 C CA . ARG B 1 76 ? -16.641 -0.171 15.391 1 89.5 76 ARG B CA 1
ATOM 5311 C C . ARG B 1 76 ? -16.328 0.834 16.5 1 89.5 76 ARG B C 1
ATOM 5313 O O . ARG B 1 76 ? -17.188 1.617 16.891 1 89.5 76 ARG B O 1
ATOM 5320 N N . ALA B 1 77 ? -15.102 0.969 16.828 1 88.31 77 ALA B N 1
ATOM 5321 C CA . ALA B 1 77 ? -14.664 1.879 17.891 1 88.31 77 ALA B CA 1
ATOM 5322 C C . ALA B 1 77 ? -14.406 3.277 17.344 1 88.31 77 ALA B C 1
ATOM 5324 O O . ALA B 1 77 ? -14.141 4.211 18.094 1 88.31 77 ALA B O 1
ATOM 5325 N N . ARG B 1 78 ? -14.484 3.402 16 1 81.44 78 ARG B N 1
ATOM 5326 C CA . ARG B 1 78 ? -14.273 4.676 15.328 1 81.44 78 ARG B CA 1
ATOM 5327 C C . ARG B 1 78 ? -12.953 5.312 15.742 1 81.44 78 ARG B C 1
ATOM 5329 O O . ARG B 1 78 ? -12.914 6.496 16.094 1 81.44 78 ARG B O 1
ATOM 5336 N N . LYS B 1 79 ? -11.867 4.633 15.719 1 80.38 79 LYS B N 1
ATOM 5337 C CA . LYS B 1 79 ? -10.539 5.145 16.047 1 80.38 79 LYS B CA 1
ATOM 5338 C C . LYS B 1 79 ? -10.055 6.137 15 1 80.38 79 LYS B C 1
ATOM 5340 O O . LYS B 1 79 ? -10.398 6.016 13.82 1 80.38 79 LYS B O 1
ATOM 5345 N N . PRO B 1 80 ? -9.328 7.086 15.406 1 75.88 80 PRO B N 1
ATOM 5346 C CA . PRO B 1 80 ? -8.789 8.023 14.422 1 75.88 80 PRO B CA 1
ATOM 5347 C C . PRO B 1 80 ? -7.941 7.34 13.359 1 75.88 80 PRO B C 1
ATOM 5349 O O . PRO B 1 80 ? -7.156 6.441 13.672 1 75.88 80 PRO B O 1
ATOM 5352 N N . GLY B 1 81 ? -8.219 7.617 12.109 1 78.5 81 GLY B N 1
ATOM 5353 C CA . GLY B 1 81 ? -7.418 7.117 11.008 1 78.5 81 GLY B CA 1
ATOM 5354 C C . GLY B 1 81 ? -7.891 5.773 10.484 1 78.5 81 GLY B C 1
ATOM 5355 O O . GLY B 1 81 ? -7.246 5.176 9.625 1 78.5 81 GLY B O 1
ATOM 5356 N N . ILE B 1 82 ? -8.992 5.223 11.031 1 82.31 82 ILE B N 1
ATOM 5357 C CA . ILE B 1 82 ? -9.43 3.867 10.727 1 82.31 82 ILE B CA 1
ATOM 5358 C C . ILE B 1 82 ? -9.828 3.773 9.258 1 82.31 82 ILE B C 1
ATOM 5360 O O . ILE B 1 82 ? -9.57 2.764 8.602 1 82.31 82 ILE B O 1
ATOM 5364 N N . PHE B 1 83 ? -10.328 4.77 8.766 1 80.94 83 PHE B N 1
ATOM 5365 C CA . PHE B 1 83 ? -10.75 4.723 7.367 1 80.94 83 PHE B CA 1
ATOM 5366 C C . PHE B 1 83 ? -9.539 4.68 6.441 1 80.94 83 PHE B C 1
ATOM 5368 O O . PHE B 1 83 ? -9.547 3.971 5.434 1 80.94 83 PHE B O 1
ATOM 5375 N N . LEU B 1 84 ? -8.523 5.414 6.816 1 83.12 84 LEU B N 1
ATOM 5376 C CA . LEU B 1 84 ? -7.281 5.352 6.047 1 83.12 84 LEU B CA 1
ATOM 5377 C C . LEU B 1 84 ? -6.637 3.975 6.168 1 83.12 84 LEU B C 1
ATOM 5379 O O . LEU B 1 84 ? -6.109 3.441 5.188 1 83.12 84 LEU B O 1
ATOM 5383 N N . LYS B 1 85 ? -6.766 3.492 7.332 1 84.62 85 LYS B N 1
ATOM 5384 C CA . LYS B 1 85 ? -6.219 2.158 7.562 1 84.62 85 LYS B CA 1
ATOM 5385 C C . LYS B 1 85 ? -6.949 1.113 6.719 1 84.62 85 LYS B C 1
ATOM 5387 O O . LYS B 1 85 ? -6.312 0.279 6.07 1 84.62 85 LYS B O 1
ATOM 5392 N N . LEU B 1 86 ? -8.211 1.152 6.684 1 86.5 86 LEU B N 1
ATOM 5393 C CA . LEU B 1 86 ? -9.016 0.211 5.91 1 86.5 86 LEU B CA 1
ATOM 5394 C C . LEU B 1 86 ? -8.727 0.356 4.418 1 86.5 86 LEU B C 1
ATOM 5396 O O . LEU B 1 86 ? -8.648 -0.642 3.697 1 86.5 86 LEU B O 1
ATOM 5400 N N . ARG B 1 87 ? -8.594 1.485 4.039 1 84.38 87 ARG B N 1
ATOM 5401 C CA . ARG B 1 87 ? -8.297 1.71 2.629 1 84.38 87 ARG B CA 1
ATOM 5402 C C . ARG B 1 87 ? -6.941 1.11 2.254 1 84.38 87 ARG B C 1
ATOM 5404 O O . ARG B 1 87 ? -6.809 0.479 1.204 1 84.38 87 ARG B O 1
ATOM 5411 N N . LEU B 1 88 ? -6.004 1.372 3.127 1 87 88 LEU B N 1
ATOM 5412 C CA . LEU B 1 88 ? -4.676 0.829 2.863 1 87 88 LEU B CA 1
ATOM 5413 C C . LEU B 1 88 ? -4.703 -0.696 2.865 1 87 88 LEU B C 1
ATOM 5415 O O . LEU B 1 88 ? -4.105 -1.333 1.993 1 87 88 LEU B O 1
ATOM 5419 N N . ILE B 1 89 ? -5.43 -1.221 3.785 1 88.06 89 ILE B N 1
ATOM 5420 C CA . ILE B 1 89 ? -5.566 -2.672 3.871 1 88.06 89 ILE B CA 1
ATOM 5421 C C . ILE B 1 89 ? -6.238 -3.203 2.605 1 88.06 89 ILE B C 1
ATOM 5423 O O . ILE B 1 89 ? -5.809 -4.215 2.047 1 88.06 89 ILE B O 1
ATOM 5427 N N . LEU B 1 90 ? -7.246 -2.564 2.154 1 88.25 90 LEU B N 1
ATOM 5428 C CA . LEU B 1 90 ? -7.957 -2.979 0.952 1 88.25 90 LEU B CA 1
ATOM 5429 C C . LEU B 1 90 ? -7.059 -2.867 -0.277 1 88.25 90 LEU B C 1
ATOM 5431 O O . LEU B 1 90 ? -7.086 -3.738 -1.15 1 88.25 90 LEU B O 1
ATOM 5435 N N . LEU B 1 91 ? -6.262 -1.812 -0.305 1 88.44 91 LEU B N 1
ATOM 5436 C CA . LEU B 1 91 ? -5.348 -1.633 -1.43 1 88.44 91 LEU B CA 1
ATOM 5437 C C . LEU B 1 91 ? -4.273 -2.715 -1.437 1 88.44 91 LEU B C 1
ATOM 5439 O O . LEU B 1 91 ? -3.992 -3.309 -2.479 1 88.44 91 LEU B O 1
ATOM 5443 N N . PHE B 1 92 ? -3.766 -2.947 -0.246 1 89.62 92 PHE B N 1
ATOM 5444 C CA . PHE B 1 92 ? -2.76 -3.996 -0.122 1 89.62 92 PHE B CA 1
ATOM 5445 C C . PHE B 1 92 ? -3.346 -5.355 -0.482 1 89.62 92 PHE B C 1
ATOM 5447 O O . PHE B 1 92 ? -2.717 -6.141 -1.196 1 89.62 92 PHE B O 1
ATOM 5454 N N . SER B 1 93 ? -4.559 -5.594 0.018 1 89.88 93 SER B N 1
ATOM 5455 C CA . SER B 1 93 ? -5.219 -6.859 -0.272 1 89.88 93 SER B CA 1
ATOM 5456 C C . SER B 1 93 ? -5.539 -6.992 -1.758 1 89.88 93 SER B C 1
ATOM 5458 O O . SER B 1 93 ? -5.344 -8.055 -2.348 1 89.88 93 SER B O 1
ATOM 5460 N N . PHE B 1 94 ? -5.984 -5.98 -2.268 1 90.81 94 PHE B N 1
ATOM 5461 C CA . PHE B 1 94 ? -6.316 -5.965 -3.688 1 90.81 94 PHE B CA 1
ATOM 5462 C C . PHE B 1 94 ? -5.078 -6.25 -4.535 1 90.81 94 PHE B C 1
ATOM 5464 O O . PHE B 1 94 ? -5.117 -7.102 -5.426 1 90.81 94 PHE B O 1
ATOM 5471 N N . LEU B 1 95 ? -4.008 -5.621 -4.262 1 88.19 95 LEU B N 1
ATOM 5472 C CA . LEU B 1 95 ? -2.77 -5.805 -5.016 1 88.19 95 LEU B CA 1
ATOM 5473 C C . LEU B 1 95 ? -2.242 -7.227 -4.852 1 88.19 95 LEU B C 1
ATOM 5475 O O . LEU B 1 95 ? -1.743 -7.82 -5.809 1 88.19 95 LEU B O 1
ATOM 5479 N N . THR B 1 96 ? -2.383 -7.723 -3.682 1 88.56 96 THR B N 1
ATOM 5480 C CA . THR B 1 96 ? -1.954 -9.094 -3.408 1 88.56 96 THR B CA 1
ATOM 5481 C C . THR B 1 96 ? -2.76 -10.086 -4.238 1 88.56 96 THR B C 1
ATOM 5483 O O . THR B 1 96 ? -2.195 -11 -4.84 1 88.56 96 THR B O 1
ATOM 5486 N N . LEU B 1 97 ? -4.004 -9.867 -4.301 1 88.75 97 LEU B N 1
ATOM 5487 C CA . LEU B 1 97 ? -4.883 -10.766 -5.039 1 88.75 97 LEU B CA 1
ATOM 5488 C C . LEU B 1 97 ? -4.656 -10.641 -6.543 1 88.75 97 LEU B C 1
ATOM 5490 O O . LEU B 1 97 ? -4.656 -11.641 -7.262 1 88.75 97 LEU B O 1
ATOM 5494 N N . VAL B 1 98 ? -4.395 -9.484 -6.934 1 86.81 98 VAL B N 1
ATOM 5495 C CA . VAL B 1 98 ? -4.16 -9.227 -8.352 1 86.81 98 VAL B CA 1
ATOM 5496 C C . VAL B 1 98 ? -2.844 -9.875 -8.781 1 86.81 98 VAL B C 1
ATOM 5498 O O . VAL B 1 98 ? -2.717 -10.344 -9.914 1 86.81 98 VAL B O 1
ATOM 5501 N N . ALA B 1 99 ? -1.953 -9.969 -7.863 1 87.25 99 ALA B N 1
ATOM 5502 C CA . ALA B 1 99 ? -0.643 -10.531 -8.172 1 87.25 99 ALA B CA 1
ATOM 5503 C C . ALA B 1 99 ? -0.667 -12.055 -8.07 1 87.25 99 ALA B C 1
ATOM 5505 O O . ALA B 1 99 ? -0.035 -12.742 -8.875 1 87.25 99 ALA B O 1
ATOM 5506 N N . SER B 1 100 ? -1.475 -12.562 -7.207 1 88.06 100 SER B N 1
ATOM 5507 C CA . SER B 1 100 ? -1.372 -13.984 -6.883 1 88.06 100 SER B CA 1
ATOM 5508 C C . SER B 1 100 ? -2.412 -14.805 -7.645 1 88.06 100 SER B C 1
ATOM 5510 O O . SER B 1 100 ? -2.113 -15.891 -8.133 1 88.06 100 SER B O 1
ATOM 5512 N N . VAL B 1 101 ? -3.639 -14.328 -7.82 1 86.81 101 VAL B N 1
ATOM 5513 C CA . VAL B 1 101 ? -4.75 -15.109 -8.352 1 86.81 101 VAL B CA 1
ATOM 5514 C C . VAL B 1 101 ? -4.492 -15.438 -9.82 1 86.81 101 VAL B C 1
ATOM 5516 O O . VAL B 1 101 ? -4.574 -16.594 -10.227 1 86.81 101 VAL B O 1
ATOM 5519 N N . PRO B 1 102 ? -4.086 -14.492 -10.602 1 85.38 102 PRO B N 1
ATOM 5520 C CA . PRO B 1 102 ? -3.799 -14.836 -11.992 1 85.38 102 PRO B CA 1
ATOM 5521 C C . PRO B 1 102 ? -2.648 -15.828 -12.125 1 85.38 102 PRO B C 1
ATOM 5523 O O . PRO B 1 102 ? -2.668 -16.688 -13.016 1 85.38 102 PRO B O 1
ATOM 5526 N N . GLN B 1 103 ? -1.665 -15.766 -11.273 1 84.06 103 GLN B N 1
ATOM 5527 C CA . GLN B 1 103 ? -0.554 -16.703 -11.289 1 84.06 103 GLN B CA 1
ATOM 5528 C C . GLN B 1 103 ? -1.031 -18.125 -10.977 1 84.06 103 GLN B C 1
ATOM 5530 O O . GLN B 1 103 ? -0.602 -19.094 -11.609 1 84.06 103 GLN B O 1
ATOM 5535 N N . GLY B 1 104 ? -1.877 -18.188 -10.016 1 84.56 104 GLY B N 1
ATOM 5536 C CA . GLY B 1 104 ? -2.445 -19.469 -9.672 1 84.56 104 GLY B CA 1
ATOM 5537 C C . GLY B 1 104 ? -3.301 -20.062 -10.773 1 84.56 104 GLY B C 1
ATOM 5538 O O . GLY B 1 104 ? -3.193 -21.25 -11.078 1 84.56 104 GLY B O 1
ATOM 5539 N N . LEU B 1 105 ? -4.082 -19.281 -11.383 1 86.81 105 LEU B N 1
ATOM 5540 C CA . LEU B 1 105 ? -4.938 -19.734 -12.477 1 86.81 105 LEU B CA 1
ATOM 5541 C C . LEU B 1 105 ? -4.102 -20.156 -13.672 1 86.81 105 LEU B C 1
ATOM 5543 O O . LEU B 1 105 ? -4.438 -21.141 -14.344 1 86.81 105 LEU B O 1
ATOM 5547 N N . LEU B 1 106 ? -3.037 -19.453 -13.906 1 85.62 106 LEU B N 1
ATOM 5548 C CA . LEU B 1 106 ? -2.125 -19.828 -14.984 1 85.62 106 LEU B CA 1
ATOM 5549 C C . LEU B 1 106 ? -1.472 -21.172 -14.695 1 85.62 106 LEU B C 1
ATOM 5551 O O . LEU B 1 106 ? -1.355 -22.016 -15.586 1 85.62 106 LEU B O 1
ATOM 5555 N N . ALA B 1 107 ? -1.082 -21.344 -13.477 1 85.69 107 ALA B N 1
ATOM 5556 C CA . ALA B 1 107 ? -0.46 -22.609 -13.078 1 85.69 107 ALA B CA 1
ATOM 5557 C C . ALA B 1 107 ? -1.421 -23.781 -13.266 1 85.69 107 ALA B C 1
ATOM 5559 O O . ALA B 1 107 ? -1.048 -24.812 -13.828 1 85.69 107 ALA B O 1
ATOM 5560 N N . ILE B 1 108 ? -2.629 -23.562 -12.883 1 85.94 108 ILE B N 1
ATOM 5561 C CA . ILE B 1 108 ? -3.65 -24.609 -13 1 85.94 108 ILE B CA 1
ATOM 5562 C C . ILE B 1 108 ? -3.9 -24.922 -14.477 1 85.94 108 ILE B C 1
ATOM 5564 O O . ILE B 1 108 ? -3.996 -26.078 -14.867 1 85.94 108 ILE B O 1
ATOM 5568 N N . ASN B 1 109 ? -3.91 -23.953 -15.219 1 84.75 109 ASN B N 1
ATOM 5569 C CA . ASN B 1 109 ? -4.137 -24.125 -16.656 1 84.75 109 ASN B CA 1
ATOM 5570 C C . ASN B 1 109 ? -2.992 -24.891 -17.312 1 84.75 109 ASN B C 1
ATOM 5572 O O . ASN B 1 109 ? -3.223 -25.797 -18.125 1 84.75 109 ASN B O 1
ATOM 5576 N N . VAL B 1 110 ? -1.812 -24.531 -16.969 1 83.19 110 VAL B N 1
ATOM 5577 C CA . VAL B 1 110 ? -0.64 -25.188 -17.531 1 83.19 110 VAL B CA 1
ATOM 5578 C C . VAL B 1 110 ? -0.624 -26.656 -17.094 1 83.19 110 VAL B C 1
ATOM 5580 O O . VAL B 1 110 ? -0.41 -27.547 -17.922 1 83.19 110 VAL B O 1
ATOM 5583 N N . ILE B 1 111 ? -0.933 -26.875 -15.875 1 82.62 111 ILE B N 1
ATOM 5584 C CA . ILE B 1 111 ? -0.955 -28.234 -15.344 1 82.62 111 ILE B CA 1
ATOM 5585 C C . ILE B 1 111 ? -2.02 -29.062 -16.062 1 82.62 111 ILE B C 1
ATOM 5587 O O . ILE B 1 111 ? -1.753 -30.172 -16.516 1 82.62 111 ILE B O 1
ATOM 5591 N N . ARG B 1 112 ? -3.129 -28.484 -16.234 1 83.94 112 ARG B N 1
ATOM 5592 C CA . ARG B 1 112 ? -4.242 -29.172 -16.875 1 83.94 112 ARG B CA 1
ATOM 5593 C C . ARG B 1 112 ? -3.932 -29.469 -18.328 1 83.94 112 ARG B C 1
ATOM 5595 O O . ARG B 1 112 ? -4.199 -30.578 -18.812 1 83.94 112 ARG B O 1
ATOM 5602 N N . GLU B 1 113 ? -3.32 -28.578 -18.953 1 80.44 113 GLU B N 1
ATOM 5603 C CA . GLU B 1 113 ? -3.037 -28.734 -20.375 1 80.44 113 GLU B CA 1
ATOM 5604 C C . GLU B 1 113 ? -1.891 -29.719 -20.609 1 80.44 113 GLU B C 1
ATOM 5606 O O . GLU B 1 113 ? -1.929 -30.531 -21.547 1 80.44 113 GLU B O 1
ATOM 5611 N N . VAL B 1 114 ? -0.89 -29.641 -19.812 1 79.19 114 VAL B N 1
ATOM 5612 C CA . VAL B 1 114 ? 0.251 -30.547 -19.953 1 79.19 114 VAL B CA 1
ATOM 5613 C C . VAL B 1 114 ? -0.188 -31.984 -19.672 1 79.19 114 VAL B C 1
ATOM 5615 O O . VAL B 1 114 ? 0.11 -32.875 -20.453 1 79.19 114 VAL B O 1
ATOM 5618 N N . ILE B 1 115 ? -0.956 -32.156 -18.672 1 81.75 115 ILE B N 1
ATOM 5619 C CA . ILE B 1 115 ? -1.403 -33.5 -18.297 1 81.75 115 ILE B CA 1
ATOM 5620 C C . ILE B 1 115 ? -2.432 -34 -19.312 1 81.75 115 ILE B C 1
ATOM 5622 O O . ILE B 1 115 ? -2.406 -35.156 -19.703 1 81.75 115 ILE B O 1
ATOM 5626 N N . GLY B 1 116 ? -3.318 -33.125 -19.672 1 80.44 116 GLY B N 1
ATOM 5627 C CA . GLY B 1 116 ? -4.277 -33.5 -20.703 1 80.44 116 GLY B CA 1
ATOM 5628 C C . GLY B 1 116 ? -3.623 -33.906 -22 1 80.44 116 GLY B C 1
ATOM 5629 O O . GLY B 1 116 ? -4.059 -34.875 -22.656 1 80.44 116 GLY B O 1
ATOM 5630 N N . GLY B 1 117 ? -2.555 -33.188 -22.391 1 78.69 117 GLY B N 1
ATOM 5631 C CA . GLY B 1 117 ? -1.793 -33.531 -23.578 1 78.69 117 GLY B CA 1
ATOM 5632 C C . GLY B 1 117 ? -1.162 -34.906 -23.516 1 78.69 117 GLY B C 1
ATOM 5633 O O . GLY B 1 117 ? -1.129 -35.625 -24.5 1 78.69 117 GLY B O 1
ATOM 5634 N N . TRP B 1 118 ? -0.824 -35.281 -22.375 1 77.88 118 TRP B N 1
ATOM 5635 C CA . TRP B 1 118 ? -0.219 -36.594 -22.172 1 77.88 118 TRP B CA 1
ATOM 5636 C C . TRP B 1 118 ? -1.249 -37.688 -22.359 1 77.88 118 TRP B C 1
ATOM 5638 O O . TRP B 1 118 ? -0.952 -38.75 -22.953 1 77.88 118 TRP B O 1
ATOM 5648 N N . PHE B 1 119 ? -2.455 -37.469 -21.922 1 80.88 119 PHE B N 1
ATOM 5649 C CA . PHE B 1 119 ? -3.508 -38.469 -22.031 1 80.88 119 PHE B CA 1
ATOM 5650 C C . PHE B 1 119 ? -3.953 -38.625 -23.469 1 80.88 119 PHE B C 1
ATOM 5652 O O . PHE B 1 119 ? -4.422 -39.719 -23.875 1 80.88 119 PHE B O 1
ATOM 5659 N N . GLN B 1 120 ? -3.639 -37.688 -24.234 1 83.88 120 GLN B N 1
ATOM 5660 C CA . GLN B 1 120 ? -4.098 -37.688 -25.609 1 83.88 120 GLN B CA 1
ATOM 5661 C C . GLN B 1 120 ? -3.035 -38.312 -26.531 1 83.88 120 GLN B C 1
ATOM 5663 O O . GLN B 1 120 ? -3.277 -38.5 -27.719 1 83.88 120 GLN B O 1
ATOM 5668 N N . MET B 1 121 ? -1.912 -38.75 -26.016 1 85.5 121 MET B N 1
ATOM 5669 C CA . MET B 1 121 ? -0.822 -39.312 -26.828 1 85.5 121 MET B CA 1
ATOM 5670 C C . MET B 1 121 ? -1.109 -40.75 -27.234 1 85.5 121 MET B C 1
ATOM 5672 O O . MET B 1 121 ? -0.436 -41.281 -28.109 1 85.5 121 MET B O 1
ATOM 5676 N N . GLY B 1 122 ? -2.131 -41.344 -26.641 1 90.38 122 GLY B N 1
ATOM 5677 C CA . GLY B 1 122 ? -2.502 -42.688 -27 1 90.38 122 GLY B CA 1
ATOM 5678 C C . GLY B 1 122 ? -1.604 -43.75 -26.359 1 90.38 122 GLY B C 1
ATOM 5679 O O . GLY B 1 122 ? -1.31 -44.781 -26.984 1 90.38 122 GLY B O 1
ATOM 5680 N N . VAL B 1 123 ? -1.113 -43.438 -25.219 1 92.94 123 VAL B N 1
ATOM 5681 C CA . VAL B 1 123 ? -0.216 -44.375 -24.531 1 92.94 123 VAL B CA 1
ATOM 5682 C C . VAL B 1 123 ? -0.955 -45.656 -24.203 1 92.94 123 VAL B C 1
ATOM 5684 O O . VAL B 1 123 ? -0.42 -46.75 -24.406 1 92.94 123 VAL B O 1
ATOM 5687 N N . THR B 1 124 ? -2.209 -45.531 -23.766 1 93.62 124 THR B N 1
ATOM 5688 C CA . THR B 1 124 ? -3.006 -46.688 -23.391 1 93.62 124 THR B CA 1
ATOM 5689 C C . THR B 1 124 ? -3.23 -47.594 -24.609 1 93.62 124 THR B C 1
ATOM 5691 O O . THR B 1 124 ? -3.107 -48.812 -24.5 1 93.62 124 THR B O 1
ATOM 5694 N N . GLU B 1 125 ? -3.455 -46.969 -25.719 1 94.94 125 GLU B N 1
ATOM 5695 C CA . GLU B 1 125 ? -3.684 -47.719 -26.953 1 94.94 125 GLU B CA 1
ATOM 5696 C C . GLU B 1 125 ? -2.412 -48.438 -27.406 1 94.94 125 GLU B C 1
ATOM 5698 O O . GLU B 1 125 ? -2.461 -49.562 -27.859 1 94.94 125 GLU B O 1
ATOM 5703 N N . ALA B 1 126 ? -1.354 -47.781 -27.312 1 96.25 126 ALA B N 1
ATOM 5704 C CA . ALA B 1 126 ? -0.081 -48.375 -27.703 1 96.25 126 ALA B CA 1
ATOM 5705 C C . ALA B 1 126 ? 0.289 -49.531 -26.781 1 96.25 126 ALA B C 1
ATOM 5707 O O . ALA B 1 126 ? 0.748 -50.562 -27.25 1 96.25 126 ALA B O 1
ATOM 5708 N N . LEU B 1 127 ? 0.095 -49.312 -25.5 1 96.31 127 LEU B N 1
ATOM 5709 C CA . LEU B 1 127 ? 0.371 -50.375 -24.562 1 96.31 127 LEU B CA 1
ATOM 5710 C C . LEU B 1 127 ? -0.547 -51.594 -24.797 1 96.31 127 LEU B C 1
ATOM 5712 O O . LEU B 1 127 ? -0.118 -52.719 -24.688 1 96.31 127 LEU B O 1
ATOM 5716 N N . GLN B 1 128 ? -1.781 -51.281 -25.141 1 96.31 128 GLN B N 1
ATOM 5717 C CA . GLN B 1 128 ? -2.719 -52.344 -25.469 1 96.31 128 GLN B CA 1
ATOM 5718 C C . GLN B 1 128 ? -2.26 -53.125 -26.703 1 96.31 128 GLN B C 1
ATOM 5720 O O . GLN B 1 128 ? -2.418 -54.344 -26.766 1 96.31 128 GLN B O 1
ATOM 5725 N N . SER B 1 129 ? -1.745 -52.406 -27.641 1 97.06 129 SER B N 1
ATOM 5726 C CA . SER B 1 129 ? -1.177 -53.094 -28.812 1 97.06 129 SER B CA 1
ATOM 5727 C C . SER B 1 129 ? -0.053 -54.031 -28.422 1 97.06 129 SER B C 1
ATOM 5729 O O . SER B 1 129 ? 0.04 -55.156 -28.953 1 97.06 129 SER B O 1
ATOM 5731 N N . GLY B 1 130 ? 0.784 -53.562 -27.531 1 97.25 130 GLY B N 1
ATOM 5732 C CA . GLY B 1 130 ? 1.836 -54.438 -27.016 1 97.25 130 GLY B CA 1
ATOM 5733 C C . GLY B 1 130 ? 1.306 -55.688 -26.328 1 97.25 130 GLY B C 1
ATOM 5734 O O . GLY B 1 130 ? 1.81 -56.781 -26.547 1 97.25 130 GLY B O 1
ATOM 5735 N N . VAL B 1 131 ? 0.264 -55.5 -25.578 1 97.06 131 VAL B N 1
ATOM 5736 C CA . VAL B 1 131 ? -0.356 -56.625 -24.875 1 97.06 131 VAL B CA 1
ATOM 5737 C C . VAL B 1 131 ? -0.967 -57.594 -25.891 1 97.06 131 VAL B C 1
ATOM 5739 O O . VAL B 1 131 ? -0.89 -58.812 -25.719 1 97.06 131 VAL B O 1
ATOM 5742 N N . ASN B 1 132 ? -1.551 -57.062 -26.922 1 95.94 132 ASN B N 1
ATOM 5743 C CA . ASN B 1 132 ? -2.117 -57.906 -27.969 1 95.94 132 ASN B CA 1
ATOM 5744 C C . ASN B 1 132 ? -1.05 -58.781 -28.625 1 95.94 132 ASN B C 1
ATOM 5746 O O . ASN B 1 132 ? -1.295 -59.938 -28.922 1 95.94 132 ASN B O 1
ATOM 5750 N N . PHE B 1 133 ? 0.102 -58.219 -28.812 1 96.5 133 PHE B N 1
ATOM 5751 C CA . PHE B 1 133 ? 1.207 -59 -29.359 1 96.5 133 PHE B CA 1
ATOM 5752 C C . PHE B 1 133 ? 1.622 -60.094 -28.375 1 96.5 133 PHE B C 1
ATOM 5754 O O . PHE B 1 133 ? 1.882 -61.219 -28.781 1 96.5 133 PHE B O 1
ATOM 5761 N N . ALA B 1 134 ? 1.701 -59.75 -27.156 1 96.12 134 ALA B N 1
ATOM 5762 C CA . ALA B 1 134 ? 2.078 -60.719 -26.141 1 96.12 134 ALA B CA 1
ATOM 5763 C C . ALA B 1 134 ? 1.07 -61.844 -26.078 1 96.12 134 ALA B C 1
ATOM 5765 O O . ALA B 1 134 ? 1.453 -63.031 -25.984 1 96.12 134 ALA B O 1
ATOM 5766 N N . VAL B 1 135 ? -0.22 -61.562 -26.109 1 95.19 135 VAL B N 1
ATOM 5767 C CA . VAL B 1 135 ? -1.286 -62.562 -26.062 1 95.19 135 VAL B CA 1
ATOM 5768 C C . VAL B 1 135 ? -1.237 -63.406 -27.312 1 95.19 135 VAL B C 1
ATOM 5770 O O . VAL B 1 135 ? -1.388 -64.625 -27.234 1 95.19 135 VAL B O 1
ATOM 5773 N N . SER B 1 136 ? -1.025 -62.781 -28.438 1 94 136 SER B N 1
ATOM 5774 C CA . SER B 1 136 ? -0.933 -63.531 -29.688 1 94 136 SER B CA 1
ATOM 5775 C C . SER B 1 136 ? 0.276 -64.5 -29.672 1 94 136 SER B C 1
ATOM 5777 O O . SER B 1 136 ? 0.2 -65.625 -30.172 1 94 136 SER B O 1
ATOM 5779 N N . TYR B 1 137 ? 1.337 -63.969 -29.125 1 92.75 137 TYR B N 1
ATOM 5780 C CA . TYR B 1 137 ? 2.543 -64.812 -28.969 1 92.75 137 TYR B CA 1
ATOM 5781 C C . TYR B 1 137 ? 2.266 -66 -28.141 1 92.75 137 TYR B C 1
ATOM 5783 O O . TYR B 1 137 ? 2.727 -67.125 -28.484 1 92.75 137 TYR B O 1
ATOM 5791 N N . TYR B 1 138 ? 1.486 -65.875 -27.172 1 92.69 138 TYR B N 1
ATOM 5792 C CA . TYR B 1 138 ? 1.1 -67 -26.281 1 92.69 138 TYR B CA 1
ATOM 5793 C C . TYR B 1 138 ? 0.088 -67.875 -26.953 1 92.69 138 TYR B C 1
ATOM 5795 O O . TYR B 1 138 ? 0.275 -69.125 -26.984 1 92.69 138 TYR B O 1
ATOM 5803 N N . THR B 1 139 ? -0.951 -67.375 -27.531 1 93.38 139 THR B N 1
ATOM 5804 C CA . THR B 1 139 ? -2.055 -68.188 -28.109 1 93.38 139 THR B CA 1
ATOM 5805 C C . THR B 1 139 ? -1.58 -69 -29.297 1 93.38 139 THR B C 1
ATOM 5807 O O . THR B 1 139 ? -2.027 -70.125 -29.469 1 93.38 139 THR B O 1
ATOM 5810 N N . GLU B 1 140 ? -0.749 -68.438 -30.031 1 89.19 140 GLU B N 1
ATOM 5811 C CA . GLU B 1 140 ? -0.23 -69.188 -31.188 1 89.19 140 GLU B CA 1
ATOM 5812 C C . GLU B 1 140 ? 0.569 -70.438 -30.75 1 89.19 140 GLU B C 1
ATOM 5814 O O . GLU B 1 140 ? 0.505 -71.5 -31.391 1 89.19 140 GLU B O 1
ATOM 5819 N N . ARG B 1 141 ? 1.303 -70.375 -29.719 1 90.38 141 ARG B N 1
ATOM 5820 C CA . ARG B 1 141 ? 2.068 -71.5 -29.188 1 90.38 141 ARG B CA 1
ATOM 5821 C C . ARG B 1 141 ? 1.148 -72.5 -28.578 1 90.38 141 ARG B C 1
ATOM 5823 O O . ARG B 1 141 ? 1.394 -73.75 -28.703 1 90.38 141 ARG B O 1
ATOM 5830 N N . VAL B 1 142 ? 0.109 -72.062 -27.984 1 92.44 142 VAL B N 1
ATOM 5831 C CA . VAL B 1 142 ? -0.893 -73 -27.453 1 92.44 142 VAL B CA 1
ATOM 5832 C C . VAL B 1 142 ? -1.565 -73.75 -28.594 1 92.44 142 VAL B C 1
ATOM 5834 O O . VAL B 1 142 ? -1.733 -74.938 -28.531 1 92.44 142 VAL B O 1
ATOM 5837 N N . GLU B 1 143 ? -1.899 -73 -29.578 1 88.38 143 GLU B N 1
ATOM 5838 C CA . GLU B 1 143 ? -2.537 -73.625 -30.734 1 88.38 143 GLU B CA 1
ATOM 5839 C C . GLU B 1 143 ? -1.592 -74.562 -31.438 1 88.38 143 GLU B C 1
ATOM 5841 O O . GLU B 1 143 ? -2.014 -75.625 -31.891 1 88.38 143 GLU B O 1
ATOM 5846 N N . LEU B 1 144 ? -0.369 -74.188 -31.5 1 85.44 144 LEU B N 1
ATOM 5847 C CA . LEU B 1 144 ? 0.644 -75.062 -32.125 1 85.44 144 LEU B CA 1
ATOM 5848 C C . LEU B 1 144 ? 0.764 -76.375 -31.359 1 85.44 144 LEU B C 1
ATOM 5850 O O . LEU B 1 144 ? 0.763 -77.438 -31.969 1 85.44 144 LEU B O 1
ATOM 5854 N N . LEU B 1 145 ? 0.855 -76.312 -30.125 1 89.31 145 LEU B N 1
ATOM 5855 C CA . LEU B 1 145 ? 0.954 -77.562 -29.312 1 89.31 145 LEU B CA 1
ATOM 5856 C C . LEU B 1 145 ? -0.294 -78.375 -29.484 1 89.31 145 LEU B C 1
ATOM 5858 O O . LEU B 1 145 ? -0.205 -79.625 -29.5 1 89.31 145 LEU B O 1
ATOM 5862 N N . GLY B 1 146 ? -1.394 -77.688 -29.578 1 87.44 146 GLY B N 1
ATOM 5863 C CA . GLY B 1 146 ? -2.629 -78.438 -29.828 1 87.44 146 GLY B CA 1
ATOM 5864 C C . GLY B 1 146 ? -2.639 -79.125 -31.156 1 87.44 146 GLY B C 1
ATOM 5865 O O . GLY B 1 146 ? -3.055 -80.312 -31.25 1 87.44 146 GLY B O 1
ATOM 5866 N N . ARG B 1 147 ? -2.133 -78.562 -32.094 1 83.81 147 ARG B N 1
ATOM 5867 C CA . ARG B 1 147 ? -2.072 -79.188 -33.438 1 83.81 147 ARG B CA 1
ATOM 5868 C C . ARG B 1 147 ? -1.087 -80.312 -33.469 1 83.81 147 ARG B C 1
ATOM 5870 O O . ARG B 1 147 ? -1.354 -81.375 -34.094 1 83.81 147 ARG B O 1
ATOM 5877 N N . VAL B 1 148 ? 0.019 -80.125 -32.844 1 85.88 148 VAL B N 1
ATOM 5878 C CA . VAL B 1 148 ? 1.03 -81.125 -32.812 1 85.88 148 VAL B CA 1
ATOM 5879 C C . VAL B 1 148 ? 0.481 -82.375 -32.062 1 85.88 148 VAL B C 1
ATOM 5881 O O . VAL B 1 148 ? 0.678 -83.5 -32.531 1 85.88 148 VAL B O 1
ATOM 5884 N N . ASN B 1 149 ? -0.217 -82.125 -31.094 1 88.19 149 ASN B N 1
ATOM 5885 C CA . ASN B 1 149 ? -0.786 -83.25 -30.281 1 88.19 149 ASN B CA 1
ATOM 5886 C C . ASN B 1 149 ? -1.823 -84 -31.062 1 88.19 149 ASN B C 1
ATOM 5888 O O . ASN B 1 149 ? -2.07 -85.188 -30.766 1 88.19 149 ASN B O 1
ATOM 5892 N N . ASN B 1 150 ? -2.377 -83.375 -32.094 1 87.44 150 ASN B N 1
ATOM 5893 C CA . ASN B 1 150 ? -3.416 -84.062 -32.875 1 87.44 150 ASN B CA 1
ATOM 5894 C C . ASN B 1 150 ? -2.92 -84.438 -34.25 1 87.44 150 ASN B C 1
ATOM 5896 O O . ASN B 1 150 ? -3.707 -84.875 -35.094 1 87.44 150 ASN B O 1
ATOM 5900 N N . HIS B 1 151 ? -1.667 -84.188 -34.469 1 84.69 151 HIS B N 1
ATOM 5901 C CA . HIS B 1 151 ? -1.112 -84.5 -35.781 1 84.69 151 HIS B CA 1
ATOM 5902 C C . HIS B 1 151 ? -1.121 -86 -36.062 1 84.69 151 HIS B C 1
ATOM 5904 O O . HIS B 1 151 ? -0.692 -86.812 -35.219 1 84.69 151 HIS B O 1
ATOM 5910 N N . PRO B 1 152 ? -1.535 -86.438 -37.219 1 84.94 152 PRO B N 1
ATOM 5911 C CA . PRO B 1 152 ? -1.663 -87.875 -37.531 1 84.94 152 PRO B CA 1
ATOM 5912 C C . PRO B 1 152 ? -0.333 -88.625 -37.438 1 84.94 152 PRO B C 1
ATOM 5914 O O . PRO B 1 152 ? -0.281 -89.75 -36.938 1 84.94 152 PRO B O 1
ATOM 5917 N N . LEU B 1 153 ? 0.682 -88 -37.875 1 82.5 153 LEU B N 1
ATOM 5918 C CA . LEU B 1 153 ? 1.984 -88.688 -37.875 1 82.5 153 LEU B CA 1
ATOM 5919 C C . LEU B 1 153 ? 2.451 -88.938 -36.438 1 82.5 153 LEU B C 1
ATOM 5921 O O . LEU B 1 153 ? 3.094 -89.938 -36.125 1 82.5 153 LEU B O 1
ATOM 5925 N N . TYR B 1 154 ? 2.16 -88 -35.594 1 88.19 154 TYR B N 1
ATOM 5926 C CA . TYR B 1 154 ? 2.508 -88.125 -34.188 1 88.19 154 TYR B CA 1
ATOM 5927 C C . TYR B 1 154 ? 1.714 -89.25 -33.531 1 88.19 154 TYR B C 1
ATOM 5929 O O . TYR B 1 154 ? 2.281 -90.062 -32.844 1 88.19 154 TYR B O 1
ATOM 5937 N N . LEU B 1 155 ? 0.472 -89.312 -33.875 1 89.38 155 LEU B N 1
ATOM 5938 C CA . LEU B 1 155 ? -0.396 -90.312 -33.312 1 89.38 155 LEU B CA 1
ATOM 5939 C C . LEU B 1 155 ? 0.027 -91.688 -33.812 1 89.38 155 LEU B C 1
ATOM 5941 O O . LEU B 1 155 ? 0.013 -92.688 -33.031 1 89.38 155 LEU B O 1
ATOM 5945 N N . GLU B 1 156 ? 0.414 -91.75 -35.031 1 90.75 156 GLU B N 1
ATOM 5946 C CA . GLU B 1 156 ? 0.89 -93 -35.594 1 90.75 156 GLU B CA 1
ATOM 5947 C C . GLU B 1 156 ? 2.215 -93.438 -34.969 1 90.75 156 GLU B C 1
ATOM 5949 O O . GLU B 1 156 ? 2.439 -94.625 -34.688 1 90.75 156 GLU B O 1
ATOM 5954 N N . SER B 1 157 ? 3.006 -92.5 -34.781 1 92 157 SER B N 1
ATOM 5955 C CA . SER B 1 157 ? 4.32 -92.75 -34.188 1 92 157 SER B CA 1
ATOM 5956 C C . SER B 1 157 ? 4.211 -93.25 -32.781 1 92 157 SER B C 1
ATOM 5958 O O . SER B 1 157 ? 5.039 -94.062 -32.312 1 92 157 SER B O 1
ATOM 5960 N N . LEU B 1 158 ? 3.225 -92.812 -32.062 1 91.38 158 LEU B N 1
ATOM 5961 C CA . LEU B 1 158 ? 3.025 -93.25 -30.672 1 91.38 158 LEU B CA 1
ATOM 5962 C C . LEU B 1 158 ? 2.662 -94.688 -30.594 1 91.38 158 LEU B C 1
ATOM 5964 O O . LEU B 1 158 ? 2.941 -95.375 -29.594 1 91.38 158 LEU B O 1
ATOM 5968 N N . GLN B 1 159 ? 2.158 -95.062 -31.703 1 90.88 159 GLN B N 1
ATOM 5969 C CA . GLN B 1 159 ? 1.731 -96.438 -31.734 1 90.88 159 GLN B CA 1
ATOM 5970 C C . GLN B 1 159 ? 2.887 -97.375 -32.125 1 90.88 159 GLN B C 1
ATOM 5972 O O . GLN B 1 159 ? 2.826 -98.562 -31.891 1 90.88 159 GLN B O 1
ATOM 5977 N N . GLN B 1 160 ? 3.914 -96.562 -32.5 1 87.38 160 GLN B N 1
ATOM 5978 C CA . GLN B 1 160 ? 5.098 -97.312 -32.875 1 87.38 160 GLN B CA 1
ATOM 5979 C C . GLN B 1 160 ? 6.098 -97.375 -31.719 1 87.38 160 GLN B C 1
ATOM 5981 O O . GLN B 1 160 ? 6.215 -96.375 -30.953 1 87.38 160 GLN B O 1
ATOM 5986 N N . ASP B 1 161 ? 6.418 -98.5 -31.141 1 83.81 161 ASP B N 1
ATOM 5987 C CA . ASP B 1 161 ? 7.305 -98.625 -29.984 1 83.81 161 ASP B CA 1
ATOM 5988 C C . ASP B 1 161 ? 8.711 -98.125 -30.312 1 83.81 161 ASP B C 1
ATOM 5990 O O . ASP B 1 161 ? 9.695 -98.875 -30.094 1 83.81 161 ASP B O 1
ATOM 5994 N N . GLU B 1 162 ? 8.859 -96.812 -30.891 1 92.62 162 GLU B N 1
ATOM 5995 C CA . GLU B 1 162 ? 10.125 -96.125 -31.172 1 92.62 162 GLU B CA 1
ATOM 5996 C C . GLU B 1 162 ? 10.094 -94.688 -30.75 1 92.62 162 GLU B C 1
ATOM 5998 O O . GLU B 1 162 ? 10.086 -93.812 -31.594 1 92.62 162 GLU B O 1
ATOM 6003 N N . PRO B 1 163 ? 10.18 -94.562 -29.453 1 93 163 PRO B N 1
ATOM 6004 C CA . PRO B 1 163 ? 10.031 -93.188 -28.938 1 93 163 PRO B CA 1
ATOM 6005 C C . PRO B 1 163 ? 11.094 -92.25 -29.453 1 93 163 PRO B C 1
ATOM 6007 O O . PRO B 1 163 ? 10.844 -91 -29.578 1 93 163 PRO B O 1
ATOM 6010 N N . GLU B 1 164 ? 12.281 -92.625 -29.719 1 93.88 164 GLU B N 1
ATOM 6011 C CA . GLU B 1 164 ? 13.336 -91.812 -30.281 1 93.88 164 GLU B CA 1
ATOM 6012 C C . GLU B 1 164 ? 12.945 -91.25 -31.656 1 93.88 164 GLU B C 1
ATOM 6014 O O . GLU B 1 164 ? 13.25 -90.125 -31.984 1 93.88 164 GLU B O 1
ATOM 6019 N N . LYS B 1 165 ? 12.297 -92.125 -32.438 1 91.94 165 LYS B N 1
ATOM 6020 C CA . LYS B 1 165 ? 11.812 -91.688 -33.75 1 91.94 165 LYS B CA 1
ATOM 6021 C C . LYS B 1 165 ? 10.695 -90.625 -33.594 1 91.94 165 LYS B C 1
ATOM 6023 O O . LYS B 1 165 ? 10.609 -89.688 -34.406 1 91.94 165 LYS B O 1
ATOM 6028 N N . THR B 1 166 ? 9.898 -90.875 -32.594 1 92.69 166 THR B N 1
ATOM 6029 C CA . THR B 1 166 ? 8.828 -89.938 -32.344 1 92.69 166 THR B CA 1
ATOM 6030 C C . THR B 1 166 ? 9.398 -88.562 -31.969 1 92.69 166 THR B C 1
ATOM 6032 O O . THR B 1 166 ? 8.898 -87.562 -32.406 1 92.69 166 THR B O 1
ATOM 6035 N N . TRP B 1 167 ? 10.414 -88.562 -31.141 1 92.94 167 TRP B N 1
ATOM 6036 C CA . TRP B 1 167 ? 11.07 -87.312 -30.766 1 92.94 167 TRP B CA 1
ATOM 6037 C C . TRP B 1 167 ? 11.656 -86.625 -31.969 1 92.94 167 TRP B C 1
ATOM 6039 O O . TRP B 1 167 ? 11.508 -85.438 -32.125 1 92.94 167 TRP B O 1
ATOM 6049 N N . ARG B 1 168 ? 12.312 -87.312 -32.844 1 89.69 168 ARG B N 1
ATOM 6050 C CA . ARG B 1 168 ? 12.883 -86.75 -34.062 1 89.69 168 ARG B CA 1
ATOM 6051 C C . ARG B 1 168 ? 11.789 -86.188 -34.938 1 89.69 168 ARG B C 1
ATOM 6053 O O . ARG B 1 168 ? 11.977 -85.125 -35.562 1 89.69 168 ARG B O 1
ATOM 6060 N N . LEU B 1 169 ? 10.727 -86.875 -34.969 1 85.06 169 LEU B N 1
ATOM 6061 C CA . LEU B 1 169 ? 9.578 -86.438 -35.75 1 85.06 169 LEU B CA 1
ATOM 6062 C C . LEU B 1 169 ? 9.031 -85.125 -35.188 1 85.06 169 LEU B C 1
ATOM 6064 O O . LEU B 1 169 ? 8.797 -84.188 -35.906 1 85.06 169 LEU B O 1
ATOM 6068 N N . LEU B 1 170 ? 8.875 -85.125 -33.906 1 88.06 170 LEU B N 1
ATOM 6069 C CA . LEU B 1 170 ? 8.336 -83.938 -33.219 1 88.06 170 LEU B CA 1
ATOM 6070 C C . LEU B 1 170 ? 9.227 -82.75 -33.469 1 88.06 170 LEU B C 1
ATOM 6072 O O . LEU B 1 170 ? 8.734 -81.625 -33.812 1 88.06 170 LEU B O 1
ATOM 6076 N N . ARG B 1 171 ? 10.469 -82.812 -33.375 1 85 171 ARG B N 1
ATOM 6077 C CA . ARG B 1 171 ? 11.414 -81.75 -33.594 1 85 171 ARG B CA 1
ATOM 6078 C C . ARG B 1 171 ? 11.43 -81.312 -35.031 1 85 171 ARG B C 1
ATOM 6080 O O . ARG B 1 171 ? 11.688 -80.125 -35.344 1 85 171 ARG B O 1
ATOM 6087 N N . SER B 1 172 ? 11.195 -82.312 -35.875 1 76.44 172 SER B N 1
ATOM 6088 C CA . SER B 1 172 ? 11.141 -82 -37.281 1 76.44 172 SER B CA 1
ATOM 6089 C C . SER B 1 172 ? 9.875 -81.25 -37.625 1 76.44 172 SER B C 1
ATOM 6091 O O . SER B 1 172 ? 9.883 -80.375 -38.531 1 76.44 172 SER B O 1
ATOM 6093 N N . LEU B 1 173 ? 8.812 -81.562 -36.875 1 74.88 173 LEU B N 1
ATOM 6094 C CA . LEU B 1 173 ? 7.555 -80.875 -37.094 1 74.88 173 LEU B CA 1
ATOM 6095 C C . LEU B 1 173 ? 7.605 -79.5 -36.5 1 74.88 173 LEU B C 1
ATOM 6097 O O . LEU B 1 173 ? 7.191 -78.5 -37.125 1 74.88 173 LEU B O 1
ATOM 6101 N N . TYR B 1 174 ? 8.102 -79.438 -35.281 1 79.38 174 TYR B N 1
ATOM 6102 C CA . TYR B 1 174 ? 8.195 -78.125 -34.594 1 79.38 174 TYR B CA 1
ATOM 6103 C C . TYR B 1 174 ? 9.453 -78.062 -33.75 1 79.38 174 TYR B C 1
ATOM 6105 O O . TYR B 1 174 ? 9.5 -78.625 -32.656 1 79.38 174 TYR B O 1
ATOM 6113 N N . GLN B 1 175 ? 10.289 -77.25 -34.25 1 78.81 175 GLN B N 1
ATOM 6114 C CA . GLN B 1 175 ? 11.602 -77.125 -33.625 1 78.81 175 GLN B CA 1
ATOM 6115 C C . GLN B 1 175 ? 11.5 -76.5 -32.219 1 78.81 175 GLN B C 1
ATOM 6117 O O . GLN B 1 175 ? 12.406 -76.625 -31.406 1 78.81 175 GLN B O 1
ATOM 6122 N N . GLU B 1 176 ? 10.398 -75.875 -31.969 1 81.81 176 GLU B N 1
ATOM 6123 C CA . GLU B 1 176 ? 10.242 -75.125 -30.719 1 81.81 176 GLU B CA 1
ATOM 6124 C C . GLU B 1 176 ? 9.898 -76.062 -29.562 1 81.81 176 GLU B C 1
ATOM 6126 O O . GLU B 1 176 ? 9.938 -75.688 -28.391 1 81.81 176 GLU B O 1
ATOM 6131 N N . ILE B 1 177 ? 9.547 -77.312 -29.844 1 91.06 177 ILE B N 1
ATOM 6132 C CA . ILE B 1 177 ? 9.25 -78.25 -28.797 1 91.06 177 ILE B CA 1
ATOM 6133 C C . ILE B 1 177 ? 10.508 -78.562 -27.969 1 91.06 177 ILE B C 1
ATOM 6135 O O . ILE B 1 177 ? 11.562 -78.875 -28.516 1 91.06 177 ILE B O 1
ATOM 6139 N N . SER B 1 178 ? 10.383 -78.438 -26.75 1 92.44 178 SER B N 1
ATOM 6140 C CA . SER B 1 178 ? 11.547 -78.438 -25.891 1 92.44 178 SER B CA 1
ATOM 6141 C C . SER B 1 178 ? 11.773 -79.812 -25.25 1 92.44 178 SER B C 1
ATOM 6143 O O . SER B 1 178 ? 12.906 -80.188 -24.938 1 92.44 178 SER B O 1
ATOM 6145 N N . SER B 1 179 ? 10.695 -80.5 -25.031 1 93.62 179 SER B N 1
ATOM 6146 C CA . SER B 1 179 ? 10.867 -81.812 -24.422 1 93.62 179 SER B CA 1
ATOM 6147 C C . SER B 1 179 ? 9.688 -82.75 -24.75 1 93.62 179 SER B C 1
ATOM 6149 O O . SER B 1 179 ? 8.617 -82.25 -25.125 1 93.62 179 SER B O 1
ATOM 6151 N N . PHE B 1 180 ? 9.969 -84 -24.688 1 94.44 180 PHE B N 1
ATOM 6152 C CA . PHE B 1 180 ? 8.992 -85.062 -24.906 1 94.44 180 PHE B CA 1
ATOM 6153 C C . PHE B 1 180 ? 9.203 -86.25 -23.922 1 94.44 180 PHE B C 1
ATOM 6155 O O . PHE B 1 180 ? 10.336 -86.688 -23.703 1 94.44 180 PHE B O 1
ATOM 6162 N N . GLU B 1 181 ? 8.156 -86.625 -23.297 1 93.81 181 GLU B N 1
ATOM 6163 C CA . GLU B 1 181 ? 8.266 -87.688 -22.344 1 93.81 181 GLU B CA 1
ATOM 6164 C C . GLU B 1 181 ? 7.086 -88.688 -22.453 1 93.81 181 GLU B C 1
ATOM 6166 O O . GLU B 1 181 ? 5.984 -88.25 -22.828 1 93.81 181 GLU B O 1
ATOM 6171 N N . ILE B 1 182 ? 7.367 -89.875 -22.188 1 92.69 182 ILE B N 1
ATOM 6172 C CA . ILE B 1 182 ? 6.355 -90.938 -22.141 1 92.69 182 ILE B CA 1
ATOM 6173 C C . ILE B 1 182 ? 6.352 -91.562 -20.75 1 92.69 182 ILE B C 1
ATOM 6175 O O . ILE B 1 182 ? 7.402 -92 -20.25 1 92.69 182 ILE B O 1
ATOM 6179 N N . ILE B 1 183 ? 5.191 -91.625 -20.25 1 90.94 183 ILE B N 1
ATOM 6180 C CA . ILE B 1 183 ? 5.039 -92.188 -18.891 1 90.94 183 ILE B CA 1
ATOM 6181 C C . ILE B 1 183 ? 4.105 -93.375 -18.906 1 90.94 183 ILE B C 1
ATOM 6183 O O . ILE B 1 183 ? 3.084 -93.375 -19.594 1 90.94 183 ILE B O 1
ATOM 6187 N N . GLN B 1 184 ? 4.531 -94.438 -18.25 1 88.75 184 GLN B N 1
ATOM 6188 C CA . GLN B 1 184 ? 3.746 -95.625 -18.062 1 88.75 184 GLN B CA 1
ATOM 6189 C C . GLN B 1 184 ? 3.559 -95.938 -16.578 1 88.75 184 GLN B C 1
ATOM 6191 O O . GLN B 1 184 ? 4.535 -96.188 -15.859 1 88.75 184 GLN B O 1
ATOM 6196 N N . GLU B 1 185 ? 2.311 -96.188 -16.234 1 83.31 185 GLU B N 1
ATOM 6197 C CA . GLU B 1 185 ? 1.979 -96.5 -14.859 1 83.31 185 GLU B CA 1
ATOM 6198 C C . GLU B 1 185 ? 2.789 -95.688 -13.875 1 83.31 185 GLU B C 1
ATOM 6200 O O . GLU B 1 185 ? 3.389 -96.188 -12.938 1 83.31 185 GLU B O 1
ATOM 6205 N N . GLY B 1 186 ? 2.928 -94.375 -14.172 1 81.56 186 GLY B N 1
ATOM 6206 C CA . GLY B 1 186 ? 3.58 -93.438 -13.273 1 81.56 186 GLY B CA 1
ATOM 6207 C C . GLY B 1 186 ? 5.094 -93.438 -13.406 1 81.56 186 GLY B C 1
ATOM 6208 O O . GLY B 1 186 ? 5.781 -92.688 -12.695 1 81.56 186 GLY B O 1
ATOM 6209 N N . ARG B 1 187 ? 5.629 -94.25 -14.211 1 88.5 187 ARG B N 1
ATOM 6210 C CA . ARG B 1 187 ? 7.07 -94.312 -14.43 1 88.5 187 ARG B CA 1
ATOM 6211 C C . ARG B 1 187 ? 7.43 -93.75 -15.82 1 88.5 187 ARG B C 1
ATOM 6213 O O . ARG B 1 187 ? 6.781 -94.125 -16.812 1 88.5 187 ARG B O 1
ATOM 6220 N N . ARG B 1 188 ? 8.461 -92.938 -15.859 1 91.38 188 ARG B N 1
ATOM 6221 C CA . ARG B 1 188 ? 8.938 -92.375 -17.141 1 91.38 188 ARG B CA 1
ATOM 6222 C C . ARG B 1 188 ? 9.664 -93.438 -17.938 1 91.38 188 ARG B C 1
ATOM 6224 O O . ARG B 1 188 ? 10.664 -94 -17.484 1 91.38 188 ARG B O 1
ATOM 6231 N N . VAL B 1 189 ? 9.273 -93.812 -19 1 91.06 189 VAL B N 1
ATOM 6232 C CA . VAL B 1 189 ? 9.844 -94.875 -19.828 1 91.06 189 VAL B CA 1
ATOM 6233 C C . VAL B 1 189 ? 10.773 -94.25 -20.875 1 91.06 189 VAL B C 1
ATOM 6235 O O . VAL B 1 189 ? 11.703 -94.938 -21.344 1 91.06 189 VAL B O 1
ATOM 6238 N N . PHE B 1 190 ? 10.492 -92.875 -21.203 1 94 190 PHE B N 1
ATOM 6239 C CA . PHE B 1 190 ? 11.312 -92.188 -22.188 1 94 190 PHE B CA 1
ATOM 6240 C C . PHE B 1 190 ? 11.289 -90.688 -21.969 1 94 190 PHE B C 1
ATOM 6242 O O . PHE B 1 190 ? 10.297 -90.188 -21.484 1 94 190 PHE B O 1
ATOM 6249 N N . TRP B 1 191 ? 12.336 -90.125 -22.125 1 92.81 191 TRP B N 1
ATOM 6250 C CA . TRP B 1 191 ? 12.375 -88.688 -22.156 1 92.81 191 TRP B CA 1
ATOM 6251 C C . TRP B 1 191 ? 13.438 -88.188 -23.125 1 92.81 191 TRP B C 1
ATOM 6253 O O . TRP B 1 191 ? 14.43 -88.875 -23.391 1 92.81 191 TRP B O 1
ATOM 6263 N N . ALA B 1 192 ? 13.188 -87.062 -23.766 1 95.12 192 ALA B N 1
ATOM 6264 C CA . ALA B 1 192 ? 14.125 -86.375 -24.656 1 95.12 192 ALA B CA 1
ATOM 6265 C C . ALA B 1 192 ? 13.945 -84.812 -24.562 1 95.12 192 ALA B C 1
ATOM 6267 O O . ALA B 1 192 ? 12.852 -84.375 -24.266 1 95.12 192 ALA B O 1
ATOM 6268 N N . GLY B 1 193 ? 15.07 -84.125 -24.812 1 93.44 193 GLY B N 1
ATOM 6269 C CA . GLY B 1 193 ? 15.008 -82.688 -24.828 1 93.44 193 GLY B CA 1
ATOM 6270 C C . GLY B 1 193 ? 15.617 -82.062 -23.594 1 93.44 193 GLY B C 1
ATOM 6271 O O . GLY B 1 193 ? 16.641 -82.5 -23.078 1 93.44 193 GLY B O 1
ATOM 6272 N N . GLU B 1 194 ? 15 -81 -23.141 1 91.06 194 GLU B N 1
ATOM 6273 C CA . GLU B 1 194 ? 15.531 -80.25 -22.016 1 91.06 194 GLU B CA 1
ATOM 6274 C C . GLU B 1 194 ? 15.156 -80.938 -20.688 1 91.06 194 GLU B C 1
ATOM 6276 O O . GLU B 1 194 ? 13.984 -80.938 -20.312 1 91.06 194 GLU B O 1
ATOM 6281 N N . PRO B 1 195 ? 16.125 -81.25 -19.922 1 89.06 195 PRO B N 1
ATOM 6282 C CA . PRO B 1 195 ? 15.867 -82 -18.672 1 89.06 195 PRO B CA 1
ATOM 6283 C C . PRO B 1 195 ? 15.172 -81.125 -17.609 1 89.06 195 PRO B C 1
ATOM 6285 O O . PRO B 1 195 ? 14.438 -81.688 -16.781 1 89.06 195 PRO B O 1
ATOM 6288 N N . SER B 1 196 ? 15.383 -79.875 -17.656 1 87.44 196 SER B N 1
ATOM 6289 C CA . SER B 1 196 ? 14.82 -79 -16.641 1 87.44 196 SER B CA 1
ATOM 6290 C C . SER B 1 196 ? 13.305 -78.938 -16.781 1 87.44 196 SER B C 1
ATOM 6292 O O . SER B 1 196 ? 12.617 -78.5 -15.836 1 87.44 196 SER B O 1
ATOM 6294 N N . LEU B 1 197 ? 12.75 -79.375 -17.859 1 86.94 197 LEU B N 1
ATOM 6295 C CA . LEU B 1 197 ? 11.32 -79.25 -18.125 1 86.94 197 LEU B CA 1
ATOM 6296 C C . LEU B 1 197 ? 10.57 -80.562 -17.844 1 86.94 197 LEU B C 1
ATOM 6298 O O . LEU B 1 197 ? 9.344 -80.625 -17.969 1 86.94 197 LEU B O 1
ATOM 6302 N N . LEU B 1 198 ? 11.336 -81.5 -17.438 1 84.88 198 LEU B N 1
ATOM 6303 C CA . LEU B 1 198 ? 10.727 -82.812 -17.203 1 84.88 198 LEU B CA 1
ATOM 6304 C C . LEU B 1 198 ? 9.828 -82.75 -15.969 1 84.88 198 LEU B C 1
ATOM 6306 O O . LEU B 1 198 ? 10.102 -82.062 -15.016 1 84.88 198 LEU B O 1
ATOM 6310 N N . LEU B 1 199 ? 8.711 -83.5 -16.078 1 82.25 199 LEU B N 1
ATOM 6311 C CA . LEU B 1 199 ? 7.766 -83.5 -14.961 1 82.25 199 LEU B CA 1
ATOM 6312 C C . LEU B 1 199 ? 8.406 -84.188 -13.734 1 82.25 199 LEU B C 1
ATOM 6314 O O . LEU B 1 199 ? 9.062 -85.188 -13.852 1 82.25 199 LEU B O 1
ATOM 6318 N N . SER B 1 200 ? 8.492 -83.5 -12.602 1 73.25 200 SER B N 1
ATOM 6319 C CA . SER B 1 200 ? 9.094 -84 -11.375 1 73.25 200 SER B CA 1
ATOM 6320 C C . SER B 1 200 ? 8.344 -85.25 -10.867 1 73.25 200 SER B C 1
ATOM 6322 O O . SER B 1 200 ? 8.961 -86.188 -10.391 1 73.25 200 SER B O 1
ATOM 6324 N N . SER B 1 201 ? 7.012 -85.188 -10.711 1 69.75 201 SER B N 1
ATOM 6325 C CA . SER B 1 201 ? 6.23 -86.312 -10.219 1 69.75 201 SER B CA 1
ATOM 6326 C C . SER B 1 201 ? 5.18 -86.75 -11.242 1 69.75 201 SER B C 1
ATOM 6328 O O . SER B 1 201 ? 4.133 -86.125 -11.367 1 69.75 201 SER B O 1
ATOM 6330 N N . PRO B 1 202 ? 5.746 -87.688 -12.078 1 61.38 202 PRO B N 1
ATOM 6331 C CA . PRO B 1 202 ? 4.805 -88.125 -13.094 1 61.38 202 PRO B CA 1
ATOM 6332 C C . PRO B 1 202 ? 3.543 -88.75 -12.492 1 61.38 202 PRO B C 1
ATOM 6334 O O . PRO B 1 202 ? 2.832 -89.5 -13.164 1 61.38 202 PRO B O 1
ATOM 6337 N N . GLU B 1 203 ? 3.252 -88.562 -11.25 1 56.47 203 GLU B N 1
ATOM 6338 C CA . GLU B 1 203 ? 2.062 -89.188 -10.711 1 56.47 203 GLU B CA 1
ATOM 6339 C C . GLU B 1 203 ? 0.879 -89.062 -11.664 1 56.47 203 GLU B C 1
ATOM 6341 O O . GLU B 1 203 ? 0.824 -88.125 -12.469 1 56.47 203 GLU B O 1
ATOM 6346 N N . GLU B 1 204 ? 0.019 -90.312 -11.648 1 50.22 204 GLU B N 1
ATOM 6347 C CA . GLU B 1 204 ? -1.066 -90.812 -12.469 1 50.22 204 GLU B CA 1
ATOM 6348 C C . GLU B 1 204 ? -2.152 -89.75 -12.688 1 50.22 204 GLU B C 1
ATOM 6350 O O . GLU B 1 204 ? -2.928 -89.5 -11.773 1 50.22 204 GLU B O 1
ATOM 6355 N N . GLU B 1 205 ? -1.874 -88.688 -13.117 1 49.97 205 GLU B N 1
ATOM 6356 C CA . GLU B 1 205 ? -3.203 -88.188 -13.453 1 49.97 205 GLU B CA 1
ATOM 6357 C C . GLU B 1 205 ? -3.875 -89.062 -14.508 1 49.97 205 GLU B C 1
ATOM 6359 O O . GLU B 1 205 ? -3.346 -89.25 -15.602 1 49.97 205 GLU B O 1
ATOM 6364 N N . GLU B 1 206 ? -4.465 -90.188 -14.086 1 48.31 206 GLU B N 1
ATOM 6365 C CA . GLU B 1 206 ? -5.059 -91.25 -14.852 1 48.31 206 GLU B CA 1
ATOM 6366 C C . GLU B 1 206 ? -5.605 -90.812 -16.188 1 48.31 206 GLU B C 1
ATOM 6368 O O . GLU B 1 206 ? -5.566 -91.5 -17.188 1 48.31 206 GLU B O 1
ATOM 6373 N N . ASN B 1 207 ? -6.734 -90.062 -16.25 1 46.56 207 ASN B N 1
ATOM 6374 C CA . ASN B 1 207 ? -7.762 -90.125 -17.281 1 46.56 207 ASN B CA 1
ATOM 6375 C C . ASN B 1 207 ? -7.57 -89 -18.328 1 46.56 207 ASN B C 1
ATOM 6377 O O . ASN B 1 207 ? -8.406 -88.875 -19.219 1 46.56 207 ASN B O 1
ATOM 6381 N N . LEU B 1 208 ? -7.117 -87.625 -18.297 1 47.56 208 LEU B N 1
ATOM 6382 C CA . LEU B 1 208 ? -7.766 -86.625 -19.156 1 47.56 208 LEU B CA 1
ATOM 6383 C C . LEU B 1 208 ? -6.797 -86.125 -20.203 1 47.56 208 LEU B C 1
ATOM 6385 O O . LEU B 1 208 ? -5.621 -85.875 -19.922 1 47.56 208 LEU B O 1
ATOM 6389 N N . THR B 1 209 ? -6.852 -86.438 -21.578 1 53.56 209 THR B N 1
ATOM 6390 C CA . THR B 1 209 ? -6.453 -85.562 -22.625 1 53.56 209 THR B CA 1
ATOM 6391 C C . THR B 1 209 ? -6.648 -84.125 -22.188 1 53.56 209 THR B C 1
ATOM 6393 O O . THR B 1 209 ? -7.781 -83.625 -22.078 1 53.56 209 THR B O 1
ATOM 6396 N N . SER B 1 210 ? -5.711 -83.562 -21.438 1 62.75 210 SER B N 1
ATOM 6397 C CA . SER B 1 210 ? -5.871 -82.25 -20.828 1 62.75 210 SER B CA 1
ATOM 6398 C C . SER B 1 210 ? -5.523 -81.125 -21.828 1 62.75 210 SER B C 1
ATOM 6400 O O . SER B 1 210 ? -4.715 -81.375 -22.734 1 62.75 210 SER B O 1
ATOM 6402 N N . PRO B 1 211 ? -6.355 -80.062 -21.922 1 75.62 211 PRO B N 1
ATOM 6403 C CA . PRO B 1 211 ? -5.969 -78.812 -22.625 1 75.62 211 PRO B CA 1
ATOM 6404 C C . PRO B 1 211 ? -4.543 -78.375 -22.297 1 75.62 211 PRO B C 1
ATOM 6406 O O . PRO B 1 211 ? -3.934 -78.875 -21.359 1 75.62 211 PRO B O 1
ATOM 6409 N N . VAL B 1 212 ? -3.848 -77.688 -23.281 1 82.62 212 VAL B N 1
ATOM 6410 C CA . VAL B 1 212 ? -2.518 -77.125 -23.062 1 82.62 212 VAL B CA 1
ATOM 6411 C C . VAL B 1 212 ? -2.469 -76.438 -21.703 1 82.62 212 VAL B C 1
ATOM 6413 O O . VAL B 1 212 ? -3.33 -75.625 -21.391 1 82.62 212 VAL B O 1
ATOM 6416 N N . THR B 1 213 ? -1.657 -76.875 -20.844 1 88.31 213 THR B N 1
ATOM 6417 C CA . THR B 1 213 ? -1.502 -76.25 -19.531 1 88.31 213 THR B CA 1
ATOM 6418 C C . THR B 1 213 ? -0.275 -75.375 -19.484 1 88.31 213 THR B C 1
ATOM 6420 O O . THR B 1 213 ? 0.708 -75.625 -20.188 1 88.31 213 THR B O 1
ATOM 6423 N N . ARG B 1 214 ? -0.434 -74.312 -18.703 1 90.25 214 ARG B N 1
ATOM 6424 C CA . ARG B 1 214 ? 0.662 -73.375 -18.484 1 90.25 214 ARG B CA 1
ATOM 6425 C C . ARG B 1 214 ? 1.284 -73.562 -17.094 1 90.25 214 ARG B C 1
ATOM 6427 O O . ARG B 1 214 ? 0.576 -73.562 -16.094 1 90.25 214 ARG B O 1
ATOM 6434 N N . GLU B 1 215 ? 2.547 -73.812 -17.078 1 89.81 215 GLU B N 1
ATOM 6435 C CA . GLU B 1 215 ? 3.266 -73.938 -15.82 1 89.81 215 GLU B CA 1
ATOM 6436 C C . GLU B 1 215 ? 4.48 -73.062 -15.742 1 89.81 215 GLU B C 1
ATOM 6438 O O . GLU B 1 215 ? 5.047 -72.688 -16.766 1 89.81 215 GLU B O 1
ATOM 6443 N N . SER B 1 216 ? 4.824 -72.562 -14.555 1 89.56 216 SER B N 1
ATOM 6444 C CA . SER B 1 216 ? 6.016 -71.75 -14.32 1 89.56 216 SER B CA 1
ATOM 6445 C C . SER B 1 216 ? 7.109 -72.562 -13.641 1 89.56 216 SER B C 1
ATOM 6447 O O . SER B 1 216 ? 6.926 -73.062 -12.523 1 89.56 216 SER B O 1
ATOM 6449 N N . ILE B 1 217 ? 8.156 -72.812 -14.336 1 87.75 217 ILE B N 1
ATOM 6450 C CA . ILE B 1 217 ? 9.297 -73.562 -13.812 1 87.75 217 ILE B CA 1
ATOM 6451 C C . ILE B 1 217 ? 10.539 -72.688 -13.797 1 87.75 217 ILE B C 1
ATOM 6453 O O . ILE B 1 217 ? 1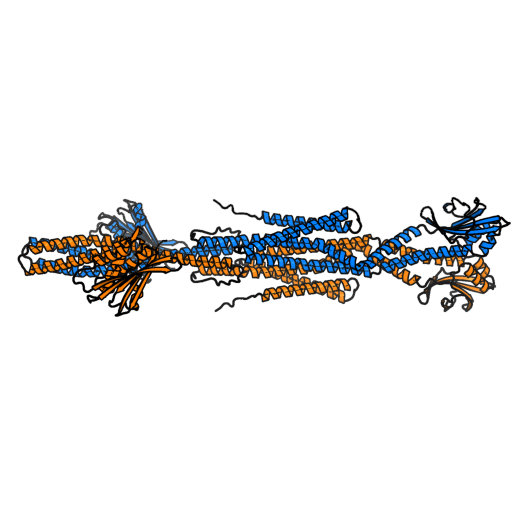1.016 -72.25 -14.852 1 87.75 217 ILE B O 1
ATOM 6457 N N . GLU B 1 218 ? 11.094 -72.375 -12.664 1 86.88 218 GLU B N 1
ATOM 6458 C CA . GLU B 1 218 ? 12.305 -71.625 -12.484 1 86.88 218 GLU B CA 1
ATOM 6459 C C . GLU B 1 218 ? 12.195 -70.25 -13.195 1 86.88 218 GLU B C 1
ATOM 6461 O O . GLU B 1 218 ? 13.117 -69.812 -13.906 1 86.88 218 GLU B O 1
ATOM 6466 N N . GLY B 1 219 ? 11 -69.688 -13.281 1 84.69 219 GLY B N 1
ATOM 6467 C CA . GLY B 1 219 ? 10.789 -68.375 -13.867 1 84.69 219 GLY B CA 1
ATOM 6468 C C . GLY B 1 219 ? 10.461 -68.438 -15.344 1 84.69 219 GLY B C 1
ATOM 6469 O O . GLY B 1 219 ? 10.227 -67.375 -15.969 1 84.69 219 GLY B O 1
ATOM 6470 N N . LEU B 1 220 ? 10.445 -69.688 -15.836 1 88.75 220 LEU B N 1
ATOM 6471 C CA . LEU B 1 220 ? 10.109 -69.812 -17.25 1 88.75 220 LEU B CA 1
ATOM 6472 C C . LEU B 1 220 ? 8.664 -70.312 -17.406 1 88.75 220 LEU B C 1
ATOM 6474 O O . LEU B 1 220 ? 8.18 -71.125 -16.625 1 88.75 220 LEU B O 1
ATOM 6478 N N . THR B 1 221 ? 8.055 -69.75 -18.375 1 92.31 221 THR B N 1
ATOM 6479 C CA . THR B 1 221 ? 6.727 -70.188 -18.719 1 92.31 221 THR B CA 1
ATOM 6480 C C . THR B 1 221 ? 6.816 -71.438 -19.656 1 92.31 221 THR B C 1
ATOM 6482 O O . THR B 1 221 ? 7.426 -71.312 -20.719 1 92.31 221 THR B O 1
ATOM 6485 N N . VAL B 1 222 ? 6.23 -72.5 -19.203 1 93.44 222 VAL B N 1
ATOM 6486 C CA . VAL B 1 222 ? 6.258 -73.75 -19.969 1 93.44 222 VAL B CA 1
ATOM 6487 C C . VAL B 1 222 ? 4.832 -74.188 -20.312 1 93.44 222 VAL B C 1
ATOM 6489 O O . VAL B 1 222 ? 3.943 -74.125 -19.469 1 93.44 222 VAL B O 1
ATOM 6492 N N . LEU B 1 223 ? 4.645 -74.438 -21.547 1 93.88 223 LEU B N 1
ATOM 6493 C CA . LEU B 1 223 ? 3.381 -75 -22.031 1 93.88 223 LEU B CA 1
ATOM 6494 C C . LEU B 1 223 ? 3.477 -76.5 -22.234 1 93.88 223 LEU B C 1
ATOM 6496 O O . LEU B 1 223 ? 4.461 -77 -22.781 1 93.88 223 LEU B O 1
ATOM 6500 N N . ARG B 1 224 ? 2.434 -77.188 -21.766 1 92.19 224 ARG B N 1
ATOM 6501 C CA . ARG B 1 224 ? 2.457 -78.688 -21.844 1 92.19 224 ARG B CA 1
ATOM 6502 C C . ARG B 1 224 ? 1.137 -79.188 -22.391 1 92.19 224 ARG B C 1
ATOM 6504 O O . ARG B 1 224 ? 0.071 -78.625 -22.109 1 92.19 224 ARG B O 1
ATOM 6511 N N . VAL B 1 225 ? 1.286 -80.125 -23.156 1 92.5 225 VAL B N 1
ATOM 6512 C CA . VAL B 1 225 ? 0.108 -80.875 -23.609 1 92.5 225 VAL B CA 1
ATOM 6513 C C . VAL B 1 225 ? 0.274 -82.375 -23.297 1 92.5 225 VAL B C 1
ATOM 6515 O O . VAL B 1 225 ? 1.367 -82.938 -23.453 1 92.5 225 VAL B O 1
ATOM 6518 N N . ARG B 1 226 ? -0.72 -83 -22.797 1 90.69 226 ARG B N 1
ATOM 6519 C CA . ARG B 1 226 ? -0.714 -84.375 -22.375 1 90.69 226 ARG B CA 1
ATOM 6520 C C . ARG B 1 226 ? -1.702 -85.188 -23.203 1 90.69 226 ARG B C 1
ATOM 6522 O O . ARG B 1 226 ? -2.797 -84.75 -23.516 1 90.69 226 ARG B O 1
ATOM 6529 N N . ARG B 1 227 ? -1.183 -86.312 -23.641 1 90.44 227 ARG B N 1
ATOM 6530 C CA . ARG B 1 227 ? -2.043 -87.25 -24.391 1 90.44 227 ARG B CA 1
ATOM 6531 C C . ARG B 1 227 ? -1.918 -88.688 -23.875 1 90.44 227 ARG B C 1
ATOM 6533 O O . ARG B 1 227 ? -0.812 -89.188 -23.781 1 90.44 227 ARG B O 1
ATOM 6540 N N . VAL B 1 228 ? -3.066 -89.312 -23.578 1 90.44 228 VAL B N 1
ATOM 6541 C CA . VAL B 1 228 ? -3.105 -90.688 -23.172 1 90.44 228 VAL B CA 1
ATOM 6542 C C . VAL B 1 228 ? -3.322 -91.562 -24.406 1 90.44 228 VAL B C 1
ATOM 6544 O O . VAL B 1 228 ? -4.176 -91.25 -25.25 1 90.44 228 VAL B O 1
ATOM 6547 N N . PHE B 1 229 ? -2.463 -92.5 -24.562 1 88.56 229 PHE B N 1
ATOM 6548 C CA . PHE B 1 229 ? -2.625 -93.438 -25.672 1 88.56 229 PHE B CA 1
ATOM 6549 C C . PHE B 1 229 ? -2.412 -94.875 -25.219 1 88.56 229 PHE B C 1
ATOM 6551 O O . PHE B 1 229 ? -1.771 -95.125 -24.203 1 88.56 229 PHE B O 1
ATOM 6558 N N . GLU B 1 230 ? -3.043 -95.75 -25.938 1 90.38 230 GLU B N 1
ATOM 6559 C CA . GLU B 1 230 ? -2.961 -97.188 -25.609 1 90.38 230 GLU B CA 1
ATOM 6560 C C . GLU B 1 230 ? -2.182 -97.938 -26.672 1 90.38 230 GLU B C 1
ATOM 6562 O O . GLU B 1 230 ? -2.373 -97.75 -27.859 1 90.38 230 GLU B O 1
ATOM 6567 N N . ARG B 1 231 ? -1.173 -98.688 -26.188 1 89.38 231 ARG B N 1
ATOM 6568 C CA . ARG B 1 231 ? -0.389 -99.562 -27.047 1 89.38 231 ARG B CA 1
ATOM 6569 C C . ARG B 1 231 ? -0.215 -100.938 -26.422 1 89.38 231 ARG B C 1
ATOM 6571 O O . ARG B 1 231 ? 0.275 -101.062 -25.297 1 89.38 231 ARG B O 1
ATOM 6578 N N . ASP B 1 232 ? -0.611 -102.062 -27.125 1 88.81 232 ASP B N 1
ATOM 6579 C CA . ASP B 1 232 ? -0.492 -103.438 -26.672 1 88.81 232 ASP B CA 1
ATOM 6580 C C . ASP B 1 232 ? -1.179 -103.625 -25.328 1 88.81 232 ASP B C 1
ATOM 6582 O O . ASP B 1 232 ? -0.604 -104.25 -24.422 1 88.81 232 ASP B O 1
ATOM 6586 N N . SER B 1 233 ? -2.316 -103.062 -25.062 1 88.44 233 SER B N 1
ATOM 6587 C CA . SER B 1 233 ? -3.176 -103.188 -23.891 1 88.44 233 SER B CA 1
ATOM 6588 C C . SER B 1 233 ? -2.553 -102.5 -22.688 1 88.44 233 SER B C 1
ATOM 6590 O O . SER B 1 233 ? -2.895 -102.812 -21.547 1 88.44 233 SER B O 1
ATOM 6592 N N . THR B 1 234 ? -1.602 -101.688 -22.984 1 90.62 234 THR B N 1
ATOM 6593 C CA . THR B 1 234 ? -1.001 -100.875 -21.938 1 90.62 234 THR B CA 1
ATOM 6594 C C . THR B 1 234 ? -1.269 -99.375 -22.188 1 90.62 234 THR B C 1
ATOM 6596 O O . THR B 1 234 ? -1.24 -98.938 -23.328 1 90.62 234 THR B O 1
ATOM 6599 N N . VAL B 1 235 ? -1.555 -98.75 -21.125 1 90.88 235 VAL B N 1
ATOM 6600 C CA . VAL B 1 235 ? -1.884 -97.375 -21.234 1 90.88 235 VAL B CA 1
ATOM 6601 C C . VAL B 1 235 ? -0.631 -96.5 -20.984 1 90.88 235 VAL B C 1
ATOM 6603 O O . VAL B 1 235 ? 0.1 -96.75 -20.031 1 90.88 235 VAL B O 1
ATOM 6606 N N . TYR B 1 236 ? -0.319 -95.562 -21.906 1 90.5 236 TYR B N 1
ATOM 6607 C CA . TYR B 1 236 ? 0.818 -94.625 -21.812 1 90.5 236 TYR B CA 1
ATOM 6608 C C . TYR B 1 236 ? 0.355 -93.188 -21.797 1 90.5 236 TYR B C 1
ATOM 6610 O O . TYR B 1 236 ? -0.763 -92.875 -22.219 1 90.5 236 TYR B O 1
ATOM 6618 N N . LEU B 1 237 ? 1.152 -92.375 -21.188 1 90.62 237 LEU B N 1
ATOM 6619 C CA . LEU B 1 237 ? 0.954 -90.938 -21.234 1 90.62 237 LEU B CA 1
ATOM 6620 C C . LEU B 1 237 ? 2.102 -90.25 -21.953 1 90.62 237 LEU B C 1
ATOM 6622 O O . LEU B 1 237 ? 3.266 -90.375 -21.578 1 90.62 237 LEU B O 1
ATOM 6626 N N . ALA B 1 238 ? 1.803 -89.5 -23 1 92.31 238 ALA B N 1
ATOM 6627 C CA . ALA B 1 238 ? 2.793 -88.688 -23.719 1 92.31 238 ALA B CA 1
ATOM 6628 C C . ALA B 1 238 ? 2.678 -87.188 -23.359 1 92.31 238 ALA B C 1
ATOM 6630 O O . ALA B 1 238 ? 1.577 -86.625 -23.328 1 92.31 238 ALA B O 1
ATOM 6631 N N . VAL B 1 239 ? 3.807 -86.688 -23.031 1 92.38 239 VAL B N 1
ATOM 6632 C CA . VAL B 1 239 ? 3.826 -85.25 -22.656 1 92.38 239 VAL B CA 1
ATOM 6633 C C . VAL B 1 239 ? 4.789 -84.5 -23.562 1 92.38 239 VAL B C 1
ATOM 6635 O O . VAL B 1 239 ? 5.965 -84.875 -23.656 1 92.38 239 VAL B O 1
ATOM 6638 N N . ILE B 1 240 ? 4.23 -83.438 -24.188 1 93.38 240 ILE B N 1
ATOM 6639 C CA . ILE B 1 240 ? 5.035 -82.5 -24.984 1 93.38 240 ILE B CA 1
ATOM 6640 C C . ILE B 1 240 ? 5.152 -81.188 -24.25 1 93.38 240 ILE B C 1
ATOM 6642 O O . ILE B 1 240 ? 4.145 -80.625 -23.812 1 93.38 240 ILE B O 1
ATOM 6646 N N . SER B 1 241 ? 6.344 -80.75 -24.125 1 93.19 241 SER B N 1
ATOM 6647 C CA . SER B 1 241 ? 6.562 -79.5 -23.453 1 93.19 241 SER B CA 1
ATOM 6648 C C . SER B 1 241 ? 7.246 -78.5 -24.375 1 93.19 241 SER B C 1
ATOM 6650 O O . SER B 1 241 ? 8.125 -78.875 -25.156 1 93.19 241 SER B O 1
ATOM 6652 N N . LEU B 1 242 ? 6.742 -77.25 -24.25 1 93.5 242 LEU B N 1
ATOM 6653 C CA . LEU B 1 242 ? 7.316 -76.125 -24.984 1 93.5 242 LEU B CA 1
ATOM 6654 C C . LEU B 1 242 ? 7.664 -75 -24.031 1 93.5 242 LEU B C 1
ATOM 6656 O O . LEU B 1 242 ? 6.809 -74.5 -23.266 1 93.5 242 LEU B O 1
ATOM 6660 N N . SER B 1 243 ? 8.922 -74.5 -24.078 1 92.81 243 SER B N 1
ATOM 6661 C CA . SER B 1 243 ? 9.375 -73.438 -23.219 1 92.81 243 SER B CA 1
ATOM 6662 C C . SER B 1 243 ? 9.289 -72.062 -23.922 1 92.81 243 SER B C 1
ATOM 6664 O O . SER B 1 243 ? 9.773 -71.938 -25.047 1 92.81 243 SER B O 1
ATOM 6666 N N . MET B 1 244 ? 8.664 -71.188 -23.219 1 91.94 244 MET B N 1
ATOM 6667 C CA . MET B 1 244 ? 8.672 -69.812 -23.734 1 91.94 244 MET B CA 1
ATOM 6668 C C . MET B 1 244 ? 10.039 -69.125 -23.547 1 91.94 244 MET B C 1
ATOM 6670 O O . MET B 1 244 ? 10.789 -69.5 -22.641 1 91.94 244 MET B O 1
ATOM 6674 N N . PRO B 1 245 ? 10.336 -68.188 -24.406 1 90.75 245 PRO B N 1
ATOM 6675 C CA . PRO B 1 245 ? 11.609 -67.5 -24.203 1 90.75 245 PRO B CA 1
ATOM 6676 C C . PRO B 1 245 ? 11.719 -66.812 -22.844 1 90.75 245 PRO B C 1
ATOM 6678 O O . PRO B 1 245 ? 10.711 -66.375 -22.297 1 90.75 245 PRO B O 1
ATOM 6681 N N . PRO B 1 246 ? 12.914 -66.688 -22.328 1 90.94 246 PRO B N 1
ATOM 6682 C CA . PRO B 1 246 ? 13.125 -66.125 -20.984 1 90.94 246 PRO B CA 1
ATOM 6683 C C . PRO B 1 246 ? 12.617 -64.688 -20.844 1 90.94 246 PRO B C 1
ATOM 6685 O O . PRO B 1 246 ? 12.211 -64.25 -19.766 1 90.94 246 PRO B O 1
ATOM 6688 N N . TRP B 1 247 ? 12.609 -63.938 -21.922 1 91.44 247 TRP B N 1
ATOM 6689 C CA . TRP B 1 247 ? 12.242 -62.531 -21.859 1 91.44 247 TRP B CA 1
ATOM 6690 C C . TRP B 1 247 ? 10.727 -62.375 -21.859 1 91.44 247 TRP B C 1
ATOM 6692 O O . TRP B 1 247 ? 10.211 -61.281 -21.578 1 91.44 247 TRP B O 1
ATOM 6702 N N . TYR B 1 248 ? 9.984 -63.531 -22.141 1 94.12 248 TYR B N 1
ATOM 6703 C CA . TYR B 1 248 ? 8.547 -63.469 -22.359 1 94.12 248 TYR B CA 1
ATOM 6704 C C . TYR B 1 248 ? 7.836 -63 -21.094 1 94.12 248 TYR B C 1
ATOM 6706 O O . TYR B 1 248 ? 7.004 -62.094 -21.141 1 94.12 248 TYR B O 1
ATOM 6714 N N . VAL B 1 249 ? 8.156 -63.531 -19.938 1 93.25 249 VAL B N 1
ATOM 6715 C CA . VAL B 1 249 ? 7.457 -63.25 -18.688 1 93.25 249 VAL B CA 1
ATOM 6716 C C . VAL B 1 249 ? 7.699 -61.812 -18.266 1 93.25 249 VAL B C 1
ATOM 6718 O O . VAL B 1 249 ? 6.75 -61.062 -18.016 1 93.25 249 VAL B O 1
ATOM 6721 N N . ASP B 1 250 ? 8.945 -61.406 -18.266 1 94.56 250 ASP B N 1
ATOM 6722 C CA . ASP B 1 250 ? 9.305 -60.094 -17.797 1 94.56 250 ASP B CA 1
ATOM 6723 C C . ASP B 1 250 ? 8.703 -59 -18.703 1 94.56 250 ASP B C 1
ATOM 6725 O O . ASP B 1 250 ? 8.133 -58.031 -18.219 1 94.56 250 ASP B O 1
ATOM 6729 N N . GLN B 1 251 ? 8.742 -59.188 -19.953 1 94.69 251 GLN B N 1
ATOM 6730 C CA . GLN B 1 251 ? 8.258 -58.188 -20.906 1 94.69 251 GLN B CA 1
ATOM 6731 C C . GLN B 1 251 ? 6.73 -58.156 -20.922 1 94.69 251 GLN B C 1
ATOM 6733 O O . GLN B 1 251 ? 6.137 -57.094 -21.031 1 94.69 251 GLN B O 1
ATOM 6738 N N . SER B 1 252 ? 6.105 -59.312 -20.766 1 95.5 252 SER B N 1
ATOM 6739 C CA . SER B 1 252 ? 4.645 -59.344 -20.719 1 95.5 252 SER B CA 1
ATOM 6740 C C . SER B 1 252 ? 4.117 -58.688 -19.453 1 95.5 252 SER B C 1
ATOM 6742 O O . SER B 1 252 ? 3.145 -57.938 -19.5 1 95.5 252 SER B O 1
ATOM 6744 N N . ASN B 1 253 ? 4.805 -58.938 -18.328 1 94.88 253 ASN B N 1
ATOM 6745 C CA . ASN B 1 253 ? 4.391 -58.344 -17.062 1 94.88 253 ASN B CA 1
ATOM 6746 C C . ASN B 1 253 ? 4.539 -56.844 -17.078 1 94.88 253 ASN B C 1
ATOM 6748 O O . ASN B 1 253 ? 3.66 -56.125 -16.609 1 94.88 253 ASN B O 1
ATOM 6752 N N . ARG B 1 254 ? 5.645 -56.344 -17.562 1 95.12 254 ARG B N 1
ATOM 6753 C CA . ARG B 1 254 ? 5.879 -54.906 -17.656 1 95.12 254 ARG B CA 1
ATOM 6754 C C . ARG B 1 254 ? 4.797 -54.219 -18.484 1 95.12 254 ARG B C 1
ATOM 6756 O O . ARG B 1 254 ? 4.285 -53.156 -18.109 1 95.12 254 ARG B O 1
ATOM 6763 N N . LEU B 1 255 ? 4.434 -54.844 -19.594 1 95.69 255 LEU B N 1
ATOM 6764 C CA . LEU B 1 255 ? 3.42 -54.312 -20.5 1 95.69 255 LEU B CA 1
ATOM 6765 C C . LEU B 1 255 ? 2.045 -54.344 -19.828 1 95.69 255 LEU B C 1
ATOM 6767 O O . LEU B 1 255 ? 1.336 -53.344 -19.844 1 95.69 255 LEU B O 1
ATOM 6771 N N . THR B 1 256 ? 1.684 -55.438 -19.219 1 95.25 256 THR B N 1
ATOM 6772 C CA . THR B 1 256 ? 0.348 -55.594 -18.656 1 95.25 256 THR B CA 1
ATOM 6773 C C . THR B 1 256 ? 0.173 -54.719 -17.422 1 95.25 256 THR B C 1
ATOM 6775 O O . THR B 1 256 ? -0.873 -54.094 -17.25 1 95.25 256 THR B O 1
ATOM 6778 N N . GLU B 1 257 ? 1.228 -54.656 -16.656 1 95.38 257 GLU B N 1
ATOM 6779 C CA . GLU B 1 257 ? 1.164 -53.812 -15.461 1 95.38 257 GLU B CA 1
ATOM 6780 C C . GLU B 1 257 ? 0.988 -52.344 -15.82 1 95.38 257 GLU B C 1
ATOM 6782 O O . GLU B 1 257 ? 0.143 -51.656 -15.242 1 95.38 257 GLU B O 1
ATOM 6787 N N . LEU B 1 258 ? 1.779 -51.875 -16.719 1 94.06 258 LEU B N 1
ATOM 6788 C CA . LEU B 1 258 ? 1.709 -50.469 -17.094 1 94.06 258 LEU B CA 1
ATOM 6789 C C . LEU B 1 258 ? 0.402 -50.156 -17.812 1 94.06 258 LEU B C 1
ATOM 6791 O O . LEU B 1 258 ? -0.185 -49.094 -17.625 1 94.06 258 LEU B O 1
ATOM 6795 N N . ARG B 1 259 ? -0.004 -51.062 -18.703 1 94.69 259 ARG B N 1
ATOM 6796 C CA . ARG B 1 259 ? -1.283 -50.906 -19.391 1 94.69 259 ARG B CA 1
ATOM 6797 C C . ARG B 1 259 ? -2.426 -50.781 -18.391 1 94.69 259 ARG B C 1
ATOM 6799 O O . ARG B 1 259 ? -3.268 -49.875 -18.5 1 94.69 259 ARG B O 1
ATOM 6806 N N . ASP B 1 260 ? -2.473 -51.625 -17.359 1 94.5 260 ASP B N 1
ATOM 6807 C CA . ASP B 1 260 ? -3.527 -51.594 -16.344 1 94.5 260 ASP B CA 1
ATOM 6808 C C . ASP B 1 260 ? -3.482 -50.281 -15.555 1 94.5 260 ASP B C 1
ATOM 6810 O O . ASP B 1 260 ? -4.527 -49.688 -15.258 1 94.5 260 ASP B O 1
ATOM 6814 N N . ARG B 1 261 ? -2.305 -49.844 -15.281 1 91.31 261 ARG B N 1
ATOM 6815 C CA . ARG B 1 261 ? -2.141 -48.562 -14.586 1 91.31 261 ARG B CA 1
ATOM 6816 C C . ARG B 1 261 ? -2.664 -47.406 -15.422 1 91.31 261 ARG B C 1
ATOM 6818 O O . ARG B 1 261 ? -3.365 -46.531 -14.914 1 91.31 261 ARG B O 1
ATOM 6825 N N . PHE B 1 262 ? -2.406 -47.406 -16.688 1 91 262 PHE B N 1
ATOM 6826 C CA . PHE B 1 262 ? -2.82 -46.312 -17.578 1 91 262 PHE B CA 1
ATOM 6827 C C . PHE B 1 262 ? -4.312 -46.406 -17.875 1 91 262 PHE B C 1
ATOM 6829 O O . PHE B 1 262 ? -4.977 -45.375 -18.031 1 91 262 PHE B O 1
ATOM 6836 N N . LEU B 1 263 ? -4.816 -47.594 -17.938 1 92 263 LEU B N 1
ATOM 6837 C CA . LEU B 1 263 ? -6.258 -47.75 -18.094 1 92 263 LEU B CA 1
ATOM 6838 C C . LEU B 1 263 ? -7 -47.156 -16.906 1 92 263 LEU B C 1
ATOM 6840 O O . LEU B 1 263 ? -8.016 -46.469 -17.078 1 92 263 LEU B O 1
ATOM 6844 N N . LEU B 1 264 ? -6.43 -47.344 -15.734 1 90 264 LEU B N 1
ATOM 6845 C CA . LEU B 1 264 ? -6.996 -46.75 -14.531 1 90 264 LEU B CA 1
ATOM 6846 C C . LEU B 1 264 ? -6.898 -45.219 -14.57 1 90 264 LEU B C 1
ATOM 6848 O O . LEU B 1 264 ? -7.871 -44.531 -14.281 1 90 264 LEU B O 1
ATOM 6852 N N . LEU B 1 265 ? -5.75 -44.781 -15.008 1 85.88 265 LEU B N 1
ATOM 6853 C CA . LEU B 1 265 ? -5.527 -43.344 -15.086 1 85.88 265 LEU B CA 1
ATOM 6854 C C . LEU B 1 265 ? -6.465 -42.719 -16.109 1 85.88 265 LEU B C 1
ATOM 6856 O O . LEU B 1 265 ? -6.992 -41.625 -15.883 1 85.88 265 LEU B O 1
ATOM 6860 N N . ASP B 1 266 ? -6.691 -43.344 -17.219 1 88.31 266 ASP B N 1
ATOM 6861 C CA . ASP B 1 266 ? -7.586 -42.875 -18.266 1 88.31 266 ASP B CA 1
ATOM 6862 C C . ASP B 1 266 ? -9.031 -42.812 -17.766 1 88.31 266 ASP B C 1
ATOM 6864 O O . ASP B 1 266 ? -9.773 -41.875 -18.078 1 88.31 266 ASP B O 1
ATOM 6868 N N . ARG B 1 267 ? -9.414 -43.812 -17.047 1 87.94 267 ARG B N 1
ATOM 6869 C CA . ARG B 1 267 ? -10.766 -43.875 -16.5 1 87.94 267 ARG B CA 1
ATOM 6870 C C . ARG B 1 267 ? -10.992 -42.781 -15.461 1 87.94 267 ARG B C 1
ATOM 6872 O O . ARG B 1 267 ? -12.094 -42.219 -15.367 1 87.94 267 ARG B O 1
ATOM 6879 N N . TYR B 1 268 ? -9.922 -42.375 -14.773 1 87.19 268 TYR B N 1
ATOM 6880 C CA . TYR B 1 268 ? -10.031 -41.406 -13.68 1 87.19 268 TYR B CA 1
ATOM 6881 C C . TYR B 1 268 ? -9.336 -40.094 -14.031 1 87.19 268 TYR B C 1
ATOM 6883 O O . TYR B 1 268 ? -8.789 -39.438 -13.156 1 87.19 268 TYR B O 1
ATOM 6891 N N . GLN B 1 269 ? -9.289 -39.781 -15.289 1 86.44 269 GLN B N 1
ATOM 6892 C CA . GLN B 1 269 ? -8.617 -38.562 -15.742 1 86.44 269 GLN B CA 1
ATOM 6893 C C . GLN B 1 269 ? -9.195 -37.344 -15.055 1 86.44 269 GLN B C 1
ATOM 6895 O O . GLN B 1 269 ? -8.453 -36.5 -14.555 1 86.44 269 GLN B O 1
ATOM 6900 N N . GLY B 1 270 ? -10.531 -37.219 -15.078 1 84.5 270 GLY B N 1
ATOM 6901 C CA . GLY B 1 270 ? -11.203 -36.094 -14.469 1 84.5 270 GLY B CA 1
ATOM 6902 C C . GLY B 1 270 ? -10.875 -35.906 -12.992 1 84.5 270 GLY B C 1
ATOM 6903 O O . GLY B 1 270 ? -10.266 -34.906 -12.602 1 84.5 270 GLY B O 1
ATOM 6904 N N . PRO B 1 271 ? -11.195 -36.969 -12.188 1 84.88 271 PRO B N 1
ATOM 6905 C CA . PRO B 1 271 ? -10.852 -36.906 -10.766 1 84.88 271 PRO B CA 1
ATOM 6906 C C . PRO B 1 271 ? -9.367 -36.688 -10.516 1 84.88 271 PRO B C 1
ATOM 6908 O O . PRO B 1 271 ? -8.992 -36 -9.562 1 84.88 271 PRO B O 1
ATOM 6911 N N . PHE B 1 272 ? -8.508 -37.125 -11.383 1 82.69 272 PHE B N 1
ATOM 6912 C CA . PHE B 1 272 ? -7.07 -36.969 -11.234 1 82.69 272 PHE B CA 1
ATOM 6913 C C . PHE B 1 272 ? -6.68 -35.5 -11.438 1 82.69 272 PHE B C 1
ATOM 6915 O O . PHE B 1 272 ? -5.945 -34.938 -10.625 1 82.69 272 PHE B O 1
ATOM 6922 N N . LEU B 1 273 ? -7.188 -34.938 -12.453 1 84.75 273 LEU B N 1
ATOM 6923 C CA . LEU B 1 273 ? -6.922 -33.531 -12.719 1 84.75 273 LEU B CA 1
ATOM 6924 C C . LEU B 1 273 ? -7.457 -32.656 -11.586 1 84.75 273 LEU B C 1
ATOM 6926 O O . LEU B 1 273 ? -6.793 -31.703 -11.164 1 84.75 273 LEU B O 1
ATOM 6930 N N . LEU B 1 274 ? -8.617 -32.938 -11.117 1 84.88 274 LEU B N 1
ATOM 6931 C CA . LEU B 1 274 ? -9.203 -32.219 -9.992 1 84.88 274 LEU B CA 1
ATOM 6932 C C . LEU B 1 274 ? -8.336 -32.344 -8.742 1 84.88 274 LEU B C 1
ATOM 6934 O O . LEU B 1 274 ? -8.094 -31.375 -8.031 1 84.88 274 LEU B O 1
ATOM 6938 N N . SER B 1 275 ? -7.871 -33.594 -8.531 1 83.06 275 SER B N 1
ATOM 6939 C CA . SER B 1 275 ? -7.02 -33.844 -7.375 1 83.06 275 SER B CA 1
ATOM 6940 C C . SER B 1 275 ? -5.727 -33.031 -7.457 1 83.06 275 SER B C 1
ATOM 6942 O O . SER B 1 275 ? -5.266 -32.469 -6.453 1 83.06 275 SER B O 1
ATOM 6944 N N . LEU B 1 276 ? -5.211 -32.938 -8.641 1 82.25 276 LEU B N 1
ATOM 6945 C CA . LEU B 1 276 ? -3.988 -32.156 -8.844 1 82.25 276 LEU B CA 1
ATOM 6946 C C . LEU B 1 276 ? -4.242 -30.672 -8.617 1 82.25 276 LEU B C 1
ATOM 6948 O O . LEU B 1 276 ? -3.422 -29.984 -8.016 1 82.25 276 LEU B O 1
ATOM 6952 N N . THR B 1 277 ? -5.34 -30.188 -9.125 1 84.88 277 THR B N 1
ATOM 6953 C CA . THR B 1 277 ? -5.73 -28.797 -8.93 1 84.88 277 THR B CA 1
ATOM 6954 C C . THR B 1 277 ? -5.93 -28.484 -7.453 1 84.88 277 THR B C 1
ATOM 6956 O O . THR B 1 277 ? -5.457 -27.469 -6.961 1 84.88 277 THR B O 1
ATOM 6959 N N . LEU B 1 278 ? -6.594 -29.344 -6.773 1 82.38 278 LEU B N 1
ATOM 6960 C CA . LEU B 1 278 ? -6.832 -29.172 -5.344 1 82.38 278 LEU B CA 1
ATOM 6961 C C . LEU B 1 278 ? -5.523 -29.234 -4.562 1 82.38 278 LEU B C 1
ATOM 6963 O O . LEU B 1 278 ? -5.336 -28.484 -3.6 1 82.38 278 LEU B O 1
ATOM 6967 N N . PHE B 1 279 ? -4.676 -30.141 -5.012 1 82.81 279 PHE B N 1
ATOM 6968 C CA . PHE B 1 279 ? -3.352 -30.25 -4.406 1 82.81 279 PHE B CA 1
ATOM 6969 C C . PHE B 1 279 ? -2.58 -28.953 -4.555 1 82.81 279 PHE B C 1
ATOM 6971 O O . PHE B 1 279 ? -2.006 -28.438 -3.588 1 82.81 279 PHE B O 1
ATOM 6978 N N . TYR B 1 280 ? -2.561 -28.422 -5.727 1 85.12 280 TYR B N 1
ATOM 6979 C CA . TYR B 1 280 ? -1.913 -27.141 -5.953 1 85.12 280 TYR B CA 1
ATOM 6980 C C . TYR B 1 280 ? -2.549 -26.047 -5.102 1 85.12 280 TYR B C 1
ATOM 6982 O O . TYR B 1 280 ? -1.844 -25.25 -4.469 1 85.12 280 TYR B O 1
ATOM 6990 N N . GLY B 1 281 ? -3.896 -26 -5.129 1 84.56 281 GLY B N 1
ATOM 6991 C CA . GLY B 1 281 ? -4.617 -25.016 -4.332 1 84.56 281 GLY B CA 1
ATOM 6992 C C . GLY B 1 281 ? -4.305 -25.109 -2.85 1 84.56 281 GLY B C 1
ATOM 6993 O O . GLY B 1 281 ? -4.207 -24.078 -2.168 1 84.56 281 GLY B O 1
ATOM 6994 N N . PHE B 1 282 ? -4.102 -26.25 -2.424 1 82.88 282 PHE B N 1
ATOM 6995 C CA . PHE B 1 282 ? -3.83 -26.516 -1.014 1 82.88 282 PHE B CA 1
ATOM 6996 C C . PHE B 1 282 ? -2.551 -25.812 -0.574 1 82.88 282 PHE B C 1
ATOM 6998 O O . PHE B 1 282 ? -2.457 -25.328 0.558 1 82.88 282 PHE B O 1
ATOM 7005 N N . PHE B 1 283 ? -1.576 -25.734 -1.382 1 82.75 283 PHE B N 1
ATOM 7006 C CA . PHE B 1 283 ? -0.313 -25.094 -1.022 1 82.75 283 PHE B CA 1
ATOM 7007 C C . PHE B 1 283 ? -0.295 -23.641 -1.461 1 82.75 283 PHE B C 1
ATOM 7009 O O . PHE B 1 283 ? 0.39 -22.812 -0.855 1 82.75 283 PHE B O 1
ATOM 7016 N N . ALA B 1 284 ? -1.032 -23.344 -2.52 1 86.88 284 ALA B N 1
ATOM 7017 C CA . ALA B 1 284 ? -1.036 -22 -3.07 1 86.88 284 ALA B CA 1
ATOM 7018 C C . ALA B 1 284 ? -1.827 -21.047 -2.178 1 86.88 284 ALA B C 1
ATOM 7020 O O . ALA B 1 284 ? -1.426 -19.891 -1.978 1 86.88 284 ALA B O 1
ATOM 7021 N N . LEU B 1 285 ? -2.883 -21.469 -1.584 1 87.69 285 LEU B N 1
ATOM 7022 C CA . LEU B 1 285 ? -3.803 -20.625 -0.841 1 87.69 285 LEU B CA 1
ATOM 7023 C C . LEU B 1 285 ? -3.139 -20.062 0.416 1 87.69 285 LEU B C 1
ATOM 7025 O O . LEU B 1 285 ? -3.217 -18.859 0.689 1 87.69 285 LEU B O 1
ATOM 7029 N N . PRO B 1 286 ? -2.449 -20.922 1.234 1 84.25 286 PRO B N 1
ATOM 7030 C CA . PRO B 1 286 ? -1.762 -20.375 2.404 1 84.25 286 PRO B CA 1
ATOM 7031 C C . PRO B 1 286 ? -0.741 -19.297 2.037 1 84.25 286 PRO B C 1
ATOM 7033 O O . PRO B 1 286 ? -0.529 -18.344 2.805 1 84.25 286 PRO B O 1
ATOM 7036 N N . LEU B 1 287 ? -0.114 -19.484 0.906 1 85.44 287 LEU B N 1
ATOM 7037 C CA . LEU B 1 287 ? 0.854 -18.484 0.466 1 85.44 287 LEU B CA 1
ATOM 7038 C C . LEU B 1 287 ? 0.176 -17.141 0.215 1 85.44 287 LEU B C 1
ATOM 7040 O O . LEU B 1 287 ? 0.722 -16.094 0.561 1 85.44 287 LEU B O 1
ATOM 7044 N N . VAL B 1 288 ? -1.01 -17.188 -0.367 1 88.25 288 VAL B N 1
ATOM 7045 C CA . VAL B 1 288 ? -1.78 -15.969 -0.606 1 88.25 288 VAL B CA 1
ATOM 7046 C C . VAL B 1 288 ? -2.191 -15.344 0.726 1 88.25 288 VAL B C 1
ATOM 7048 O O . VAL B 1 288 ? -2.066 -14.133 0.917 1 88.25 288 VAL B O 1
ATOM 7051 N N . PHE B 1 289 ? -2.604 -16.156 1.644 1 88.81 289 PHE B N 1
ATOM 7052 C CA . PHE B 1 289 ? -3.039 -15.672 2.947 1 88.81 289 PHE B CA 1
ATOM 7053 C C . PHE B 1 289 ? -1.881 -15.031 3.703 1 88.81 289 PHE B C 1
ATOM 7055 O O . PHE B 1 289 ? -2.059 -14.023 4.387 1 88.81 289 PHE B O 1
ATOM 7062 N N . LEU B 1 290 ? -0.753 -15.664 3.574 1 86.25 290 LEU B N 1
ATOM 7063 C CA . LEU B 1 290 ? 0.43 -15.109 4.223 1 86.25 290 LEU B CA 1
ATOM 7064 C C . LEU B 1 290 ? 0.77 -13.742 3.654 1 86.25 290 LEU B C 1
ATOM 7066 O O . LEU B 1 290 ? 1.164 -12.836 4.395 1 86.25 290 LEU B O 1
ATOM 7070 N N . ALA B 1 291 ? 0.618 -13.578 2.391 1 88.06 291 ALA B N 1
ATOM 7071 C CA . ALA B 1 291 ? 0.859 -12.289 1.758 1 88.06 291 ALA B CA 1
ATOM 7072 C C . ALA B 1 291 ? -0.151 -11.242 2.232 1 88.06 291 ALA B C 1
ATOM 7074 O O . ALA B 1 291 ? 0.204 -10.094 2.473 1 88.06 291 ALA B O 1
ATOM 7075 N N . LEU B 1 292 ? -1.353 -11.68 2.396 1 89.44 292 LEU B N 1
ATOM 7076 C CA . LEU B 1 292 ? -2.393 -10.797 2.906 1 89.44 292 LEU B CA 1
ATOM 7077 C C . LEU B 1 292 ? -2.088 -10.367 4.336 1 89.44 292 LEU B C 1
ATOM 7079 O O . LEU B 1 292 ? -2.26 -9.195 4.691 1 89.44 292 LEU B O 1
ATOM 7083 N N . LEU B 1 293 ? -1.657 -11.281 5.102 1 87.38 293 LEU B N 1
ATOM 7084 C CA . LEU B 1 293 ? -1.296 -10.992 6.484 1 87.38 293 LEU B CA 1
ATOM 7085 C C . LEU B 1 293 ? -0.157 -9.984 6.555 1 87.38 293 LEU B C 1
ATOM 7087 O O . LEU B 1 293 ? -0.179 -9.07 7.387 1 87.38 293 LEU B O 1
ATOM 7091 N N . LEU B 1 294 ? 0.749 -10.148 5.703 1 87.06 294 LEU B N 1
ATOM 7092 C CA . LEU B 1 294 ? 1.855 -9.195 5.645 1 87.06 294 LEU B CA 1
ATOM 7093 C C . LEU B 1 294 ? 1.357 -7.805 5.277 1 87.06 294 LEU B C 1
ATOM 7095 O O . LEU B 1 294 ? 1.855 -6.805 5.801 1 87.06 294 LEU B O 1
ATOM 7099 N N . GLY B 1 295 ? 0.417 -7.734 4.352 1 88 295 GLY B N 1
ATOM 7100 C CA . GLY B 1 295 ? -0.195 -6.461 3.998 1 88 295 GLY B CA 1
ATOM 7101 C C . GLY B 1 295 ? -0.851 -5.77 5.18 1 88 295 GLY B C 1
ATOM 7102 O O . GLY B 1 295 ? -0.722 -4.555 5.34 1 88 295 GLY B O 1
ATOM 7103 N N . PHE B 1 296 ? -1.458 -6.484 6.047 1 87 296 PHE B N 1
ATOM 7104 C CA . PHE B 1 296 ? -2.105 -5.965 7.246 1 87 296 PHE B CA 1
ATOM 7105 C C . PHE B 1 296 ? -1.076 -5.375 8.203 1 87 296 PHE B C 1
ATOM 7107 O O . PHE B 1 296 ? -1.271 -4.277 8.734 1 87 296 PHE B O 1
ATOM 7114 N N . LEU B 1 297 ? -0.059 -6.039 8.352 1 84.75 297 LEU B N 1
ATOM 7115 C CA . LEU B 1 297 ? 0.971 -5.617 9.289 1 84.75 297 LEU B CA 1
ATOM 7116 C C . LEU B 1 297 ? 1.697 -4.375 8.789 1 84.75 297 LEU B C 1
ATOM 7118 O O . LEU B 1 297 ? 2.012 -3.475 9.57 1 84.75 297 LEU B O 1
ATOM 7122 N N . LEU B 1 298 ? 1.915 -4.324 7.504 1 86.44 298 LEU B N 1
ATOM 7123 C CA . LEU B 1 298 ? 2.607 -3.191 6.902 1 86.44 298 LEU B CA 1
ATOM 7124 C C . LEU B 1 298 ? 1.732 -1.943 6.926 1 86.44 298 LEU B C 1
ATOM 7126 O O . LEU B 1 298 ? 2.24 -0.826 7.039 1 86.44 298 LEU B O 1
ATOM 7130 N N . SER B 1 299 ? 0.445 -2.107 6.824 1 87.25 299 SER B N 1
ATOM 7131 C CA . SER B 1 299 ? -0.489 -0.988 6.871 1 87.25 299 SER B CA 1
ATOM 7132 C C . SER B 1 299 ? -0.404 -0.254 8.203 1 87.25 299 SER B C 1
ATOM 7134 O O . SER B 1 299 ? -0.388 0.979 8.242 1 87.25 299 SER B O 1
ATOM 7136 N N . ASP B 1 300 ? -0.254 -0.969 9.266 1 83.19 300 ASP B N 1
ATOM 7137 C CA . ASP B 1 300 ? -0.147 -0.394 10.602 1 83.19 300 ASP B CA 1
ATOM 7138 C C . ASP B 1 300 ? 1.123 0.442 10.742 1 83.19 300 ASP B C 1
ATOM 7140 O O . ASP B 1 300 ? 1.092 1.542 11.297 1 83.19 300 ASP B O 1
ATOM 7144 N N . ASP B 1 301 ? 2.049 -0.034 10.203 1 82.38 301 ASP B N 1
ATOM 7145 C CA . ASP B 1 301 ? 3.346 0.624 10.312 1 82.38 301 ASP B CA 1
ATOM 7146 C C . ASP B 1 301 ? 3.383 1.909 9.492 1 82.38 301 ASP B C 1
ATOM 7148 O O . ASP B 1 301 ? 3.977 2.904 9.906 1 82.38 301 ASP B O 1
ATOM 7152 N N . PHE B 1 302 ? 2.783 1.939 8.461 1 85.69 302 PHE B N 1
ATOM 7153 C CA . PHE B 1 302 ? 2.764 3.076 7.547 1 85.69 302 PHE B CA 1
ATOM 7154 C C . PHE B 1 302 ? 1.938 4.219 8.125 1 85.69 302 PHE B C 1
ATOM 7156 O O . PHE B 1 302 ? 2.25 5.391 7.902 1 85.69 302 PHE B O 1
ATOM 7163 N N . LEU B 1 303 ? 0.964 3.959 8.898 1 85.38 303 LEU B N 1
ATOM 7164 C CA . LEU B 1 303 ? 0.003 4.961 9.344 1 85.38 303 LEU B CA 1
ATOM 7165 C C . LEU B 1 303 ? 0.439 5.586 10.672 1 85.38 303 LEU B C 1
ATOM 7167 O O . LEU B 1 303 ? -0.056 6.645 11.055 1 85.38 303 LEU B O 1
ATOM 7171 N N . LYS B 1 304 ? 1.334 5.062 11.328 1 84.12 304 LYS B N 1
ATOM 7172 C CA . LYS B 1 304 ? 1.73 5.477 12.672 1 84.12 304 LYS B CA 1
ATOM 7173 C C . LYS B 1 304 ? 2.148 6.945 12.688 1 84.12 304 LYS B C 1
ATOM 7175 O O . LYS B 1 304 ? 1.653 7.727 13.5 1 84.12 304 LYS B O 1
ATOM 7180 N N . PRO B 1 305 ? 2.982 7.297 11.734 1 83.12 305 PRO B N 1
ATOM 7181 C CA . PRO B 1 305 ? 3.408 8.695 11.766 1 83.12 305 PRO B CA 1
ATOM 7182 C C . PRO B 1 305 ? 2.264 9.672 11.484 1 83.12 305 PRO B C 1
ATOM 7184 O O . PRO B 1 305 ? 2.242 10.781 12.023 1 83.12 305 PRO B O 1
ATOM 7187 N N . LEU B 1 306 ? 1.316 9.289 10.766 1 85.19 306 LEU B N 1
ATOM 7188 C CA . LEU B 1 306 ? 0.18 10.141 10.438 1 85.19 306 LEU B CA 1
ATOM 7189 C C . LEU B 1 306 ? -0.744 10.305 11.641 1 85.19 306 LEU B C 1
ATOM 7191 O O . LEU B 1 306 ? -1.259 11.391 11.891 1 85.19 306 LEU B O 1
ATOM 7195 N N . ILE B 1 307 ? -0.896 9.25 12.352 1 84.44 307 ILE B N 1
ATOM 7196 C CA . ILE B 1 307 ? -1.709 9.273 13.562 1 84.44 307 ILE B CA 1
ATOM 7197 C C . ILE B 1 307 ? -1.034 10.148 14.617 1 84.44 307 ILE B C 1
ATOM 7199 O O . ILE B 1 307 ? -1.703 10.898 15.328 1 84.44 307 ILE B O 1
ATOM 7203 N N . GLN B 1 308 ? 0.233 10.07 14.648 1 85.19 308 GLN B N 1
ATOM 7204 C CA . GLN B 1 308 ? 0.976 10.914 15.586 1 85.19 308 GLN B CA 1
ATOM 7205 C C . GLN B 1 308 ? 0.814 12.391 15.242 1 85.19 308 GLN B C 1
ATOM 7207 O O . GLN B 1 308 ? 0.674 13.227 16.141 1 85.19 308 GLN B O 1
ATOM 7212 N N . LEU B 1 309 ? 0.878 12.719 13.992 1 86.56 309 LEU B N 1
ATOM 7213 C CA . LEU B 1 309 ? 0.684 14.102 13.562 1 86.56 309 LEU B CA 1
ATOM 7214 C C . LEU B 1 309 ? -0.697 14.609 13.969 1 86.56 309 LEU B C 1
ATOM 7216 O O . LEU B 1 309 ? -0.842 15.75 14.391 1 86.56 309 LEU B O 1
ATOM 7220 N N . GLU B 1 310 ? -1.648 13.727 13.805 1 87.44 310 GLU B N 1
ATOM 7221 C CA . GLU B 1 310 ? -3.004 14.055 14.227 1 87.44 310 GLU B CA 1
ATOM 7222 C C . GLU B 1 310 ? -3.062 14.328 15.727 1 87.44 310 GLU B C 1
ATOM 7224 O O . GLU B 1 310 ? -3.703 15.281 16.172 1 87.44 310 GLU B O 1
ATOM 7229 N N . HIS B 1 311 ? -2.395 13.562 16.516 1 86 311 HIS B N 1
ATOM 7230 C CA . HIS B 1 311 ? -2.33 13.758 17.953 1 86 311 HIS B CA 1
ATOM 7231 C C . HIS B 1 311 ? -1.648 15.078 18.297 1 86 311 HIS B C 1
ATOM 7233 O O . HIS B 1 311 ? -2.098 15.797 19.203 1 86 311 HIS B O 1
ATOM 7239 N N . ASP B 1 312 ? -0.604 15.359 17.562 1 87.06 312 ASP B N 1
ATOM 7240 C CA . ASP B 1 312 ? 0.12 16.609 17.781 1 87.06 312 ASP B CA 1
ATOM 7241 C C . ASP B 1 312 ? -0.764 17.812 17.469 1 87.06 312 ASP B C 1
ATOM 7243 O O . ASP B 1 312 ? -0.765 18.797 18.219 1 87.06 312 ASP B O 1
ATOM 7247 N N . MET B 1 313 ? -1.554 17.75 16.484 1 88.94 313 MET B N 1
ATOM 7248 C CA . MET B 1 313 ? -2.473 18.812 16.109 1 88.94 313 MET B CA 1
ATOM 7249 C C . MET B 1 313 ? -3.547 19 17.188 1 88.94 313 MET B C 1
ATOM 7251 O O . MET B 1 313 ? -3.902 20.141 17.516 1 88.94 313 MET B O 1
ATOM 7255 N N . ARG B 1 314 ? -3.957 17.922 17.75 1 87.75 314 ARG B N 1
ATOM 7256 C CA . ARG B 1 314 ? -4.984 17.969 18.797 1 87.75 314 ARG B CA 1
ATOM 7257 C C . ARG B 1 314 ? -4.426 18.562 20.078 1 87.75 314 ARG B C 1
ATOM 7259 O O . ARG B 1 314 ? -5.129 19.266 20.812 1 87.75 314 ARG B O 1
ATOM 7266 N N . ARG B 1 315 ? -3.225 18.234 20.344 1 87.38 315 ARG B N 1
ATOM 7267 C CA . ARG B 1 315 ? -2.561 18.781 21.516 1 87.38 315 ARG B CA 1
ATOM 7268 C C . ARG B 1 315 ? -2.441 20.297 21.422 1 87.38 315 ARG B C 1
ATOM 7270 O O . ARG B 1 315 ? -2.666 21.016 22.391 1 87.38 315 ARG B O 1
ATOM 7277 N N . ILE B 1 316 ? -2.172 20.75 20.25 1 86.38 316 ILE B N 1
ATOM 7278 C CA . ILE B 1 316 ? -2.059 22.188 20.016 1 86.38 316 ILE B CA 1
ATOM 7279 C C . ILE B 1 316 ? -3.439 22.828 20.109 1 86.38 316 ILE B C 1
ATOM 7281 O O . ILE B 1 316 ? -3.596 23.891 20.703 1 86.38 316 ILE B O 1
ATOM 7285 N N . ALA B 1 317 ? -4.367 22.156 19.609 1 87 317 ALA B N 1
ATOM 7286 C CA . ALA B 1 317 ? -5.746 22.641 19.672 1 87 317 ALA B CA 1
ATOM 7287 C C . ALA B 1 317 ? -6.227 22.703 21.125 1 87 317 ALA B C 1
ATOM 7289 O O . ALA B 1 317 ? -7.043 23.562 21.469 1 87 317 ALA B O 1
ATOM 7290 N N . ALA B 1 318 ? -5.656 21.844 21.922 1 87 318 ALA B N 1
ATOM 7291 C CA . ALA B 1 318 ? -6.055 21.766 23.328 1 87 318 ALA B CA 1
ATOM 7292 C C . ALA B 1 318 ? -5.332 22.812 24.172 1 87 318 ALA B C 1
ATOM 7294 O O . ALA B 1 318 ? -5.582 22.953 25.359 1 87 318 ALA B O 1
ATOM 7295 N N . GLY B 1 319 ? -4.398 23.562 23.578 1 81.25 319 GLY B N 1
ATOM 7296 C CA . GLY B 1 319 ? -3.855 24.703 24.297 1 81.25 319 GLY B CA 1
ATOM 7297 C C . GLY B 1 319 ? -2.352 24.641 24.484 1 81.25 319 GLY B C 1
ATOM 7298 O O . GLY B 1 319 ? -1.745 25.547 25.031 1 81.25 319 GLY B O 1
ATOM 7299 N N . GLU B 1 320 ? -1.803 23.562 24.031 1 84.12 320 GLU B N 1
ATOM 7300 C CA . GLU B 1 320 ? -0.35 23.469 24.125 1 84.12 320 GLU B CA 1
ATOM 7301 C C . GLU B 1 320 ? 0.336 24.156 22.953 1 84.12 320 GLU B C 1
ATOM 7303 O O . GLU B 1 320 ? 0.936 23.5 22.094 1 84.12 320 GLU B O 1
ATOM 7308 N N . LEU B 1 321 ? 0.323 25.281 22.938 1 77.06 321 LEU B N 1
ATOM 7309 C CA . LEU B 1 321 ? 0.763 26.109 21.812 1 77.06 321 LEU B CA 1
ATOM 7310 C C . LEU B 1 321 ? 2.281 26.078 21.688 1 77.06 321 LEU B C 1
ATOM 7312 O O . LEU B 1 321 ? 2.82 26.359 20.609 1 77.06 321 LEU B O 1
ATOM 7316 N N . SER B 1 322 ? 2.973 25.688 22.844 1 77.25 322 SER B N 1
ATOM 7317 C CA . SER B 1 322 ? 4.434 25.656 22.844 1 77.25 322 SER B CA 1
ATOM 7318 C C . SER B 1 322 ? 4.957 24.328 22.312 1 77.25 322 SER B C 1
ATOM 7320 O O . SER B 1 322 ? 6.152 24.188 22.062 1 77.25 322 SER B O 1
ATOM 7322 N N . PHE B 1 323 ? 3.967 23.594 22.031 1 80 323 PHE B N 1
ATOM 7323 C CA . PHE B 1 323 ? 4.371 22.281 21.562 1 80 323 PHE B CA 1
ATOM 7324 C C . PHE B 1 323 ? 4.934 22.344 20.156 1 80 323 PHE B C 1
ATOM 7326 O O . PHE B 1 323 ? 4.379 23.047 19.297 1 80 323 PHE B O 1
ATOM 7333 N N . ARG B 1 324 ? 6.148 21.703 20.016 1 79.75 324 ARG B N 1
ATOM 7334 C CA . ARG B 1 324 ? 6.742 21.547 18.688 1 79.75 324 ARG B CA 1
ATOM 7335 C C . ARG B 1 324 ? 6.891 20.062 18.328 1 79.75 324 ARG B C 1
ATOM 7337 O O . ARG B 1 324 ? 7.363 19.266 19.156 1 79.75 324 ARG B O 1
ATOM 7344 N N . PRO B 1 325 ? 6.344 19.797 17.141 1 76.44 325 PRO B N 1
ATOM 7345 C CA . PRO B 1 325 ? 6.48 18.375 16.766 1 76.44 325 PRO B CA 1
ATOM 7346 C C . PRO B 1 325 ? 7.938 17.938 16.641 1 76.44 325 PRO B C 1
ATOM 7348 O O . PRO B 1 325 ? 8.797 18.734 16.234 1 76.44 325 PRO B O 1
ATOM 7351 N N . THR B 1 326 ? 8.195 16.719 17.141 1 68.5 326 THR B N 1
ATOM 7352 C CA . THR B 1 326 ? 9.539 16.156 17.031 1 68.5 326 THR B CA 1
ATOM 7353 C C . THR B 1 326 ? 9.844 15.766 15.594 1 68.5 326 THR B C 1
ATOM 7355 O O . THR B 1 326 ? 9.148 14.93 15.008 1 68.5 326 THR B O 1
ATOM 7358 N N . PHE B 1 327 ? 10.688 16.625 15.055 1 65.94 327 PHE B N 1
ATOM 7359 C CA . PHE B 1 327 ? 11.133 16.375 13.695 1 65.94 327 PHE B CA 1
ATOM 7360 C C . PHE B 1 327 ? 12.117 15.211 13.656 1 65.94 327 PHE B C 1
ATOM 7362 O O . PHE B 1 327 ? 13.195 15.281 14.25 1 65.94 327 PHE B O 1
ATOM 7369 N N . THR B 1 328 ? 11.688 14.188 13.18 1 66.06 328 THR B N 1
ATOM 7370 C CA . THR B 1 328 ? 12.672 13.172 12.797 1 66.06 328 THR B CA 1
ATOM 7371 C C . THR B 1 328 ? 12.906 13.195 11.289 1 66.06 328 THR B C 1
ATOM 7373 O O . THR B 1 328 ? 12.008 12.867 10.516 1 66.06 328 THR B O 1
ATOM 7376 N N . PRO B 1 329 ? 14.062 13.703 10.906 1 58.62 329 PRO B N 1
ATOM 7377 C CA . PRO B 1 329 ? 14.344 13.844 9.477 1 58.62 329 PRO B CA 1
ATOM 7378 C C . PRO B 1 329 ? 14.109 12.547 8.703 1 58.62 329 PRO B C 1
ATOM 7380 O O . PRO B 1 329 ? 13.836 12.578 7.5 1 58.62 329 PRO B O 1
ATOM 7383 N N . ARG B 1 330 ? 14.258 11.539 9.445 1 61.47 330 ARG B N 1
ATOM 7384 C CA . ARG B 1 330 ? 14.156 10.273 8.734 1 61.47 330 ARG B CA 1
ATOM 7385 C C . ARG B 1 330 ? 12.711 9.797 8.648 1 61.47 330 ARG B C 1
ATOM 7387 O O . ARG B 1 330 ? 12.43 8.727 8.117 1 61.47 330 ARG B O 1
ATOM 7394 N N . SER B 1 331 ? 11.805 10.672 8.93 1 64.75 331 SER B N 1
ATOM 7395 C CA . SER B 1 331 ? 10.406 10.242 8.914 1 64.75 331 SER B CA 1
ATOM 7396 C C . SER B 1 331 ? 9.812 10.336 7.512 1 64.75 331 SER B C 1
ATOM 7398 O O . SER B 1 331 ? 10.219 11.188 6.715 1 64.75 331 SER B O 1
ATOM 7400 N N . GLU B 1 332 ? 8.961 9.398 7.215 1 70.94 332 GLU B N 1
ATOM 7401 C CA . GLU B 1 332 ? 8.32 9.281 5.906 1 70.94 332 GLU B CA 1
ATOM 7402 C C . GLU B 1 332 ? 7.41 10.469 5.629 1 70.94 332 GLU B C 1
ATOM 7404 O O . GLU B 1 332 ? 7.199 10.844 4.469 1 70.94 332 GLU B O 1
ATOM 7409 N N . ILE B 1 333 ? 7.035 11.008 6.695 1 76.44 333 ILE B N 1
ATOM 7410 C CA . ILE B 1 333 ? 6.125 12.133 6.547 1 76.44 333 ILE B CA 1
ATOM 7411 C C . ILE B 1 333 ? 6.848 13.43 6.902 1 76.44 333 ILE B C 1
ATOM 7413 O O . ILE B 1 333 ? 6.215 14.414 7.301 1 76.44 333 ILE B O 1
ATOM 7417 N N . ALA B 1 334 ? 8.172 13.484 6.773 1 76.06 334 ALA B N 1
ATOM 7418 C CA . ALA B 1 334 ? 9 14.625 7.137 1 76.06 334 ALA B CA 1
ATOM 7419 C C . ALA B 1 334 ? 8.539 15.891 6.422 1 76.06 334 ALA B C 1
ATOM 7421 O O . ALA B 1 334 ? 8.555 16.984 7 1 76.06 334 ALA B O 1
ATOM 7422 N N . PHE B 1 335 ? 8.07 15.719 5.219 1 77.31 335 PHE B N 1
ATOM 7423 C CA . PHE B 1 335 ? 7.621 16.859 4.441 1 77.31 335 PHE B CA 1
ATOM 7424 C C . PHE B 1 335 ? 6.383 17.484 5.07 1 77.31 335 PHE B C 1
ATOM 7426 O O . PHE B 1 335 ? 6.25 18.719 5.117 1 77.31 335 PHE B O 1
ATOM 7433 N N . LEU B 1 336 ? 5.547 16.688 5.613 1 82.75 336 LEU B N 1
ATOM 7434 C CA . LEU B 1 336 ? 4.324 17.156 6.254 1 82.75 336 LEU B CA 1
ATOM 7435 C C . LEU B 1 336 ? 4.633 17.766 7.617 1 82.75 336 LEU B C 1
ATOM 7437 O O . LEU B 1 336 ? 4.086 18.812 7.965 1 82.75 336 LEU B O 1
ATOM 7441 N N . ILE B 1 337 ? 5.512 17.156 8.273 1 83.31 337 ILE B N 1
ATOM 7442 C CA . ILE B 1 337 ? 5.91 17.641 9.594 1 83.31 337 ILE B CA 1
ATOM 7443 C C . ILE B 1 337 ? 6.625 18.984 9.461 1 83.31 337 ILE B C 1
ATOM 7445 O O . ILE B 1 337 ? 6.395 19.906 10.25 1 83.31 337 ILE B O 1
ATOM 7449 N N . ARG B 1 338 ? 7.418 19.094 8.469 1 81.94 338 ARG B N 1
ATOM 7450 C CA . ARG B 1 338 ? 8.125 20.344 8.219 1 81.94 338 ARG B CA 1
ATOM 7451 C C . ARG B 1 338 ? 7.148 21.469 7.863 1 81.94 338 ARG B C 1
ATOM 7453 O O . ARG B 1 338 ? 7.297 22.594 8.328 1 81.94 338 ARG B O 1
ATOM 7460 N N . ALA B 1 339 ? 6.262 21.156 7.004 1 84 339 ALA B N 1
ATOM 7461 C CA . ALA B 1 339 ? 5.246 22.141 6.637 1 84 339 ALA B CA 1
ATOM 7462 C C . ALA B 1 339 ? 4.438 22.578 7.852 1 84 339 ALA B C 1
ATOM 7464 O O . ALA B 1 339 ? 4.152 23.766 8.023 1 84 339 ALA B O 1
ATOM 7465 N N . PHE B 1 340 ? 4.184 21.609 8.648 1 87.62 340 PHE B N 1
ATOM 7466 C CA . PHE B 1 340 ? 3.434 21.844 9.875 1 87.62 340 PHE B CA 1
ATOM 7467 C C . PHE B 1 340 ? 4.234 22.719 10.836 1 87.62 340 PHE B C 1
ATOM 7469 O O . PHE B 1 340 ? 3.715 23.703 11.367 1 87.62 340 PHE B O 1
ATOM 7476 N N . ALA B 1 341 ? 5.402 22.375 10.977 1 83.62 341 ALA B N 1
ATOM 7477 C CA . ALA B 1 341 ? 6.277 23.141 11.867 1 83.62 341 ALA B CA 1
ATOM 7478 C C . ALA B 1 341 ? 6.465 24.562 11.367 1 83.62 341 ALA B C 1
ATOM 7480 O O . ALA B 1 341 ? 6.445 25.516 12.148 1 83.62 341 ALA B O 1
ATOM 7481 N N . THR B 1 342 ? 6.688 24.734 10.102 1 86.06 342 THR B N 1
ATOM 7482 C CA . THR B 1 342 ? 6.844 26.047 9.492 1 86.06 342 THR B CA 1
ATOM 7483 C C . THR B 1 342 ? 5.578 26.875 9.672 1 86.06 342 THR B C 1
ATOM 7485 O O . THR B 1 342 ? 5.648 28.062 10 1 86.06 342 THR B O 1
ATOM 7488 N N . MET B 1 343 ? 4.508 26.219 9.477 1 87.81 343 MET B N 1
ATOM 7489 C CA . MET B 1 343 ? 3.225 26.891 9.648 1 87.81 343 MET B CA 1
ATOM 7490 C C . MET B 1 343 ? 3.059 27.391 11.078 1 87.81 343 MET B C 1
ATOM 7492 O O . MET B 1 343 ? 2.668 28.531 11.305 1 87.81 343 MET B O 1
ATOM 7496 N N . LEU B 1 344 ? 3.43 26.641 12.055 1 87.62 344 LEU B N 1
ATOM 7497 C CA . LEU B 1 344 ? 3.299 27 13.469 1 87.62 344 LEU B CA 1
ATOM 7498 C C . LEU B 1 344 ? 4.199 28.172 13.812 1 87.62 344 LEU B C 1
ATOM 7500 O O . LEU B 1 344 ? 3.783 29.094 14.523 1 87.62 344 LEU B O 1
ATOM 7504 N N . THR B 1 345 ? 5.344 28.094 13.258 1 85.06 345 THR B N 1
ATOM 7505 C CA . THR B 1 345 ? 6.301 29.172 13.508 1 85.06 345 THR B CA 1
ATOM 7506 C C . THR B 1 345 ? 5.812 30.484 12.906 1 85.06 345 THR B C 1
ATOM 7508 O O . THR B 1 345 ? 5.898 31.531 13.547 1 85.06 345 THR B O 1
ATOM 7511 N N . GLU B 1 346 ? 5.277 30.422 11.805 1 85.38 346 GLU B N 1
ATOM 7512 C CA . GLU B 1 346 ? 4.781 31.609 11.125 1 85.38 346 GLU B CA 1
ATOM 7513 C C . GLU B 1 346 ? 3.539 32.156 11.828 1 85.38 346 GLU B C 1
ATOM 7515 O O . GLU B 1 346 ? 3.361 33.375 11.914 1 85.38 346 GLU B O 1
ATOM 7520 N N . LEU B 1 347 ? 2.752 31.266 12.297 1 85.62 347 LEU B N 1
ATOM 7521 C CA . LEU B 1 347 ? 1.562 31.688 13.023 1 85.62 347 LEU B CA 1
ATOM 7522 C C . LEU B 1 347 ? 1.94 32.375 14.336 1 85.62 347 LEU B C 1
ATOM 7524 O O . LEU B 1 347 ? 1.327 33.375 14.719 1 85.62 347 LEU B O 1
ATOM 7528 N N . GLU B 1 348 ? 2.928 31.938 14.938 1 85.5 348 GLU B N 1
ATOM 7529 C CA . GLU B 1 348 ? 3.428 32.531 16.172 1 85.5 348 GLU B CA 1
ATOM 7530 C C . GLU B 1 348 ? 4.039 33.906 15.898 1 85.5 348 GLU B C 1
ATOM 7532 O O . GLU B 1 348 ? 3.791 34.875 16.641 1 85.5 348 GLU B O 1
ATOM 7537 N N . ARG B 1 349 ? 4.773 34 14.875 1 82.25 349 ARG B N 1
ATOM 7538 C CA . ARG B 1 349 ? 5.387 35.25 14.477 1 82.25 349 ARG B CA 1
ATOM 7539 C C . ARG B 1 349 ? 4.328 36.281 14.117 1 82.25 349 ARG B C 1
ATOM 7541 O O . ARG B 1 349 ? 4.426 37.438 14.523 1 82.25 349 ARG B O 1
ATOM 7548 N N . ASN B 1 350 ? 3.387 35.844 13.406 1 83.56 350 ASN B N 1
ATOM 7549 C CA . ASN B 1 350 ? 2.293 36.719 13.016 1 83.56 350 ASN B CA 1
ATOM 7550 C C . ASN B 1 350 ? 1.483 37.188 14.227 1 83.56 350 ASN B C 1
ATOM 7552 O O . ASN B 1 350 ? 1.033 38.312 14.289 1 83.56 350 ASN B O 1
ATOM 7556 N N . ARG B 1 351 ? 1.337 36.312 15.125 1 83.19 351 ARG B N 1
ATOM 7557 C CA . ARG B 1 351 ? 0.638 36.625 16.359 1 83.19 351 ARG B CA 1
ATOM 7558 C C . ARG B 1 351 ? 1.381 37.688 17.156 1 83.19 351 ARG B C 1
ATOM 7560 O O . ARG B 1 351 ? 0.773 38.656 17.625 1 83.19 351 ARG B O 1
ATOM 7567 N N . GLU B 1 352 ? 2.607 37.625 17.266 1 81.81 352 GLU B N 1
ATOM 7568 C CA . GLU B 1 352 ? 3.428 38.594 18 1 81.81 352 GLU B CA 1
ATOM 7569 C C . GLU B 1 352 ? 3.387 39.969 17.328 1 81.81 352 GLU B C 1
ATOM 7571 O O . GLU B 1 352 ? 3.268 40.969 18 1 81.81 352 GLU B O 1
ATOM 7576 N N . LYS B 1 353 ? 3.428 39.938 16.062 1 79.69 353 LYS B N 1
ATOM 7577 C CA . LYS B 1 353 ? 3.352 41.188 15.297 1 79.69 353 LYS B CA 1
ATOM 7578 C C . LYS B 1 353 ? 1.999 41.844 15.492 1 79.69 353 LYS B C 1
ATOM 7580 O O . LYS B 1 353 ? 1.928 43.062 15.656 1 79.69 353 LYS B O 1
ATOM 7585 N N . LEU B 1 354 ? 1.01 41.031 15.508 1 81.56 354 LEU B N 1
ATOM 7586 C CA . LEU B 1 354 ? -0.342 41.562 15.68 1 81.56 354 LEU B CA 1
ATOM 7587 C C . LEU B 1 354 ? -0.527 42.125 17.078 1 81.56 354 LEU B C 1
ATOM 7589 O O . LEU B 1 354 ? -1.172 43.156 17.25 1 81.56 354 LEU B O 1
ATOM 7593 N N . LEU B 1 355 ? 0.014 41.469 18.031 1 81.38 355 LEU B N 1
ATOM 7594 C CA . LEU B 1 355 ? -0.067 41.938 19.406 1 81.38 355 LEU B CA 1
ATOM 7595 C C . LEU B 1 355 ? 0.636 43.281 19.578 1 81.38 355 LEU B C 1
ATOM 7597 O O . LEU B 1 355 ? 0.107 44.188 20.219 1 81.38 355 LEU B O 1
ATOM 7601 N N . GLN B 1 356 ? 1.738 43.438 18.953 1 77 356 GLN B N 1
ATOM 7602 C CA . GLN B 1 356 ? 2.494 44.688 19.031 1 77 356 GLN B CA 1
ATOM 7603 C C . GLN B 1 356 ? 1.762 45.812 18.312 1 77 356 GLN B C 1
ATOM 7605 O O . GLN B 1 356 ? 1.666 46.938 18.828 1 77 356 GLN B O 1
ATOM 7610 N N . ALA B 1 357 ? 1.262 45.5 17.141 1 75.88 357 ALA B N 1
ATOM 7611 C CA . ALA B 1 357 ? 0.514 46.469 16.359 1 75.88 357 ALA B CA 1
ATOM 7612 C C . ALA B 1 357 ? -0.729 46.938 17.109 1 75.88 357 ALA B C 1
ATOM 7614 O O . ALA B 1 357 ? -1.052 48.125 17.109 1 75.88 357 ALA B O 1
ATOM 7615 N N . GLU B 1 358 ? -1.354 45.969 17.734 1 76.69 358 GLU B N 1
ATOM 7616 C CA . GLU B 1 358 ? -2.566 46.312 18.484 1 76.69 358 GLU B CA 1
ATOM 7617 C C . GLU B 1 358 ? -2.248 47.156 19.703 1 76.69 358 GLU B C 1
ATOM 7619 O O . GLU B 1 358 ? -3.01 48.062 20.047 1 76.69 358 GLU B O 1
ATOM 7624 N N . LYS B 1 359 ? -1.179 46.875 20.297 1 72.44 359 LYS B N 1
ATOM 7625 C CA . LYS B 1 359 ? -0.735 47.688 21.438 1 72.44 359 LYS B CA 1
ATOM 7626 C C . LYS B 1 359 ? -0.508 49.125 21.031 1 72.44 359 LYS B C 1
ATOM 7628 O O . LYS B 1 359 ? -0.977 50.062 21.703 1 72.44 359 LYS B O 1
ATOM 7633 N N . ILE B 1 360 ? 0.129 49.375 19.984 1 67.56 360 ILE B N 1
ATOM 7634 C CA . ILE B 1 360 ? 0.452 50.719 19.469 1 67.56 360 ILE B CA 1
ATOM 7635 C C . ILE B 1 360 ? -0.831 51.438 19.094 1 67.56 360 ILE B C 1
ATOM 7637 O O . ILE B 1 360 ? -1.017 52.625 19.453 1 67.56 360 ILE B O 1
ATOM 7641 N N . ALA B 1 361 ? -1.707 50.688 18.453 1 73.94 361 ALA B N 1
ATOM 7642 C CA . ALA B 1 361 ? -2.969 51.281 18.016 1 73.94 361 ALA B CA 1
ATOM 7643 C C . ALA B 1 361 ? -3.818 51.688 19.219 1 73.94 361 ALA B C 1
ATOM 7645 O O . ALA B 1 361 ? -4.383 52.781 19.234 1 73.94 361 ALA B O 1
ATOM 7646 N N . THR B 1 362 ? -3.926 50.875 20.156 1 72.12 362 THR B N 1
ATOM 7647 C CA . THR B 1 362 ? -4.676 51.156 21.375 1 72.12 362 THR B CA 1
ATOM 7648 C C . THR B 1 362 ? -4.078 52.375 22.109 1 72.12 362 THR B C 1
ATOM 7650 O O . THR B 1 362 ? -4.805 53.25 22.578 1 72.12 362 THR B O 1
ATOM 7653 N N . TRP B 1 363 ? -2.857 52.469 22.078 1 67.31 363 TRP B N 1
ATOM 7654 C CA . TRP B 1 363 ? -2.127 53.562 22.672 1 67.31 363 TRP B CA 1
ATOM 7655 C C . TRP B 1 363 ? -2.461 54.875 21.969 1 67.31 363 TRP B C 1
ATOM 7657 O O . TRP B 1 363 ? -2.707 55.906 22.625 1 67.31 363 TRP B O 1
ATOM 7667 N N . GLN B 1 364 ? -2.383 54.812 20.719 1 69 364 GLN B N 1
ATOM 7668 C CA . GLN B 1 364 ? -2.607 56.031 19.922 1 69 364 GLN B CA 1
ATOM 7669 C C . GLN B 1 364 ? -4.012 56.562 20.141 1 69 364 GLN B C 1
ATOM 7671 O O . GLN B 1 364 ? -4.188 57.781 20.328 1 69 364 GLN B O 1
ATOM 7676 N N . ASP B 1 365 ? -4.898 55.656 20.219 1 70.81 365 ASP B N 1
ATOM 7677 C CA . ASP B 1 365 ? -6.293 56.031 20.391 1 70.81 365 ASP B CA 1
ATOM 7678 C C . ASP B 1 365 ? -6.527 56.656 21.766 1 70.81 365 ASP B C 1
ATOM 7680 O O . ASP B 1 365 ? -7.148 57.719 21.875 1 70.81 365 ASP B O 1
ATOM 7684 N N . ILE B 1 366 ? -5.973 56.25 22.719 1 68.94 366 ILE B N 1
ATOM 7685 C CA . ILE B 1 366 ? -6.148 56.688 24.094 1 68.94 366 ILE B CA 1
ATOM 7686 C C . ILE B 1 366 ? -5.426 58.031 24.312 1 68.94 366 ILE B C 1
ATOM 7688 O O . ILE B 1 366 ? -5.98 58.969 24.891 1 68.94 366 ILE B O 1
ATOM 7692 N N . ALA B 1 367 ? -4.285 58.062 23.797 1 69.62 367 ALA B N 1
ATOM 7693 C CA . ALA B 1 367 ? -3.463 59.25 23.938 1 69.62 367 ALA B CA 1
ATOM 7694 C C . ALA B 1 367 ? -4.152 60.469 23.312 1 69.62 367 ALA B C 1
ATOM 7696 O O . ALA B 1 367 ? -4.18 61.531 23.906 1 69.62 367 ALA B O 1
ATOM 7697 N N . GLN B 1 368 ? -4.676 60.25 22.156 1 72.12 368 GLN B N 1
ATOM 7698 C CA . GLN B 1 368 ? -5.352 61.312 21.438 1 72.12 368 GLN B CA 1
ATOM 7699 C C . GLN B 1 368 ? -6.582 61.781 22.203 1 72.12 368 GLN B C 1
ATOM 7701 O O . GLN B 1 368 ? -6.816 63 22.328 1 72.12 368 GLN B O 1
ATOM 7706 N N . GLN B 1 369 ? -7.246 60.844 22.688 1 69.56 369 GLN B N 1
ATOM 7707 C CA . GLN B 1 369 ? -8.477 61.156 23.406 1 69.56 369 GLN B CA 1
ATOM 7708 C C . GLN B 1 369 ? -8.18 61.844 24.734 1 69.56 369 GLN B C 1
ATOM 7710 O O . GLN B 1 369 ? -8.789 62.844 25.062 1 69.56 369 GLN B O 1
ATOM 7715 N N . LEU B 1 370 ? -7.215 61.438 25.484 1 73.31 370 LEU B N 1
ATOM 7716 C CA . LEU B 1 370 ? -6.828 62 26.766 1 73.31 370 LEU B CA 1
ATOM 7717 C C . LEU B 1 370 ? -6.25 63.406 26.594 1 73.31 370 LEU B C 1
ATOM 7719 O O . LEU B 1 370 ? -6.57 64.312 27.359 1 73.31 370 LEU B O 1
ATOM 7723 N N . ALA B 1 371 ? -5.48 63.562 25.578 1 74.44 371 ALA B N 1
ATOM 7724 C CA . ALA B 1 371 ? -4.918 64.875 25.281 1 74.44 371 ALA B CA 1
ATOM 7725 C C . ALA B 1 371 ? -6.02 65.938 25.062 1 74.44 371 ALA B C 1
ATOM 7727 O O . ALA B 1 371 ? -5.93 67 25.562 1 74.44 371 ALA B O 1
ATOM 7728 N N . HIS B 1 372 ? -7.051 65.5 24.297 1 75 372 HIS B N 1
ATOM 7729 C CA . HIS B 1 372 ? -8.172 66.375 24.016 1 75 372 HIS B CA 1
ATOM 7730 C C . HIS B 1 372 ? -8.961 66.688 25.281 1 75 372 HIS B C 1
ATOM 7732 O O . HIS B 1 372 ? -9.258 67.875 25.562 1 75 372 HIS B O 1
ATOM 7738 N N . GLU B 1 373 ? -9.141 65.75 26.172 1 74.06 373 GLU B N 1
ATOM 7739 C CA . GLU B 1 373 ? -9.961 65.875 27.375 1 74.06 373 GLU B CA 1
ATOM 7740 C C . GLU B 1 373 ? -9.25 66.688 28.453 1 74.06 373 GLU B C 1
ATOM 7742 O O . GLU B 1 373 ? -9.883 67.375 29.219 1 74.06 373 GLU B O 1
ATOM 7747 N N . ILE B 1 374 ? -7.969 66.562 28.484 1 81.56 374 ILE B N 1
ATOM 7748 C CA . ILE B 1 374 ? -7.176 67.312 29.484 1 81.56 374 ILE B CA 1
ATOM 7749 C C . ILE B 1 374 ? -6.926 68.75 29.047 1 81.56 374 ILE B C 1
ATOM 7751 O O . ILE B 1 374 ? -6.914 69.625 29.859 1 81.56 374 ILE B O 1
ATOM 7755 N N . LYS B 1 375 ? -6.863 69.062 27.766 1 83.94 375 LYS B N 1
ATOM 7756 C CA . LYS B 1 375 ? -6.656 70.375 27.219 1 83.94 375 LYS B CA 1
ATOM 7757 C C . LYS B 1 375 ? -7.852 71.312 27.5 1 83.94 375 LYS B C 1
ATOM 7759 O O . LYS B 1 375 ? -7.691 72.5 27.766 1 83.94 375 LYS B O 1
ATOM 7764 N N . ASN B 1 376 ? -8.977 70.75 27.547 1 84.19 376 ASN B N 1
ATOM 7765 C CA . ASN B 1 376 ? -10.227 71.5 27.703 1 84.19 376 ASN B CA 1
ATOM 7766 C C . ASN B 1 376 ? -10.297 72.188 29.062 1 84.19 376 ASN B C 1
ATOM 7768 O O . ASN B 1 376 ? -10.562 73.375 29.125 1 84.19 376 ASN B O 1
ATOM 7772 N N . PRO B 1 377 ? -9.938 71.562 30.172 1 87.44 377 PRO B N 1
ATOM 7773 C CA . PRO B 1 377 ? -9.938 72.25 31.469 1 87.44 377 PRO B CA 1
ATOM 7774 C C . PRO B 1 377 ? -8.688 73.125 31.672 1 87.44 377 PRO B C 1
ATOM 7776 O O . PRO B 1 377 ? -8.719 74.062 32.438 1 87.44 377 PRO B O 1
ATOM 7779 N N . LEU B 1 378 ? -7.664 72.938 30.922 1 91.12 378 LEU B N 1
ATOM 7780 C CA . LEU B 1 378 ? -6.418 73.625 31.094 1 91.12 378 LEU B CA 1
ATOM 7781 C C . LEU B 1 378 ? -6.535 75.062 30.531 1 91.12 378 LEU B C 1
ATOM 7783 O O . LEU B 1 378 ? -5.961 76 31.078 1 91.12 378 LEU B O 1
ATOM 7787 N N . THR B 1 379 ? -7.352 75.25 29.516 1 91.25 379 THR B N 1
ATOM 7788 C CA . THR B 1 379 ? -7.52 76.5 28.875 1 91.25 379 THR B CA 1
ATOM 7789 C C . THR B 1 379 ? -8.203 77.5 29.812 1 91.25 379 THR B C 1
ATOM 7791 O O . THR B 1 379 ? -7.703 78.625 30.031 1 91.25 379 THR B O 1
ATOM 7794 N N . PRO B 1 380 ? -9.289 77.125 30.375 1 93.38 380 PRO B N 1
ATOM 7795 C CA . PRO B 1 380 ? -9.914 78 31.344 1 93.38 380 PRO B CA 1
ATOM 7796 C C . PRO B 1 380 ? -9.023 78.312 32.531 1 93.38 380 PRO B C 1
ATOM 7798 O O . PRO B 1 380 ? -9.039 79.375 33.094 1 93.38 380 PRO B O 1
ATOM 7801 N N . ILE B 1 381 ? -8.297 77.438 32.969 1 94.38 381 ILE B N 1
ATOM 7802 C CA . ILE B 1 381 ? -7.375 77.625 34.094 1 94.38 381 ILE B CA 1
ATOM 7803 C C . ILE B 1 381 ? -6.336 78.688 33.719 1 94.38 381 ILE B C 1
ATOM 7805 O O . ILE B 1 381 ? -6.078 79.625 34.469 1 94.38 381 ILE B O 1
ATOM 7809 N N . ARG B 1 382 ? -5.859 78.562 32.562 1 95 382 ARG B N 1
ATOM 7810 C CA . ARG B 1 382 ? -4.863 79.5 32.062 1 95 382 ARG B CA 1
ATOM 7811 C C . ARG B 1 382 ? -5.445 80.875 31.969 1 95 382 ARG B C 1
ATOM 7813 O O . ARG B 1 382 ? -4.844 81.875 32.438 1 95 382 ARG B O 1
ATOM 7820 N N . LEU B 1 383 ? -6.555 81 31.438 1 94.62 383 LEU B N 1
ATOM 7821 C CA . LEU B 1 383 ? -7.207 82.25 31.234 1 94.62 383 LEU B CA 1
ATOM 7822 C C . LEU B 1 383 ? -7.539 82.938 32.562 1 94.62 383 LEU B C 1
ATOM 7824 O O . LEU B 1 383 ? -7.359 84.125 32.75 1 94.62 383 LEU B O 1
ATOM 7828 N N . ALA B 1 384 ? -7.977 82.125 33.469 1 95.62 384 ALA B N 1
ATOM 7829 C CA . ALA B 1 384 ? -8.289 82.562 34.812 1 95.62 384 ALA B CA 1
ATOM 7830 C C . ALA B 1 384 ? -7.027 83.062 35.531 1 95.62 384 ALA B C 1
ATOM 7832 O O . ALA B 1 384 ? -7.031 84.125 36.156 1 95.62 384 ALA B O 1
ATOM 7833 N N . ALA B 1 385 ? -6.023 82.375 35.375 1 95.31 385 ALA B N 1
ATOM 7834 C CA . ALA B 1 385 ? -4.75 82.75 36 1 95.31 385 ALA B CA 1
ATOM 7835 C C . ALA B 1 385 ? -4.199 84.062 35.375 1 95.31 385 ALA B C 1
ATOM 7837 O O . ALA B 1 385 ? -3.701 84.938 36.094 1 95.31 385 ALA B O 1
ATOM 7838 N N . GLU B 1 386 ? -4.32 84.188 34.125 1 94.69 386 GLU B N 1
ATOM 7839 C CA . GLU B 1 386 ? -3.855 85.375 33.438 1 94.69 386 GLU B CA 1
ATOM 7840 C C . GLU B 1 386 ? -4.68 86.625 33.844 1 94.69 386 GLU B C 1
ATOM 7842 O O . GLU B 1 386 ? -4.148 87.688 33.969 1 94.69 386 GLU B O 1
ATOM 7847 N N . ARG B 1 387 ? -5.875 86.375 34.062 1 94.31 387 ARG B N 1
ATOM 7848 C CA . ARG B 1 387 ? -6.762 87.438 34.531 1 94.31 387 ARG B CA 1
ATOM 7849 C C . ARG B 1 387 ? -6.363 87.938 35.906 1 94.31 387 ARG B C 1
ATOM 7851 O O . ARG B 1 387 ? -6.32 89.125 36.156 1 94.31 387 ARG B O 1
ATOM 7858 N N . ILE B 1 388 ? -6.043 87 36.75 1 94.69 388 ILE B N 1
ATOM 7859 C CA . ILE B 1 388 ? -5.598 87.375 38.094 1 94.69 388 ILE B CA 1
ATOM 7860 C C . ILE B 1 388 ? -4.277 88.125 38 1 94.69 388 ILE B C 1
ATOM 7862 O O . ILE B 1 388 ? -4.102 89.125 38.688 1 94.69 388 ILE B O 1
ATOM 7866 N N . ARG B 1 389 ? -3.459 87.688 37.188 1 93.44 389 ARG B N 1
ATOM 7867 C CA . ARG B 1 389 ? -2.143 88.312 37.031 1 93.44 389 ARG B CA 1
ATOM 7868 C C . ARG B 1 389 ? -2.258 89.75 36.531 1 93.44 389 ARG B C 1
ATOM 7870 O O . ARG B 1 389 ? -1.571 90.625 37.031 1 93.44 389 ARG B O 1
ATOM 7877 N N . ARG B 1 390 ? -3.113 90 35.688 1 92.94 390 ARG B N 1
ATOM 7878 C CA . ARG B 1 390 ? -3.332 91.375 35.125 1 92.94 390 ARG B CA 1
ATOM 7879 C C . ARG B 1 390 ? -3.906 92.312 36.188 1 92.94 390 ARG B C 1
ATOM 7881 O O . ARG B 1 390 ? -3.51 93.438 36.281 1 92.94 390 ARG B O 1
ATOM 7888 N N . LYS B 1 391 ? -4.73 91.75 36.938 1 91.31 391 LYS B N 1
ATOM 7889 C CA . LYS B 1 391 ? -5.344 92.562 38 1 91.31 391 LYS B CA 1
ATOM 7890 C C . LYS B 1 391 ? -4.363 92.812 39.125 1 91.31 391 LYS B C 1
ATOM 7892 O O . LYS B 1 391 ? -4.402 93.875 39.781 1 91.31 391 LYS B O 1
ATOM 7897 N N . ALA B 1 392 ? -3.531 91.938 39.375 1 87.19 392 ALA B N 1
ATOM 7898 C CA . ALA B 1 392 ? -2.514 92 40.406 1 87.19 392 ALA B CA 1
ATOM 7899 C C . ALA B 1 392 ? -1.542 93.188 40.125 1 87.19 392 ALA B C 1
ATOM 7901 O O . ALA B 1 392 ? -1.042 93.812 41.031 1 87.19 392 ALA B O 1
ATOM 7902 N N . GLU B 1 393 ? -1.342 93.438 38.906 1 87.62 393 GLU B N 1
ATOM 7903 C CA . GLU B 1 393 ? -0.434 94.5 38.531 1 87.62 393 GLU B CA 1
ATOM 7904 C C . GLU B 1 393 ? -0.963 95.875 38.969 1 87.62 393 GLU B C 1
ATOM 7906 O O . GLU B 1 393 ? -0.186 96.812 39.188 1 87.62 393 GLU B O 1
ATOM 7911 N N . GLY B 1 394 ? -2.236 96 39.219 1 84 394 GLY B N 1
ATOM 7912 C CA . GLY B 1 394 ? -2.854 97.25 39.594 1 84 394 GLY B CA 1
ATOM 7913 C C . GLY B 1 394 ? -3.088 97.375 41.094 1 84 394 GLY B C 1
ATOM 7914 O O . GLY B 1 394 ? -3.6 98.438 41.531 1 84 394 GLY B O 1
ATOM 7915 N N . VAL B 1 395 ? -2.617 96.375 41.812 1 87.12 395 VAL B N 1
ATOM 7916 C CA . VAL B 1 395 ? -2.875 96.375 43.25 1 87.12 395 VAL B CA 1
ATOM 7917 C C . VAL B 1 395 ? -1.812 97.188 43.969 1 87.12 395 VAL B C 1
ATOM 7919 O O . VAL B 1 395 ? -0.615 97.062 43.719 1 87.12 395 VAL B O 1
ATOM 7922 N N . GLU B 1 396 ? -2.145 98.188 44.844 1 84.75 396 GLU B N 1
ATOM 7923 C CA . GLU B 1 396 ? -1.254 99.062 45.562 1 84.75 396 GLU B CA 1
ATOM 7924 C C . GLU B 1 396 ? -0.617 98.438 46.781 1 84.75 396 GLU B C 1
ATOM 7926 O O . GLU B 1 396 ? 0.511 98.75 47.156 1 84.75 396 GLU B O 1
ATOM 7931 N N . ASP B 1 397 ? -1.3 97.438 47.438 1 88.69 397 ASP B N 1
ATOM 7932 C CA . ASP B 1 397 ? -0.776 96.688 48.562 1 88.69 397 ASP B CA 1
ATOM 7933 C C . ASP B 1 397 ? 0.339 95.75 48.125 1 88.69 397 ASP B C 1
ATOM 7935 O O . ASP B 1 397 ? 0.079 94.75 47.469 1 88.69 397 ASP B O 1
ATOM 7939 N N . GLU B 1 398 ? 1.52 96 48.438 1 89.94 398 GLU B N 1
ATOM 7940 C CA . GLU B 1 398 ? 2.699 95.312 48 1 89.94 398 GLU B CA 1
ATOM 7941 C C . GLU B 1 398 ? 2.652 93.812 48.438 1 89.94 398 GLU B C 1
ATOM 7943 O O . GLU B 1 398 ? 3.102 92.938 47.719 1 89.94 398 GLU B O 1
ATOM 7948 N N . ALA B 1 399 ? 2.129 93.562 49.625 1 88.38 399 ALA B N 1
ATOM 7949 C CA . ALA B 1 399 ? 2.049 92.188 50.188 1 88.38 399 ALA B CA 1
ATOM 7950 C C . ALA B 1 399 ? 1.044 91.375 49.375 1 88.38 399 ALA B C 1
ATOM 7952 O O . ALA B 1 399 ? 1.311 90.188 49.062 1 88.38 399 ALA B O 1
ATOM 7953 N N . LEU B 1 400 ? -0.034 91.938 49.094 1 90.12 400 LEU B N 1
ATOM 7954 C CA . LEU B 1 400 ? -1.058 91.25 48.312 1 90.12 400 LEU B CA 1
ATOM 7955 C C . LEU B 1 400 ? -0.582 91.062 46.875 1 90.12 400 LEU B C 1
ATOM 7957 O O . LEU B 1 400 ? -0.807 90 46.312 1 90.12 400 LEU B O 1
ATOM 7961 N N . GLN B 1 401 ? 0.032 92.062 46.344 1 91.69 401 GLN B N 1
ATOM 7962 C CA . GLN B 1 401 ? 0.548 91.938 44.969 1 91.69 401 GLN B CA 1
ATOM 7963 C C . GLN B 1 401 ? 1.565 90.812 44.875 1 91.69 401 GLN B C 1
ATOM 7965 O O . GLN B 1 401 ? 1.564 90.062 43.875 1 91.69 401 GLN B O 1
ATOM 7970 N N . ARG B 1 402 ? 2.4 90.562 45.844 1 93.12 402 ARG B N 1
ATOM 7971 C CA . ARG B 1 402 ? 3.422 89.5 45.844 1 93.12 402 ARG B CA 1
ATOM 7972 C C . ARG B 1 402 ? 2.789 88.125 45.875 1 93.12 402 ARG B C 1
ATOM 7974 O O . ARG B 1 402 ? 3.221 87.188 45.156 1 93.12 402 ARG B O 1
ATOM 7981 N N . VAL B 1 403 ? 1.8 87.938 46.656 1 91.62 403 VAL B N 1
ATOM 7982 C CA . VAL B 1 403 ? 1.14 86.688 46.812 1 91.62 403 VAL B CA 1
ATOM 7983 C C . VAL B 1 403 ? 0.412 86.312 45.531 1 91.62 403 VAL B C 1
ATOM 7985 O O . VAL B 1 403 ? 0.47 85.188 45.062 1 91.62 403 VAL B O 1
ATOM 7988 N N . LEU B 1 404 ? -0.292 87.25 44.969 1 93.94 404 LEU B N 1
ATOM 7989 C CA . LEU B 1 404 ? -1.026 87.062 43.719 1 93.94 404 LEU B CA 1
ATOM 7990 C C . LEU B 1 404 ? -0.073 86.688 42.594 1 93.94 404 LEU B C 1
ATOM 7992 O O . LEU B 1 404 ? -0.329 85.812 41.812 1 93.94 404 LEU B O 1
ATOM 7996 N N . ASP B 1 405 ? 0.956 87.375 42.531 1 93.06 405 ASP B N 1
ATOM 7997 C CA . ASP B 1 405 ? 1.941 87.188 41.469 1 93.06 405 ASP B CA 1
ATOM 7998 C C . ASP B 1 405 ? 2.605 85.812 41.625 1 93.06 405 ASP B C 1
ATOM 8000 O O . ASP B 1 405 ? 2.748 85.062 40.656 1 93.06 405 ASP B O 1
ATOM 8004 N N . GLN B 1 406 ? 2.963 85.438 42.812 1 93.56 406 GLN B N 1
ATOM 8005 C CA . GLN B 1 406 ? 3.613 84.125 43.062 1 93.56 406 GLN B CA 1
ATOM 8006 C C . GLN B 1 406 ? 2.662 83 42.781 1 93.56 406 GLN B C 1
ATOM 8008 O O . GLN B 1 406 ? 3.055 82 42.156 1 93.56 406 GLN B O 1
ATOM 8013 N N . SER B 1 407 ? 1.507 83.125 43.25 1 94.81 407 SER B N 1
ATOM 8014 C CA . SER B 1 407 ? 0.529 82.062 43.062 1 94.81 407 SER B CA 1
ATOM 8015 C C . SER B 1 407 ? 0.167 81.875 41.594 1 94.81 407 SER B C 1
ATOM 8017 O O . SER B 1 407 ? 0.054 80.75 41.125 1 94.81 407 SER B O 1
ATOM 8019 N N . THR B 1 408 ? -0.033 82.938 40.875 1 94.88 408 THR B N 1
ATOM 8020 C CA . THR B 1 408 ? -0.38 82.875 39.469 1 94.88 408 THR B CA 1
ATOM 8021 C C . THR B 1 408 ? 0.788 82.312 38.656 1 94.88 408 THR B C 1
ATOM 8023 O O . THR B 1 408 ? 0.584 81.625 37.688 1 94.88 408 THR B O 1
ATOM 8026 N N . GLN B 1 409 ? 1.925 82.625 39.062 1 93.38 409 GLN B N 1
ATOM 8027 C CA . GLN B 1 409 ? 3.104 82.062 38.406 1 93.38 409 GLN B CA 1
ATOM 8028 C C . GLN B 1 409 ? 3.172 80.562 38.562 1 93.38 409 GLN B C 1
ATOM 8030 O O . GLN B 1 409 ? 3.508 79.812 37.625 1 93.38 409 GLN B O 1
ATOM 8035 N N . ILE B 1 410 ? 2.855 80.125 39.75 1 94.12 410 ILE B N 1
ATOM 8036 C CA . ILE B 1 410 ? 2.832 78.688 40 1 94.12 410 ILE B CA 1
ATOM 8037 C C . ILE B 1 410 ? 1.771 78 39.125 1 94.12 410 ILE B C 1
ATOM 8039 O O . ILE B 1 410 ? 2.035 77 38.469 1 94.12 410 ILE B O 1
ATOM 8043 N N . ILE B 1 411 ? 0.61 78.562 39.062 1 95.5 411 ILE B N 1
ATOM 8044 C CA . ILE B 1 411 ? -0.494 78.062 38.281 1 95.5 411 ILE B CA 1
ATOM 8045 C C . ILE B 1 411 ? -0.114 78 36.812 1 95.5 411 ILE B C 1
ATOM 8047 O O . ILE B 1 411 ? -0.266 76.938 36.156 1 95.5 411 ILE B O 1
ATOM 8051 N N . LEU B 1 412 ? 0.374 79.062 36.312 1 95 412 LEU B N 1
ATOM 8052 C CA . LEU B 1 412 ? 0.713 79.188 34.906 1 95 412 LEU B CA 1
ATOM 8053 C C . LEU B 1 412 ? 1.868 78.25 34.562 1 95 412 LEU B C 1
ATOM 8055 O O . LEU B 1 412 ? 1.883 77.625 33.5 1 95 412 LEU B O 1
ATOM 8059 N N . HIS B 1 413 ? 2.77 78.062 35.469 1 92.06 413 HIS B N 1
ATOM 8060 C CA . HIS B 1 413 ? 3.883 77.188 35.281 1 92.06 413 HIS B CA 1
ATOM 8061 C C . HIS B 1 413 ? 3.396 75.75 35.188 1 92.06 413 HIS B C 1
ATOM 8063 O O . HIS B 1 413 ? 3.811 75 34.312 1 92.06 413 HIS B O 1
ATOM 8069 N N . GLU B 1 414 ? 2.545 75.375 36.062 1 91.94 414 GLU B N 1
ATOM 8070 C CA . GLU B 1 414 ? 2.025 74 36.094 1 91.94 414 GLU B CA 1
ATOM 8071 C C . GLU B 1 414 ? 1.113 73.75 34.906 1 91.94 414 GLU B C 1
ATOM 8073 O O . GLU B 1 414 ? 1.086 72.625 34.375 1 91.94 414 GLU B O 1
ATOM 8078 N N . VAL B 1 415 ? 0.348 74.688 34.469 1 93.19 415 VAL B N 1
ATOM 8079 C CA . VAL B 1 415 ? -0.503 74.562 33.312 1 93.19 415 VAL B CA 1
ATOM 8080 C C . VAL B 1 415 ? 0.362 74.375 32.062 1 93.19 415 VAL B C 1
ATOM 8082 O O . VAL B 1 415 ? 0.051 73.562 31.188 1 93.19 415 VAL B O 1
ATOM 8085 N N . ASN B 1 416 ? 1.416 75.125 31.969 1 89.44 416 ASN B N 1
ATOM 8086 C CA . ASN B 1 416 ? 2.352 75 30.859 1 89.44 416 ASN B CA 1
ATOM 8087 C C . ASN B 1 416 ? 3.014 73.625 30.859 1 89.44 416 ASN B C 1
ATOM 8089 O O . ASN B 1 416 ? 3.207 73 29.797 1 89.44 416 ASN B O 1
ATOM 8093 N N . ARG B 1 417 ? 3.303 73.188 32 1 84.62 417 ARG B N 1
ATOM 8094 C CA . ARG B 1 417 ? 3.889 71.875 32.156 1 84.62 417 ARG B CA 1
ATOM 8095 C C . ARG B 1 417 ? 2.926 70.75 31.672 1 84.62 417 ARG B C 1
ATOM 8097 O O . ARG B 1 417 ? 3.312 69.875 30.922 1 84.62 417 ARG B O 1
ATOM 8104 N N . LEU B 1 418 ? 1.704 70.812 32.031 1 87.69 418 LEU B N 1
ATOM 8105 C CA . LEU B 1 418 ? 0.683 69.812 31.625 1 87.69 418 LEU B CA 1
ATOM 8106 C C . LEU B 1 418 ? 0.42 69.938 30.125 1 87.69 418 LEU B C 1
ATOM 8108 O O . LEU B 1 418 ? 0.224 68.875 29.469 1 87.69 418 LEU B O 1
ATOM 8112 N N . THR B 1 419 ? 0.383 71.125 29.625 1 86.56 419 THR B N 1
ATOM 8113 C CA . THR B 1 419 ? 0.178 71.312 28.203 1 86.56 419 THR B CA 1
ATOM 8114 C C . THR B 1 419 ? 1.312 70.688 27.391 1 86.56 419 THR B C 1
ATOM 8116 O O . THR B 1 419 ? 1.068 70.062 26.391 1 86.56 419 THR B O 1
ATOM 8119 N N . ARG B 1 420 ? 2.49 70.812 27.891 1 79.31 420 ARG B N 1
ATOM 8120 C CA . ARG B 1 420 ? 3.643 70.188 27.234 1 79.31 420 ARG B CA 1
ATOM 8121 C C . ARG B 1 420 ? 3.561 68.688 27.297 1 79.31 420 ARG B C 1
ATOM 8123 O O . ARG B 1 420 ? 3.859 68 26.312 1 79.31 420 ARG B O 1
ATOM 8130 N N . LEU B 1 421 ? 3.217 68.188 28.391 1 76.06 421 LEU B N 1
ATOM 8131 C CA . LEU B 1 421 ? 3.039 66.75 28.562 1 76.06 421 LEU B CA 1
ATOM 8132 C C . LEU B 1 421 ? 2.01 66.188 27.578 1 76.06 421 LEU B C 1
ATOM 8134 O O . LEU B 1 421 ? 2.24 65.188 26.938 1 76.06 421 LEU B O 1
ATOM 8138 N N . LEU B 1 422 ? 0.925 66.812 27.438 1 79.19 422 LEU B N 1
ATOM 8139 C CA . LEU B 1 422 ? -0.148 66.438 26.547 1 79.19 422 LEU B CA 1
ATOM 8140 C C . LEU B 1 422 ? 0.299 66.5 25.094 1 79.19 422 LEU B C 1
ATOM 8142 O O . LEU B 1 422 ? -0.062 65.688 24.266 1 79.19 422 LEU B O 1
ATOM 8146 N N . GLU B 1 423 ? 1.02 67.562 24.812 1 75.62 423 GLU B N 1
ATOM 8147 C CA . GLU B 1 423 ? 1.561 67.688 23.453 1 75.62 423 GLU B CA 1
ATOM 8148 C C . GLU B 1 423 ? 2.535 66.562 23.125 1 75.62 423 GLU B C 1
ATOM 8150 O O . GLU B 1 423 ? 2.502 66 22.031 1 75.62 423 GLU B O 1
ATOM 8155 N N . GLU B 1 424 ? 3.301 66.25 24.094 1 71.25 424 GLU B N 1
ATOM 8156 C CA . GLU B 1 424 ? 4.23 65.125 23.922 1 71.25 424 GLU B CA 1
ATOM 8157 C C . GLU B 1 424 ? 3.486 63.812 23.75 1 71.25 424 GLU B C 1
ATOM 8159 O O . GLU B 1 424 ? 3.879 62.969 22.953 1 71.25 424 GLU B O 1
ATOM 8164 N N . PHE B 1 425 ? 2.488 63.688 24.484 1 71.44 425 PHE B N 1
ATOM 8165 C CA . PHE B 1 425 ? 1.643 62.5 24.422 1 71.44 425 PHE B CA 1
ATOM 8166 C C . PHE B 1 425 ? 0.953 62.406 23.062 1 71.44 425 PHE B C 1
ATOM 8168 O O . PHE B 1 425 ? 0.897 61.344 22.469 1 71.44 425 PHE B O 1
ATOM 8175 N N . ARG B 1 426 ? 0.454 63.469 22.656 1 69.94 426 ARG B N 1
ATOM 8176 C CA . ARG B 1 426 ? -0.198 63.562 21.359 1 69.94 426 ARG B CA 1
ATOM 8177 C C . ARG B 1 426 ? 0.787 63.281 20.234 1 69.94 426 ARG B C 1
ATOM 8179 O O . ARG B 1 426 ? 0.453 62.562 19.281 1 69.94 426 ARG B O 1
ATOM 8186 N N . ASP B 1 427 ? 1.911 63.812 20.375 1 68.56 427 ASP B N 1
ATOM 8187 C CA . ASP B 1 427 ? 2.945 63.562 19.375 1 68.56 427 ASP B CA 1
ATOM 8188 C C . ASP B 1 427 ? 3.328 62.094 19.312 1 68.56 427 ASP B C 1
ATOM 8190 O O . ASP B 1 427 ? 3.574 61.562 18.234 1 68.56 427 ASP B O 1
ATOM 8194 N N . PHE B 1 428 ? 3.297 61.5 20.438 1 65.75 428 PHE B N 1
ATOM 8195 C CA . PHE B 1 428 ? 3.582 60.062 20.516 1 65.75 428 PHE B CA 1
ATOM 8196 C C . PHE B 1 428 ? 2.473 59.281 19.859 1 65.75 428 PHE B C 1
ATOM 8198 O O . PHE B 1 428 ? 2.744 58.312 19.141 1 65.75 428 PHE B O 1
ATOM 8205 N N . SER B 1 429 ? 1.323 59.656 20.141 1 64.31 429 SER B N 1
ATOM 8206 C CA . SER B 1 429 ? 0.162 58.938 19.656 1 64.31 429 SER B CA 1
ATOM 8207 C C . SER B 1 429 ? -0.03 59.125 18.156 1 64.31 429 SER B C 1
ATOM 8209 O O . SER B 1 429 ? -0.613 58.281 17.484 1 64.31 429 SER B O 1
ATOM 8211 N N . ARG B 1 430 ? 0.374 60.375 17.672 1 61.75 430 ARG B N 1
ATOM 8212 C CA . ARG B 1 430 ? 0.102 60.75 16.281 1 61.75 430 ARG B CA 1
ATOM 8213 C C . ARG B 1 430 ? 1.28 60.375 15.383 1 61.75 430 ARG B C 1
ATOM 8215 O O . ARG B 1 430 ? 1.388 60.875 14.266 1 61.75 430 ARG B O 1
ATOM 8222 N N . LEU B 1 431 ? 2.156 59.719 15.883 1 64.12 431 LEU B N 1
ATOM 8223 C CA . LEU B 1 431 ? 3.209 59.406 14.922 1 64.12 431 LEU B CA 1
ATOM 8224 C C . LEU B 1 431 ? 2.625 58.781 13.664 1 64.12 431 LEU B C 1
ATOM 8226 O O . LEU B 1 431 ? 2.137 57.625 13.703 1 64.12 431 LEU B O 1
ATOM 8230 N N . ARG B 1 432 ? 2.279 59.625 12.688 1 64.88 432 ARG B N 1
ATOM 8231 C CA . ARG B 1 432 ? 1.807 59.156 11.375 1 64.88 432 ARG B CA 1
ATOM 8232 C C . ARG B 1 432 ? 2.807 58.219 10.727 1 64.88 432 ARG B C 1
ATOM 8234 O O . ARG B 1 432 ? 3.951 58.125 11.172 1 64.88 432 ARG B O 1
ATOM 8241 N N . GLU B 1 433 ? 2.295 57.469 9.695 1 77.12 433 GLU B N 1
ATOM 8242 C CA . GLU B 1 433 ? 3.211 56.688 8.867 1 77.12 433 GLU B CA 1
ATOM 8243 C C . GLU B 1 433 ? 4.301 57.562 8.266 1 77.12 433 GLU B C 1
ATOM 8245 O O . GLU B 1 433 ? 4.023 58.688 7.793 1 77.12 433 GLU B O 1
ATOM 8250 N N . PRO B 1 434 ? 5.496 57.188 8.477 1 81.31 434 PRO B N 1
ATOM 8251 C CA . PRO B 1 434 ? 6.602 58.031 8.008 1 81.31 434 PRO B CA 1
ATOM 8252 C C . PRO B 1 434 ? 6.57 58.25 6.492 1 81.31 434 PRO B C 1
ATOM 8254 O O . PRO B 1 434 ? 6.262 57.312 5.738 1 81.31 434 PRO B O 1
ATOM 8257 N N . THR B 1 435 ? 6.516 59.406 6.066 1 86.69 435 THR B N 1
ATOM 8258 C CA . THR B 1 435 ? 6.75 59.75 4.664 1 86.69 435 THR B CA 1
ATOM 8259 C C . THR B 1 435 ? 8.242 59.656 4.332 1 86.69 435 THR B C 1
ATOM 8261 O O . THR B 1 435 ? 9.016 60.531 4.719 1 86.69 435 THR B O 1
ATOM 8264 N N . LEU B 1 436 ? 8.578 58.656 3.523 1 89.81 436 LEU B N 1
ATOM 8265 C CA . LEU B 1 436 ? 9.984 58.344 3.268 1 89.81 436 LEU B CA 1
ATOM 8266 C C . LEU B 1 436 ? 10.531 59.25 2.156 1 89.81 436 LEU B C 1
ATOM 8268 O O . LEU B 1 436 ? 10.047 59.188 1.021 1 89.81 436 LEU B O 1
ATOM 8272 N N . THR B 1 437 ? 11.328 60.188 2.494 1 91.75 437 THR B N 1
ATOM 8273 C CA . THR B 1 437 ? 12.055 61.031 1.561 1 91.75 437 THR B CA 1
ATOM 8274 C C . THR B 1 437 ? 13.562 60.938 1.78 1 91.75 437 THR B C 1
ATOM 8276 O O . THR B 1 437 ? 14.008 60.5 2.85 1 91.75 437 THR B O 1
ATOM 8279 N N . PRO B 1 438 ? 14.344 61.125 0.653 1 93.62 438 PRO B N 1
ATOM 8280 C CA . PRO B 1 438 ? 15.797 61.094 0.852 1 93.62 438 PRO B CA 1
ATOM 8281 C C . PRO B 1 438 ? 16.266 62.062 1.929 1 93.62 438 PRO B C 1
ATOM 8283 O O . PRO B 1 438 ? 15.961 63.25 1.864 1 93.62 438 PRO B O 1
ATOM 8286 N N . CYS B 1 439 ? 16.891 61.531 2.893 1 92.81 439 CYS B N 1
ATOM 8287 C CA . CYS B 1 439 ? 17.359 62.312 4.023 1 92.81 439 CYS B CA 1
ATOM 8288 C C . CYS B 1 439 ? 18.844 62.094 4.254 1 92.81 439 CYS B C 1
ATOM 8290 O O . CYS B 1 439 ? 19.297 60.969 4.418 1 92.81 439 CYS B O 1
ATOM 8292 N N . ASN B 1 440 ? 19.594 63.219 4.09 1 94.44 440 ASN B N 1
ATOM 8293 C CA . ASN B 1 440 ? 21.016 63.156 4.43 1 94.44 440 ASN B CA 1
ATOM 8294 C C . ASN B 1 440 ? 21.234 63.188 5.938 1 94.44 440 ASN B C 1
ATOM 8296 O O . ASN B 1 440 ? 20.984 64.25 6.582 1 94.44 440 ASN B O 1
ATOM 8300 N N . LEU B 1 441 ? 21.797 62.094 6.488 1 94.69 441 LEU B N 1
ATOM 8301 C CA . LEU B 1 441 ? 21.875 61.938 7.934 1 94.69 441 LEU B CA 1
ATOM 8302 C C . LEU B 1 441 ? 22.906 62.906 8.523 1 94.69 441 LEU B C 1
ATOM 8304 O O . LEU B 1 441 ? 22.734 63.406 9.641 1 94.69 441 LEU B O 1
ATOM 8308 N N . ARG B 1 442 ? 23.969 63.188 7.773 1 93.88 442 ARG B N 1
ATOM 8309 C CA . ARG B 1 442 ? 25 64.125 8.258 1 93.88 442 ARG B CA 1
ATOM 8310 C C . ARG B 1 442 ? 24.422 65.5 8.43 1 93.88 442 ARG B C 1
ATOM 8312 O O . ARG B 1 442 ? 24.641 66.125 9.461 1 93.88 442 ARG B O 1
ATOM 8319 N N . SER B 1 443 ? 23.734 65.938 7.438 1 93.75 443 SER B N 1
ATOM 8320 C CA . SER B 1 443 ? 23.125 67.25 7.477 1 93.75 443 SER B CA 1
ATOM 8321 C C . SER B 1 443 ? 22.078 67.375 8.586 1 93.75 443 SER B C 1
ATOM 8323 O O . SER B 1 443 ? 21.984 68.375 9.273 1 93.75 443 SER B O 1
ATOM 8325 N N . LEU B 1 444 ? 21.375 66.312 8.695 1 94.25 444 LEU B N 1
ATOM 8326 C CA . LEU B 1 444 ? 20.328 66.312 9.719 1 94.25 444 LEU B CA 1
ATOM 8327 C C . LEU B 1 444 ? 20.938 66.375 11.117 1 94.25 444 LEU B C 1
ATOM 8329 O O . LEU B 1 444 ? 20.469 67.125 11.953 1 94.25 444 LEU B O 1
ATOM 8333 N N . LEU B 1 445 ? 21.938 65.625 11.367 1 94.88 445 LEU B N 1
ATOM 8334 C CA . LEU B 1 445 ? 22.594 65.625 12.672 1 94.88 445 LEU B CA 1
ATOM 8335 C C . LEU B 1 445 ? 23.219 66.938 12.984 1 94.88 445 LEU B C 1
ATOM 8337 O O . LEU B 1 445 ? 23.125 67.438 14.109 1 94.88 445 LEU B O 1
ATOM 8341 N N . SER B 1 446 ? 23.891 67.5 11.977 1 92.88 446 SER B N 1
ATOM 8342 C CA . SER B 1 446 ? 24.516 68.812 12.156 1 92.88 446 SER B CA 1
ATOM 8343 C C . SER B 1 446 ? 23.484 69.875 12.508 1 92.88 446 SER B C 1
ATOM 8345 O O . SER B 1 446 ? 23.719 70.75 13.383 1 92.88 446 SER B O 1
ATOM 8347 N N . HIS B 1 447 ? 22.406 69.812 11.875 1 91.81 447 HIS B N 1
ATOM 8348 C CA . HIS B 1 447 ? 21.328 70.75 12.125 1 91.81 447 HIS B CA 1
ATOM 8349 C C . HIS B 1 447 ? 20.781 70.625 13.539 1 91.81 447 HIS B C 1
ATOM 8351 O O . HIS B 1 447 ? 20.547 71.625 14.234 1 91.81 447 HIS B O 1
ATOM 8357 N N . ILE B 1 448 ? 20.578 69.375 13.969 1 92.25 448 ILE B N 1
ATOM 8358 C CA . ILE B 1 448 ? 20.031 69.125 15.297 1 92.25 448 ILE B CA 1
ATOM 8359 C C . ILE B 1 448 ? 21.016 69.625 16.359 1 92.25 448 ILE B C 1
ATOM 8361 O O . ILE B 1 448 ? 20.625 70.25 17.312 1 92.25 448 ILE B O 1
ATOM 8365 N N . LEU B 1 449 ? 22.25 69.375 16.25 1 92.56 449 LEU B N 1
ATOM 8366 C CA . LEU B 1 449 ? 23.266 69.688 17.234 1 92.56 449 LEU B CA 1
ATOM 8367 C C . LEU B 1 449 ? 23.438 71.188 17.344 1 92.56 449 LEU B C 1
ATOM 8369 O O . LEU B 1 449 ? 23.703 71.75 18.438 1 92.56 449 LEU B O 1
ATOM 8373 N N . SER B 1 450 ? 23.281 71.875 16.203 1 89.5 450 SER B N 1
ATOM 8374 C CA . SER B 1 450 ? 23.422 73.312 16.203 1 89.5 450 SER B CA 1
ATOM 8375 C C . SER B 1 450 ? 22.328 74 17.031 1 89.5 450 SER B C 1
ATOM 8377 O O . SER B 1 450 ? 22.547 75.062 17.594 1 89.5 450 SER B O 1
ATOM 8379 N N . SER B 1 451 ? 21.234 73.312 17.078 1 87.12 451 SER B N 1
ATOM 8380 C CA . SER B 1 451 ? 20.125 73.875 17.828 1 87.12 451 SER B CA 1
ATOM 8381 C C . SER B 1 451 ? 20.375 73.75 19.328 1 87.12 451 SER B C 1
ATOM 8383 O O . SER B 1 451 ? 19.766 74.5 20.109 1 87.12 451 SER B O 1
ATOM 8385 N N . TYR B 1 452 ? 21.188 72.938 19.75 1 85.19 452 TYR B N 1
ATOM 8386 C CA . TYR B 1 452 ? 21.484 72.688 21.156 1 85.19 452 TYR B CA 1
ATOM 8387 C C . TYR B 1 452 ? 22.781 73.375 21.562 1 85.19 452 TYR B C 1
ATOM 8389 O O . TYR B 1 452 ? 23.109 73.5 22.734 1 85.19 452 TYR B O 1
ATOM 8397 N N . ASP B 1 453 ? 23.422 73.812 20.484 1 76.5 453 ASP B N 1
ATOM 8398 C CA . ASP B 1 453 ? 24.75 74.438 20.719 1 76.5 453 ASP B CA 1
ATOM 8399 C C . ASP B 1 453 ? 24.625 75.875 21.156 1 76.5 453 ASP B C 1
ATOM 8401 O O . ASP B 1 453 ? 24.188 76.75 20.375 1 76.5 453 ASP B O 1
ATOM 8405 N N . ALA B 1 454 ? 24.406 76.188 22.422 1 71.56 454 ALA B N 1
ATOM 8406 C CA . ALA B 1 454 ? 24.375 77.562 22.922 1 71.56 454 ALA B CA 1
ATOM 8407 C C . ALA B 1 454 ? 25.641 77.875 23.688 1 71.56 454 ALA B C 1
ATOM 8409 O O . ALA B 1 454 ? 26.281 77 24.281 1 71.56 454 ALA B O 1
ATOM 8410 N N . PRO B 1 455 ? 25.969 79.375 23.625 1 70.88 455 PRO B N 1
ATOM 8411 C CA . PRO B 1 455 ? 27.141 79.812 24.391 1 70.88 455 PRO B CA 1
ATOM 8412 C C . PRO B 1 455 ? 26.953 79.625 25.891 1 70.88 455 PRO B C 1
ATOM 8414 O O . PRO B 1 455 ? 25.844 79.812 26.406 1 70.88 455 PRO B O 1
ATOM 8417 N N . GLU B 1 456 ? 27.859 78.875 26.703 1 73.25 456 GLU B N 1
ATOM 8418 C CA . GLU B 1 456 ? 27.922 78.75 28.156 1 73.25 456 GLU B CA 1
ATOM 8419 C C . GLU B 1 456 ? 27.234 77.5 28.641 1 73.25 456 GLU B C 1
ATOM 8421 O O . GLU B 1 456 ? 26.75 77.438 29.766 1 73.25 456 GLU B O 1
ATOM 8426 N N . THR B 1 457 ? 27.141 76.562 27.719 1 81.12 457 THR B N 1
ATOM 8427 C CA . THR B 1 457 ? 26.547 75.312 28.172 1 81.12 457 THR B CA 1
ATOM 8428 C C . THR B 1 457 ? 27.641 74.375 28.703 1 81.12 457 THR B C 1
ATOM 8430 O O . THR B 1 457 ? 28.781 74.438 28.266 1 81.12 457 THR B O 1
ATOM 8433 N N . PRO B 1 458 ? 27.312 73.688 29.703 1 87 458 PRO B N 1
ATOM 8434 C CA . PRO B 1 458 ? 28.281 72.75 30.328 1 87 458 PRO B CA 1
ATOM 8435 C C . PRO B 1 458 ? 28.578 71.5 29.484 1 87 458 PRO B C 1
ATOM 8437 O O . PRO B 1 458 ? 29.266 70.625 29.938 1 87 458 PRO B O 1
ATOM 8440 N N . TYR B 1 459 ? 28.094 71.5 28.25 1 90.19 459 TYR B N 1
ATOM 8441 C CA . TYR B 1 459 ? 28.344 70.312 27.406 1 90.19 459 TYR B CA 1
ATOM 8442 C C . TYR B 1 459 ? 28.875 70.75 26.047 1 90.19 459 TYR B C 1
ATOM 8444 O O . TYR B 1 459 ? 28.672 71.875 25.609 1 90.19 459 TYR B O 1
ATOM 8452 N N . ARG B 1 460 ? 29.719 69.875 25.406 1 91.69 460 ARG B N 1
ATOM 8453 C CA . ARG B 1 460 ? 30.25 70 24.062 1 91.69 460 ARG B CA 1
ATOM 8454 C C . ARG B 1 460 ? 29.906 68.812 23.188 1 91.69 460 ARG B C 1
ATOM 8456 O O . ARG B 1 460 ? 29.859 67.688 23.656 1 91.69 460 ARG B O 1
ATOM 8463 N N . PHE B 1 461 ? 29.641 69.125 22 1 92.94 461 PHE B N 1
ATOM 8464 C CA . PHE B 1 461 ? 29.297 68.125 21.047 1 92.94 461 PHE B CA 1
ATOM 8465 C C . PHE B 1 461 ? 30.5 67.75 20.172 1 92.94 461 PHE B C 1
ATOM 8467 O O . PHE B 1 461 ? 31.234 68.625 19.734 1 92.94 461 PHE B O 1
ATOM 8474 N N . HIS B 1 462 ? 30.828 66.5 20.016 1 92.75 462 HIS B N 1
ATOM 8475 C CA . HIS B 1 462 ? 31.797 66 19.047 1 92.75 462 HIS B CA 1
ATOM 8476 C C . HIS B 1 462 ? 31.109 65.125 17.969 1 92.75 462 HIS B C 1
ATOM 8478 O O . HIS B 1 462 ? 30.578 64.062 18.25 1 92.75 462 HIS B O 1
ATOM 8484 N N . LEU B 1 463 ? 31 65.625 16.766 1 93.19 463 LEU B N 1
ATOM 8485 C CA . LEU B 1 463 ? 30.359 64.938 15.648 1 93.19 463 LEU B CA 1
ATOM 8486 C C . LEU B 1 463 ? 31.406 64.312 14.766 1 93.19 463 LEU B C 1
ATOM 8488 O O . LEU B 1 463 ? 32.312 64.938 14.242 1 93.19 463 LEU B O 1
ATOM 8492 N N . ASP B 1 464 ? 31.359 62.969 14.742 1 91.81 464 ASP B N 1
ATOM 8493 C CA . ASP B 1 464 ? 32.25 62.188 13.891 1 91.81 464 ASP B CA 1
ATOM 8494 C C . ASP B 1 464 ? 31.453 61.5 12.773 1 91.81 464 ASP B C 1
ATOM 8496 O O . ASP B 1 464 ? 30.844 60.438 12.977 1 91.81 464 ASP B O 1
ATOM 8500 N N . THR B 1 465 ? 31.391 62.125 11.602 1 87.56 465 THR B N 1
ATOM 8501 C CA . THR B 1 465 ? 30.656 61.594 10.445 1 87.56 465 THR B CA 1
ATOM 8502 C C . THR B 1 465 ? 31.594 61.406 9.25 1 87.56 465 THR B C 1
ATOM 8504 O O . THR B 1 465 ? 31.656 62.281 8.383 1 87.56 465 THR B O 1
ATOM 8507 N N . PRO B 1 466 ? 32.281 60.281 9.195 1 76.38 466 PRO B N 1
ATOM 8508 C CA . PRO B 1 466 ? 33.25 60.125 8.125 1 76.38 466 PRO B CA 1
ATOM 8509 C C . PRO B 1 466 ? 32.625 60.094 6.738 1 76.38 466 PRO B C 1
ATOM 8511 O O . PRO B 1 466 ? 33.25 60.469 5.754 1 76.38 466 PRO B O 1
ATOM 8514 N N . GLU B 1 467 ? 31.391 59.594 6.602 1 83.12 467 GLU B N 1
ATOM 8515 C CA . GLU B 1 467 ? 30.75 59.469 5.293 1 83.12 467 GLU B CA 1
ATOM 8516 C C . GLU B 1 467 ? 29.344 60.094 5.309 1 83.12 467 GLU B C 1
ATOM 8518 O O . GLU B 1 467 ? 28.719 60.188 6.367 1 83.12 467 GLU B O 1
ATOM 8523 N N . ASP B 1 468 ? 29.047 60.562 4.137 1 87.75 468 ASP B N 1
ATOM 8524 C CA . ASP B 1 468 ? 27.656 61 3.93 1 87.75 468 ASP B CA 1
ATOM 8525 C C . ASP B 1 468 ? 26.75 59.812 3.611 1 87.75 468 ASP B C 1
ATOM 8527 O O . ASP B 1 468 ? 27.094 59 2.76 1 87.75 468 ASP B O 1
ATOM 8531 N N . ILE B 1 469 ? 25.781 59.688 4.418 1 92.56 469 ILE B N 1
ATOM 8532 C CA . ILE B 1 469 ? 24.859 58.562 4.223 1 92.56 469 ILE B CA 1
ATOM 8533 C C . ILE B 1 469 ? 23.438 59.125 3.986 1 92.56 469 ILE B C 1
ATOM 8535 O O . ILE B 1 469 ? 22.938 59.906 4.789 1 92.56 469 ILE B O 1
ATOM 8539 N N . VAL B 1 470 ? 22.906 58.781 2.855 1 93.62 470 VAL B N 1
ATOM 8540 C CA . VAL B 1 470 ? 21.531 59.156 2.531 1 93.62 470 VAL B CA 1
ATOM 8541 C C . VAL B 1 470 ? 20.609 57.938 2.656 1 93.62 470 VAL B C 1
ATOM 8543 O O . VAL B 1 470 ? 20.922 56.875 2.146 1 93.62 470 VAL B O 1
ATOM 8546 N N . ILE B 1 471 ? 19.562 58.156 3.453 1 93.12 471 ILE B N 1
ATOM 8547 C CA . ILE B 1 471 ? 18.594 57.062 3.611 1 93.12 471 ILE B CA 1
ATOM 8548 C C . ILE B 1 471 ? 17.188 57.594 3.287 1 93.12 471 ILE B C 1
ATOM 8550 O O . ILE B 1 471 ? 16.984 58.812 3.199 1 93.12 471 ILE B O 1
ATOM 8554 N N . GLN B 1 472 ? 16.297 56.656 2.99 1 93.5 472 GLN B N 1
ATOM 8555 C CA . GLN B 1 472 ? 14.891 57 2.861 1 93.5 472 GLN B CA 1
ATOM 8556 C C . GLN B 1 472 ? 14.211 57.062 4.227 1 93.5 472 GLN B C 1
ATOM 8558 O O . GLN B 1 472 ? 14.055 56.031 4.891 1 93.5 472 GLN B O 1
ATOM 8563 N N . ALA B 1 473 ? 13.891 58.219 4.688 1 93.06 473 ALA B N 1
ATOM 8564 C CA . ALA B 1 473 ? 13.297 58.344 6.016 1 93.06 473 ALA B CA 1
ATOM 8565 C C . ALA B 1 473 ? 12.453 59.625 6.121 1 93.06 473 ALA B C 1
ATOM 8567 O O . ALA B 1 473 ? 12.516 60.5 5.246 1 93.06 473 ALA B O 1
ATOM 8568 N N . ASP B 1 474 ? 11.578 59.656 7.039 1 92.31 474 ASP B N 1
ATOM 8569 C CA . ASP B 1 474 ? 10.859 60.875 7.41 1 92.31 474 ASP B CA 1
ATOM 8570 C C . ASP B 1 474 ? 11.742 61.781 8.258 1 92.31 474 ASP B C 1
ATOM 8572 O O . ASP B 1 474 ? 12.023 61.469 9.422 1 92.31 474 ASP B O 1
ATOM 8576 N N . GLU B 1 475 ? 12.125 62.906 7.707 1 92.5 475 GLU B N 1
ATOM 8577 C CA . GLU B 1 475 ? 13.086 63.812 8.336 1 92.5 475 GLU B CA 1
ATOM 8578 C C . GLU B 1 475 ? 12.562 64.312 9.672 1 92.5 475 GLU B C 1
ATOM 8580 O O . GLU B 1 475 ? 13.32 64.438 10.641 1 92.5 475 GLU B O 1
ATOM 8585 N N . GLU B 1 476 ? 11.32 64.625 9.758 1 88.62 476 GLU B N 1
ATOM 8586 C CA . GLU B 1 476 ? 10.734 65.188 10.977 1 88.62 476 GLU B CA 1
ATOM 8587 C C . GLU B 1 476 ? 10.719 64.188 12.102 1 88.62 476 GLU B C 1
ATOM 8589 O O . GLU B 1 476 ? 10.984 64.5 13.258 1 88.62 476 GLU B O 1
ATOM 8594 N N . HIS B 1 477 ? 10.398 62.969 11.648 1 90.25 477 HIS B N 1
ATOM 8595 C CA . HIS B 1 477 ? 10.398 61.906 12.633 1 90.25 477 HIS B CA 1
ATOM 8596 C C . HIS B 1 477 ? 11.797 61.656 13.188 1 90.25 477 HIS B C 1
ATOM 8598 O O . HIS B 1 477 ? 11.977 61.531 14.398 1 90.25 477 HIS B O 1
ATOM 8604 N N . LEU B 1 478 ? 12.711 61.625 12.289 1 93.56 478 LEU B N 1
ATOM 8605 C CA . LEU B 1 478 ? 14.086 61.375 12.719 1 93.56 478 LEU B CA 1
ATOM 8606 C C . LEU B 1 478 ? 14.609 62.531 13.578 1 93.56 478 LEU B C 1
ATOM 8608 O O . LEU B 1 478 ? 15.352 62.281 14.539 1 93.56 478 LEU B O 1
ATOM 8612 N N . LYS B 1 479 ? 14.242 63.75 13.242 1 92 479 LYS B N 1
ATOM 8613 C CA . LYS B 1 479 ? 14.617 64.875 14.039 1 92 479 LYS B CA 1
ATOM 8614 C C . LYS B 1 479 ? 14.117 64.75 15.477 1 92 479 LYS B C 1
ATOM 8616 O O . LYS B 1 479 ? 14.844 65.062 16.422 1 92 479 LYS B O 1
ATOM 8621 N N . GLN B 1 480 ? 12.945 64.312 15.555 1 87.75 480 GLN B N 1
ATOM 8622 C CA . GLN B 1 480 ? 12.344 64.125 16.875 1 87.75 480 GLN B CA 1
ATOM 8623 C C . GLN B 1 480 ? 13.062 63.062 17.656 1 87.75 480 GLN B C 1
ATOM 8625 O O . GLN B 1 480 ? 13.352 63.219 18.844 1 87.75 480 GLN B O 1
ATOM 8630 N N . ALA B 1 481 ? 13.352 61.938 16.953 1 91.94 481 ALA B N 1
ATOM 8631 C CA . ALA B 1 481 ? 14.016 60.812 17.594 1 91.94 481 ALA B CA 1
ATOM 8632 C C . ALA B 1 481 ? 15.414 61.188 18.078 1 91.94 481 ALA B C 1
ATOM 8634 O O . ALA B 1 481 ? 15.766 60.969 19.234 1 91.94 481 ALA B O 1
ATOM 8635 N N . LEU B 1 482 ? 16.109 61.781 17.219 1 94.75 482 LEU B N 1
ATOM 8636 C CA . LEU B 1 482 ? 17.484 62.156 17.531 1 94.75 482 LEU B CA 1
ATOM 8637 C C . LEU B 1 482 ? 17.5 63.281 18.578 1 94.75 482 LEU B C 1
ATOM 8639 O O . LEU B 1 482 ? 18.375 63.312 19.453 1 94.75 482 LEU B O 1
ATOM 8643 N N . GLY B 1 483 ? 16.578 64.188 18.469 1 90.44 483 GLY B N 1
ATOM 8644 C CA . GLY B 1 483 ? 16.453 65.25 19.484 1 90.44 483 GLY B CA 1
ATOM 8645 C C . GLY B 1 483 ? 16.219 64.688 20.875 1 90.44 483 GLY B C 1
ATOM 8646 O O . GLY B 1 483 ? 16.828 65.125 21.844 1 90.44 483 GLY B O 1
ATOM 8647 N N . ASN B 1 484 ? 15.375 63.719 20.969 1 87.44 484 ASN B N 1
ATOM 8648 C CA . ASN B 1 484 ? 15.094 63.094 22.266 1 87.44 484 ASN B CA 1
ATOM 8649 C C . ASN B 1 484 ? 16.344 62.406 22.844 1 87.44 484 ASN B C 1
ATOM 8651 O O . ASN B 1 484 ? 16.594 62.5 24.047 1 87.44 484 ASN B O 1
ATOM 8655 N N . LEU B 1 485 ? 17.078 61.75 21.953 1 94.12 485 LEU B N 1
ATOM 8656 C CA . LEU B 1 485 ? 18.297 61.062 22.406 1 94.12 485 LEU B CA 1
ATOM 8657 C C . LEU B 1 485 ? 19.344 62.094 22.859 1 94.12 485 LEU B C 1
ATOM 8659 O O . LEU B 1 485 ? 20.016 61.875 23.875 1 94.12 485 LEU B O 1
ATOM 8663 N N . ILE B 1 486 ? 19.5 63.125 22.109 1 93.31 486 ILE B N 1
ATOM 8664 C CA . ILE B 1 486 ? 20.469 64.125 22.438 1 93.31 486 ILE B CA 1
ATOM 8665 C C . ILE B 1 486 ? 20.062 64.812 23.75 1 93.31 486 ILE B C 1
ATOM 8667 O O . ILE B 1 486 ? 20.906 65.062 24.625 1 93.31 486 ILE B O 1
ATOM 8671 N N . GLN B 1 487 ? 18.781 65.125 23.875 1 88.69 487 GLN B N 1
ATOM 8672 C CA . GLN B 1 487 ? 18.297 65.75 25.109 1 88.69 487 GLN B CA 1
ATOM 8673 C C . GLN B 1 487 ? 18.547 64.812 26.297 1 88.69 487 GLN B C 1
ATOM 8675 O O . GLN B 1 487 ? 18.922 65.25 27.391 1 88.69 487 GLN B O 1
ATOM 8680 N N . ASN B 1 488 ? 18.297 63.594 26.125 1 89 488 ASN B N 1
ATOM 8681 C CA . ASN B 1 488 ? 18.562 62.594 27.172 1 89 488 ASN B CA 1
ATOM 8682 C C . ASN B 1 488 ? 20.031 62.594 27.562 1 89 488 ASN B C 1
ATOM 8684 O O . ASN B 1 488 ? 20.375 62.5 28.75 1 89 488 ASN B O 1
ATOM 8688 N N . ALA B 1 489 ? 20.906 62.656 26.578 1 92.5 489 ALA B N 1
ATOM 8689 C CA . ALA B 1 489 ? 22.344 62.688 26.812 1 92.5 489 ALA B CA 1
ATOM 8690 C C . ALA B 1 489 ? 22.734 63.938 27.609 1 92.5 489 ALA B C 1
ATOM 8692 O O . ALA B 1 489 ? 23.547 63.844 28.531 1 92.5 489 ALA B O 1
ATOM 8693 N N . ILE B 1 490 ? 22.125 65.062 27.281 1 89.69 490 ILE B N 1
ATOM 8694 C CA . ILE B 1 490 ? 22.375 66.312 27.969 1 89.69 490 ILE B CA 1
ATOM 8695 C C . ILE B 1 490 ? 21.922 66.188 29.422 1 89.69 490 ILE B C 1
ATOM 8697 O O . ILE B 1 490 ? 22.656 66.562 30.344 1 89.69 490 ILE B O 1
ATOM 8701 N N . ASP B 1 491 ? 20.734 65.688 29.609 1 87.44 491 ASP B N 1
ATOM 8702 C CA . ASP B 1 491 ? 20.141 65.562 30.938 1 87.44 491 ASP B CA 1
ATOM 8703 C C . ASP B 1 491 ? 20.938 64.625 31.812 1 87.44 491 ASP B C 1
ATOM 8705 O O . ASP B 1 491 ? 21.016 64.812 33.031 1 87.44 491 ASP B O 1
ATOM 8709 N N . ALA B 1 492 ? 21.5 63.625 31.234 1 88.94 492 ALA B N 1
ATOM 8710 C CA . ALA B 1 492 ? 22.266 62.625 31.969 1 88.94 492 ALA B CA 1
ATOM 8711 C C . ALA B 1 492 ? 23.5 63.219 32.625 1 88.94 492 ALA B C 1
ATOM 8713 O O . ALA B 1 492 ? 24 62.719 33.625 1 88.94 492 ALA B O 1
ATOM 8714 N N . GLY B 1 493 ? 23.984 64.312 32.062 1 86.69 493 GLY B N 1
ATOM 8715 C CA . GLY B 1 493 ? 25.172 64.938 32.562 1 86.69 493 GLY B CA 1
ATOM 8716 C C . GLY B 1 493 ? 24.891 65.75 33.812 1 86.69 493 GLY B C 1
ATOM 8717 O O . GLY B 1 493 ? 25.828 66.125 34.562 1 86.69 493 GLY B O 1
ATOM 8718 N N . ALA B 1 494 ? 23.641 66.062 34.188 1 79.5 494 ALA B N 1
ATOM 8719 C CA . ALA B 1 494 ? 23.188 66.75 35.406 1 79.5 494 ALA B CA 1
ATOM 8720 C C . ALA B 1 494 ? 23.922 68.062 35.562 1 79.5 494 ALA B C 1
ATOM 8722 O O . ALA B 1 494 ? 24.359 68.375 36.656 1 79.5 494 ALA B O 1
ATOM 8723 N N . GLY B 1 495 ? 24.141 68.75 34.531 1 80.19 495 GLY B N 1
ATOM 8724 C CA . GLY B 1 495 ? 24.75 70.062 34.625 1 80.19 495 GLY B CA 1
ATOM 8725 C C . GLY B 1 495 ? 26.266 70 34.688 1 80.19 495 GLY B C 1
ATOM 8726 O O . GLY B 1 495 ? 26.922 71.062 34.75 1 80.19 495 GLY B O 1
ATOM 8727 N N . LYS B 1 496 ? 26.906 69 34.719 1 86.94 496 LYS B N 1
ATOM 8728 C CA . LYS B 1 496 ? 28.359 68.875 34.719 1 86.94 496 LYS B CA 1
ATOM 8729 C C . LYS B 1 496 ? 28.938 68.938 33.312 1 86.94 496 LYS B C 1
ATOM 8731 O O . LYS B 1 496 ? 28.203 68.75 32.312 1 86.94 496 LYS B O 1
ATOM 8736 N N . GLU B 1 497 ? 30.188 69.312 33.312 1 86.38 497 GLU B N 1
ATOM 8737 C CA . GLU B 1 497 ? 30.875 69.375 32.031 1 86.38 497 GLU B CA 1
ATOM 8738 C C . GLU B 1 497 ? 31.016 68 31.422 1 86.38 497 GLU B C 1
ATOM 8740 O O . GLU B 1 497 ? 31.453 67.062 32.094 1 86.38 497 GLU B O 1
ATOM 8745 N N . GLN B 1 498 ? 30.453 67.812 30.219 1 91.44 498 GLN B N 1
ATOM 8746 C CA . GLN B 1 498 ? 30.562 66.5 29.516 1 91.44 498 GLN B CA 1
ATOM 8747 C C . GLN B 1 498 ? 30.719 66.75 28.016 1 91.44 498 GLN B C 1
ATOM 8749 O O . GLN B 1 498 ? 30.359 67.812 27.5 1 91.44 498 GLN B O 1
ATOM 8754 N N . THR B 1 499 ? 31.344 65.75 27.438 1 92 499 THR B N 1
ATOM 8755 C CA . THR B 1 499 ? 31.422 65.688 25.984 1 92 499 THR B CA 1
ATOM 8756 C C . THR B 1 499 ? 30.469 64.625 25.422 1 92 499 THR B C 1
ATOM 8758 O O . THR B 1 499 ? 30.547 63.469 25.828 1 92 499 THR B O 1
ATOM 8761 N N . ILE B 1 500 ? 29.516 65.062 24.688 1 94.56 500 ILE B N 1
ATOM 8762 C CA . ILE B 1 500 ? 28.609 64.125 24.016 1 94.56 500 ILE B CA 1
ATOM 8763 C C . ILE B 1 500 ? 29.125 63.812 22.609 1 94.56 500 ILE B C 1
ATOM 8765 O O . ILE B 1 500 ? 29.297 64.75 21.797 1 94.56 500 ILE B O 1
ATOM 8769 N N . THR B 1 501 ? 29.375 62.562 22.359 1 95.44 501 THR B N 1
ATOM 8770 C CA . THR B 1 501 ? 29.922 62.125 21.078 1 95.44 501 THR B CA 1
ATOM 8771 C C . THR B 1 501 ? 28.844 61.5 20.203 1 95.44 501 THR B C 1
ATOM 8773 O O . THR B 1 501 ? 28.125 60.594 20.625 1 95.44 501 THR B O 1
ATOM 8776 N N . VAL B 1 502 ? 28.609 62.031 19.016 1 95.94 502 VAL B N 1
ATOM 8777 C CA . VAL B 1 502 ? 27.688 61.5 18.016 1 95.94 502 VAL B CA 1
ATOM 8778 C C . VAL B 1 502 ? 28.484 60.969 16.812 1 95.94 502 VAL B C 1
ATOM 8780 O O . VAL B 1 502 ? 29.25 61.719 16.188 1 95.94 502 VAL B O 1
ATOM 8783 N N . ARG B 1 503 ? 28.312 59.656 16.531 1 96.06 503 ARG B N 1
ATOM 8784 C CA . ARG B 1 503 ? 29.031 59 15.43 1 96.06 503 ARG B CA 1
ATOM 8785 C C . ARG B 1 503 ? 28.062 58.406 14.414 1 96.06 503 ARG B C 1
ATOM 8787 O O . ARG B 1 503 ? 27.047 57.844 14.789 1 96.06 503 ARG B O 1
ATOM 8794 N N . LEU B 1 504 ? 28.281 58.656 13.195 1 95.19 504 LEU B N 1
ATOM 8795 C CA . LEU B 1 504 ? 27.562 58.062 12.086 1 95.19 504 LEU B CA 1
ATOM 8796 C C . LEU B 1 504 ? 28.469 57.125 11.289 1 95.19 504 LEU B C 1
ATOM 8798 O O . LEU B 1 504 ? 29.531 57.531 10.82 1 95.19 504 LEU B O 1
ATOM 8802 N N . LEU B 1 505 ? 28 55.844 11.289 1 93.19 505 LEU B N 1
ATOM 8803 C CA . LEU B 1 505 ? 28.797 54.844 10.594 1 93.19 505 LEU B CA 1
ATOM 8804 C C . LEU B 1 505 ? 27.953 54.062 9.609 1 93.19 505 LEU B C 1
ATOM 8806 O O . LEU B 1 505 ? 26.75 53.844 9.844 1 93.19 505 LEU B O 1
ATOM 8810 N N . ARG B 1 506 ? 28.547 53.688 8.484 1 93.44 506 ARG B N 1
ATOM 8811 C CA . ARG B 1 506 ? 27.938 52.75 7.566 1 93.44 506 ARG B CA 1
ATOM 8812 C C . ARG B 1 506 ? 28.359 51.312 7.898 1 93.44 506 ARG B C 1
ATOM 8814 O O . ARG B 1 506 ? 29.562 51.031 7.996 1 93.44 506 ARG B O 1
ATOM 8821 N N . THR B 1 507 ? 27.391 50.531 8.211 1 88.62 507 THR B N 1
ATOM 8822 C CA . THR B 1 507 ? 27.672 49.125 8.539 1 88.62 507 THR B CA 1
ATOM 8823 C C . THR B 1 507 ? 27.016 48.188 7.535 1 88.62 507 THR B C 1
ATOM 8825 O O . THR B 1 507 ? 26 48.531 6.93 1 88.62 507 THR B O 1
ATOM 8828 N N . SER B 1 508 ? 27.594 47.094 7.223 1 88.38 508 SER B N 1
ATOM 8829 C CA . SER B 1 508 ? 27.047 46.094 6.328 1 88.38 508 SER B CA 1
ATOM 8830 C C . SER B 1 508 ? 26.781 44.781 7.066 1 88.38 508 SER B C 1
ATOM 8832 O O . SER B 1 508 ? 27.641 44.312 7.84 1 88.38 508 SER B O 1
ATOM 8834 N N . ARG B 1 509 ? 25.594 44.344 7.074 1 79.88 509 ARG B N 1
ATOM 8835 C CA . ARG B 1 509 ? 25.203 43.062 7.664 1 79.88 509 ARG B CA 1
ATOM 8836 C C . ARG B 1 509 ? 24.375 42.25 6.684 1 79.88 509 ARG B C 1
ATOM 8838 O O . ARG B 1 509 ? 23.359 42.719 6.172 1 79.88 509 ARG B O 1
ATOM 8845 N N . ASP B 1 510 ? 24.812 41.094 6.523 1 78.56 510 ASP B N 1
ATOM 8846 C CA . ASP B 1 510 ? 24.141 40.094 5.684 1 78.56 510 ASP B CA 1
ATOM 8847 C C . ASP B 1 510 ? 23.891 40.656 4.285 1 78.56 510 ASP B C 1
ATOM 8849 O O . ASP B 1 510 ? 22.797 40.469 3.727 1 78.56 510 ASP B O 1
ATOM 8853 N N . GLY B 1 511 ? 24.844 41.531 3.721 1 78.88 511 GLY B N 1
ATOM 8854 C CA . GLY B 1 511 ? 24.766 42.062 2.373 1 78.88 511 GLY B CA 1
ATOM 8855 C C . GLY B 1 511 ? 23.922 43.312 2.289 1 78.88 511 GLY B C 1
ATOM 8856 O O . GLY B 1 511 ? 23.688 43.844 1.197 1 78.88 511 GLY B O 1
ATOM 8857 N N . ARG B 1 512 ? 23.375 43.656 3.334 1 82.25 512 ARG B N 1
ATOM 8858 C CA . ARG B 1 512 ? 22.625 44.906 3.363 1 82.25 512 ARG B CA 1
ATOM 8859 C C . ARG B 1 512 ? 23.406 46 4.102 1 82.25 512 ARG B C 1
ATOM 8861 O O . ARG B 1 512 ? 24.172 45.719 5.012 1 82.25 512 ARG B O 1
ATOM 8868 N N . SER B 1 513 ? 23.266 47.219 3.504 1 91.12 513 SER B N 1
ATOM 8869 C CA . SER B 1 513 ? 23.922 48.375 4.098 1 91.12 513 SER B CA 1
ATOM 8870 C C . SER B 1 513 ? 23.016 49.062 5.094 1 91.12 513 SER B C 1
ATOM 8872 O O . SER B 1 513 ? 21.828 49.219 4.848 1 91.12 513 SER B O 1
ATOM 8874 N N . TYR B 1 514 ? 23.562 49.281 6.289 1 92.88 514 TYR B N 1
ATOM 8875 C CA . TYR B 1 514 ? 22.828 50 7.328 1 92.88 514 TYR B CA 1
ATOM 8876 C C . TYR B 1 514 ? 23.578 51.281 7.75 1 92.88 514 TYR B C 1
ATOM 8878 O O . TYR B 1 514 ? 24.797 51.344 7.645 1 92.88 514 TYR B O 1
ATOM 8886 N N . ALA B 1 515 ? 22.859 52.312 8.055 1 94.62 515 ALA B N 1
ATOM 8887 C CA . ALA B 1 515 ? 23.391 53.5 8.727 1 94.62 515 ALA B CA 1
ATOM 8888 C C . ALA B 1 515 ? 23.25 53.375 10.242 1 94.62 515 ALA B C 1
ATOM 8890 O O . ALA B 1 515 ? 22.141 53.188 10.766 1 94.62 515 ALA B O 1
ATOM 8891 N N . THR B 1 516 ? 24.328 53.344 10.922 1 95.06 516 THR B N 1
ATOM 8892 C CA . THR B 1 516 ? 24.312 53.219 12.383 1 95.06 516 THR B CA 1
ATOM 8893 C C . THR B 1 516 ? 24.672 54.562 13.031 1 95.06 516 THR B C 1
ATOM 8895 O O . THR B 1 516 ? 25.734 55.125 12.75 1 95.06 516 THR B O 1
ATOM 8898 N N . ILE B 1 517 ? 23.781 55.094 13.883 1 95.81 517 ILE B N 1
ATOM 8899 C CA . ILE B 1 517 ? 24.016 56.312 14.648 1 95.81 517 ILE B CA 1
ATOM 8900 C C . ILE B 1 517 ? 24.297 55.969 16.109 1 95.81 517 ILE B C 1
ATOM 8902 O O . ILE B 1 517 ? 23.531 55.25 16.734 1 95.81 517 ILE B O 1
ATOM 8906 N N . GLU B 1 518 ? 25.438 56.438 16.547 1 96.38 518 GLU B N 1
ATOM 8907 C CA . GLU B 1 518 ? 25.844 56.219 17.938 1 96.38 518 GLU B CA 1
ATOM 8908 C C . GLU B 1 518 ? 25.828 57.531 18.719 1 96.38 518 GLU B C 1
ATOM 8910 O O . GLU B 1 518 ? 26.422 58.531 18.297 1 96.38 518 GLU B O 1
ATOM 8915 N N . ILE B 1 519 ? 25.125 57.594 19.797 1 96.25 519 ILE B N 1
ATOM 8916 C CA . ILE B 1 519 ? 25.109 58.75 20.688 1 96.25 519 ILE B CA 1
ATOM 8917 C C . ILE B 1 519 ? 25.609 58.344 22.078 1 96.25 519 ILE B C 1
ATOM 8919 O O . ILE B 1 519 ? 24.938 57.594 22.781 1 96.25 519 ILE B O 1
ATOM 8923 N N . ARG B 1 520 ? 26.766 58.875 22.406 1 95.94 520 ARG B N 1
ATOM 8924 C CA . ARG B 1 520 ? 27.422 58.5 23.656 1 95.94 520 ARG B CA 1
ATOM 8925 C C . ARG B 1 520 ? 27.469 59.688 24.609 1 95.94 520 ARG B C 1
ATOM 8927 O O . ARG B 1 520 ? 27.938 60.781 24.25 1 95.94 520 ARG B O 1
ATOM 8934 N N . ASP B 1 521 ? 26.953 59.469 25.812 1 94.06 521 ASP B N 1
ATOM 8935 C CA . ASP B 1 521 ? 27.047 60.469 26.859 1 94.06 521 ASP B CA 1
ATOM 8936 C C . ASP B 1 521 ? 28 60.031 27.969 1 94.06 521 ASP B C 1
ATOM 8938 O O . ASP B 1 521 ? 28.469 58.906 27.969 1 94.06 521 ASP B O 1
ATOM 8942 N N . GLU B 1 522 ? 28.453 61 28.781 1 92.69 522 GLU B N 1
ATOM 8943 C CA . GLU B 1 522 ? 29.312 60.719 29.938 1 92.69 522 GLU B CA 1
ATOM 8944 C C . GLU B 1 522 ? 28.562 60.938 31.25 1 92.69 522 GLU B C 1
ATOM 8946 O O . GLU B 1 522 ? 29.141 61.406 32.219 1 92.69 522 GLU B O 1
ATOM 8951 N N . GLY B 1 523 ? 27.344 60.625 31.203 1 89.75 523 GLY B N 1
ATOM 8952 C CA . GLY B 1 523 ? 26.5 60.906 32.344 1 89.75 523 GLY B CA 1
ATOM 8953 C C . GLY B 1 523 ? 26.531 59.812 33.406 1 89.75 523 GLY B C 1
ATOM 8954 O O . GLY B 1 523 ? 27.531 59.094 33.531 1 89.75 523 GLY B O 1
ATOM 8955 N N . HIS B 1 524 ? 25.422 59.75 34.25 1 89.44 524 HIS B N 1
ATOM 8956 C CA . HIS B 1 524 ? 25.359 58.906 35.438 1 89.44 524 HIS B CA 1
ATOM 8957 C C . HIS B 1 524 ? 25.094 57.438 35.031 1 89.44 524 HIS B C 1
ATOM 8959 O O . HIS B 1 524 ? 25.281 56.531 35.844 1 89.44 524 HIS B O 1
ATOM 8965 N N . GLY B 1 525 ? 24.766 57.25 33.812 1 91.06 525 GLY B N 1
ATOM 8966 C CA . GLY B 1 525 ? 24.5 55.875 33.375 1 91.06 525 GLY B CA 1
ATOM 8967 C C . GLY B 1 525 ? 23.172 55.344 33.844 1 91.06 525 GLY B C 1
ATOM 8968 O O . GLY B 1 525 ? 22.453 56.031 34.594 1 91.06 525 GLY B O 1
ATOM 8969 N N . ILE B 1 526 ? 22.781 54.125 33.375 1 89.44 526 ILE B N 1
ATOM 8970 C CA . ILE B 1 526 ? 21.5 53.469 33.719 1 89.44 526 ILE B CA 1
ATOM 8971 C C . ILE B 1 526 ? 21.766 52.188 34.469 1 89.44 526 ILE B C 1
ATOM 8973 O O . ILE B 1 526 ? 22.469 51.312 34 1 89.44 526 ILE B O 1
ATOM 8977 N N . PRO B 1 527 ? 21.219 52.125 35.625 1 89.31 527 PRO B N 1
ATOM 8978 C CA . PRO B 1 527 ? 21.406 50.875 36.375 1 89.31 527 PRO B CA 1
ATOM 8979 C C . PRO B 1 527 ? 20.812 49.656 35.688 1 89.31 527 PRO B C 1
ATOM 8981 O O . PRO B 1 527 ? 19.828 49.781 34.938 1 89.31 527 PRO B O 1
ATOM 8984 N N . GLU B 1 528 ? 21.391 48.562 35.906 1 87.56 528 GLU B N 1
ATOM 8985 C CA . GLU B 1 528 ? 21.031 47.312 35.219 1 87.56 528 GLU B CA 1
ATOM 8986 C C . GLU B 1 528 ? 19.562 46.969 35.406 1 87.56 528 GLU B C 1
ATOM 8988 O O . GLU B 1 528 ? 18.906 46.469 34.5 1 87.56 528 GLU B O 1
ATOM 8993 N N . ASP B 1 529 ? 18.969 47.25 36.531 1 79.75 529 ASP B N 1
ATOM 8994 C CA . ASP B 1 529 ? 17.594 46.875 36.875 1 79.75 529 ASP B CA 1
ATOM 8995 C C . ASP B 1 529 ? 16.594 47.75 36.094 1 79.75 529 ASP B C 1
ATOM 8997 O O . ASP B 1 529 ? 15.445 47.375 35.938 1 79.75 529 ASP B O 1
ATOM 9001 N N . GLN B 1 530 ? 17.062 48.875 35.562 1 81.5 530 GLN B N 1
ATOM 9002 C CA . GLN B 1 530 ? 16.156 49.812 34.906 1 81.5 530 GLN B CA 1
ATOM 9003 C C . GLN B 1 530 ? 16.297 49.719 33.375 1 81.5 530 GLN B C 1
ATOM 9005 O O . GLN B 1 530 ? 15.5 50.312 32.656 1 81.5 530 GLN B O 1
ATOM 9010 N N . GLN B 1 531 ? 17.234 48.938 32.938 1 85.38 531 GLN B N 1
ATOM 9011 C CA . GLN B 1 531 ? 17.547 48.906 31.516 1 85.38 531 GLN B CA 1
ATOM 9012 C C . GLN B 1 531 ? 16.406 48.312 30.703 1 85.38 531 GLN B C 1
ATOM 9014 O O . GLN B 1 531 ? 16.172 48.719 29.562 1 85.38 531 GLN B O 1
ATOM 9019 N N . ARG B 1 532 ? 15.602 47.469 31.25 1 76.31 532 ARG B N 1
ATOM 9020 C CA . ARG B 1 532 ? 14.508 46.781 30.531 1 76.31 532 ARG B CA 1
ATOM 9021 C C . ARG B 1 532 ? 13.312 47.719 30.375 1 76.31 532 ARG B C 1
ATOM 9023 O O . ARG B 1 532 ? 12.469 47.5 29.5 1 76.31 532 ARG B O 1
ATOM 9030 N N . LEU B 1 533 ? 13.383 48.75 31.078 1 74.12 533 LEU B N 1
ATOM 9031 C CA . LEU B 1 533 ? 12.18 49.562 31.156 1 74.12 533 LEU B CA 1
ATOM 9032 C C . LEU B 1 533 ? 12.359 50.875 30.391 1 74.12 533 LEU B C 1
ATOM 9034 O O . LEU B 1 533 ? 11.406 51.625 30.219 1 74.12 533 LEU B O 1
ATOM 9038 N N . VAL B 1 534 ? 13.539 51.062 29.906 1 81.31 534 VAL B N 1
ATOM 9039 C CA . VAL B 1 534 ? 13.914 52.375 29.422 1 81.31 534 VAL B CA 1
ATOM 9040 C C . VAL B 1 534 ? 13.039 52.75 28.234 1 81.31 534 VAL B C 1
ATOM 9042 O O . VAL B 1 534 ? 12.742 53.938 28.016 1 81.31 534 VAL B O 1
ATOM 9045 N N . PHE B 1 535 ? 12.609 51.75 27.484 1 81.69 535 PHE B N 1
ATOM 9046 C CA . PHE B 1 535 ? 11.844 52.062 26.281 1 81.69 535 PHE B CA 1
ATOM 9047 C C . PHE B 1 535 ? 10.352 52.031 26.547 1 81.69 535 PHE B C 1
ATOM 9049 O O . PHE B 1 535 ? 9.539 52.312 25.656 1 81.69 535 PHE B O 1
ATOM 9056 N N . LEU B 1 536 ? 10.109 51.625 27.703 1 73.5 536 LEU B N 1
ATOM 9057 C CA . LEU B 1 536 ? 8.695 51.594 28.047 1 73.5 536 LEU B CA 1
ATOM 9058 C C . LEU B 1 536 ? 8.141 53 28.219 1 73.5 536 LEU B C 1
ATOM 9060 O O . LEU B 1 536 ? 8.797 53.875 28.797 1 73.5 536 LEU B O 1
ATOM 9064 N N . PRO B 1 537 ? 7.02 53.25 27.609 1 69.06 537 PRO B N 1
ATOM 9065 C CA . PRO B 1 537 ? 6.422 54.562 27.797 1 69.06 537 PRO B CA 1
ATOM 9066 C C . PRO B 1 537 ? 6.258 54.938 29.266 1 69.06 537 PRO B C 1
ATOM 9068 O O . PRO B 1 537 ? 5.918 54.062 30.094 1 69.06 537 PRO B O 1
ATOM 9071 N N . TYR B 1 538 ? 6.781 56.188 29.703 1 62.22 538 TYR B N 1
ATOM 9072 C CA . TYR B 1 538 ? 6.574 56.875 30.969 1 62.22 538 TYR B CA 1
ATOM 9073 C C . TYR B 1 538 ? 7.57 56.406 32 1 62.22 538 TYR B C 1
ATOM 9075 O O . TYR B 1 538 ? 7.434 56.719 33.188 1 62.22 538 TYR B O 1
ATOM 9083 N N . TYR B 1 539 ? 8.367 55.531 31.5 1 68.19 539 TYR B N 1
ATOM 9084 C CA . TYR B 1 539 ? 9.461 55.25 32.438 1 68.19 539 TYR B CA 1
ATOM 9085 C C . TYR B 1 539 ? 10.477 56.375 32.438 1 68.19 539 TYR B C 1
ATOM 9087 O O . TYR B 1 539 ? 11.055 56.719 31.391 1 68.19 539 TYR B O 1
ATOM 9095 N N . THR B 1 540 ? 10.508 57.062 33.438 1 70.19 540 THR B N 1
ATOM 9096 C CA . THR B 1 540 ? 11.523 58.094 33.531 1 70.19 540 THR B CA 1
ATOM 9097 C C . THR B 1 540 ? 12.078 58.188 34.938 1 70.19 540 THR B C 1
ATOM 9099 O O . THR B 1 540 ? 11.383 57.844 35.906 1 70.19 540 THR B O 1
ATOM 9102 N N . THR B 1 541 ? 13.242 58.344 35.031 1 68.94 541 THR B N 1
ATOM 9103 C CA . THR B 1 541 ? 13.883 58.594 36.344 1 68.94 541 THR B CA 1
ATOM 9104 C C . THR B 1 541 ? 14.086 60.094 36.531 1 68.94 541 THR B C 1
ATOM 9106 O O . THR B 1 541 ? 14.57 60.531 37.562 1 68.94 541 THR B O 1
ATOM 9109 N N . LYS B 1 542 ? 13.664 60.906 35.531 1 70.06 542 LYS B N 1
ATOM 9110 C CA . LYS B 1 542 ? 13.797 62.375 35.594 1 70.06 542 LYS B CA 1
ATOM 9111 C C . LYS B 1 542 ? 12.617 63 36.312 1 70.06 542 LYS B C 1
ATOM 9113 O O . LYS B 1 542 ? 11.484 62.5 36.25 1 70.06 542 LYS B O 1
ATOM 9118 N N . ARG B 1 543 ? 12.945 64 37.188 1 61.34 543 ARG B N 1
ATOM 9119 C CA . ARG B 1 543 ? 11.922 64.688 37.938 1 61.34 543 ARG B CA 1
ATOM 9120 C C . ARG B 1 543 ? 10.914 65.375 37.031 1 61.34 543 ARG B C 1
ATOM 9122 O O . ARG B 1 543 ? 9.711 65.375 37.312 1 61.34 543 ARG B O 1
ATOM 9129 N N . GLN B 1 544 ? 11.445 65.938 35.844 1 57.91 544 GLN B N 1
ATOM 9130 C CA . GLN B 1 544 ? 10.555 66.688 34.969 1 57.91 544 GLN B CA 1
ATOM 9131 C C . GLN B 1 544 ? 10.391 65.938 33.625 1 57.91 544 GLN B C 1
ATOM 9133 O O . GLN B 1 544 ? 9.906 66.562 32.656 1 57.91 544 GLN B O 1
ATOM 9138 N N . GLY B 1 545 ? 10.703 64.75 33.688 1 66.56 545 GLY B N 1
ATOM 9139 C CA . GLY B 1 545 ? 10.633 64 32.406 1 66.56 545 GLY B CA 1
ATOM 9140 C C . GLY B 1 545 ? 9.305 63.281 32.219 1 66.56 545 GLY B C 1
ATOM 9141 O O . GLY B 1 545 ? 8.664 62.875 33.188 1 66.56 545 GLY B O 1
ATOM 9142 N N . THR B 1 546 ? 8.797 63.281 30.953 1 64.44 546 THR B N 1
ATOM 9143 C CA . THR B 1 546 ? 7.535 62.625 30.625 1 64.44 546 THR B CA 1
ATOM 9144 C C . THR B 1 546 ? 7.738 61.125 30.453 1 64.44 546 THR B C 1
ATOM 9146 O O . THR B 1 546 ? 6.773 60.344 30.484 1 64.44 546 THR B O 1
ATOM 9149 N N . GLY B 1 547 ? 8.961 60.719 30.312 1 73.31 547 GLY B N 1
ATOM 9150 C CA . GLY B 1 547 ? 9.312 59.312 30.094 1 73.31 547 GLY B CA 1
ATOM 9151 C C . GLY B 1 547 ? 8.82 58.781 28.766 1 73.31 547 GLY B C 1
ATOM 9152 O O . GLY B 1 547 ? 8.766 57.562 28.547 1 73.31 547 GLY B O 1
ATOM 9153 N N . LEU B 1 548 ? 8.414 59.656 27.875 1 78.5 548 LEU B N 1
ATOM 9154 C CA . LEU B 1 548 ? 7.914 59.25 26.578 1 78.5 548 LEU B CA 1
ATOM 9155 C C . LEU B 1 548 ? 9.008 59.312 25.516 1 78.5 548 LEU B C 1
ATOM 9157 O O . LEU B 1 548 ? 8.883 58.75 24.438 1 78.5 548 LEU B O 1
ATOM 9161 N N . GLY B 1 549 ? 10.008 60 25.859 1 80.12 549 GLY B N 1
ATOM 9162 C CA . GLY B 1 549 ? 11.047 60.312 24.891 1 80.12 549 GLY B CA 1
ATOM 9163 C C . GLY B 1 549 ? 11.625 59.062 24.234 1 80.12 549 GLY B C 1
ATOM 9164 O O . GLY B 1 549 ? 11.594 58.938 23 1 80.12 549 GLY B O 1
ATOM 9165 N N . LEU B 1 550 ? 12.008 58.125 25.031 1 87.25 550 LEU B N 1
ATOM 9166 C CA . LEU B 1 550 ? 12.672 56.938 24.484 1 87.25 550 LEU B CA 1
ATOM 9167 C C . LEU B 1 550 ? 11.664 56.031 23.828 1 87.25 550 LEU B C 1
ATOM 9169 O O . LEU B 1 550 ? 12 55.312 22.875 1 87.25 550 LEU B O 1
ATOM 9173 N N . ALA B 1 551 ? 10.508 55.969 24.297 1 81.44 551 ALA B N 1
ATOM 9174 C CA . ALA B 1 551 ? 9.453 55.188 23.656 1 81.44 551 ALA B CA 1
ATOM 9175 C C . ALA B 1 551 ? 9.172 55.719 22.25 1 81.44 551 ALA B C 1
ATOM 9177 O O . ALA B 1 551 ? 8.961 54.938 21.328 1 81.44 551 ALA B O 1
ATOM 9178 N N . ILE B 1 552 ? 9.133 57.031 22.141 1 80.38 552 ILE B N 1
ATOM 9179 C CA . ILE B 1 552 ? 8.93 57.656 20.844 1 80.38 552 ILE B CA 1
ATOM 9180 C C . ILE B 1 552 ? 10.078 57.312 19.906 1 80.38 552 ILE B C 1
ATOM 9182 O O . ILE B 1 552 ? 9.859 57 18.734 1 80.38 552 ILE B O 1
ATOM 9186 N N . VAL B 1 553 ? 11.25 57.344 20.469 1 89.56 553 VAL B N 1
ATOM 9187 C CA . VAL B 1 553 ? 12.43 57 19.672 1 89.56 553 VAL B CA 1
ATOM 9188 C C . VAL B 1 553 ? 12.297 55.562 19.141 1 89.56 553 VAL B C 1
ATOM 9190 O O . VAL B 1 553 ? 12.516 55.344 17.953 1 89.56 553 VAL B O 1
ATOM 9193 N N . GLN B 1 554 ? 12 54.688 19.984 1 87.69 554 GLN B N 1
ATOM 9194 C CA . GLN B 1 554 ? 11.867 53.312 19.594 1 87.69 554 GLN B CA 1
ATOM 9195 C C . GLN B 1 554 ? 10.812 53.125 18.5 1 87.69 554 GLN B C 1
ATOM 9197 O O . GLN B 1 554 ? 11.031 52.406 17.531 1 87.69 554 GLN B O 1
ATOM 9202 N N . ARG B 1 555 ? 9.758 53.688 18.641 1 80.62 555 ARG B N 1
ATOM 9203 C CA . ARG B 1 555 ? 8.68 53.594 17.656 1 80.62 555 ARG B CA 1
ATOM 9204 C C . ARG B 1 555 ? 9.125 54.156 16.297 1 80.62 555 ARG B C 1
ATOM 9206 O O . ARG B 1 555 ? 8.875 53.531 15.273 1 80.62 555 ARG B O 1
ATOM 9213 N N . ILE B 1 556 ? 9.688 55.312 16.344 1 86.94 556 ILE B N 1
ATOM 9214 C CA . ILE B 1 556 ? 10.141 55.969 15.102 1 86.94 556 ILE B CA 1
ATOM 9215 C C . ILE B 1 556 ? 11.148 55.062 14.398 1 86.94 556 ILE B C 1
ATOM 9217 O O . ILE B 1 556 ? 11.062 54.844 13.18 1 86.94 556 ILE B O 1
ATOM 9221 N N . VAL B 1 557 ? 12.039 54.469 15.117 1 91.88 557 VAL B N 1
ATOM 9222 C CA . VAL B 1 557 ? 13.078 53.594 14.555 1 91.88 557 VAL B CA 1
ATOM 9223 C C . VAL B 1 557 ? 12.438 52.344 13.953 1 91.88 557 VAL B C 1
ATOM 9225 O O . VAL B 1 557 ? 12.789 51.938 12.852 1 91.88 557 VAL B O 1
ATOM 9228 N N . LEU B 1 558 ? 11.539 51.875 14.672 1 85.06 558 LEU B N 1
ATOM 9229 C CA . LEU B 1 558 ? 10.844 50.688 14.203 1 85.06 558 LEU B CA 1
ATOM 9230 C C . LEU B 1 558 ? 10.047 50.969 12.938 1 85.06 558 LEU B C 1
ATOM 9232 O O . LEU B 1 558 ? 10.031 50.188 12 1 85.06 558 LEU B O 1
ATOM 9236 N N . ASP B 1 559 ? 9.422 52.062 12.883 1 83.62 559 ASP B N 1
ATOM 9237 C CA . ASP B 1 559 ? 8.648 52.469 11.727 1 83.62 559 ASP B CA 1
ATOM 9238 C C . ASP B 1 559 ? 9.539 52.656 10.5 1 83.62 559 ASP B C 1
ATOM 9240 O O . ASP B 1 559 ? 9.062 52.656 9.367 1 83.62 559 ASP B O 1
ATOM 9244 N N . HIS B 1 560 ? 10.742 52.875 10.75 1 89.06 560 HIS B N 1
ATOM 9245 C CA . HIS B 1 560 ? 11.711 53.031 9.664 1 89.06 560 HIS B CA 1
ATOM 9246 C C . HIS B 1 560 ? 12.461 51.75 9.406 1 89.06 560 HIS B C 1
ATOM 9248 O O . HIS B 1 560 ? 13.547 51.75 8.82 1 89.06 560 HIS B O 1
ATOM 9254 N N . ASN B 1 561 ? 11.898 50.625 9.93 1 87.56 561 ASN B N 1
ATOM 9255 C CA . ASN B 1 561 ? 12.453 49.281 9.766 1 87.56 561 ASN B CA 1
ATOM 9256 C C . ASN B 1 561 ? 13.859 49.188 10.344 1 87.56 561 ASN B C 1
ATOM 9258 O O . ASN B 1 561 ? 14.727 48.5 9.773 1 87.56 561 ASN B O 1
ATOM 9262 N N . GLY B 1 562 ? 14.117 50.031 11.391 1 89 562 GLY B N 1
ATOM 9263 C CA . GLY B 1 562 ? 15.406 50.031 12.055 1 89 562 GLY B CA 1
ATOM 9264 C C . GLY B 1 562 ? 15.391 49.312 13.398 1 89 562 GLY B C 1
ATOM 9265 O O . GLY B 1 562 ? 14.422 48.625 13.727 1 89 562 GLY B O 1
ATOM 9266 N N . LYS B 1 563 ? 16.562 49.344 14.008 1 91.44 563 LYS B N 1
ATOM 9267 C CA . LYS B 1 563 ? 16.734 48.75 15.344 1 91.44 563 LYS B CA 1
ATOM 9268 C C . LYS B 1 563 ? 17.391 49.75 16.297 1 91.44 563 LYS B C 1
ATOM 9270 O O . LYS B 1 563 ? 18.203 50.594 15.867 1 91.44 563 LYS B O 1
ATOM 9275 N N . ILE B 1 564 ? 16.953 49.688 17.547 1 92.19 564 ILE B N 1
ATOM 9276 C CA . ILE B 1 564 ? 17.562 50.562 18.578 1 92.19 564 ILE B CA 1
ATOM 9277 C C . ILE B 1 564 ? 18.016 49.688 19.75 1 92.19 564 ILE B C 1
ATOM 9279 O O . ILE B 1 564 ? 17.328 48.75 20.141 1 92.19 564 ILE B O 1
ATOM 9283 N N . TRP B 1 565 ? 19.219 49.875 20.188 1 92.62 565 TRP B N 1
ATOM 9284 C CA . TRP B 1 565 ? 19.734 49.25 21.422 1 92.62 565 TRP B CA 1
ATOM 9285 C C . TRP B 1 565 ? 20.672 50.219 22.141 1 92.62 565 TRP B C 1
ATOM 9287 O O . TRP B 1 565 ? 20.906 51.344 21.688 1 92.62 565 TRP B O 1
ATOM 9297 N N . PHE B 1 566 ? 21.016 49.875 23.422 1 93.5 566 PHE B N 1
ATOM 9298 C CA . PHE B 1 566 ? 21.891 50.781 24.188 1 93.5 566 PHE B CA 1
ATOM 9299 C C . PHE B 1 566 ? 22.812 49.969 25.094 1 93.5 566 PHE B C 1
ATOM 9301 O O . PHE B 1 566 ? 22.562 48.781 25.359 1 93.5 566 PHE B O 1
ATOM 9308 N N . THR B 1 567 ? 23.969 50.438 25.312 1 94.06 567 THR B N 1
ATOM 9309 C CA . THR B 1 567 ? 24.875 50 26.359 1 94.06 567 THR B CA 1
ATOM 9310 C C . THR B 1 567 ? 25.078 51.062 27.422 1 94.06 567 THR B C 1
ATOM 9312 O O . THR B 1 567 ? 25.125 52.25 27.094 1 94.06 567 THR B O 1
ATOM 9315 N N . SER B 1 568 ? 24.984 50.688 28.703 1 93.12 568 SER B N 1
ATOM 9316 C CA . SER B 1 568 ? 25.109 51.656 29.766 1 93.12 568 SER B CA 1
ATOM 9317 C C . SER B 1 568 ? 25.859 51.094 30.969 1 93.12 568 SER B C 1
ATOM 9319 O O . SER B 1 568 ? 25.766 49.906 31.25 1 93.12 568 SER B O 1
ATOM 9321 N N . GLU B 1 569 ? 26.781 51.875 31.469 1 91.94 569 GLU B N 1
ATOM 9322 C CA . GLU B 1 569 ? 27.484 51.594 32.719 1 91.94 569 GLU B CA 1
ATOM 9323 C C . GLU B 1 569 ? 27.328 52.719 33.719 1 91.94 569 GLU B C 1
ATOM 9325 O O . GLU B 1 569 ? 27.531 53.875 33.375 1 91.94 569 GLU B O 1
ATOM 9330 N N . VAL B 1 570 ? 26.938 52.312 34.969 1 92 570 VAL B N 1
ATOM 9331 C CA . VAL B 1 570 ? 26.719 53.312 36 1 92 570 VAL B CA 1
ATOM 9332 C C . VAL B 1 570 ? 28 54.125 36.219 1 92 570 VAL B C 1
ATOM 9334 O O . VAL B 1 570 ? 29.078 53.531 36.375 1 92 570 VAL B O 1
ATOM 9337 N N . GLY B 1 571 ? 27.938 55.344 36.219 1 90.12 571 GLY B N 1
ATOM 9338 C CA . GLY B 1 571 ? 29.078 56.219 36.469 1 90.12 571 GLY B CA 1
ATOM 9339 C C . GLY B 1 571 ? 29.906 56.531 35.25 1 90.12 571 GLY B C 1
ATOM 9340 O O . GLY B 1 571 ? 30.781 57.375 35.25 1 90.12 571 GLY B O 1
ATOM 9341 N N . LYS B 1 572 ? 29.75 55.906 34.125 1 90.94 572 LYS B N 1
ATOM 9342 C CA . LYS B 1 572 ? 30.531 56.094 32.906 1 90.94 572 LYS B CA 1
ATOM 9343 C C . LYS B 1 572 ? 29.672 56.688 31.781 1 90.94 572 LYS B C 1
ATOM 9345 O O . LYS B 1 572 ? 30.203 57.219 30.812 1 90.94 572 LYS B O 1
ATOM 9350 N N . GLY B 1 573 ? 28.422 56.469 31.906 1 92.94 573 GLY B N 1
ATOM 9351 C CA . GLY B 1 573 ? 27.547 57.031 30.875 1 92.94 573 GLY B CA 1
ATOM 9352 C C . GLY B 1 573 ? 26.828 55.969 30.078 1 92.94 573 GLY B C 1
ATOM 9353 O O . GLY B 1 573 ? 26.828 54.781 30.453 1 92.94 573 GLY B O 1
ATOM 9354 N N . SER B 1 574 ? 26.094 56.375 29.078 1 94.88 574 SER B N 1
ATOM 9355 C CA . SER B 1 574 ? 25.297 55.5 28.234 1 94.88 574 SER B CA 1
ATOM 9356 C C . SER B 1 574 ? 25.547 55.781 26.75 1 94.88 574 SER B C 1
ATOM 9358 O O . SER B 1 574 ? 25.844 56.906 26.375 1 94.88 574 SER B O 1
ATOM 9360 N N . THR B 1 575 ? 25.547 54.719 25.984 1 96.06 575 THR B N 1
ATOM 9361 C CA . THR B 1 575 ? 25.625 54.812 24.531 1 96.06 575 THR B CA 1
ATOM 9362 C C . THR B 1 575 ? 24.391 54.219 23.875 1 96.06 575 THR B C 1
ATOM 9364 O O . THR B 1 575 ? 24.094 53.031 24.047 1 96.06 575 THR B O 1
ATOM 9367 N N . PHE B 1 576 ? 23.625 55 23.156 1 96.19 576 PHE B N 1
ATOM 9368 C CA . PHE B 1 576 ? 22.484 54.531 22.391 1 96.19 576 PHE B CA 1
ATOM 9369 C C . PHE B 1 576 ? 22.859 54.344 20.922 1 96.19 576 PHE B C 1
ATOM 9371 O O . PHE B 1 576 ? 23.578 55.125 20.344 1 96.19 576 PHE B O 1
ATOM 9378 N N . TYR B 1 577 ? 22.359 53.25 20.344 1 95.94 577 TYR B N 1
ATOM 9379 C CA . TYR B 1 577 ? 22.609 52.906 18.953 1 95.94 577 TYR B CA 1
ATOM 9380 C C . TYR B 1 577 ? 21.312 52.844 18.172 1 95.94 577 TYR B C 1
ATOM 9382 O O . TYR B 1 577 ? 20.328 52.25 18.625 1 95.94 577 TYR B O 1
ATOM 9390 N N . ILE B 1 578 ? 21.25 53.469 17.062 1 95.81 578 ILE B N 1
ATOM 9391 C CA . ILE B 1 578 ? 20.172 53.344 16.109 1 95.81 578 ILE B CA 1
ATOM 9392 C C . ILE B 1 578 ? 20.703 52.844 14.773 1 95.81 578 ILE B C 1
ATOM 9394 O O . ILE B 1 578 ? 21.703 53.344 14.258 1 95.81 578 ILE B O 1
ATOM 9398 N N . GLU B 1 579 ? 20.125 51.812 14.336 1 94.62 579 GLU B N 1
ATOM 9399 C CA . GLU B 1 579 ? 20.484 51.25 13.039 1 94.62 579 GLU B CA 1
ATOM 9400 C C . GLU B 1 579 ? 19.328 51.406 12.047 1 94.62 579 GLU B C 1
ATOM 9402 O O . GLU B 1 579 ? 18.219 50.938 12.312 1 94.62 579 GLU B O 1
ATOM 9407 N N . LEU B 1 580 ? 19.562 52.031 10.891 1 94.44 580 LEU B N 1
ATOM 9408 C CA . LEU B 1 580 ? 18.562 52.25 9.844 1 94.44 580 LEU B CA 1
ATOM 9409 C C . LEU B 1 580 ? 19.031 51.656 8.516 1 94.44 580 LEU B C 1
ATOM 9411 O O . LEU B 1 580 ? 20.203 51.812 8.156 1 94.44 580 LEU B O 1
ATOM 9415 N N . PRO B 1 581 ? 18.125 51.031 7.824 1 92.69 581 PRO B N 1
ATOM 9416 C CA . PRO B 1 581 ? 18.516 50.438 6.535 1 92.69 581 PRO B CA 1
ATOM 9417 C C . PRO B 1 581 ? 18.828 51.5 5.484 1 92.69 581 PRO B C 1
ATOM 9419 O O . PRO B 1 581 ? 18.141 52.531 5.414 1 92.69 581 PRO B O 1
ATOM 9422 N N . VAL B 1 582 ? 19.953 51.25 4.758 1 91 582 VAL B N 1
ATOM 9423 C CA . VAL B 1 582 ? 20.344 52.094 3.631 1 91 582 VAL B CA 1
ATOM 9424 C C . VAL B 1 582 ? 19.859 51.469 2.324 1 91 582 VAL B C 1
ATOM 9426 O O . VAL B 1 582 ? 20.109 50.281 2.072 1 91 582 VAL B O 1
ATOM 9429 N N . GLU B 1 583 ? 18.562 51.625 1.986 1 75.12 583 GLU B N 1
ATOM 9430 C CA . GLU B 1 583 ? 18.125 51 0.75 1 75.12 583 GLU B CA 1
ATOM 9431 C C . GLU B 1 583 ? 19.203 51.062 -0.323 1 75.12 583 GLU B C 1
ATOM 9433 O O . GLU B 1 583 ? 19.938 52.031 -0.418 1 75.12 583 GLU B O 1
ATOM 9438 N N . PRO B 1 584 ? 19.406 49.844 -1.133 1 55.25 584 PRO B N 1
ATOM 9439 C CA . PRO B 1 584 ? 20.312 49.875 -2.279 1 55.25 584 PRO B CA 1
ATOM 9440 C C . PRO B 1 584 ? 19.922 50.969 -3.295 1 55.25 584 PRO B C 1
ATOM 9442 O O . PRO B 1 584 ? 18.75 51.344 -3.381 1 55.25 584 PRO B O 1
#

Sequence (1168 aa):
MRIPGFFFSRRTLVSLILTYLLMVVLMFLLAHRAITRIPFSTGPAGTFLLLSGLAFFLAVLVVLGAYVVKALQEVRARKPGIFLKLRLILLFSFLTLVASVPQGLLAINVIREVIGGWFQMGVTEALQSGVNFAVSYYTERVELLGRVNNHPLYLESLQQDEPEKTWRLLRSLYQEISSFEIIQEGRRVFWAGEPSLLLSSPEEEENLTSPVTRESIEGLTVLRVRRVFERDSTVYLAVISLSMPPWYVDQSNRLTELRDRFLLLDRYQGPFLLSLTLFYGFFALPLVFLALLLGFLLSDDFLKPLIQLEHDMRRIAAGELSFRPTFTPRSEIAFLIRAFATMLTELERNREKLLQAEKIATWQDIAQQLAHEIKNPLTPIRLAAERIRRKAEGVEDEALQRVLDQSTQIILHEVNRLTRLLEEFRDFSRLREPTLTPCNLRSLLSHILSSYDAPETPYRFHLDTPEDIVIQADEEHLKQALGNLIQNAIDAGAGKEQTITVRLLRTSRDGRSYATIEIRDEGHGIPEDQQRLVFLPYYTTKRQGTGLGLAIVQRIVLDHNGKIWFTSEVGKGSTFYIELPVEPMRIPGFFFSRRTLVSLILTYLLMVVLMFLLAHRAITRIPFSTGPAGTFLLLSGLAFFLAVLVVLGAYVVKALQEVRARKPGIFLKLRLILLFSFLTLVASVPQGLLAINVIREVIGGWFQMGVTEALQSGVNFAVSYYTERVELLGRVNNHPLYLESLQQDEPEKTWRLLRSLYQEISSFEIIQEGRRVFWAGEPSLLLSSPEEEENLTSPVTRESIEGLTVLRVRRVFERDSTVYLAVISLSMPPWYVDQSNRLTELRDRFLLLDRYQGPFLLSLTLFYGFFALPLVFLALLLGFLLSDDFLKPLIQLEHDMRRIAAGELSFRPTFTPRSEIAFLIRAFATMLTELERNREKLLQAEKIATWQDIAQQLAHEIKNPLTPIRLAAERIRRKAEGVEDEALQRVLDQSTQIILHEVNRLTRLLEEFRDFSRLREPTLTPCNLRSLLSHILSSYDAPETPYRFHLDTPEDIVIQADEEHLKQALGNLIQNAIDAGAGKEQTITVRLLRTSRDGRSYATIEIRDEGHGIPEDQQRLVFLPYYTTKRQGTGLGLAIVQRIVLDHNGKIWFTSEVGKGSTFYIELPVEP

InterPro domains:
  IPR003594 Histidine kinase/HSP90-like ATPase domain [PF02518] (474-583)
  IPR003594 Histidine kinase/HSP90-like ATPase domain [SM00387] (473-584)
  IPR003660 HAMP domain [PF00672] (302-348)
  IPR003660 HAMP domain [PS50885] (300-352)
  IPR003660 HAMP domain [SM00304] (300-352)
  IPR003661 Signal transduction histidine kinase, dimerisation/phosphoacceptor domain [PF00512] (365-433)
  IPR003661 Signal transduction histidine kinase, dimerisation/phosphoacceptor domain [SM00388] (362-434)
  IPR003661 Signal transduction histidine kinase, dimerisation/phosphoacceptor domain [cd00082] (370-430)
  IPR004358 Signal transduction histidine kinase-related protein, C-terminal [PR00344] (515-529)
  IPR004358 Signal transduction histidine kinase-related protein, C-terminal [PR00344] (533-543)
  IPR004358 Signal transduction histidine kinase-related protein, C-terminal [PR00344] (544-562)
  IPR004358 Signal transduction histidine kinase-related protein, C-terminal [PR00344] (568-581)
  IPR005467 Histidine kinase domain [PS50109] (369-584)
  IPR036097 Signal transduction histidine kinase, dimerisation/phosphoacceptor domain superfamily [SSF47384] (346-433)
  IPR036890 Histidine kinase/HSP90-like ATPase superfamily [G3DSA:3.30.565.10] (437-584)
  IPR036890 Histidine kinase/HSP90-like ATPase superfamily [SSF55874] (424-582)